Protein 6C95 (pdb70)

GO terms:
  GO:0005515 protein binding (F, IPI)
  GO:0031415 NatA complex (C, IDA)
  GO:0005829 cytosol (C, IDA)
  GO:0016604 nuclear body (C, IDA)
  GO:0005737 cytoplasm (C, IDA)
  GO:0005634 nucleus (C, IDA)
  GO:0016407 acetyltransferase activity (F, IDA)
  GO:0045893 positive regulation of DNA-templated transcription (P, IDA)
  GO:0043022 ribosome binding (F, IDA)
  GO:0005667 transcription regulator complex (C, IDA)
  GO:0051604 protein maturation (P, IDA)
  GO:0016020 membrane (C, HDA)
  GO:0003723 RNA binding (F, HDA)

Solvent-accessible surface area: 47371 Å² total; per-residue (Å²): 148,25,50,118,182,36,33,52,44,9,94,106,0,51,124,8,55,96,69,46,80,52,176,84,0,21,44,31,0,143,86,0,62,78,42,116,164,28,30,111,41,2,42,2,6,0,14,40,0,4,0,9,15,53,47,73,122,65,161,64,0,31,85,15,0,93,79,0,1,155,69,51,98,135,9,42,30,0,46,20,3,24,0,43,0,12,69,48,57,82,98,42,92,64,0,29,119,6,2,119,45,0,26,156,121,47,186,84,34,32,84,0,14,46,16,2,0,19,0,2,1,19,73,64,58,45,90,21,4,44,56,9,7,17,59,7,0,101,52,105,44,33,14,22,16,4,6,0,0,2,0,0,0,0,1,27,50,120,47,49,100,6,0,12,117,6,2,45,43,3,9,81,2,26,98,75,23,141,120,58,74,99,27,28,5,0,0,2,0,6,0,6,2,28,0,16,52,66,24,40,55,78,120,82,0,8,104,21,1,65,88,41,46,189,86,2,24,8,71,18,18,1,51,67,15,30,0,94,2,6,35,104,39,88,101,41,150,48,0,3,94,17,16,88,38,2,4,117,25,7,25,10,9,44,58,4,0,117,5,5,24,138,3,74,134,36,88,82,66,96,87,68,25,109,11,6,78,80,0,20,98,100,50,81,158,4,38,4,1,38,21,19,0,0,75,43,0,65,40,157,71,0,95,115,4,0,28,78,6,0,65,49,4,1,47,122,1,4,2,9,3,11,26,16,0,70,53,12,19,206,47,174,134,17,17,60,34,0,59,114,23,0,42,33,7,30,82,9,13,133,83,53,126,22,18,60,81,120,47,153,49,200,106,44,75,121,60,0,37,15,22,0,14,14,0,0,0,14,1,29,14,98,82,61,88,25,47,65,0,14,106,33,0,55,72,0,28,149,73,46,86,109,40,7,3,0,14,24,3,16,0,75,0,32,81,80,12,19,26,38,108,46,0,6,136,48,1,64,85,0,14,56,82,51,86,86,29,7,7,0,4,1,55,0,0,37,8,16,0,76,8,71,57,17,163,87,0,41,122,13,3,50,118,31,12,121,176,68,50,62,9,36,75,17,3,41,62,50,5,0,4,11,1,1,1,27,0,0,58,5,23,34,66,46,114,103,31,13,60,0,0,57,14,0,30,17,0,41,81,13,0,51,82,0,31,40,9,4,23,44,0,1,62,5,0,10,60,88,4,0,0,31,0,2,0,44,0,1,82,26,9,71,54,3,40,86,26,99,28,1,17,56,0,0,76,0,0,0,40,0,1,12,120,6,66,79,117,97,144,185,167,141,143,36,82,32,109,151,31,8,125,44,169,63,15,11,84,41,0,20,140,9,0,58,22,0,41,86,37,15,125,127,87,13,40,0,6,0,5,1,0,20,0,3,46,68,45,125,35,12,0,1,2,1,9,1,0,18,70,0,66,90,82,50,64,42,36,20,59,0,3,22,0,2,0,38,0,17,25,16,0,76,85,107,23,185,130,36,49,120,39,1,81,61,0,0,66,84,15,3,87,167,31,9,28,102,63,64,18,100,87,38,2,38,58,15,14,156,198,23,44,86,13,0,25,28,42,12,7,0,0,51,10,10,61,80,25,45,82,100,27,48,164,98,0,42,127,24,0,44,42,46,96,139,97,21,73,76,42,57,33,105,10,0,67,74,0,8,105,5,7,141,93,35,32,0,6,106,7,158,153,28,1,112,114,2,39,46,51,0,53,145,70,41,69,68,0,57,45,0,75,76,170,26,10,0,58,26,3,62,1,128,9,2,7,50,0,4,44,2,0,3,16,11,40,47,29,19,6,56,0,41,6,0,0,9,0,4,0,8,31,4,13,0,2,3,0,0,20,7,57,101,42,121,9,3,0,0,0,1,0,19,15,63,89,35,140,104,71,71,59,12,0,25,12,20,7,24,7,38,28,53,35,12,57,139,17,32,7,18,28,24,0,0,42,12,0,0,59,1,0,23,32,7,34,103,4,90,35,0,13,6,47,12,44,85,88,65,190,82,30,32,109,52,25,38,103,70,3,93,2,119,85,58,101,81,26,89,147,27,18,113,114,32,38,36,0,40,9,1,79,22,100,1,65,118,38,28,102,113,72,92,126,152,60,71,53,0,65,62,5,28,92,122,1,59,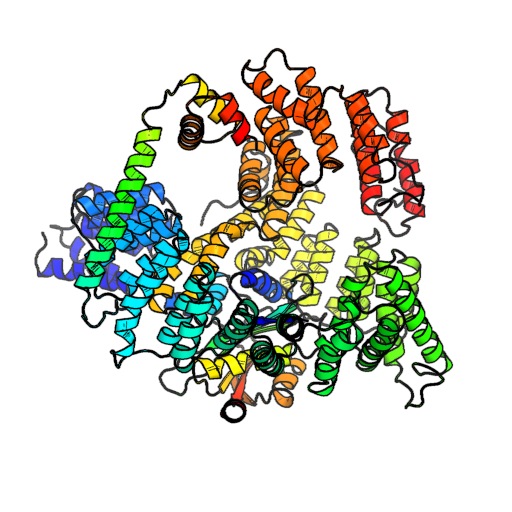62,117,45,127,76,100,121,24,85,97,33,122,13,131,99,14,38,72,77,11,24,94,92,65,53,59,31,83,50,46,33,51,112,143,108,134,94,66,70,129,23,109,70,148,130,133,20,8,87,36,0,48,70,27,8,59,54,68,129,68,34,0,51,144,6,3,39,102,42,132,26,67,23,34,97,0,0,32,40,43,0,94

Nearest PDB structures (foldseek):
  6c95-assembly1_D  TM=1.011E+00  e=2.500E-12  Homo sapiens
  6pw9-assembly1_D  TM=9.269E-01  e=8.749E-10  Homo sapiens
  6c95-assembly1_A  TM=1.001E+00  e=1.672E-87  Homo sapiens
  6c9m-assembly2_C  TM=9.887E-01  e=3.598E-79  Homo sapiens
  9f1d-assembly1_DB  TM=9.559E-01  e=7.691E-75  Homo sapiens

CATH classification: 3.40.630.30

B-factor: mean 95.16, std 24.07, range [44.17, 189.84]

Radius of gyration: 32.4 Å; Cα contacts (8 Å, |Δi|>4): 1427; chains: 3; bounding box: 75×75×84 Å

Sequence (1028 aa):
SLPPKENALFKRILRCYEHKQYRNGLKFCKQILSNPKFAEHGETLAMKGLTLNCLGKKEEAYELVRRGLRNDLKSHVCWHVYGLLQRSDKKYDEAIKCYRNALKWDKDNLQILRDLSLLQIQMRDLEGYRETRYQLLQLRPAQRASWIGYAIAYHLLEDYEMAAKILEEFRKTQQTSPDKVDYEYSELLLYQNQVLREAGLYREALEHLCTYEKQICDKLAVEETKGELLLQLCRLEDAADVYRGLQERNPENWAYYKGLEKALKPANMLERLKIYEEAWTKYPRGLVPRRLPLNFLSGEKFKECLDKFLRMNFSKGCPPVFNTLRSLYKDKEKVAIIEELVVGYETSLKSCRLFNPNDDGKEEPPTTLLWVQYYLAQHYDKIGQPSIALEYINTAIESTPTLIELFLVKAKIYKHAGNIKEAARWMDEAQALDTADRFINSKCAKYMLKANLIKEAEEMCSKFTREGTSAVENLNEMQCMWFQTECAQAYKAMNKFGEALKKCHEIERHFIEITDDQFDFHTYCMRKITLRSYVDLLKLEDVLRQHPFYFKAARIAIEIYLKLHDNPLPKEELIPEKLAKVETPLEEAIKFLTPLKNLVKNKIETHLFAFEIYFRKEKFLLMLQSVKRAFAIDSSHPWLHECMIRLFNTAVCESKDLSDTVRTVLKQEMNRLFGATNPKNFNETFLKRNSDSLPHRLSAAKMVYYLDPSSQKRAIELATTLDESLTNRNLQTCMEVLEALYDGSLGDCKEAAEIYRANCHKLFPYALAFMPPMNIRNARPEDLMNMQHCNLLCLPENYQMKYYFYHGLSWPQLSYIAEDENGKIVGYVLAKMEEDPDDVPHGHITSLAVKRSHRRLGLAQKLMDQASRAMIENFNAKYVSLHVRKSNRAALHLYSNTLNFQISEVEPKYYADGEDAYAMKRDLTQMADELRRKHDSGAADLERVTDYAEEKEIQSSNLETAMSVIGDRRSREQKAKQEREKELAKVTIKKEDLELIMTEMEISRAAAERSLREHMGNVVEALIALTN

Organism: Homo sapiens (NCBI:txid9606)

Structure (mmCIF, N/CA/C/O backbone):
data_6C95
#
_entry.id   6C95
#
_cell.length_a   182.320
_cell.length_b   182.320
_cell.length_c   86.070
_cell.angle_alpha   90.00
_cell.angle_beta   90.00
_cell.angle_gamma   120.00
#
_symmetry.space_group_name_H-M   'P 63'
#
loop_
_entity.id
_entity.type
_entity.pdbx_description
1 polymer 'N-alpha-acetyltransferase 15, NatA auxiliary subunit'
2 polymer 'N-alpha-acetyltransferase 10'
3 polymer 'Huntingtin-interacting protein K'
4 non-polymer 'INOSITOL HEXAKISPHOSPHATE'
5 water water
#
loop_
_atom_site.group_PDB
_atom_site.id
_atom_site.type_symbol
_atom_site.label_atom_id
_atom_site.label_alt_id
_atom_site.label_comp_id
_atom_site.label_asym_id
_atom_site.label_entity_id
_atom_site.label_seq_id
_atom_site.pdbx_PDB_ins_code
_atom_site.Cartn_x
_atom_site.Cartn_y
_atom_site.Cartn_z
_atom_site.occupancy
_atom_site.B_iso_or_equiv
_atom_site.auth_seq_id
_atom_site.auth_comp_id
_atom_site.auth_asym_id
_atom_site.auth_atom_id
_atom_site.pdbx_PDB_model_num
ATOM 1 N N . SER A 1 5 ? 92.058 116.288 47.418 1.00 142.90 5 SER A N 1
ATOM 2 C CA . SER A 1 5 ? 91.894 115.397 46.275 1.00 141.50 5 SER A CA 1
ATOM 3 C C . SER A 1 5 ? 90.519 115.578 45.629 1.00 141.91 5 SER A C 1
ATOM 4 O O . SER A 1 5 ? 90.199 116.653 45.120 1.00 142.26 5 SER A O 1
ATOM 7 N N . LEU A 1 6 ? 89.713 114.520 45.650 1.00 117.97 6 LEU A N 1
ATOM 8 C CA . LEU A 1 6 ? 88.392 114.511 45.037 1.00 118.39 6 LEU A CA 1
ATOM 9 C C . LEU A 1 6 ? 87.392 113.851 45.974 1.00 119.30 6 LEU A C 1
ATOM 10 O O . LEU A 1 6 ? 87.768 112.992 46.780 1.00 119.29 6 LEU A O 1
ATOM 15 N N . PRO A 1 7 ? 86.118 114.235 45.898 1.00 114.05 7 PRO A N 1
ATOM 16 C CA . PRO A 1 7 ? 85.098 113.625 46.762 1.00 115.05 7 PRO A CA 1
ATOM 17 C C . PRO A 1 7 ? 84.876 112.171 46.387 1.00 114.42 7 PRO A C 1
ATOM 18 O O . PRO A 1 7 ? 84.879 111.825 45.197 1.00 113.62 7 PRO A O 1
ATOM 22 N N . PRO A 1 8 ? 84.679 111.291 47.374 1.00 174.64 8 PRO A N 1
ATOM 23 C CA . PRO A 1 8 ? 84.547 109.854 47.072 1.00 174.12 8 PRO A CA 1
ATOM 24 C C . PRO A 1 8 ? 83.445 109.517 46.076 1.00 174.08 8 PRO A C 1
ATOM 25 O O . PRO A 1 8 ? 83.483 108.429 45.487 1.00 173.67 8 PRO A O 1
ATOM 29 N N . LYS A 1 9 ? 82.466 110.399 45.868 1.00 137.59 9 LYS A N 1
ATOM 30 C CA . LYS A 1 9 ? 81.465 110.184 44.830 1.00 137.59 9 LYS A CA 1
ATOM 31 C C . LYS A 1 9 ? 81.946 110.668 43.466 1.00 137.14 9 LYS A C 1
ATOM 32 O O . LYS A 1 9 ? 81.706 110.000 42.454 1.00 136.96 9 LYS A O 1
ATOM 38 N N . GLU A 1 10 ? 82.633 111.813 43.421 1.00 139.00 10 GLU A N 1
ATOM 39 C CA . GLU A 1 10 ? 83.195 112.320 42.174 1.00 138.44 10 GLU A CA 1
ATOM 40 C C . GLU A 1 10 ? 84.562 111.722 41.863 1.00 137.54 10 GLU A C 1
ATOM 41 O O . GLU A 1 10 ? 84.993 111.763 40.705 1.00 136.96 10 GLU A O 1
ATOM 47 N N . ASN A 1 11 ? 85.249 111.171 42.868 1.00 155.99 11 ASN A N 1
ATOM 48 C CA . ASN A 1 11 ? 86.553 110.561 42.636 1.00 155.15 11 ASN A CA 1
ATOM 49 C C . ASN A 1 11 ? 86.412 109.162 42.054 1.00 154.96 11 ASN A C 1
ATOM 50 O O . ASN A 1 11 ? 87.060 108.835 41.055 1.00 154.35 11 ASN A O 1
ATOM 55 N N . ALA A 1 12 ? 85.581 108.318 42.678 1.00 150.04 12 ALA A N 1
ATOM 56 C CA . ALA A 1 12 ? 85.375 106.954 42.201 1.00 149.91 12 ALA A CA 1
ATOM 57 C C . ALA A 1 12 ? 84.883 106.905 40.760 1.00 149.82 12 ALA A C 1
ATOM 58 O O . ALA A 1 12 ? 84.932 105.835 40.143 1.00 149.52 12 ALA A O 1
ATOM 60 N N . LEU A 1 13 ? 84.416 108.031 40.214 1.00 118.87 13 LEU A N 1
ATOM 61 C CA . LEU A 1 13 ? 84.143 108.116 38.785 1.00 118.60 13 LEU A CA 1
ATOM 62 C C . LEU A 1 13 ? 85.426 108.232 37.973 1.00 117.76 13 LEU A C 1
ATOM 63 O O . LEU A 1 13 ? 85.476 107.757 36.832 1.00 117.38 13 LEU A O 1
ATOM 68 N N . PHE A 1 14 ? 86.464 108.859 38.535 1.00 104.80 14 PHE A N 1
ATOM 69 C CA . PHE A 1 14 ? 87.757 108.896 37.859 1.00 103.96 14 PHE A CA 1
ATOM 70 C C . PHE A 1 14 ? 88.346 107.500 37.723 1.00 103.60 14 PHE A C 1
ATOM 71 O O . PHE A 1 14 ? 88.949 107.173 36.694 1.00 103.04 14 PHE A O 1
ATOM 79 N N . LYS A 1 15 ? 88.178 106.659 38.751 1.00 96.81 15 LYS A N 1
ATOM 80 C CA . LYS A 1 15 ? 88.579 105.259 38.650 1.00 96.52 15 LYS A CA 1
ATOM 81 C C . LYS A 1 15 ? 87.847 104.532 37.528 1.00 96.56 15 LYS A C 1
ATOM 82 O O . LYS A 1 15 ? 88.320 103.485 37.074 1.00 96.19 15 LYS A O 1
ATOM 88 N N . ARG A 1 16 ? 86.712 105.067 37.069 1.00 132.71 16 ARG A N 1
ATOM 89 C CA . ARG A 1 16 ? 85.992 104.478 35.947 1.00 132.64 16 ARG A CA 1
ATOM 90 C C . ARG A 1 16 ? 86.584 104.908 34.611 1.00 132.12 16 ARG A C 1
ATOM 91 O O . ARG A 1 16 ? 86.639 104.105 33.673 1.00 131.77 16 ARG A O 1
ATOM 99 N N . ILE A 1 17 ? 87.021 106.170 34.507 1.00 91.89 17 ILE A N 1
ATOM 100 C CA . ILE A 1 17 ? 87.656 106.661 33.281 1.00 91.33 17 ILE A CA 1
ATOM 101 C C . ILE A 1 17 ? 88.844 105.792 32.899 1.00 90.62 17 ILE A C 1
ATOM 102 O O . ILE A 1 17 ? 89.095 105.542 31.714 1.00 90.20 17 ILE A O 1
ATOM 107 N N . LEU A 1 18 ? 89.586 105.310 33.897 1.00 110.84 18 LEU A N 1
ATOM 108 C CA . LEU A 1 18 ? 90.786 104.527 33.627 1.00 110.16 18 LEU A CA 1
ATOM 109 C C . LEU A 1 18 ? 90.438 103.131 33.121 1.00 110.17 18 LEU A C 1
ATOM 110 O O . LEU A 1 18 ? 91.021 102.657 32.138 1.00 109.70 18 LEU A O 1
ATOM 115 N N . ARG A 1 19 ? 89.498 102.452 33.789 1.00 134.32 19 ARG A N 1
ATOM 116 C CA . ARG A 1 19 ? 89.055 101.141 33.320 1.00 134.20 19 ARG A CA 1
ATOM 117 C C . ARG A 1 19 ? 88.480 101.237 31.914 1.00 134.03 19 ARG A C 1
ATOM 118 O O . ARG A 1 19 ? 88.787 100.412 31.046 1.00 133.51 19 ARG A O 1
ATOM 126 N N . CYS A 1 20 ? 87.633 102.243 31.677 1.00 126.00 20 CYS A N 1
ATOM 127 C CA . CYS A 1 20 ? 87.117 102.478 30.334 1.00 125.74 20 CYS A CA 1
ATOM 128 C C . CYS A 1 20 ? 88.244 102.754 29.350 1.00 125.22 20 CYS A C 1
ATOM 129 O O . CYS A 1 20 ? 88.142 102.395 28.172 1.00 124.74 20 CYS A O 1
ATOM 132 N N . TYR A 1 21 ? 89.329 103.375 29.811 1.00 134.95 21 TYR A N 1
ATOM 133 C CA . TYR A 1 21 ? 90.491 103.553 28.950 1.00 134.34 21 TYR A CA 1
ATOM 134 C C . TYR A 1 21 ? 91.300 102.268 28.826 1.00 133.95 21 TYR A C 1
ATOM 135 O O . TYR A 1 21 ? 91.723 101.906 27.723 1.00 133.49 21 TYR A O 1
ATOM 144 N N . GLU A 1 22 ? 91.524 101.568 29.944 1.00 118.20 22 GLU A N 1
ATOM 145 C CA . GLU A 1 22 ? 92.279 100.319 29.904 1.00 117.77 22 GLU A CA 1
ATOM 146 C C . GLU A 1 22 ? 91.590 99.270 29.042 1.00 117.62 22 GLU A C 1
ATOM 147 O O . GLU A 1 22 ? 92.263 98.454 28.401 1.00 117.14 22 GLU A O 1
ATOM 153 N N . HIS A 1 23 ? 90.258 99.276 29.003 1.00 103.88 23 HIS A N 1
ATOM 154 C CA . HIS A 1 23 ? 89.494 98.329 28.203 1.00 103.55 23 HIS A CA 1
ATOM 155 C C . HIS A 1 23 ? 89.016 98.922 26.882 1.00 103.23 23 HIS A C 1
ATOM 156 O O . HIS A 1 23 ? 88.265 98.260 26.157 1.00 102.91 23 HIS A O 1
ATOM 163 N N . LYS A 1 24 ? 89.433 100.149 26.557 1.00 84.56 24 LYS A N 1
ATOM 164 C CA . LYS A 1 24 ? 89.048 100.835 25.319 1.00 84.26 24 LYS A CA 1
ATOM 165 C C . LYS A 1 24 ? 87.540 101.075 25.230 1.00 84.46 24 LYS A C 1
ATOM 166 O O . LYS A 1 24 ? 86.964 101.049 24.140 1.00 84.03 24 LYS A O 1
ATOM 172 N N . GLN A 1 25 ? 86.885 101.305 26.368 1.00 122.14 25 GLN A N 1
ATOM 173 C CA . GLN A 1 25 ? 85.498 101.773 26.384 1.00 122.41 25 GLN A CA 1
ATOM 174 C C . GLN A 1 25 ? 85.479 103.304 26.331 1.00 122.72 25 GLN A C 1
ATOM 175 O O . GLN A 1 25 ? 85.049 103.998 27.252 1.00 123.32 25 GLN A O 1
ATOM 181 N N . TYR A 1 26 ? 85.968 103.815 25.196 1.00 110.73 26 TYR A N 1
ATOM 182 C CA . TYR A 1 26 ? 86.313 105.229 25.070 1.00 110.92 26 TYR A CA 1
ATOM 183 C C . TYR A 1 26 ? 85.096 106.122 25.238 1.00 111.33 26 TYR A C 1
ATOM 184 O O . TYR A 1 26 ? 85.080 107.013 26.093 1.00 111.87 26 TYR A O 1
ATOM 193 N N . ARG A 1 27 ? 84.074 105.914 24.403 1.00 113.01 27 ARG A N 1
ATOM 194 C CA . ARG A 1 27 ? 82.868 106.729 24.493 1.00 113.39 27 ARG A CA 1
ATOM 195 C C . ARG A 1 27 ? 82.246 106.653 25.880 1.00 114.09 27 ARG A C 1
ATOM 196 O O . ARG A 1 27 ? 81.658 107.634 26.352 1.00 114.57 27 ARG A O 1
ATOM 204 N N . ASN A 1 28 ? 82.377 105.508 26.553 1.00 119.66 28 ASN A N 1
ATOM 205 C CA . ASN A 1 28 ? 82.016 105.433 27.963 1.00 120.30 28 ASN A CA 1
ATOM 206 C C . ASN A 1 28 ? 82.961 106.276 28.810 1.00 120.69 28 ASN A C 1
ATOM 207 O O . ASN A 1 28 ? 82.533 106.918 29.775 1.00 121.31 28 ASN A O 1
ATOM 212 N N . GLY A 1 29 ? 84.254 106.280 28.459 1.00 120.80 29 GLY A N 1
ATOM 213 C CA . GLY A 1 29 ? 85.224 107.075 29.194 1.00 120.93 29 GLY A CA 1
ATOM 214 C C . GLY A 1 29 ? 84.931 108.560 29.158 1.00 121.25 29 GLY A C 1
ATOM 215 O O . GLY A 1 29 ? 85.195 109.270 30.129 1.00 121.46 29 GLY A O 1
ATOM 216 N N . LEU A 1 30 ? 84.377 109.050 28.052 1.00 97.98 30 LEU A N 1
ATOM 217 C CA . LEU A 1 30 ? 83.934 110.436 28.009 1.00 98.18 30 LEU A CA 1
ATOM 218 C C . LEU A 1 30 ? 82.742 110.678 28.924 1.00 98.89 30 LEU A C 1
ATOM 219 O O . LEU A 1 30 ? 82.621 111.769 29.495 1.00 99.28 30 LEU A O 1
ATOM 224 N N . LYS A 1 31 ? 81.862 109.678 29.076 1.00 105.35 31 LYS A N 1
ATOM 225 C CA . LYS A 1 31 ? 80.657 109.846 29.885 1.00 105.98 31 LYS A CA 1
ATOM 226 C C . LYS A 1 31 ? 81.007 110.209 31.322 1.00 106.77 31 LYS A C 1
ATOM 227 O O . LYS A 1 31 ? 80.471 111.178 31.870 1.00 107.34 31 LYS A O 1
ATOM 229 N N . PHE A 1 32 ? 81.928 109.464 31.944 1.00 109.75 32 PHE A N 1
ATOM 230 C CA . PHE A 1 32 ? 82.323 109.806 33.306 1.00 110.28 32 PHE A CA 1
ATOM 231 C C . PHE A 1 32 ? 83.211 111.042 33.368 1.00 109.99 32 PHE A C 1
ATOM 232 O O . PHE A 1 32 ? 83.412 111.576 34.463 1.00 110.29 32 PHE A O 1
ATOM 240 N N . CYS A 1 33 ? 83.755 111.500 32.239 1.00 106.45 33 CYS A N 1
ATOM 241 C CA . CYS A 1 33 ? 84.434 112.791 32.227 1.00 106.15 33 CYS A CA 1
ATOM 242 C C . CYS A 1 33 ? 83.431 113.930 32.337 1.00 106.66 33 CYS A C 1
ATOM 243 O O . CYS A 1 33 ? 83.629 114.875 33.112 1.00 106.88 33 CYS A O 1
ATOM 246 N N . LYS A 1 34 ? 82.344 113.853 31.562 1.00 100.46 34 LYS A N 1
ATOM 247 C CA . LYS A 1 34 ? 81.291 114.861 31.638 1.00 100.93 34 LYS A CA 1
ATOM 248 C C . LYS A 1 34 ? 80.653 114.904 33.020 1.00 101.79 34 LYS A C 1
ATOM 249 O O . LYS A 1 34 ? 80.304 115.985 33.502 1.00 102.18 34 LYS A O 1
ATOM 255 N N . GLN A 1 35 ? 80.514 113.747 33.679 1.00 117.34 35 G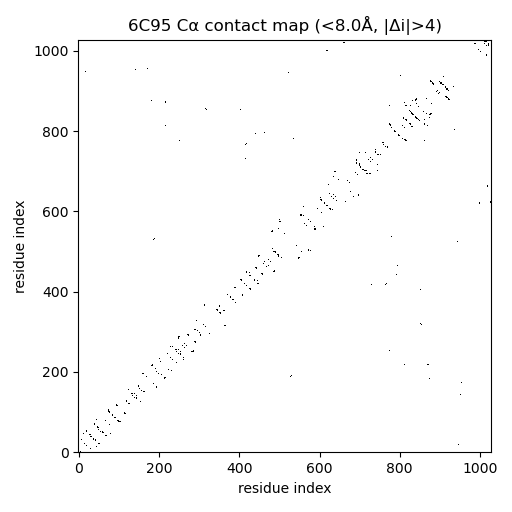LN A N 1
ATOM 256 C CA . GLN A 1 35 ? 79.939 113.697 35.021 1.00 118.15 35 GLN A CA 1
ATOM 257 C C . GLN A 1 35 ? 80.787 114.428 36.057 1.00 118.20 35 GLN A C 1
ATOM 258 O O . GLN A 1 35 ? 80.247 114.864 37.083 1.00 118.84 35 GLN A O 1
ATOM 264 N N . ILE A 1 36 ? 82.089 114.574 35.821 1.00 108.08 36 ILE A N 1
ATOM 265 C CA . ILE A 1 36 ? 82.973 115.262 36.753 1.00 107.97 36 ILE A CA 1
ATOM 266 C C . ILE A 1 36 ? 83.180 116.720 36.363 1.00 107.90 36 ILE A C 1
ATOM 267 O O . ILE A 1 36 ? 83.234 117.587 37.234 1.00 108.23 36 ILE A O 1
ATOM 272 N N . LEU A 1 37 ? 83.283 117.017 35.062 1.00 127.89 37 LEU A N 1
ATOM 273 C CA . LEU A 1 37 ? 83.496 118.403 34.647 1.00 127.89 37 LEU A CA 1
ATOM 274 C C . LEU A 1 37 ? 82.226 119.236 34.804 1.00 128.55 37 LEU A C 1
ATOM 275 O O . LEU A 1 37 ? 82.291 120.394 35.236 1.00 128.88 37 LEU A O 1
ATOM 280 N N . SER A 1 38 ? 81.061 118.667 34.473 1.00 126.54 38 SER A N 1
ATOM 281 C CA . SER A 1 38 ? 79.808 119.410 34.591 1.00 127.23 38 SER A CA 1
ATOM 282 C C . SER A 1 38 ? 79.529 119.864 36.017 1.00 128.63 38 SER A C 1
ATOM 283 O O . SER A 1 38 ? 78.643 120.701 36.221 1.00 129.98 38 SER A O 1
ATOM 286 N N . ASN A 1 39 ? 80.254 119.336 36.996 1.00 160.05 39 ASN A N 1
ATOM 287 C CA . ASN A 1 39 ? 80.296 119.936 38.324 1.00 161.29 39 ASN A CA 1
ATOM 288 C C . ASN A 1 39 ? 81.216 121.153 38.274 1.00 161.39 39 ASN A C 1
ATOM 289 O O . ASN A 1 39 ? 82.410 120.996 38.000 1.00 160.18 39 ASN A O 1
ATOM 294 N N . PRO A 1 40 ? 80.714 122.369 38.521 1.00 111.35 40 PRO A N 1
ATOM 295 C CA . PRO A 1 40 ? 81.567 123.558 38.337 1.00 111.50 40 PRO A CA 1
ATOM 296 C C . PRO A 1 40 ? 82.748 123.616 39.294 1.00 111.37 40 PRO A C 1
ATOM 297 O O . PRO A 1 40 ? 83.771 124.231 38.962 1.00 110.85 40 PRO A O 1
ATOM 301 N N . LYS A 1 41 ? 82.642 122.984 40.468 1.00 127.99 41 LYS A N 1
ATOM 302 C CA . LYS A 1 41 ? 83.745 122.994 41.425 1.00 127.92 41 LYS A CA 1
ATOM 303 C C . LYS A 1 41 ? 84.982 122.293 40.871 1.00 126.04 41 LYS A C 1
ATOM 304 O O . LYS A 1 41 ? 86.109 122.646 41.237 1.00 125.82 41 LYS A O 1
ATOM 310 N N . PHE A 1 42 ? 84.797 121.317 39.976 1.00 152.20 42 PHE A N 1
ATOM 311 C CA . PHE A 1 42 ? 85.904 120.585 39.367 1.00 150.50 42 PHE A CA 1
ATOM 312 C C . PHE A 1 42 ? 85.908 120.717 37.846 1.00 149.58 42 PHE A C 1
ATOM 313 O O . PHE A 1 42 ? 86.506 119.882 37.160 1.00 148.47 42 PHE A O 1
ATOM 321 N N . ALA A 1 43 ? 85.258 121.756 37.307 1.00 142.36 43 ALA A N 1
ATOM 322 C CA . ALA A 1 43 ? 85.115 121.905 35.861 1.00 141.64 43 ALA A CA 1
ATOM 323 C C . ALA A 1 43 ? 86.454 122.060 35.152 1.00 140.50 43 ALA A C 1
ATOM 324 O O . ALA A 1 43 ? 86.531 121.834 33.940 1.00 140.08 43 ALA A O 1
ATOM 326 N N . GLU A 1 44 ? 87.510 122.436 35.872 1.00 142.92 44 GLU A N 1
ATOM 327 C CA . GLU A 1 44 ? 88.866 122.464 35.324 1.00 141.84 44 GLU A CA 1
ATOM 328 C C . GLU A 1 44 ? 89.778 121.776 36.340 1.00 141.54 44 GLU A C 1
ATOM 329 O O . GLU A 1 44 ? 90.413 122.426 37.173 1.00 142.00 44 GLU A O 1
ATOM 335 N N . HIS A 1 45 ? 89.825 120.447 36.268 1.00 132.59 45 HIS A N 1
ATOM 336 C CA . HIS A 1 45 ? 90.676 119.622 37.115 1.00 132.32 45 HIS A CA 1
ATOM 337 C C . HIS A 1 45 ? 91.806 119.040 36.276 1.00 131.55 45 HIS A C 1
ATOM 338 O O . HIS A 1 45 ? 91.582 118.593 35.147 1.00 131.34 45 HIS A O 1
ATOM 345 N N . GLY A 1 46 ? 93.017 119.050 36.830 1.00 96.03 46 GLY A N 1
ATOM 346 C CA . GLY A 1 46 ? 94.190 118.560 36.132 1.00 95.32 46 GLY A CA 1
ATOM 347 C C . GLY A 1 46 ? 94.057 117.156 35.579 1.00 95.08 46 GLY A C 1
ATOM 348 O O . GLY A 1 46 ? 94.034 116.968 34.358 1.00 94.79 46 GLY A O 1
ATOM 349 N N . GLU A 1 47 ? 93.953 116.165 36.468 1.00 120.05 47 GLU A N 1
ATOM 350 C CA . GLU A 1 47 ? 93.924 114.773 36.027 1.00 119.79 47 GLU A CA 1
ATOM 351 C C . GLU A 1 47 ? 92.718 114.489 35.139 1.00 120.11 47 GLU A C 1
ATOM 352 O O . GLU A 1 47 ? 92.817 113.711 34.180 1.00 119.80 47 GLU A O 1
ATOM 358 N N . THR A 1 48 ? 91.572 115.112 35.436 1.00 104.50 48 THR A N 1
ATOM 359 C CA . THR A 1 48 ? 90.369 114.866 34.643 1.00 104.82 48 THR A CA 1
ATOM 360 C C . THR A 1 48 ? 90.494 115.480 33.251 1.00 104.48 48 THR A C 1
ATOM 361 O O . THR A 1 48 ? 90.167 114.833 32.248 1.00 104.32 48 THR A O 1
ATOM 365 N N . LEU A 1 49 ? 90.968 116.727 33.164 1.00 102.67 49 LEU A N 1
ATOM 366 C CA . LEU A 1 49 ? 91.256 117.307 31.856 1.00 102.29 49 LEU A CA 1
ATOM 367 C C . LEU A 1 49 ? 92.341 116.524 31.131 1.00 101.58 49 LEU A C 1
ATOM 368 O O . LEU A 1 49 ? 92.336 116.457 29.896 1.00 101.32 49 LEU A O 1
ATOM 373 N N . ALA A 1 50 ? 93.268 115.921 31.880 1.00 81.12 50 ALA A N 1
ATOM 374 C CA . ALA A 1 50 ? 94.351 115.155 31.273 1.00 79.15 50 ALA A CA 1
ATOM 375 C C . ALA A 1 50 ? 93.833 113.869 30.637 1.00 78.39 50 ALA A C 1
ATOM 376 O O . ALA A 1 50 ? 94.013 113.642 29.435 1.00 78.02 50 ALA A O 1
ATOM 378 N N . MET A 1 51 ? 93.180 113.016 31.433 1.00 131.05 51 MET A N 1
ATOM 379 C CA . MET A 1 51 ? 92.732 111.722 30.927 1.00 131.06 51 MET A CA 1
ATOM 380 C C . MET A 1 51 ? 91.631 111.865 29.881 1.00 131.30 51 MET A C 1
ATOM 381 O O . MET A 1 51 ? 91.519 111.017 28.990 1.00 131.08 51 MET A O 1
ATOM 386 N N . LYS A 1 52 ? 90.819 112.925 29.960 1.00 108.84 52 LYS A N 1
ATOM 387 C CA . LYS A 1 52 ? 89.827 113.167 28.915 1.00 109.00 52 LYS A CA 1
ATOM 388 C C . LYS A 1 52 ? 90.494 113.540 27.596 1.00 108.50 52 LYS A C 1
ATOM 389 O O . LYS A 1 52 ? 90.003 113.172 26.522 1.00 108.50 52 LYS A O 1
ATOM 395 N N . GLY A 1 53 ? 91.609 114.274 27.657 1.00 74.31 53 GLY A N 1
ATOM 396 C CA . GLY A 1 53 ? 92.384 114.528 26.451 1.00 73.07 53 GLY A CA 1
ATOM 397 C C . GLY A 1 53 ? 92.918 113.257 25.816 1.00 71.10 53 GLY A C 1
ATOM 398 O O . GLY A 1 53 ? 92.839 113.082 24.596 1.00 70.14 53 GLY A O 1
ATOM 399 N N . LEU A 1 54 ? 93.446 112.343 26.642 1.00 101.48 54 LEU A N 1
ATOM 400 C CA . LEU A 1 54 ? 93.967 111.072 26.146 1.00 101.07 54 LEU A CA 1
ATOM 401 C C . LEU A 1 54 ? 92.854 110.200 25.578 1.00 101.32 54 LEU A C 1
ATOM 402 O O . LEU A 1 54 ? 92.998 109.630 24.489 1.00 100.98 54 LEU A O 1
ATOM 407 N N . THR A 1 55 ? 91.733 110.084 26.304 1.00 94.11 55 THR A N 1
ATOM 408 C CA . THR A 1 55 ? 90.589 109.325 25.800 1.00 94.33 55 THR A CA 1
ATOM 409 C C . THR A 1 55 ? 90.113 109.867 24.459 1.00 94.14 55 THR A C 1
ATOM 410 O O . THR A 1 55 ? 89.550 109.119 23.651 1.00 94.03 55 THR A O 1
ATOM 414 N N . LEU A 1 56 ? 90.344 111.156 24.198 1.00 83.10 56 LEU A N 1
ATOM 415 C CA . LEU A 1 56 ? 90.052 111.731 22.892 1.00 82.86 56 LEU A CA 1
ATOM 416 C C . LEU A 1 56 ? 91.179 111.511 21.889 1.00 82.30 56 LEU A C 1
ATOM 417 O O . LEU A 1 56 ? 90.921 111.522 20.680 1.00 82.09 56 LEU A O 1
ATOM 422 N N . ASN A 1 57 ? 92.413 111.288 22.353 1.00 96.93 57 ASN A N 1
ATOM 423 C CA . ASN A 1 57 ? 93.492 110.967 21.424 1.00 96.39 57 ASN A CA 1
ATOM 424 C C . ASN A 1 57 ? 93.361 109.553 20.879 1.00 96.12 57 ASN A C 1
ATOM 425 O O . ASN A 1 57 ? 93.779 109.294 19.747 1.00 95.70 57 ASN A O 1
ATOM 430 N N . CYS A 1 58 ? 92.804 108.625 21.662 1.00 112.43 58 CYS A N 1
ATOM 431 C CA . CYS A 1 58 ? 92.475 107.311 21.122 1.00 112.24 58 CYS A CA 1
ATOM 432 C C . CYS A 1 58 ? 91.332 107.374 20.123 1.00 112.15 58 CYS A C 1
ATOM 433 O O . CYS A 1 58 ? 91.072 106.380 19.439 1.00 111.80 58 CYS A O 1
ATOM 436 N N . LEU A 1 59 ? 90.649 108.510 20.034 1.00 115.06 59 LEU A N 1
ATOM 437 C CA . LEU A 1 59 ? 89.775 108.842 18.923 1.00 114.84 59 LEU A CA 1
ATOM 438 C C . LEU A 1 59 ? 90.525 109.795 17.991 1.00 114.46 59 LEU A C 1
ATOM 439 O O . LEU A 1 59 ? 91.687 110.139 18.219 1.00 113.89 59 LEU A O 1
ATOM 444 N N . GLY A 1 60 ? 89.858 110.229 16.923 1.00 120.68 60 GLY A N 1
ATOM 445 C CA . GLY A 1 60 ? 90.523 111.085 15.953 1.00 120.45 60 GLY A CA 1
ATOM 446 C C . GLY A 1 60 ? 90.970 112.429 16.494 1.00 120.68 60 GLY A C 1
ATOM 447 O O . GLY A 1 60 ? 91.916 113.015 15.957 1.00 120.49 60 GLY A O 1
ATOM 448 N N . LYS A 1 61 ? 90.332 112.919 17.560 1.00 136.15 61 LYS A N 1
ATOM 449 C CA . LYS A 1 61 ? 90.507 114.294 18.035 1.00 136.44 61 LYS A CA 1
ATOM 450 C C . LYS A 1 61 ? 91.832 114.426 18.786 1.00 136.25 61 LYS A C 1
ATOM 451 O O . LYS A 1 61 ? 91.897 114.405 20.019 1.00 136.34 61 LYS A O 1
ATOM 457 N N . LYS A 1 62 ? 92.912 114.585 18.018 1.00 127.45 62 LYS A N 1
ATOM 458 C CA . LYS A 1 62 ? 94.238 114.801 18.589 1.00 127.24 62 LYS A CA 1
ATOM 459 C C . LYS A 1 62 ? 94.514 116.268 18.892 1.00 127.42 62 LYS A C 1
ATOM 460 O O . LYS A 1 62 ? 95.116 116.583 19.924 1.00 127.39 62 LYS A O 1
ATOM 466 N N . GLU A 1 63 ? 94.093 117.172 18.005 1.00 128.81 63 GLU A N 1
ATOM 467 C CA . GLU A 1 63 ? 94.354 118.591 18.216 1.00 128.97 63 GLU A CA 1
ATOM 468 C C . GLU A 1 63 ? 93.670 119.095 19.480 1.00 129.45 63 GLU A C 1
ATOM 469 O O . GLU A 1 63 ? 94.236 119.912 20.216 1.00 129.54 63 GLU A O 1
ATOM 475 N N . GLU A 1 64 ? 92.450 118.617 19.747 1.00 120.29 64 GLU A N 1
ATOM 476 C CA . GLU A 1 64 ? 91.799 118.912 21.019 1.00 120.72 64 GLU A CA 1
ATOM 477 C C . GLU A 1 64 ? 92.471 118.168 22.167 1.00 120.55 64 GLU A C 1
ATOM 478 O O . GLU A 1 64 ? 92.500 118.673 23.296 1.00 120.79 64 GLU A O 1
ATOM 484 N N . ALA A 1 65 ? 93.026 116.982 21.893 1.00 105.10 65 ALA A N 1
ATOM 485 C CA . ALA A 1 65 ? 93.665 116.189 22.940 1.00 104.93 65 ALA A CA 1
ATOM 486 C C . ALA A 1 65 ? 94.845 116.931 23.555 1.00 104.76 65 ALA A C 1
ATOM 487 O O . ALA A 1 65 ? 94.954 117.033 24.783 1.00 104.87 65 ALA A O 1
ATOM 489 N N . TYR A 1 66 ? 95.734 117.472 22.714 1.00 110.94 66 TYR A N 1
ATOM 490 C CA . TYR A 1 66 ? 96.881 118.219 23.226 1.00 110.78 66 TYR A CA 1
ATOM 491 C C . TYR A 1 66 ? 96.452 119.446 24.020 1.00 111.20 66 TYR A C 1
ATOM 492 O O . TYR A 1 66 ? 97.134 119.833 24.974 1.00 111.17 66 TYR A O 1
ATOM 501 N N . GLU A 1 67 ? 95.333 120.068 23.652 1.00 115.40 67 GLU A N 1
ATOM 502 C CA . GLU A 1 67 ? 94.850 121.212 24.413 1.00 115.87 67 GLU A CA 1
ATOM 503 C C . GLU A 1 67 ? 94.428 120.800 25.819 1.00 116.18 67 GLU A C 1
ATOM 504 O O . GLU A 1 67 ? 94.931 121.340 26.810 1.00 116.26 67 GLU A O 1
ATOM 510 N N . LEU A 1 68 ? 93.499 119.836 25.924 1.00 136.25 68 LEU A N 1
ATOM 511 C CA . LEU A 1 68 ? 92.939 119.473 27.227 1.00 136.65 68 LEU A CA 1
ATOM 512 C C . LEU A 1 68 ? 93.985 118.861 28.151 1.00 136.30 68 LEU A C 1
ATOM 513 O O . LEU A 1 68 ? 93.903 119.032 29.373 1.00 136.53 68 LEU A O 1
ATOM 518 N N . VAL A 1 69 ? 94.969 118.151 27.596 1.00 97.55 69 VAL A N 1
ATOM 519 C CA . VAL A 1 69 ? 96.033 117.589 28.425 1.00 97.21 69 VAL A CA 1
ATOM 520 C C . VAL A 1 69 ? 96.992 118.684 28.880 1.00 97.04 69 VAL A C 1
ATOM 521 O O . VAL A 1 69 ? 97.312 118.790 30.070 1.00 97.12 69 VAL A O 1
ATOM 525 N N . ARG A 1 70 ? 97.467 119.512 27.941 1.00 106.13 70 ARG A N 1
ATOM 526 C CA . ARG A 1 70 ? 98.348 120.621 28.303 1.00 105.99 70 ARG A CA 1
ATOM 527 C C . ARG A 1 70 ? 97.661 121.566 29.280 1.00 106.56 70 ARG A C 1
ATOM 528 O O . ARG A 1 70 ? 98.255 121.971 30.285 1.00 106.56 70 ARG A O 1
ATOM 536 N N . ARG A 1 71 ? 96.398 121.919 29.009 1.00 130.01 71 ARG A N 1
ATOM 537 C CA . ARG A 1 71 ? 95.617 122.668 29.990 1.00 130.63 71 ARG A CA 1
ATOM 538 C C . ARG A 1 71 ? 95.562 121.936 31.328 1.00 130.83 71 ARG A C 1
ATOM 539 O O . ARG A 1 71 ? 95.739 122.551 32.385 1.00 131.08 71 ARG A O 1
ATOM 547 N N . GLY A 1 72 ? 95.318 120.622 31.302 1.00 131.20 72 GLY A N 1
ATOM 548 C CA . GLY A 1 72 ? 95.294 119.855 32.540 1.00 131.41 72 GLY A CA 1
ATOM 549 C C . GLY A 1 72 ? 96.645 119.800 33.231 1.00 131.10 72 GLY A C 1
ATOM 550 O O . GLY A 1 72 ? 96.722 119.854 34.462 1.00 131.50 72 GLY A O 1
ATOM 551 N N . LEU A 1 73 ? 97.729 119.691 32.450 1.00 101.66 73 LEU A N 1
ATOM 552 C CA . LEU A 1 73 ? 99.073 119.738 33.023 1.00 101.34 73 LEU A CA 1
ATOM 553 C C . LEU A 1 73 ? 99.398 121.122 33.575 1.00 101.45 73 LEU A C 1
ATOM 554 O O . LEU A 1 73 ? 100.054 121.241 34.617 1.00 101.51 73 LEU A O 1
ATOM 559 N N . ARG A 1 74 ? 98.960 122.182 32.885 1.00 117.80 74 ARG A N 1
ATOM 560 C CA . ARG A 1 74 ? 99.126 123.529 33.423 1.00 118.06 74 ARG A CA 1
ATOM 561 C C . ARG A 1 74 ? 98.441 123.660 34.780 1.00 118.61 74 ARG A C 1
ATOM 562 O O . ARG A 1 74 ? 98.997 124.258 35.710 1.00 119.07 74 ARG A O 1
ATOM 570 N N . ASN A 1 75 ? 97.238 123.089 34.917 1.00 139.23 75 ASN A N 1
ATOM 571 C CA . ASN A 1 75 ? 96.505 123.171 36.179 1.00 139.90 75 ASN A CA 1
ATOM 572 C C . ASN A 1 75 ? 97.253 122.467 37.306 1.00 139.68 75 ASN A C 1
ATOM 573 O O . ASN A 1 75 ? 97.309 122.970 38.433 1.00 140.62 75 ASN A O 1
ATOM 578 N N . ASP A 1 76 ? 97.833 121.302 37.023 1.00 122.41 76 ASP A N 1
ATOM 579 C CA . ASP A 1 76 ? 98.561 120.530 38.031 1.00 122.09 76 ASP A CA 1
ATOM 580 C C . ASP A 1 76 ? 99.759 119.879 37.347 1.00 120.77 76 ASP A C 1
ATOM 581 O O . ASP A 1 76 ? 99.624 118.826 36.717 1.00 119.35 76 ASP A O 1
ATOM 586 N N . LEU A 1 77 ? 100.929 120.503 37.474 1.00 137.30 77 LEU A N 1
ATOM 587 C CA . LEU A 1 77 ? 102.144 119.980 36.868 1.00 136.19 77 LEU A CA 1
ATOM 588 C C . LEU A 1 77 ? 102.998 119.178 37.844 1.00 135.94 77 LEU A C 1
ATOM 589 O O . LEU A 1 77 ? 104.024 118.626 37.434 1.00 135.18 77 LEU A O 1
ATOM 594 N N . LYS A 1 78 ? 102.603 119.099 39.116 1.00 96.52 78 LYS A N 1
ATOM 595 C CA . LYS A 1 78 ? 103.243 118.218 40.085 1.00 96.43 78 LYS A CA 1
ATOM 596 C C . LYS A 1 78 ? 102.577 116.845 40.175 1.00 96.53 78 LYS A C 1
ATOM 597 O O . LYS A 1 78 ? 102.887 116.082 41.096 1.00 96.60 78 LYS A O 1
ATOM 603 N N . SER A 1 79 ? 101.676 116.513 39.254 1.00 110.14 79 SER A N 1
ATOM 604 C CA . SER A 1 79 ? 100.965 115.242 39.283 1.00 110.38 79 SER A CA 1
ATOM 605 C C . SER A 1 79 ? 101.650 114.253 38.354 1.00 109.78 79 SER A C 1
ATOM 606 O O . SER A 1 79 ? 101.969 114.590 37.209 1.00 109.50 79 SER A O 1
ATOM 609 N N . HIS A 1 80 ? 101.876 113.036 38.854 1.00 115.69 80 HIS A N 1
ATOM 610 C CA . HIS A 1 80 ? 102.489 112.005 38.025 1.00 115.20 80 HIS A CA 1
ATOM 611 C C . HIS A 1 80 ? 101.554 111.575 36.904 1.00 115.39 80 HIS A C 1
ATOM 612 O O . HIS A 1 80 ? 102.001 111.319 35.781 1.00 115.06 80 HIS A O 1
ATOM 619 N N . VAL A 1 81 ? 100.253 111.491 37.193 1.00 104.95 81 VAL A N 1
ATOM 620 C CA . VAL A 1 81 ? 99.279 111.113 36.173 1.00 105.17 81 VAL A CA 1
ATOM 621 C C . VAL A 1 81 ? 99.281 112.119 35.029 1.00 105.02 81 VAL A C 1
ATOM 622 O O . VAL A 1 81 ? 99.263 111.741 33.851 1.00 104.82 81 VAL A O 1
ATOM 626 N N . CYS A 1 82 ? 99.331 113.412 35.355 1.00 95.19 82 CYS A N 1
ATOM 627 C CA . CYS A 1 82 ? 99.261 114.438 34.321 1.00 95.14 82 CYS A CA 1
ATOM 628 C C . CYS A 1 82 ? 100.498 114.425 33.428 1.00 94.50 82 CYS A C 1
ATOM 629 O O . CYS A 1 82 ? 100.390 114.628 32.213 1.00 94.39 82 CYS A O 1
ATOM 632 N N . TRP A 1 83 ? 101.679 114.196 34.009 1.00 128.39 83 TRP A N 1
ATOM 633 C CA . TRP A 1 83 ? 102.882 114.026 33.196 1.00 127.79 83 TRP A CA 1
ATOM 634 C C . TRP A 1 83 ? 102.832 112.723 32.413 1.00 127.57 83 TRP A C 1
ATOM 635 O O . TRP A 1 83 ? 103.206 112.682 31.234 1.00 127.28 83 TRP A O 1
ATOM 646 N N . HIS A 1 84 ? 102.379 111.650 33.068 1.00 86.54 84 HIS A N 1
ATOM 647 C CA . HIS A 1 84 ? 102.281 110.333 32.447 1.00 86.42 84 HIS A CA 1
ATOM 648 C C . HIS A 1 84 ? 101.481 110.383 31.151 1.00 86.52 84 HIS A C 1
ATOM 649 O O . HIS A 1 84 ? 101.952 109.929 30.101 1.00 86.14 84 HIS A O 1
ATOM 656 N N . VAL A 1 85 ? 100.262 110.930 31.209 1.00 109.20 85 VAL A N 1
ATOM 657 C CA . VAL A 1 85 ? 99.401 110.974 30.033 1.00 109.36 85 VAL A CA 1
ATOM 658 C C . VAL A 1 85 ? 99.946 111.899 28.958 1.00 109.05 85 VAL A C 1
ATOM 659 O O . VAL A 1 85 ? 99.572 111.764 27.788 1.00 109.06 85 VAL A O 1
ATOM 663 N N . TYR A 1 86 ? 100.823 112.838 29.314 1.00 125.31 86 TYR A N 1
ATOM 664 C CA . TYR A 1 86 ? 101.451 113.667 28.293 1.00 124.99 86 TYR A CA 1
ATOM 665 C C . TYR A 1 86 ? 102.450 112.856 27.476 1.00 124.46 86 TYR A C 1
ATOM 666 O O . TYR A 1 86 ? 102.470 112.937 26.242 1.00 124.32 86 TYR A O 1
ATOM 675 N N . GLY A 1 87 ? 103.291 112.071 28.153 1.00 92.00 87 GLY A N 1
ATOM 676 C CA . GLY A 1 87 ? 104.193 111.180 27.441 1.00 91.52 87 GLY A CA 1
ATOM 677 C C . GLY A 1 87 ? 103.454 110.146 26.614 1.00 91.62 87 GLY A C 1
ATOM 678 O O . GLY A 1 87 ? 103.799 109.899 25.455 1.00 91.37 87 GLY A O 1
ATOM 679 N N . LEU A 1 88 ? 102.428 109.522 27.204 1.00 104.43 88 LEU A N 1
ATOM 680 C CA . LEU A 1 88 ? 101.589 108.584 26.461 1.00 104.58 88 LEU A CA 1
ATOM 681 C C . LEU A 1 88 ? 100.999 109.244 25.223 1.00 104.67 88 LEU A C 1
ATOM 682 O O . LEU A 1 88 ? 101.006 108.664 24.129 1.00 104.48 88 LEU A O 1
ATOM 687 N N . LEU A 1 89 ? 100.479 110.462 25.387 1.00 90.76 89 LEU A N 1
ATOM 688 C CA . LEU A 1 89 ? 99.943 111.215 24.259 1.00 90.86 89 LEU A CA 1
ATOM 689 C C . LEU A 1 89 ? 101.028 111.506 23.228 1.00 90.36 89 LEU A C 1
ATOM 690 O O . LEU A 1 89 ? 100.853 111.242 22.033 1.00 90.25 89 LEU A O 1
ATOM 695 N N . GLN A 1 90 ? 102.170 112.035 23.679 1.00 111.25 90 GLN A N 1
ATOM 696 C CA . GLN A 1 90 ? 103.259 112.354 22.760 1.00 110.83 90 GLN A CA 1
ATOM 697 C C . GLN A 1 90 ? 103.830 111.109 22.098 1.00 110.49 90 GLN A C 1
ATOM 698 O O . GLN A 1 90 ? 104.295 111.175 20.954 1.00 110.25 90 GLN A O 1
ATOM 704 N N . ARG A 1 91 ? 103.805 109.973 22.799 1.00 90.27 91 ARG A N 1
ATOM 705 C CA . ARG A 1 91 ? 104.302 108.728 22.225 1.00 89.98 91 ARG A CA 1
ATOM 706 C C . ARG A 1 91 ? 103.530 108.359 20.962 1.00 90.07 91 ARG A C 1
ATOM 707 O O . ARG A 1 91 ? 104.114 107.845 20.000 1.00 89.79 91 ARG A O 1
ATOM 715 N N . SER A 1 92 ? 102.217 108.632 20.938 1.00 85.74 92 SER A N 1
ATOM 716 C CA . SER A 1 92 ? 101.408 108.304 19.766 1.00 85.81 92 SER A CA 1
ATOM 717 C C . SER A 1 92 ? 101.831 109.102 18.537 1.00 85.69 92 SER A C 1
ATOM 718 O O . SER A 1 92 ? 101.626 108.648 17.405 1.00 85.58 92 SER A O 1
ATOM 721 N N . ASP A 1 93 ? 102.425 110.280 18.733 1.00 96.23 93 ASP A N 1
ATOM 722 C CA . ASP A 1 93 ? 102.999 111.057 17.641 1.00 96.14 93 ASP A CA 1
ATOM 723 C C . ASP A 1 93 ? 104.506 110.871 17.526 1.00 95.74 93 ASP A C 1
ATOM 724 O O . ASP A 1 93 ? 105.173 111.659 16.843 1.00 95.75 93 ASP A O 1
ATOM 729 N N . LYS A 1 94 ? 105.049 109.853 18.192 1.00 73.78 94 LYS A N 1
ATOM 730 C CA . LYS A 1 94 ? 106.435 109.420 18.030 1.00 73.38 94 LYS A CA 1
ATOM 731 C C . LYS A 1 94 ? 107.430 110.519 18.385 1.00 73.24 94 LYS A C 1
ATOM 732 O O . LYS A 1 94 ? 108.501 110.622 17.784 1.00 72.96 94 LYS A O 1
ATOM 738 N N . LYS A 1 95 ? 107.078 111.348 19.365 1.00 110.59 95 LYS A N 1
ATOM 739 C CA . LYS A 1 95 ? 108.043 112.234 20.004 1.00 110.39 95 LYS A CA 1
ATOM 740 C C . LYS A 1 95 ? 108.571 111.506 21.238 1.00 110.15 95 LYS A C 1
ATOM 741 O O . LYS A 1 95 ? 108.148 111.735 22.373 1.00 110.18 95 LYS A O 1
ATOM 747 N N . TYR A 1 96 ? 109.511 110.588 20.988 1.00 111.13 96 TYR A N 1
ATOM 748 C CA . TYR A 1 96 ? 110.027 109.738 22.059 1.00 110.94 96 TYR A CA 1
ATOM 749 C C . TYR A 1 96 ? 110.949 110.510 22.990 1.00 110.73 96 TYR A C 1
ATOM 750 O O . TYR A 1 96 ? 110.915 110.305 24.209 1.00 110.76 96 TYR A O 1
ATOM 759 N N . ASP A 1 97 ? 111.791 111.386 22.432 1.00 107.62 97 ASP A N 1
ATOM 760 C CA . ASP A 1 97 ? 112.682 112.196 23.256 1.00 107.43 97 ASP A CA 1
ATOM 761 C C . ASP A 1 97 ? 111.902 112.943 24.330 1.00 107.78 97 ASP A C 1
ATOM 762 O O . ASP A 1 97 ? 112.350 113.047 25.476 1.00 107.70 97 ASP A O 1
ATOM 767 N N . GLU A 1 98 ? 110.721 113.455 23.977 1.00 128.49 98 GLU A N 1
ATOM 768 C CA . GLU A 1 98 ? 109.925 114.245 24.910 1.00 128.87 98 GLU A CA 1
ATOM 769 C C . GLU A 1 98 ? 109.083 113.353 25.817 1.00 129.08 98 GLU A C 1
ATOM 770 O O . GLU A 1 98 ? 109.023 113.574 27.031 1.00 129.21 98 GLU A O 1
ATOM 776 N N . ALA A 1 99 ? 108.422 112.345 25.239 1.00 85.50 99 ALA A N 1
ATOM 777 C CA . ALA A 1 99 ? 107.611 111.427 26.034 1.00 85.74 99 ALA A CA 1
ATOM 778 C C . ALA A 1 99 ? 108.433 110.755 27.127 1.00 85.46 99 ALA A C 1
ATOM 779 O O . ALA A 1 99 ? 107.957 110.587 28.255 1.00 85.66 99 ALA A O 1
ATOM 781 N N . ILE A 1 100 ? 109.680 110.388 26.821 1.00 89.69 100 ILE A N 1
ATOM 782 C CA . ILE A 1 100 ? 110.523 109.757 27.828 1.00 89.45 100 ILE A CA 1
ATOM 783 C C . ILE A 1 100 ? 110.891 110.750 28.925 1.00 89.47 100 ILE A C 1
ATOM 784 O O . ILE A 1 100 ? 111.159 110.349 30.063 1.00 89.46 100 ILE A O 1
ATOM 789 N N . LYS A 1 101 ? 110.903 112.053 28.617 1.00 89.74 101 LYS A N 1
ATOM 790 C CA . LYS A 1 101 ? 111.125 113.059 29.656 1.00 89.83 101 LYS A CA 1
ATOM 791 C C . LYS A 1 101 ? 109.946 113.114 30.620 1.00 90.31 101 LYS A C 1
ATOM 792 O O . LYS A 1 101 ? 110.131 113.114 31.843 1.00 90.31 101 LYS A O 1
ATOM 798 N N . CYS A 1 102 ? 108.723 113.171 30.079 1.00 105.42 102 CYS A N 1
ATOM 799 C CA . CYS A 1 102 ? 107.526 113.190 30.916 1.00 105.95 102 CYS A CA 1
ATOM 800 C C . CYS A 1 102 ? 107.462 111.960 31.808 1.00 105.90 102 CYS A C 1
ATOM 801 O O . CYS A 1 102 ? 107.090 112.053 32.985 1.00 106.10 102 CYS A O 1
ATOM 804 N N . TYR A 1 103 ? 107.817 110.795 31.256 1.00 81.49 103 TYR A N 1
ATOM 805 C CA . TYR A 1 103 ? 107.829 109.566 32.039 1.00 81.45 103 TYR A CA 1
ATOM 806 C C . TYR A 1 103 ? 108.714 109.712 33.270 1.00 81.29 103 TYR A C 1
ATOM 807 O O . TYR A 1 103 ? 108.363 109.237 34.358 1.00 81.42 103 TYR A O 1
ATOM 816 N N . ARG A 1 104 ? 109.866 110.377 33.118 1.00 106.02 104 ARG A N 1
ATOM 817 C CA . ARG A 1 104 ? 110.763 110.602 34.248 1.00 106.00 104 ARG A CA 1
ATOM 818 C C . ARG A 1 104 ? 110.184 111.622 35.222 1.00 106.27 104 ARG A C 1
ATOM 819 O O . ARG A 1 104 ? 110.195 111.408 36.441 1.00 106.59 104 ARG A O 1
ATOM 827 N N . ASN A 1 105 ? 109.684 112.747 34.700 1.00 109.20 105 ASN A N 1
ATOM 828 C CA . ASN A 1 105 ? 109.001 113.719 35.548 1.00 109.46 105 ASN A CA 1
ATOM 829 C C . ASN A 1 105 ? 107.856 113.069 36.310 1.00 109.95 105 ASN A C 1
ATOM 830 O O . ASN A 1 105 ? 107.659 113.342 37.501 1.00 110.20 105 ASN A O 1
ATOM 835 N N . ALA A 1 106 ? 107.086 112.211 35.633 1.00 94.92 106 ALA A N 1
ATOM 836 C CA . ALA A 1 106 ? 106.009 111.493 36.300 1.00 95.38 106 ALA A CA 1
ATOM 837 C C . ALA A 1 106 ? 106.532 110.700 37.489 1.00 95.40 106 ALA A C 1
ATOM 838 O O . ALA A 1 106 ? 105.930 110.719 38.569 1.00 95.96 106 ALA A O 1
ATOM 840 N N . LEU A 1 107 ? 107.680 110.041 37.327 1.00 96.57 107 LEU A N 1
ATOM 841 C CA . LEU A 1 107 ? 108.213 109.174 38.371 1.00 96.49 107 LEU A CA 1
ATOM 842 C C . LEU A 1 107 ? 108.727 109.934 39.587 1.00 96.51 107 LEU A C 1
ATOM 843 O O . LEU A 1 107 ? 108.975 109.309 40.623 1.00 96.60 107 LEU A O 1
ATOM 848 N N . LYS A 1 108 ? 108.879 111.256 39.496 1.00 103.08 108 LYS A N 1
ATOM 849 C CA . LYS A 1 108 ? 109.370 112.012 40.642 1.00 103.12 108 LYS A CA 1
ATOM 850 C C . LYS A 1 108 ? 108.311 112.139 41.728 1.00 103.84 108 LYS A C 1
ATOM 851 O O . LYS A 1 108 ? 108.645 112.191 42.917 1.00 103.94 108 LYS A O 1
ATOM 857 N N . TRP A 1 109 ? 107.041 112.173 41.347 1.00 120.21 109 TRP A N 1
ATOM 858 C CA . TRP A 1 109 ? 105.957 112.338 42.302 1.00 120.92 109 TRP A CA 1
ATOM 859 C C . TRP A 1 109 ? 105.408 111.015 42.807 1.00 121.16 109 TRP A C 1
ATOM 860 O O . TRP A 1 109 ? 104.827 110.974 43.898 1.00 121.59 109 TRP A O 1
ATOM 871 N N . ASP A 1 110 ? 105.573 109.946 42.037 1.00 111.95 110 ASP A N 1
ATOM 872 C CA . ASP A 1 110 ? 105.226 108.591 42.450 1.00 112.07 110 ASP A CA 1
ATOM 873 C C . ASP A 1 110 ? 106.529 107.800 42.442 1.00 111.45 110 ASP A C 1
ATOM 874 O O . ASP A 1 110 ? 107.026 107.436 41.371 1.00 110.92 110 ASP A O 1
ATOM 879 N N . LYS A 1 111 ? 107.069 107.531 43.636 1.00 109.38 111 LYS A N 1
ATOM 880 C CA . LYS A 1 111 ? 108.434 107.021 43.762 1.00 108.84 111 LYS A CA 1
ATOM 881 C C . LYS A 1 111 ? 108.670 105.786 42.896 1.00 108.57 111 LYS A C 1
ATOM 882 O O . LYS A 1 111 ? 109.635 105.732 42.127 1.00 108.03 111 LYS A O 1
ATOM 888 N N . ASP A 1 112 ? 107.789 104.790 42.991 1.00 139.96 112 ASP A N 1
ATOM 889 C CA . ASP A 1 112 ? 108.005 103.497 42.346 1.00 139.81 112 ASP A CA 1
ATOM 890 C C . ASP A 1 112 ? 106.790 103.075 41.531 1.00 140.12 112 ASP A C 1
ATOM 891 O O . ASP A 1 112 ? 106.441 101.892 41.487 1.00 140.14 112 ASP A O 1
ATOM 896 N N . ASN A 1 113 ? 106.128 104.021 40.863 1.00 117.06 113 ASN A N 1
ATOM 897 C CA . ASN A 1 113 ? 104.910 103.692 40.125 1.00 117.45 113 ASN A CA 1
ATOM 898 C C . ASN A 1 113 ? 105.201 102.634 39.068 1.00 117.18 113 ASN A C 1
ATOM 899 O O . ASN A 1 113 ? 106.074 102.817 38.214 1.00 116.63 113 ASN A O 1
ATOM 904 N N . LEU A 1 114 ? 104.458 101.526 39.135 1.00 106.14 114 LEU A N 1
ATOM 905 C CA . LEU A 1 114 ? 104.716 100.383 38.264 1.00 106.01 114 LEU A CA 1
ATOM 906 C C . LEU A 1 114 ? 104.395 100.699 36.809 1.00 105.86 114 LEU A C 1
ATOM 907 O O . LEU A 1 114 ? 105.263 100.594 35.933 1.00 105.47 114 LEU A O 1
ATOM 912 N N . GLN A 1 115 ? 103.144 101.087 36.533 1.00 97.50 115 GLN A N 1
ATOM 913 C CA . GLN A 1 115 ? 102.702 101.257 35.152 1.00 97.43 115 GLN A CA 1
ATOM 914 C C . GLN A 1 115 ? 103.495 102.337 34.428 1.00 96.99 115 GLN A C 1
ATOM 915 O O . GLN A 1 115 ? 103.653 102.273 33.204 1.00 96.78 115 GLN A O 1
ATOM 921 N N . ILE A 1 116 ? 104.024 103.318 35.159 1.00 90.41 116 ILE A N 1
ATOM 922 C CA . ILE A 1 116 ? 104.863 104.324 34.518 1.00 89.99 116 ILE A CA 1
ATOM 923 C C . ILE A 1 116 ? 106.159 103.695 34.021 1.00 89.48 116 ILE A C 1
ATOM 924 O O . ILE A 1 116 ? 106.635 104.011 32.924 1.00 89.18 116 ILE A O 1
ATOM 929 N N . LEU A 1 117 ? 106.742 102.788 34.811 1.00 86.15 117 LEU A N 1
ATOM 930 C CA . LEU A 1 117 ? 107.956 102.097 34.384 1.00 85.67 117 LEU A CA 1
ATOM 931 C C . LEU A 1 117 ? 107.704 101.185 33.189 1.00 85.69 117 LEU A C 1
ATOM 932 O O . LEU A 1 117 ? 108.596 101.009 32.351 1.00 85.29 117 LEU A O 1
ATOM 937 N N . ARG A 1 118 ? 106.508 100.600 33.095 1.00 84.03 118 ARG A N 1
ATOM 938 C CA . ARG A 1 118 ? 106.197 99.744 31.955 1.00 84.07 118 ARG A CA 1
ATOM 939 C C . ARG A 1 118 ? 106.149 100.550 30.664 1.00 83.79 118 ARG A C 1
ATOM 940 O O . ARG A 1 118 ? 106.776 100.177 29.668 1.00 83.44 118 ARG A O 1
ATOM 948 N N . ASP A 1 119 ? 105.406 101.662 30.662 1.00 87.92 119 ASP A N 1
ATOM 949 C CA . ASP A 1 119 ? 105.386 102.528 29.487 1.00 87.67 119 ASP A CA 1
ATOM 950 C C . ASP A 1 119 ? 106.774 103.080 29.191 1.00 87.12 119 ASP A C 1
ATOM 951 O O . ASP A 1 119 ? 107.106 103.340 28.029 1.00 86.83 119 ASP A O 1
ATOM 956 N N . LEU A 1 120 ? 107.598 103.247 30.228 1.00 72.26 120 LEU A N 1
ATOM 957 C CA . LEU A 1 120 ? 108.987 103.652 30.036 1.00 71.74 120 LEU A CA 1
ATOM 958 C C . LEU A 1 120 ? 109.796 102.539 29.377 1.00 71.47 120 LEU A C 1
ATOM 959 O O . LEU A 1 120 ? 110.416 102.742 28.326 1.00 71.14 120 LEU A O 1
ATOM 964 N N . SER A 1 121 ? 109.796 101.346 29.986 1.00 106.75 121 SER A N 1
ATOM 965 C CA . SER A 1 121 ? 110.504 100.207 29.407 1.00 106.58 121 SER A CA 1
ATOM 966 C C . SER A 1 121 ? 110.030 99.922 27.988 1.00 106.62 121 SER A C 1
ATOM 967 O O . SER A 1 121 ? 110.850 99.676 27.095 1.00 106.28 121 SER A O 1
ATOM 970 N N . LEU A 1 122 ? 108.711 99.951 27.764 1.00 91.41 122 LEU A N 1
ATOM 971 C CA . LEU A 1 122 ? 108.169 99.738 26.424 1.00 91.41 122 LEU A CA 1
ATOM 972 C C . LEU A 1 122 ? 108.754 100.730 25.428 1.00 90.98 122 LEU A C 1
ATOM 973 O O . LEU A 1 122 ? 109.115 100.354 24.305 1.00 90.74 122 LEU A O 1
ATOM 978 N N . LEU A 1 123 ? 108.866 102.002 25.824 1.00 74.02 123 LEU A N 1
ATOM 979 C CA . LEU A 1 123 ? 109.494 102.987 24.953 1.00 73.64 123 LEU A CA 1
ATOM 980 C C . LEU A 1 123 ? 111.004 102.810 24.919 1.00 73.18 123 LEU A C 1
ATOM 981 O O . LEU A 1 123 ? 111.637 103.125 23.908 1.00 72.91 123 LEU A O 1
ATOM 986 N N . GLN A 1 124 ? 111.595 102.286 25.995 1.00 80.55 124 GLN A N 1
ATOM 987 C CA . GLN A 1 124 ? 113.045 102.128 26.027 1.00 80.08 124 GLN A CA 1
ATOM 988 C C . GLN A 1 124 ? 113.503 100.992 25.122 1.00 79.97 124 GLN A C 1
ATOM 989 O O . GLN A 1 124 ? 114.532 101.108 24.446 1.00 79.57 124 GLN A O 1
ATOM 995 N N . ILE A 1 125 ? 112.754 99.889 25.090 1.00 57.26 125 ILE A N 1
ATOM 996 C CA . ILE A 1 125 ? 113.112 98.791 24.197 1.00 57.23 125 ILE A CA 1
ATOM 997 C C . ILE A 1 125 ? 112.830 99.173 22.748 1.00 57.11 125 ILE A C 1
ATOM 998 O O . ILE A 1 125 ? 113.531 98.721 21.834 1.00 56.84 125 ILE A O 1
ATOM 1003 N N . GLN A 1 126 ? 111.814 100.011 22.513 1.00 66.11 126 GLN A N 1
ATOM 1004 C CA . GLN A 1 126 ? 111.549 100.506 21.166 1.00 65.99 126 GLN A CA 1
ATOM 1005 C C . GLN A 1 126 ? 112.691 101.386 20.669 1.00 65.57 126 GLN A C 1
ATOM 1006 O O . GLN A 1 126 ? 113.113 101.270 19.514 1.00 65.36 126 GLN A O 1
ATOM 1012 N N . MET A 1 127 ? 113.211 102.257 21.530 1.00 88.45 127 MET A N 1
ATOM 1013 C CA . MET A 1 127 ? 114.349 103.102 21.194 1.00 88.02 127 MET A CA 1
ATOM 1014 C C . MET A 1 127 ? 115.676 102.354 21.233 1.00 87.62 127 MET A C 1
ATOM 1015 O O . MET A 1 127 ? 116.710 102.950 20.914 1.00 87.23 127 MET A O 1
ATOM 1020 N N . ARG A 1 128 ? 115.668 101.077 21.615 1.00 75.16 128 ARG A N 1
ATOM 1021 C CA . ARG A 1 128 ? 116.881 100.265 21.698 1.00 74.84 128 ARG A CA 1
ATOM 1022 C C . ARG A 1 128 ? 117.895 100.893 22.655 1.00 74.39 128 ARG A C 1
ATOM 1023 O O . ARG A 1 128 ? 119.080 101.022 22.344 1.00 73.89 128 ARG A O 1
ATOM 1031 N N . ASP A 1 129 ? 117.410 101.305 23.828 1.00 92.03 129 ASP A N 1
ATOM 1032 C CA . ASP A 1 129 ? 118.271 101.765 24.919 1.00 91.68 129 ASP A CA 1
ATOM 1033 C C . ASP A 1 129 ? 118.425 100.593 25.884 1.00 91.82 129 ASP A C 1
ATOM 1034 O O . ASP A 1 129 ? 117.750 100.502 26.908 1.00 92.20 129 ASP A O 1
ATOM 1039 N N . LEU A 1 130 ? 119.357 99.695 25.551 1.00 69.19 130 LEU A N 1
ATOM 1040 C CA . LEU A 1 130 ? 119.347 98.359 26.143 1.00 69.37 130 LEU A CA 1
ATOM 1041 C C . LEU A 1 130 ? 119.831 98.349 27.585 1.00 69.20 130 LEU A C 1
ATOM 1042 O O . LEU A 1 130 ? 119.429 97.472 28.360 1.00 69.57 130 LEU A O 1
ATOM 1047 N N . GLU A 1 131 ? 120.682 99.298 27.969 1.00 105.22 131 GLU A N 1
ATOM 1048 C CA . GLU A 1 131 ? 121.155 99.345 29.345 1.00 105.09 131 GLU A CA 1
ATOM 1049 C C . GLU A 1 131 ? 120.200 100.097 30.260 1.00 105.59 131 GLU A C 1
ATOM 1050 O O . GLU A 1 131 ? 120.137 99.798 31.457 1.00 105.84 131 GLU A O 1
ATOM 1056 N N . GLY A 1 132 ? 119.453 101.057 29.725 1.00 82.01 132 GLY A N 1
ATOM 1057 C CA . GLY A 1 132 ? 118.422 101.737 30.483 1.00 82.49 132 GLY A CA 1
ATOM 1058 C C . GLY A 1 132 ? 117.189 100.874 30.615 1.00 83.15 132 GLY A C 1
ATOM 1059 O O . GLY A 1 132 ? 116.575 100.815 31.684 1.00 83.55 132 GLY A O 1
ATOM 1060 N N . TYR A 1 133 ? 116.827 100.197 29.521 1.00 80.15 133 TYR A N 1
ATOM 1061 C CA . TYR A 1 133 ? 115.771 99.196 29.576 1.00 80.75 133 TYR A CA 1
ATOM 1062 C C . TYR A 1 133 ? 116.125 98.085 30.551 1.00 80.87 133 TYR A C 1
ATOM 1063 O O . TYR A 1 133 ? 115.232 97.492 31.161 1.00 81.43 133 TYR A O 1
ATOM 1072 N N . ARG A 1 134 ? 117.419 97.818 30.742 1.00 110.00 134 ARG A N 1
ATOM 1073 C CA . ARG A 1 134 ? 117.850 96.857 31.753 1.00 110.07 134 ARG A CA 1
ATOM 1074 C C . ARG A 1 134 ? 117.432 97.306 33.152 1.00 110.29 134 ARG A C 1
ATOM 1075 O O . ARG A 1 134 ? 116.732 96.582 33.869 1.00 110.81 134 ARG A O 1
ATOM 1083 N N . GLU A 1 135 ? 117.848 98.514 33.549 1.00 98.46 135 GLU A N 1
ATOM 1084 C CA . GLU A 1 135 ? 117.523 99.015 34.882 1.00 98.69 135 GLU A CA 1
ATOM 1085 C C . GLU A 1 135 ? 116.020 99.206 35.052 1.00 99.33 135 GLU A C 1
ATOM 1086 O O . GLU A 1 135 ? 115.453 98.836 36.089 1.00 99.80 135 GLU A O 1
ATOM 1092 N N . THR A 1 136 ? 115.357 99.780 34.043 1.00 89.90 136 THR A N 1
ATOM 1093 C CA . THR A 1 136 ? 113.916 99.998 34.128 1.00 90.46 136 THR A CA 1
ATOM 1094 C C . THR A 1 136 ? 113.175 98.683 34.334 1.00 91.01 136 THR A C 1
ATOM 1095 O O . THR A 1 136 ? 112.193 98.626 35.085 1.00 91.51 136 THR A O 1
ATOM 1099 N N . ARG A 1 137 ? 113.639 97.608 33.689 1.00 85.38 137 ARG A N 1
ATOM 1100 C CA . ARG A 1 137 ? 113.063 96.294 33.953 1.00 85.92 137 ARG A CA 1
ATOM 1101 C C . ARG A 1 137 ? 113.492 95.762 35.315 1.00 85.98 137 ARG A C 1
ATOM 1102 O O . ARG A 1 137 ? 112.719 95.053 35.973 1.00 86.48 137 ARG A O 1
ATOM 1110 N N . TYR A 1 138 ? 114.710 96.095 35.751 1.00 106.72 138 TYR A N 1
ATOM 1111 C CA . TYR A 1 138 ? 115.202 95.602 37.033 1.00 106.71 138 TYR A CA 1
ATOM 1112 C C . TYR A 1 138 ? 114.362 96.125 38.186 1.00 107.13 138 TYR A C 1
ATOM 1113 O O . TYR A 1 138 ? 114.053 95.378 39.122 1.00 107.51 138 TYR A O 1
ATOM 1122 N N . GLN A 1 139 ? 114.011 97.413 38.150 1.00 93.22 139 GLN A N 1
ATOM 1123 C CA . GLN A 1 139 ? 113.107 97.972 39.149 1.00 93.61 139 GLN A CA 1
ATOM 1124 C C . GLN A 1 139 ? 111.812 97.170 39.224 1.00 94.26 139 GLN A C 1
ATOM 1125 O O . GLN A 1 139 ? 111.360 96.796 40.312 1.00 94.63 139 GLN A O 1
ATOM 1131 N N . LEU A 1 140 ? 111.215 96.877 38.065 1.00 82.64 140 LEU A N 1
ATOM 1132 C CA . LEU A 1 140 ? 110.024 96.037 38.024 1.00 83.24 140 LEU A CA 1
ATOM 1133 C C . LEU A 1 140 ? 110.273 94.666 38.641 1.00 83.48 140 LEU A C 1
ATOM 1134 O O . LEU A 1 140 ? 109.376 94.107 39.286 1.00 83.92 140 LEU A O 1
ATOM 1139 N N . LEU A 1 141 ? 111.478 94.116 38.471 1.00 98.71 141 LEU A N 1
ATOM 1140 C CA . LEU A 1 141 ? 111.815 92.862 39.135 1.00 99.00 141 LEU A CA 1
ATOM 1141 C C . LEU A 1 141 ? 111.995 93.063 40.637 1.00 99.05 141 LEU A C 1
ATOM 1142 O O . LEU A 1 141 ? 111.628 92.190 41.433 1.00 99.56 141 LEU A O 1
ATOM 1147 N N . GLN A 1 142 ? 112.555 94.207 41.045 1.00 130.39 142 GLN A N 1
ATOM 1148 C CA . GLN A 1 142 ? 112.675 94.507 42.470 1.00 130.48 142 GLN A CA 1
ATOM 1149 C C . GLN A 1 142 ? 111.311 94.762 43.100 1.00 131.03 142 GLN A C 1
ATOM 1150 O O . GLN A 1 142 ? 111.055 94.333 44.231 1.00 131.22 142 GLN A O 1
ATOM 1156 N N . LEU A 1 143 ? 110.421 95.448 42.380 1.00 109.28 143 LEU A N 1
ATOM 1157 C CA . LEU A 1 143 ? 109.138 95.844 42.953 1.00 109.83 143 LEU A CA 1
ATOM 1158 C C . LEU A 1 143 ? 108.176 94.665 43.034 1.00 110.43 143 LEU A C 1
ATOM 1159 O O . LEU A 1 143 ? 107.670 94.334 44.113 1.00 110.85 143 LEU A O 1
ATOM 1164 N N . ARG A 1 144 ? 107.911 94.013 41.901 1.00 111.64 144 ARG A N 1
ATOM 1165 C CA . ARG A 1 144 ? 107.018 92.856 41.850 1.00 112.22 144 ARG A CA 1
ATOM 1166 C C . ARG A 1 144 ? 107.788 91.640 41.349 1.00 112.08 144 ARG A C 1
ATOM 1167 O O . ARG A 1 144 ? 107.817 91.368 40.139 1.00 112.01 144 ARG A O 1
ATOM 1175 N N . PRO A 1 145 ? 108.426 90.878 42.242 1.00 102.86 145 PRO A N 1
ATOM 1176 C CA . PRO A 1 145 ? 109.093 89.638 41.829 1.00 102.77 145 PRO A CA 1
ATOM 1177 C C . PRO A 1 145 ? 108.144 88.469 41.624 1.00 103.42 145 PRO A C 1
ATOM 1178 O O . PRO A 1 145 ? 108.611 87.360 41.344 1.00 103.48 145 PRO A O 1
ATOM 1182 N N . ALA A 1 146 ? 106.834 88.681 41.767 1.00 111.74 146 ALA A N 1
ATOM 1183 C CA . ALA A 1 146 ? 105.841 87.642 41.525 1.00 112.32 146 ALA A CA 1
ATOM 1184 C C . ALA A 1 146 ? 105.196 87.735 40.150 1.00 112.42 146 ALA A C 1
ATOM 1185 O O . ALA A 1 146 ? 104.759 86.711 39.621 1.00 112.78 146 ALA A O 1
ATOM 1187 N N . GLN A 1 147 ? 105.135 88.922 39.550 1.00 104.13 147 GLN A N 1
ATOM 1188 C CA . GLN A 1 147 ? 104.587 89.046 38.205 1.00 104.13 147 GLN A CA 1
ATOM 1189 C C . GLN A 1 147 ? 105.468 88.311 37.200 1.00 103.99 147 GLN A C 1
ATOM 1190 O O . GLN A 1 147 ? 106.700 88.350 37.284 1.00 103.61 147 GLN A O 1
ATOM 1196 N N . ARG A 1 148 ? 104.821 87.632 36.248 1.00 125.07 148 ARG A N 1
ATOM 1197 C CA . ARG A 1 148 ? 105.547 86.791 35.302 1.00 125.07 148 ARG A CA 1
ATOM 1198 C C . ARG A 1 148 ? 106.470 87.618 34.417 1.00 124.46 148 ARG A C 1
ATOM 1199 O O . ARG A 1 148 ? 107.644 87.274 34.238 1.00 124.19 148 ARG A O 1
ATOM 1207 N N . ALA A 1 149 ? 105.956 88.720 33.860 1.00 110.91 149 ALA A N 1
ATOM 1208 C CA . ALA A 1 149 ? 106.737 89.506 32.908 1.00 110.32 149 ALA A CA 1
ATOM 1209 C C . ALA A 1 149 ? 107.965 90.133 33.554 1.00 109.79 149 ALA A C 1
ATOM 1210 O O . ALA A 1 149 ? 108.970 90.360 32.870 1.00 109.34 149 ALA A O 1
ATOM 1212 N N . SER A 1 150 ? 107.908 90.402 34.865 1.00 109.07 150 SER A N 1
ATOM 1213 C CA . SER A 1 150 ? 109.022 91.045 35.559 1.00 108.54 150 SER A CA 1
ATOM 1214 C C . SER A 1 150 ? 110.328 90.303 35.327 1.00 108.27 150 SER A C 1
ATOM 1215 O O . SER A 1 150 ? 111.385 90.926 35.161 1.00 107.62 150 SER A O 1
ATOM 1218 N N . TRP A 1 151 ? 110.270 88.971 35.298 1.00 87.91 151 TRP A N 1
ATOM 1219 C CA . TRP A 1 151 ? 111.449 88.164 35.017 1.00 87.65 151 TRP A CA 1
ATOM 1220 C C . TRP A 1 151 ? 111.756 88.096 33.531 1.00 87.52 151 TRP A C 1
ATOM 1221 O O . TRP A 1 151 ? 112.929 88.017 33.145 1.00 86.97 151 TRP A O 1
ATOM 1232 N N . ILE A 1 152 ? 110.724 88.131 32.691 1.00 77.47 152 ILE A N 1
ATOM 1233 C CA . ILE A 1 152 ? 110.932 87.963 31.258 1.00 77.45 152 ILE A CA 1
ATOM 1234 C C . ILE A 1 152 ? 111.628 89.184 30.671 1.00 76.80 152 ILE A C 1
ATOM 1235 O O . ILE A 1 152 ? 112.692 89.066 30.057 1.00 76.57 152 ILE A O 1
ATOM 1240 N N . GLY A 1 153 ? 111.050 90.375 30.870 1.00 94.01 153 GLY A N 1
ATOM 1241 C CA . GLY A 1 153 ? 111.679 91.595 30.377 1.00 93.34 153 GLY A CA 1
ATOM 1242 C C . GLY A 1 153 ? 113.101 91.799 30.866 1.00 92.77 153 GLY A C 1
ATOM 1243 O O . GLY A 1 153 ? 113.912 92.439 30.188 1.00 92.24 153 GLY A O 1
ATOM 1244 N N . TYR A 1 154 ? 113.428 91.254 32.039 1.00 99.23 154 TYR A N 1
ATOM 1245 C CA . TYR A 1 154 ? 114.804 91.285 32.516 1.00 98.58 154 TYR A CA 1
ATOM 1246 C C . TYR A 1 154 ? 115.677 90.297 31.749 1.00 98.37 154 TYR A C 1
ATOM 1247 O O . TYR A 1 154 ? 116.783 90.640 31.315 1.00 97.68 154 TYR A O 1
ATOM 1256 N N . ALA A 1 155 ? 115.200 89.059 31.581 1.00 66.21 155 ALA A N 1
ATOM 1257 C CA . ALA A 1 155 ? 115.953 88.067 30.818 1.00 65.97 155 ALA A CA 1
ATOM 1258 C C . ALA A 1 155 ? 116.094 88.480 29.358 1.00 65.72 155 ALA A C 1
ATOM 1259 O O . ALA A 1 155 ? 117.148 88.267 28.746 1.00 64.95 155 ALA A O 1
ATOM 1261 N N . ILE A 1 156 ? 115.048 89.087 28.787 1.00 74.86 156 ILE A N 1
ATOM 1262 C CA . ILE A 1 156 ? 115.150 89.645 27.440 1.00 74.66 156 ILE A CA 1
ATOM 1263 C C . ILE A 1 156 ? 116.234 90.715 27.390 1.00 73.70 156 ILE A C 1
ATOM 1264 O O . ILE A 1 156 ? 116.989 90.809 26.414 1.00 73.14 156 ILE A O 1
ATOM 1269 N N . ALA A 1 157 ? 116.330 91.536 28.442 1.00 84.61 157 ALA A N 1
ATOM 1270 C CA . ALA A 1 157 ? 117.280 92.645 28.449 1.00 83.75 157 ALA A CA 1
ATOM 1271 C C . ALA A 1 157 ? 118.715 92.149 28.314 1.00 82.95 157 ALA A C 1
ATOM 1272 O O . ALA A 1 157 ? 119.500 92.686 27.522 1.00 82.27 157 ALA A O 1
ATOM 1274 N N . TYR A 1 158 ? 119.075 91.109 29.073 1.00 102.09 158 TYR A N 1
ATOM 1275 C CA . TYR A 1 158 ? 120.420 90.552 28.973 1.00 101.17 158 TYR A CA 1
ATOM 1276 C C . TYR A 1 158 ? 120.662 89.876 27.629 1.00 100.84 158 TYR A C 1
ATOM 1277 O O . TYR A 1 158 ? 121.778 89.941 27.103 1.00 99.96 158 TYR A O 1
ATOM 1286 N N . HIS A 1 159 ? 119.636 89.236 27.056 1.00 72.77 159 HIS A N 1
ATOM 1287 C CA . HIS A 1 159 ? 119.819 88.543 25.784 1.00 72.42 159 HIS A CA 1
ATOM 1288 C C . HIS A 1 159 ? 120.046 89.530 24.641 1.00 71.95 159 HIS A C 1
ATOM 1289 O O . HIS A 1 159 ? 120.852 89.265 23.741 1.00 70.97 159 HIS A O 1
ATOM 1296 N N . LEU A 1 160 ? 119.346 90.668 24.655 1.00 75.88 160 LEU A N 1
ATOM 1297 C CA . LEU A 1 160 ? 119.599 91.701 23.655 1.00 75.46 160 LEU A CA 1
ATOM 1298 C C . LEU A 1 160 ? 120.993 92.296 23.806 1.00 74.30 160 LEU A C 1
ATOM 1299 O O . LEU A 1 160 ? 121.622 92.666 22.808 1.00 73.60 160 LEU A O 1
ATOM 1304 N N . LEU A 1 161 ? 121.485 92.390 25.040 1.00 76.59 161 LEU A N 1
ATOM 1305 C CA . LEU A 1 161 ? 122.805 92.931 25.337 1.00 75.65 161 LEU A CA 1
ATOM 1306 C C . LEU A 1 161 ? 123.930 91.934 25.084 1.00 74.79 161 LEU A C 1
ATOM 1307 O O . LEU A 1 161 ? 125.103 92.303 25.227 1.00 73.98 161 LEU A O 1
ATOM 1312 N N . GLU A 1 162 ? 123.593 90.692 24.728 1.00 83.93 162 GLU A N 1
ATOM 1313 C CA . GLU A 1 162 ? 124.497 89.574 24.469 1.00 83.14 162 GLU A CA 1
ATOM 1314 C C . GLU A 1 162 ? 125.171 89.026 25.721 1.00 82.99 162 GLU A C 1
ATOM 1315 O O . GLU A 1 162 ? 126.143 88.272 25.605 1.00 82.22 162 GLU A O 1
ATOM 1321 N N . ASP A 1 163 ? 124.691 89.373 26.914 1.00 98.61 163 ASP A N 1
ATOM 1322 C CA . ASP A 1 163 ? 125.046 88.630 28.125 1.00 98.64 163 ASP A CA 1
ATOM 1323 C C . ASP A 1 163 ? 124.204 87.355 28.140 1.00 99.11 163 ASP A C 1
ATOM 1324 O O . ASP A 1 163 ? 123.226 87.219 28.880 1.00 99.74 163 ASP A O 1
ATOM 1329 N N . TYR A 1 164 ? 124.607 86.394 27.302 1.00 76.10 164 TYR A N 1
ATOM 1330 C CA . TYR A 1 164 ? 123.802 85.189 27.122 1.00 76.58 164 TYR A CA 1
ATOM 1331 C C . TYR A 1 164 ? 123.826 84.311 28.364 1.00 76.99 164 TYR A C 1
ATOM 1332 O O . TYR A 1 164 ? 122.791 83.765 28.762 1.00 77.83 164 TYR A O 1
ATOM 1341 N N . GLU A 1 165 ? 124.995 84.162 28.990 1.00 126.64 165 GLU A N 1
ATOM 1342 C CA . GLU A 1 165 ? 125.114 83.235 30.111 1.00 126.95 165 GLU A CA 1
ATOM 1343 C C . GLU A 1 165 ? 124.271 83.682 31.298 1.00 127.79 165 GLU A C 1
ATOM 1344 O O . GLU A 1 165 ? 123.675 82.849 31.991 1.00 128.45 165 GLU A O 1
ATOM 1350 N N . MET A 1 166 ? 124.201 84.994 31.543 1.00 106.38 166 MET A N 1
ATOM 1351 C CA . MET A 1 166 ? 123.388 85.494 32.647 1.00 107.12 166 MET A CA 1
ATOM 1352 C C . MET A 1 166 ? 121.902 85.284 32.387 1.00 108.09 166 MET A C 1
ATOM 1353 O O . MET A 1 166 ? 121.172 84.837 33.278 1.00 108.85 166 MET A O 1
ATOM 1358 N N . ALA A 1 167 ? 121.438 85.601 31.171 1.00 88.37 167 ALA A N 1
ATOM 1359 C CA . ALA A 1 167 ? 120.023 85.460 30.839 1.00 89.36 167 ALA A CA 1
ATOM 1360 C C . ALA A 1 167 ? 119.536 84.027 31.006 1.00 89.86 167 ALA A C 1
ATOM 1361 O O . ALA A 1 167 ? 118.361 83.809 31.322 1.00 90.77 167 ALA A O 1
ATOM 1363 N N . ALA A 1 168 ? 120.420 83.042 30.812 1.00 99.00 168 ALA A N 1
ATOM 1364 C CA . ALA A 1 168 ? 120.043 81.646 31.014 1.00 99.42 168 ALA A CA 1
ATOM 1365 C C . ALA A 1 168 ? 119.681 81.378 32.470 1.00 100.04 168 ALA A C 1
ATOM 1366 O O . ALA A 1 168 ? 118.664 80.734 32.759 1.00 100.92 168 ALA A O 1
ATOM 1368 N N . LYS A 1 169 ? 120.512 81.863 33.402 1.00 94.60 169 LYS A N 1
ATOM 1369 C CA . LYS A 1 169 ? 120.191 81.770 34.825 1.00 95.09 169 LYS A CA 1
ATOM 1370 C C . LYS A 1 169 ? 118.848 82.416 35.130 1.00 95.90 169 LYS A C 1
ATOM 1371 O O . LYS A 1 169 ? 118.057 81.886 35.918 1.00 96.52 169 LYS A O 1
ATOM 1377 N N . ILE A 1 170 ? 118.574 83.561 34.503 1.00 105.77 170 ILE A N 1
ATOM 1378 C CA . ILE A 1 170 ? 117.344 84.297 34.784 1.00 106.51 170 ILE A CA 1
ATOM 1379 C C . ILE A 1 170 ? 116.124 83.483 34.366 1.00 107.38 170 ILE A C 1
ATOM 1380 O O . ILE A 1 170 ? 115.134 83.397 35.102 1.00 108.04 170 ILE A O 1
ATOM 1385 N N . LEU A 1 171 ? 116.174 82.876 33.179 1.00 93.52 171 LEU A N 1
ATOM 1386 C CA . LEU A 1 171 ? 115.075 82.023 32.741 1.00 94.35 171 LEU A CA 1
ATOM 1387 C C . LEU A 1 171 ? 114.908 80.799 33.632 1.00 94.67 171 LEU A C 1
ATOM 1388 O O . LEU A 1 171 ? 113.807 80.242 33.698 1.00 95.43 171 LEU A O 1
ATOM 1393 N N . GLU A 1 172 ? 115.968 80.388 34.334 1.00 80.03 172 GLU A N 1
ATOM 1394 C CA . GLU A 1 172 ? 115.914 79.167 35.129 1.00 80.27 172 GLU A CA 1
ATOM 1395 C C . GLU A 1 172 ? 115.086 79.359 36.392 1.00 80.97 172 GLU A C 1
ATOM 1396 O O . GLU A 1 172 ? 114.117 78.629 36.623 1.00 81.63 172 GLU A O 1
ATOM 1402 N N . GLU A 1 173 ? 115.458 80.332 37.232 1.00 129.87 173 GLU A N 1
ATOM 1403 C CA . GLU A 1 173 ? 114.711 80.556 38.468 1.00 130.42 173 GLU A CA 1
ATOM 1404 C C . GLU A 1 173 ? 113.268 80.972 38.200 1.00 131.18 173 GLU A C 1
ATOM 1405 O O . GLU A 1 173 ? 112.407 80.790 39.071 1.00 131.73 173 GLU A O 1
ATOM 1411 N N . PHE A 1 174 ? 112.985 81.518 37.016 1.00 102.52 174 PHE A N 1
ATOM 1412 C CA . PHE A 1 174 ? 111.601 81.704 36.600 1.00 103.23 174 PHE A CA 1
ATOM 1413 C C . PHE A 1 174 ? 110.968 80.373 36.207 1.00 103.74 174 PHE A C 1
ATOM 1414 O O . PHE A 1 174 ? 109.808 80.109 36.543 1.00 104.38 174 PHE A O 1
ATOM 1422 N N . ARG A 1 175 ? 111.721 79.518 35.503 1.00 109.64 175 ARG A N 1
ATOM 1423 C CA . ARG A 1 175 ? 111.194 78.221 35.088 1.00 110.05 175 ARG A CA 1
ATOM 1424 C C . ARG A 1 175 ? 110.907 77.316 36.281 1.00 110.38 175 ARG A C 1
ATOM 1425 O O . ARG A 1 175 ? 109.956 76.528 36.240 1.00 110.95 175 ARG A O 1
ATOM 1433 N N . LYS A 1 176 ? 111.708 77.420 37.350 1.00 101.70 176 LYS A N 1
ATOM 1434 C CA . LYS A 1 176 ? 111.470 76.619 38.548 1.00 102.01 176 LYS A CA 1
ATOM 1435 C C . LYS A 1 176 ? 110.055 76.800 39.084 1.00 102.78 176 LYS A C 1
ATOM 1436 O O . LYS A 1 176 ? 109.506 75.889 39.716 1.00 103.14 176 LYS A O 1
ATOM 1442 N N . THR A 1 177 ? 109.441 77.954 38.821 1.00 94.49 177 THR A N 1
ATOM 1443 C CA . THR A 1 177 ? 108.095 78.214 39.312 1.00 95.10 177 THR A CA 1
ATOM 1444 C C . THR A 1 177 ? 107.042 77.450 38.524 1.00 95.58 177 THR A C 1
ATOM 1445 O O . THR A 1 177 ? 105.982 77.127 39.070 1.00 96.02 177 THR A O 1
ATOM 1449 N N . GLN A 1 178 ? 107.319 77.139 37.258 1.00 119.74 178 GLN A N 1
ATOM 1450 C CA . GLN A 1 178 ? 106.276 76.656 36.361 1.00 120.18 178 GLN A CA 1
ATOM 1451 C C . GLN A 1 178 ? 105.970 75.176 36.560 1.00 120.53 178 GLN A C 1
ATOM 1452 O O . GLN A 1 178 ? 104.804 74.767 36.477 1.00 120.96 178 GLN A O 1
ATOM 1458 N N . GLN A 1 179 ? 106.992 74.356 36.816 1.00 119.64 179 GLN A N 1
ATOM 1459 C CA . GLN A 1 179 ? 106.754 72.929 37.014 1.00 119.90 179 GLN A CA 1
ATOM 1460 C C . GLN A 1 179 ? 105.919 72.666 38.263 1.00 120.34 179 GLN A C 1
ATOM 1461 O O . GLN A 1 179 ? 105.141 71.705 38.301 1.00 120.78 179 GLN A O 1
ATOM 1467 N N . THR A 1 180 ? 106.054 73.515 39.284 1.00 165.79 180 THR A N 1
ATOM 1468 C CA . THR A 1 180 ? 105.270 73.341 40.502 1.00 166.24 180 THR A CA 1
ATOM 1469 C C . THR A 1 180 ? 103.816 73.750 40.291 1.00 166.72 180 THR A C 1
ATOM 1470 O O . THR A 1 180 ? 102.904 73.120 40.840 1.00 167.22 180 THR A O 1
ATOM 1474 N N . SER A 1 181 ? 103.578 74.792 39.494 1.00 121.31 181 SER A N 1
ATOM 1475 C CA . SER A 1 181 ? 102.225 75.302 39.312 1.00 121.71 181 SER A CA 1
ATOM 1476 C C . SER A 1 181 ? 101.372 74.297 38.540 1.00 122.16 181 SER A C 1
ATOM 1477 O O . SER A 1 181 ? 101.828 73.734 37.541 1.00 121.79 181 SER A O 1
ATOM 1480 N N . PRO A 1 182 ? 100.143 74.031 38.994 1.00 173.63 182 PRO A N 1
ATOM 1481 C CA . PRO A 1 182 ? 99.234 73.166 38.232 1.00 173.90 182 PRO A CA 1
ATOM 1482 C C . PRO A 1 182 ? 98.414 73.883 37.169 1.00 174.07 182 PRO A C 1
ATOM 1483 O O . PRO A 1 182 ? 97.751 73.201 36.376 1.00 174.60 182 PRO A O 1
ATOM 1487 N N . ASP A 1 183 ? 98.424 75.215 37.127 1.00 155.85 183 ASP A N 1
ATOM 1488 C CA . ASP A 1 183 ? 97.732 75.968 36.088 1.00 155.81 183 ASP A CA 1
ATOM 1489 C C . ASP A 1 183 ? 98.598 76.202 34.854 1.00 155.40 183 ASP A C 1
ATOM 1490 O O . ASP A 1 183 ? 98.261 77.053 34.023 1.00 155.20 183 ASP A O 1
ATOM 1495 N N . LYS A 1 184 ? 99.700 75.465 34.725 1.00 128.78 184 LYS A N 1
ATOM 1496 C CA . LYS A 1 184 ? 100.656 75.685 33.648 1.00 128.34 184 LYS A CA 1
ATOM 1497 C C . LYS A 1 184 ? 100.018 75.428 32.287 1.00 128.37 184 LYS A C 1
ATOM 1498 O O . LYS A 1 184 ? 99.307 74.439 32.092 1.00 128.68 184 LYS A O 1
ATOM 1504 N N . VAL A 1 185 ? 100.266 76.339 31.348 1.00 80.04 185 VAL A N 1
ATOM 1505 C CA . VAL A 1 185 ? 99.779 76.223 29.976 1.00 79.96 185 VAL A CA 1
ATOM 1506 C C . VAL A 1 185 ? 100.885 75.594 29.141 1.00 79.76 185 VAL A C 1
ATOM 1507 O O . VAL A 1 185 ? 101.995 76.133 29.061 1.00 79.52 185 VAL A O 1
ATOM 1511 N N . ASP A 1 186 ? 100.578 74.456 28.512 1.00 96.63 186 ASP A N 1
ATOM 1512 C CA . ASP A 1 186 ? 101.624 73.600 27.959 1.00 96.37 186 ASP A CA 1
ATOM 1513 C C . ASP A 1 186 ? 102.356 74.264 26.801 1.00 95.98 186 ASP A C 1
ATOM 1514 O O . ASP A 1 186 ? 103.574 74.106 26.667 1.00 95.54 186 ASP A O 1
ATOM 1519 N N . TYR A 1 187 ? 101.641 75.014 25.957 1.00 83.14 187 TYR A N 1
ATOM 1520 C CA . TYR A 1 187 ? 102.315 75.702 24.859 1.00 82.77 187 TYR A CA 1
ATOM 1521 C C . TYR A 1 187 ? 103.246 76.792 25.375 1.00 82.56 187 TYR A C 1
ATOM 1522 O O . TYR A 1 187 ? 104.363 76.951 24.868 1.00 82.12 187 TYR A O 1
ATOM 1531 N N . GLU A 1 188 ? 102.805 77.554 26.381 1.00 104.94 188 GLU A N 1
ATOM 1532 C CA . GLU A 1 188 ? 103.655 78.600 26.941 1.00 104.56 188 GLU A CA 1
ATOM 1533 C C . GLU A 1 188 ? 104.906 78.013 27.585 1.00 104.36 188 GLU A C 1
ATOM 1534 O O . GLU A 1 188 ? 106.012 78.535 27.398 1.00 103.65 188 GLU A O 1
ATOM 1540 N N . TYR A 1 189 ? 104.753 76.919 28.335 1.00 94.35 189 TYR A N 1
ATOM 1541 C CA . TYR A 1 189 ? 105.904 76.274 28.958 1.00 94.00 189 TYR A CA 1
ATOM 1542 C C . TYR A 1 189 ? 106.855 75.709 27.912 1.00 93.38 189 TYR A C 1
ATOM 1543 O O . TYR A 1 189 ? 108.079 75.784 28.072 1.00 92.50 189 TYR A O 1
ATOM 1552 N N . SER A 1 190 ? 106.310 75.144 26.834 1.00 86.72 190 SER A N 1
ATOM 1553 C CA . SER A 1 190 ? 107.145 74.657 25.741 1.00 85.98 190 SER A CA 1
ATOM 1554 C C . SER A 1 190 ? 107.960 75.787 25.121 1.00 85.41 190 SER A C 1
ATOM 1555 O O . SER A 1 190 ? 109.164 75.636 24.877 1.00 84.43 190 SER A O 1
ATOM 1558 N N . GLU A 1 191 ? 107.313 76.931 24.858 1.00 82.77 191 GLU A N 1
ATOM 1559 C CA . GLU A 1 191 ? 108.015 78.077 24.283 1.00 82.28 191 GLU A CA 1
ATOM 1560 C C . GLU A 1 191 ? 109.099 78.595 25.214 1.00 81.92 191 GLU A C 1
ATOM 1561 O O . GLU A 1 191 ? 110.154 79.055 24.755 1.00 81.11 191 GLU A O 1
ATOM 1567 N N . LEU A 1 192 ? 108.854 78.524 26.526 1.00 69.94 192 LEU A N 1
ATOM 1568 C CA . LEU A 1 192 ? 109.824 79.006 27.501 1.00 69.48 192 LEU A CA 1
ATOM 1569 C C . LEU A 1 192 ? 111.123 78.217 27.421 1.00 68.47 192 LEU A C 1
ATOM 1570 O O . LEU A 1 192 ? 112.212 78.800 27.388 1.00 67.78 192 LEU A O 1
ATOM 1575 N N . LEU A 1 193 ? 111.026 76.885 27.374 1.00 74.30 193 LEU A N 1
ATOM 1576 C CA . LEU A 1 193 ? 112.228 76.055 27.372 1.00 73.33 193 LEU A CA 1
ATOM 1577 C C . LEU A 1 193 ? 113.016 76.212 26.078 1.00 72.37 193 LEU A C 1
ATOM 1578 O O . LEU A 1 193 ? 114.251 76.293 26.102 1.00 71.39 193 LEU A O 1
ATOM 1583 N N . LEU A 1 194 ? 112.317 76.255 24.940 1.00 67.08 194 LEU A N 1
ATOM 1584 C CA . LEU A 1 194 ? 112.989 76.424 23.658 1.00 66.05 194 LEU A CA 1
ATOM 1585 C C . LEU A 1 194 ? 113.720 77.762 23.573 1.00 65.36 194 LEU A C 1
ATOM 1586 O O . LEU A 1 194 ? 114.750 77.869 22.892 1.00 64.13 194 LEU A O 1
ATOM 1591 N N . TYR A 1 195 ? 113.213 78.786 24.260 1.00 64.39 195 TYR A N 1
ATOM 1592 C CA . TYR A 1 195 ? 113.957 80.034 24.362 1.00 63.81 195 TYR A CA 1
ATOM 1593 C C . TYR A 1 195 ? 115.129 79.894 25.321 1.00 63.12 195 TYR A C 1
ATOM 1594 O O . TYR A 1 195 ? 116.218 80.416 25.059 1.00 62.04 195 TYR A O 1
ATOM 1603 N N . GLN A 1 196 ? 114.921 79.191 26.438 1.00 74.67 196 GLN A N 1
ATOM 1604 C CA . GLN A 1 196 ? 116.016 78.910 27.359 1.00 74.03 196 GLN A CA 1
ATOM 1605 C C . GLN A 1 196 ? 117.117 78.108 26.678 1.00 72.92 196 GLN A C 1
ATOM 1606 O O . GLN A 1 196 ? 118.307 78.393 26.860 1.00 72.01 196 GLN A O 1
ATOM 1612 N N . ASN A 1 197 ? 116.738 77.106 25.879 1.00 87.81 197 ASN A N 1
ATOM 1613 C CA . ASN A 1 197 ? 117.736 76.356 25.125 1.00 86.84 197 ASN A CA 1
ATOM 1614 C C . ASN A 1 197 ? 118.426 77.250 24.101 1.00 85.84 197 ASN A C 1
ATOM 1615 O O . ASN A 1 197 ? 119.655 77.205 23.960 1.00 84.94 197 ASN A O 1
ATOM 1620 N N . GLN A 1 198 ? 11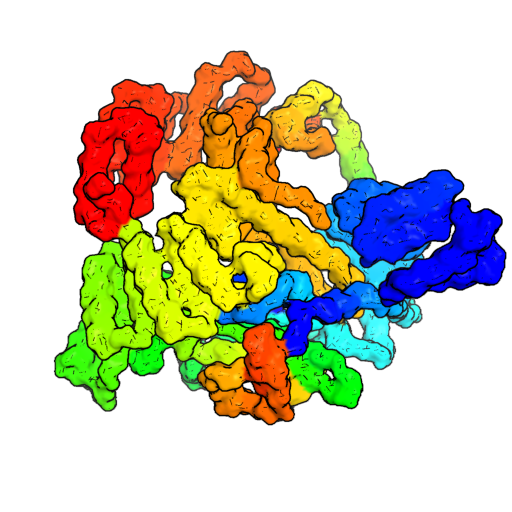7.653 78.081 23.390 1.00 79.94 198 GLN A N 1
ATOM 1621 C CA . GLN A 1 198 ? 118.240 78.977 22.401 1.00 78.98 198 GLN A CA 1
ATOM 1622 C C . GLN A 1 198 ? 119.242 79.923 23.038 1.00 78.38 198 GLN A C 1
ATOM 1623 O O . GLN A 1 198 ? 120.240 80.280 22.406 1.00 77.33 198 GLN A O 1
ATOM 1629 N N . VAL A 1 199 ? 119.009 80.325 24.288 1.00 69.95 199 VAL A N 1
ATOM 1630 C CA . VAL A 1 199 ? 119.973 81.175 24.983 1.00 69.44 199 VAL A CA 1
ATOM 1631 C C . VAL A 1 199 ? 121.298 80.444 25.162 1.00 68.61 199 VAL A C 1
ATOM 1632 O O . VAL A 1 199 ? 122.369 80.984 24.854 1.00 67.76 199 VAL A O 1
ATOM 1636 N N . LEU A 1 200 ? 121.241 79.195 25.647 1.00 62.51 200 LEU A N 1
ATOM 1637 C CA . LEU A 1 200 ? 122.456 78.424 25.904 1.00 61.92 200 LEU A CA 1
ATOM 1638 C C . LEU A 1 200 ? 123.284 78.247 24.636 1.00 61.03 200 LEU A C 1
ATOM 1639 O O . LEU A 1 200 ? 124.495 78.509 24.628 1.00 60.31 200 LEU A O 1
ATOM 1644 N N . ARG A 1 201 ? 122.643 77.805 23.552 1.00 73.37 201 ARG A N 1
ATOM 1645 C CA . ARG A 1 201 ? 123.364 77.576 22.306 1.00 72.64 201 ARG A CA 1
ATOM 1646 C C . ARG A 1 201 ? 123.985 78.858 21.765 1.00 71.87 201 ARG A C 1
ATOM 1647 O O . ARG A 1 201 ? 125.045 78.810 21.131 1.00 71.17 201 ARG A O 1
ATOM 1655 N N . GLU A 1 202 ? 123.359 80.011 22.016 1.00 80.00 202 GLU A N 1
ATOM 1656 C CA . GLU A 1 202 ? 123.969 81.279 21.630 1.00 79.36 202 GLU A CA 1
ATOM 1657 C C . GLU A 1 202 ? 125.161 81.633 22.509 1.00 78.98 202 GLU A C 1
ATOM 1658 O O . GLU A 1 202 ? 125.982 82.469 22.114 1.00 78.35 202 GLU A O 1
ATOM 1664 N N . ALA A 1 203 ? 125.285 81.002 23.676 1.00 83.05 203 ALA A N 1
ATOM 1665 C CA . ALA A 1 203 ? 126.420 81.190 24.568 1.00 82.73 203 ALA A CA 1
ATOM 1666 C C . ALA A 1 203 ? 127.478 80.105 24.421 1.00 82.41 203 ALA A C 1
ATOM 1667 O O . ALA A 1 203 ? 128.451 80.103 25.177 1.00 82.21 203 ALA A O 1
ATOM 1669 N N . GLY A 1 204 ? 127.316 79.190 23.469 1.00 72.37 204 GLY A N 1
ATOM 1670 C CA . GLY A 1 204 ? 128.294 78.151 23.237 1.00 72.23 204 GLY A CA 1
ATOM 1671 C C . GLY A 1 204 ? 128.258 76.991 24.204 1.00 72.87 204 GLY A C 1
ATOM 1672 O O . GLY A 1 204 ? 129.098 76.090 24.088 1.00 73.06 204 GLY A O 1
ATOM 1673 N N . LEU A 1 205 ? 127.329 76.988 25.161 1.00 73.79 205 LEU A N 1
ATOM 1674 C CA . LEU A 1 205 ? 127.150 75.860 26.075 1.00 74.41 205 LEU A CA 1
ATOM 1675 C C . LEU A 1 205 ? 126.354 74.780 25.350 1.00 74.81 205 LEU A C 1
ATOM 1676 O O . LEU A 1 205 ? 125.150 74.604 25.547 1.00 75.27 205 LEU A O 1
ATOM 1681 N N . TYR A 1 206 ? 127.051 74.038 24.493 1.00 89.71 206 TYR A N 1
ATOM 1682 C CA . TYR A 1 206 ? 126.380 73.038 23.673 1.00 90.16 206 TYR A CA 1
ATOM 1683 C C . TYR A 1 206 ? 126.063 71.782 24.474 1.00 90.91 206 TYR A C 1
ATOM 1684 O O . TYR A 1 206 ? 124.956 71.240 24.373 1.00 91.55 206 TYR A O 1
ATOM 1693 N N . ARG A 1 207 ? 127.025 71.303 25.268 1.00 69.35 207 ARG A N 1
ATOM 1694 C CA . ARG A 1 207 ? 126.778 70.139 26.113 1.00 70.06 207 ARG A CA 1
ATOM 1695 C C . ARG A 1 207 ? 125.623 70.403 27.073 1.00 70.51 207 ARG A C 1
ATOM 1696 O O . ARG A 1 207 ? 124.668 69.620 27.143 1.00 71.17 207 ARG A O 1
ATOM 1704 N N . GLU A 1 208 ? 125.685 71.526 27.802 1.00 111.22 208 GLU A N 1
ATOM 1705 C CA . GLU A 1 208 ? 124.629 71.878 28.750 1.00 111.79 208 GLU A CA 1
ATOM 1706 C C . GLU A 1 208 ? 123.272 71.964 28.065 1.00 112.27 208 GLU A C 1
ATOM 1707 O O . GLU A 1 208 ? 122.251 71.569 28.640 1.00 113.06 208 GLU A O 1
ATOM 1713 N N . ALA A 1 209 ? 123.245 72.462 26.827 1.00 69.18 209 ALA A N 1
ATOM 1714 C CA . ALA A 1 209 ? 121.985 72.595 26.106 1.00 69.61 209 ALA A CA 1
ATOM 1715 C C . ALA A 1 209 ? 121.373 71.235 25.803 1.00 70.29 209 ALA A C 1
ATOM 1716 O O . ALA A 1 209 ? 120.156 71.058 25.929 1.00 70.98 209 ALA A O 1
ATOM 1718 N N . LEU A 1 210 ? 122.201 70.256 25.422 1.00 79.73 210 LEU A N 1
ATOM 1719 C CA . LEU A 1 210 ? 121.669 68.938 25.092 1.00 80.40 210 LEU A CA 1
ATOM 1720 C C . LEU A 1 210 ? 121.067 68.263 26.320 1.00 81.15 210 LEU A C 1
ATOM 1721 O O . LEU A 1 210 ? 119.973 67.692 26.245 1.00 81.82 210 LEU A O 1
ATOM 1726 N N . GLU A 1 211 ? 121.755 68.330 27.462 1.00 105.01 211 GLU A N 1
ATOM 1727 C CA . GLU A 1 211 ? 121.184 67.785 28.690 1.00 105.71 211 GLU A CA 1
ATOM 1728 C C . GLU A 1 211 ? 119.908 68.524 29.074 1.00 106.22 211 GLU A C 1
ATOM 1729 O O . GLU A 1 211 ? 118.918 67.902 29.480 1.00 106.88 211 GLU A O 1
ATOM 1735 N N . HIS A 1 212 ? 119.917 69.856 28.955 1.00 87.31 212 HIS A N 1
ATOM 1736 C CA . HIS A 1 212 ? 118.693 70.627 29.138 1.00 87.90 212 HIS A CA 1
ATOM 1737 C C . HIS A 1 212 ? 117.617 70.188 28.157 1.00 88.26 212 HIS A C 1
ATOM 1738 O O . HIS A 1 212 ? 116.448 70.045 28.534 1.00 88.87 212 HIS A O 1
ATOM 1745 N N . LEU A 1 213 ? 117.995 69.961 26.893 1.00 69.99 213 LEU A N 1
ATOM 1746 C CA . LEU A 1 213 ? 117.006 69.647 25.866 1.00 70.24 213 LEU A CA 1
ATOM 1747 C C . LEU A 1 213 ? 116.283 68.342 26.178 1.00 70.85 213 LEU A C 1
ATOM 1748 O O . LEU A 1 213 ? 115.049 68.304 26.205 1.00 71.39 213 LEU A O 1
ATOM 1753 N N . CYS A 1 214 ? 117.036 67.269 26.446 1.00 98.02 214 CYS A N 1
ATOM 1754 C CA . CYS A 1 214 ? 116.423 65.955 26.654 1.00 98.55 214 CYS A CA 1
ATOM 1755 C C . CYS A 1 214 ? 115.411 65.972 27.790 1.00 99.01 214 CYS A C 1
ATOM 1756 O O . CYS A 1 214 ? 114.300 65.445 27.652 1.00 99.10 214 CYS A O 1
ATOM 1759 N N . THR A 1 215 ? 115.781 66.565 28.926 1.00 92.18 215 THR A N 1
ATOM 1760 C CA . THR A 1 215 ? 114.899 66.571 30.089 1.00 92.72 215 THR A CA 1
ATOM 1761 C C . THR A 1 215 ? 113.564 67.241 29.777 1.00 93.08 215 THR A C 1
ATOM 1762 O O . THR A 1 215 ? 112.493 66.678 30.037 1.00 93.45 215 THR A O 1
ATOM 1766 N N . TYR A 1 216 ? 113.608 68.443 29.210 1.00 98.11 216 TYR A N 1
ATOM 1767 C CA . TYR A 1 216 ? 112.405 69.208 28.922 1.00 98.50 216 TYR A CA 1
ATOM 1768 C C . TYR A 1 216 ? 111.817 68.909 27.547 1.00 98.62 216 TYR A C 1
ATOM 1769 O O . TYR A 1 216 ? 110.751 69.443 27.223 1.00 99.14 216 TYR A O 1
ATOM 1778 N N . GLU A 1 217 ? 112.464 68.051 26.747 1.00 90.69 217 GLU A N 1
ATOM 1779 C CA . GLU A 1 217 ? 111.919 67.710 25.434 1.00 90.87 217 GLU A CA 1
ATOM 1780 C C . GLU A 1 217 ? 110.576 67.012 25.554 1.00 92.03 217 GLU A C 1
ATOM 1781 O O . GLU A 1 217 ? 109.726 67.151 24.668 1.00 92.33 217 GLU A O 1
ATOM 1787 N N . LYS A 1 218 ? 110.363 66.262 26.637 1.00 102.95 218 LYS A N 1
ATOM 1788 C CA . LYS A 1 218 ? 109.053 65.669 26.872 1.00 104.05 218 LYS A CA 1
ATOM 1789 C C . LYS A 1 218 ? 107.998 66.744 27.091 1.00 104.52 218 LYS A C 1
ATOM 1790 O O . LYS A 1 218 ? 106.822 66.538 26.772 1.00 105.38 218 LYS A O 1
ATOM 1796 N N . GLN A 1 219 ? 108.408 67.900 27.606 1.00 108.77 219 GLN A N 1
ATOM 1797 C CA . GLN A 1 219 ? 107.518 69.005 27.925 1.00 109.26 219 GLN A CA 1
ATOM 1798 C C . GLN A 1 219 ? 107.363 69.999 26.782 1.00 109.06 219 GLN A C 1
ATOM 1799 O O . GLN A 1 219 ? 106.675 71.011 26.952 1.00 109.47 219 GLN A O 1
ATOM 1805 N N . ILE A 1 220 ? 107.982 69.747 25.634 1.00 66.86 220 ILE A N 1
ATOM 1806 C CA . ILE A 1 220 ? 108.001 70.694 24.525 1.00 66.53 220 ILE A CA 1
ATOM 1807 C C . ILE A 1 220 ? 107.047 70.175 23.458 1.00 66.82 220 ILE A C 1
ATOM 1808 O O . ILE A 1 220 ? 107.310 69.146 22.823 1.00 66.56 220 ILE A O 1
ATOM 1813 N N . CYS A 1 221 ? 105.933 70.882 23.256 1.00 94.77 221 CYS A N 1
ATOM 1814 C CA . CYS A 1 221 ? 104.957 70.453 22.259 1.00 94.99 221 CYS A CA 1
ATOM 1815 C C . CYS A 1 221 ? 105.549 70.489 20.854 1.00 94.31 221 CYS A C 1
ATOM 1816 O O . CYS A 1 221 ? 105.343 69.560 20.062 1.00 94.23 221 CYS A O 1
ATOM 1819 N N . ASP A 1 222 ? 106.302 71.542 20.536 1.00 91.05 222 ASP A N 1
ATOM 1820 C CA . ASP A 1 222 ? 106.960 71.654 19.238 1.00 90.22 222 ASP A CA 1
ATOM 1821 C C . ASP A 1 222 ? 108.018 70.567 19.094 1.00 89.56 222 ASP A C 1
ATOM 1822 O O . ASP A 1 222 ? 108.952 70.484 19.896 1.00 89.23 222 ASP A O 1
ATOM 1827 N N . LYS A 1 223 ? 107.865 69.723 18.075 1.00 77.84 223 LYS A N 1
ATOM 1828 C CA . LYS A 1 223 ? 108.818 68.658 17.811 1.00 77.38 223 LYS A CA 1
ATOM 1829 C C . LYS A 1 223 ? 109.740 68.945 16.638 1.00 76.48 223 LYS A C 1
ATOM 1830 O O . LYS A 1 223 ? 110.756 68.258 16.496 1.00 76.07 223 LYS A O 1
ATOM 1836 N N . LEU A 1 224 ? 109.420 69.934 15.799 1.00 79.45 224 LEU A N 1
ATOM 1837 C CA . LEU A 1 224 ? 110.382 70.370 14.796 1.00 78.43 224 LEU A CA 1
ATOM 1838 C C . LEU A 1 224 ? 111.553 71.081 15.455 1.00 77.68 224 LEU A C 1
ATOM 1839 O O . LEU A 1 224 ? 112.706 70.885 15.057 1.00 76.97 224 LEU A O 1
ATOM 1844 N N . ALA A 1 225 ? 111.276 71.886 16.486 1.00 62.30 225 ALA A N 1
ATOM 1845 C CA . ALA A 1 225 ? 112.343 72.566 17.213 1.00 61.65 225 ALA A CA 1
ATOM 1846 C C . ALA A 1 225 ? 113.203 71.570 17.978 1.00 61.68 225 ALA A C 1
ATOM 1847 O O . ALA A 1 225 ? 114.438 71.633 17.927 1.00 60.92 225 ALA A O 1
ATOM 1849 N N . VAL A 1 226 ? 112.562 70.623 18.668 1.00 73.87 226 VAL A N 1
ATOM 1850 C CA . VAL A 1 226 ? 113.295 69.652 19.476 1.00 73.94 226 VAL A CA 1
ATOM 1851 C C . VAL A 1 226 ? 114.264 68.850 18.616 1.00 73.46 226 VAL A C 1
ATOM 1852 O O . VAL A 1 226 ? 115.405 68.592 19.020 1.00 73.07 226 VAL A O 1
ATOM 1856 N N . GLU A 1 227 ? 113.841 68.468 17.409 1.00 72.40 227 GLU A N 1
ATOM 1857 C CA . GLU A 1 227 ? 114.654 67.588 16.579 1.00 72.21 227 GLU A CA 1
ATOM 1858 C C . GLU A 1 227 ? 115.688 68.352 15.764 1.00 71.29 227 GLU A C 1
ATOM 1859 O O . GLU A 1 227 ? 116.836 67.906 15.659 1.00 71.03 227 GLU A O 1
ATOM 1865 N N . GLU A 1 228 ? 115.300 69.497 15.190 1.00 72.39 228 GLU A N 1
ATOM 1866 C CA . GLU A 1 228 ? 116.258 70.328 14.465 1.00 71.47 228 GLU A CA 1
ATOM 1867 C C . GLU A 1 228 ? 117.394 70.787 15.370 1.00 70.96 228 GLU A C 1
ATOM 1868 O O . GLU A 1 228 ? 118.543 70.901 14.927 1.00 70.40 228 GLU A O 1
ATOM 1874 N N . THR A 1 229 ? 117.090 71.055 16.642 1.00 66.06 229 THR A N 1
ATOM 1875 C CA . THR A 1 229 ? 118.134 71.415 17.595 1.00 65.60 229 THR A CA 1
ATOM 1876 C C . THR A 1 229 ? 118.987 70.207 17.964 1.00 65.82 229 THR A C 1
ATOM 1877 O O . THR A 1 229 ? 120.222 70.303 18.005 1.00 65.28 229 THR A O 1
ATOM 1881 N N . LYS A 1 230 ? 118.345 69.064 18.232 1.00 68.45 230 LYS A N 1
ATOM 1882 C CA . LYS A 1 230 ? 119.087 67.859 18.590 1.00 68.73 230 LYS A CA 1
ATOM 1883 C C . LYS A 1 230 ? 120.106 67.505 17.514 1.00 68.44 230 LYS A C 1
ATOM 1884 O O . LYS A 1 230 ? 121.297 67.329 17.804 1.00 68.12 230 LYS A O 1
ATOM 1890 N N . GLY A 1 231 ? 119.658 67.421 16.258 1.00 72.06 231 GLY A N 1
ATOM 1891 C CA . GLY A 1 231 ? 120.562 67.150 15.156 1.00 71.90 231 GLY A CA 1
ATOM 1892 C C . GLY A 1 231 ? 121.677 68.158 15.019 1.00 71.03 231 GLY A C 1
ATOM 1893 O O . GLY A 1 231 ? 122.719 67.838 14.441 1.00 70.99 231 GLY A O 1
ATOM 1894 N N . GLU A 1 232 ? 121.489 69.364 15.554 1.00 99.08 232 GLU A N 1
ATOM 1895 C CA . GLU A 1 232 ? 122.530 70.380 15.524 1.00 98.18 232 GLU A CA 1
ATOM 1896 C C . GLU A 1 232 ? 123.510 70.208 16.673 1.00 97.91 232 GLU A C 1
ATOM 1897 O O . GLU A 1 232 ? 124.719 70.374 16.489 1.00 97.41 232 GLU A O 1
ATOM 1903 N N . LEU A 1 233 ? 123.007 69.889 17.865 1.00 69.25 233 LEU A N 1
ATOM 1904 C CA . LEU A 1 233 ? 123.890 69.676 19.005 1.00 69.08 233 LEU A CA 1
ATOM 1905 C C . LEU A 1 233 ? 124.682 68.385 18.856 1.00 69.48 233 LEU A C 1
ATOM 1906 O O . LEU A 1 233 ? 125.862 68.328 19.226 1.00 69.14 233 LEU A O 1
ATOM 1911 N N . LEU A 1 234 ? 124.056 67.344 18.300 1.00 74.43 234 LEU A N 1
ATOM 1912 C CA . LEU A 1 234 ? 124.733 66.059 18.161 1.00 74.97 234 LEU A CA 1
ATOM 1913 C C . LEU A 1 234 ? 125.877 66.123 17.158 1.00 74.69 234 LEU A C 1
ATOM 1914 O O . LEU A 1 234 ? 126.833 65.349 17.271 1.00 74.99 234 LEU A O 1
ATOM 1919 N N . LEU A 1 235 ? 125.811 67.037 16.185 1.00 77.80 235 LEU A N 1
ATOM 1920 C CA . LEU A 1 235 ? 126.957 67.240 15.305 1.00 77.48 235 LEU A CA 1
ATOM 1921 C C . LEU A 1 235 ? 128.089 67.968 16.015 1.00 76.72 235 LEU A C 1
ATOM 1922 O O . LEU A 1 235 ? 129.261 67.683 15.747 1.00 76.70 235 LEU A O 1
ATOM 1927 N N . GLN A 1 236 ? 127.763 68.896 16.918 1.00 109.99 236 GLN A N 1
ATOM 1928 C CA . GLN A 1 236 ? 128.798 69.665 17.598 1.00 109.26 236 GLN A CA 1
ATOM 1929 C C . GLN A 1 236 ? 129.616 68.792 18.535 1.00 109.52 236 GLN A C 1
ATOM 1930 O O . GLN A 1 236 ? 130.830 68.981 18.666 1.00 109.04 236 GLN A O 1
ATOM 1936 N N . LEU A 1 237 ? 128.971 67.839 19.196 1.00 71.30 237 LEU A N 1
ATOM 1937 C CA . LEU A 1 237 ? 129.633 66.955 20.141 1.00 71.61 237 LEU A CA 1
ATOM 1938 C C . LEU A 1 237 ? 130.114 65.657 19.501 1.00 72.21 237 LEU A C 1
ATOM 1939 O O . LEU A 1 237 ? 130.486 64.727 20.221 1.00 72.69 237 LEU A O 1
ATOM 1944 N N . CYS A 1 238 ? 130.124 65.585 18.171 1.00 116.37 238 CYS A N 1
ATOM 1945 C CA . CYS A 1 238 ? 130.645 64.440 17.420 1.00 117.04 238 CYS A CA 1
ATOM 1946 C C . CYS A 1 238 ? 129.764 63.195 17.306 1.00 117.84 238 CYS A C 1
ATOM 1947 O O . CYS A 1 238 ? 130.195 62.164 16.794 1.00 118.06 238 CYS A O 1
ATOM 1950 N N . ARG A 1 239 ? 128.522 63.292 17.766 1.00 79.16 239 ARG A N 1
ATOM 1951 C CA . ARG A 1 239 ? 127.625 62.144 17.850 1.00 79.96 239 ARG A CA 1
ATOM 1952 C C . ARG A 1 239 ? 127.003 62.043 16.460 1.00 80.42 239 ARG A C 1
ATOM 1953 O O . ARG A 1 239 ? 125.902 62.529 16.210 1.00 80.36 239 ARG A O 1
ATOM 1961 N N . LEU A 1 240 ? 127.733 61.400 15.549 1.00 83.82 240 LEU A N 1
ATOM 1962 C CA . LEU A 1 240 ? 127.262 61.247 14.177 1.00 84.35 240 LEU A CA 1
ATOM 1963 C C . LEU A 1 240 ? 126.253 60.117 14.029 1.00 85.27 240 LEU A C 1
ATOM 1964 O O . LEU A 1 240 ? 125.403 60.170 13.133 1.00 85.54 240 LEU A O 1
ATOM 1969 N N . GLU A 1 241 ? 126.334 59.091 14.878 1.00 102.17 241 GLU A N 1
ATOM 1970 C CA . GLU A 1 241 ? 125.348 58.019 14.826 1.00 102.98 241 GLU A CA 1
ATOM 1971 C C . GLU A 1 241 ? 123.972 58.534 15.216 1.00 102.72 241 GLU A C 1
ATOM 1972 O O . GLU A 1 241 ? 122.975 58.246 14.545 1.00 103.01 241 GLU A O 1
ATOM 1978 N N . ASP A 1 242 ? 123.901 59.314 16.294 1.00 99.30 242 ASP A N 1
ATOM 1979 C CA . ASP A 1 242 ? 122.615 59.829 16.747 1.00 99.17 242 ASP A CA 1
ATOM 1980 C C . ASP A 1 242 ? 122.123 60.959 15.852 1.00 98.71 242 ASP A C 1
ATOM 1981 O O . ASP A 1 242 ? 120.921 61.065 15.585 1.00 98.88 242 ASP A O 1
ATOM 1986 N N . ALA A 1 243 ? 123.038 61.809 15.372 1.00 87.74 243 ALA A N 1
ATOM 1987 C CA . ALA A 1 243 ? 122.649 62.885 14.465 1.00 87.28 243 ALA A CA 1
ATOM 1988 C C . ALA A 1 243 ? 122.085 62.332 13.162 1.00 87.84 243 ALA A C 1
ATOM 1989 O O . ALA A 1 243 ? 121.073 62.832 12.659 1.00 87.68 243 ALA A O 1
ATOM 1991 N N . ALA A 1 244 ? 122.717 61.291 12.607 1.00 79.92 244 ALA A N 1
ATOM 1992 C CA . ALA A 1 244 ? 122.192 60.667 11.396 1.00 80.48 244 ALA A CA 1
ATOM 1993 C C . ALA A 1 244 ? 120.811 60.075 11.639 1.00 80.90 244 ALA A C 1
ATOM 1994 O O . ALA A 1 244 ? 119.950 60.102 10.751 1.00 80.94 244 ALA A O 1
ATOM 1996 N N . ASP A 1 245 ? 120.578 59.547 12.843 1.00 73.78 245 ASP A N 1
ATOM 1997 C CA . ASP A 1 245 ? 119.256 59.032 13.175 1.00 74.23 245 ASP A CA 1
ATOM 1998 C C . ASP A 1 245 ? 118.226 60.151 13.207 1.00 73.77 245 ASP A C 1
ATOM 1999 O O . ASP A 1 245 ? 117.110 59.990 12.699 1.00 74.04 245 ASP A O 1
ATOM 2004 N N . VAL A 1 246 ? 118.593 61.299 13.784 1.00 86.78 246 VAL A N 1
ATOM 2005 C CA . VAL A 1 246 ? 117.665 62.422 13.902 1.00 86.36 246 VAL A CA 1
ATOM 2006 C C . VAL A 1 246 ? 117.285 62.956 12.531 1.00 86.08 246 VAL A C 1
ATOM 2007 O O . VAL A 1 246 ? 116.110 63.236 12.264 1.00 86.13 246 VAL A O 1
ATOM 2011 N N . TYR A 1 247 ? 118.265 63.091 11.636 1.00 72.34 247 TYR A N 1
ATOM 2012 C CA . TYR A 1 247 ? 117.999 63.709 10.343 1.00 71.94 247 TYR A CA 1
ATOM 2013 C C . TYR A 1 247 ? 117.214 62.786 9.425 1.00 72.54 247 TYR A C 1
ATOM 2014 O O . TYR A 1 247 ? 116.501 63.263 8.538 1.00 72.35 247 TYR A O 1
ATOM 2023 N N . ARG A 1 248 ? 117.339 61.470 9.606 1.00 91.61 248 ARG A N 1
ATOM 2024 C CA . ARG A 1 248 ? 116.465 60.557 8.880 1.00 92.21 248 ARG A CA 1
ATOM 2025 C C . ARG A 1 248 ? 115.012 60.780 9.273 1.00 92.30 248 ARG A C 1
ATOM 2026 O O . ARG A 1 248 ? 114.112 60.715 8.426 1.00 92.38 248 ARG A O 1
ATOM 2034 N N . GLY A 1 249 ? 114.768 61.063 10.557 1.00 79.82 249 GLY A N 1
ATOM 2035 C CA . GLY A 1 249 ? 113.421 61.367 11.005 1.00 79.99 249 GLY A CA 1
ATOM 2036 C C . GLY A 1 249 ? 112.977 62.771 10.655 1.00 79.39 249 GLY A C 1
ATOM 2037 O O . GLY A 1 249 ? 111.777 63.039 10.555 1.00 79.60 249 GLY A O 1
ATOM 2038 N N . LEU A 1 250 ? 113.928 63.683 10.471 1.00 55.45 250 LEU A N 1
ATOM 2039 C CA . LEU A 1 250 ? 113.589 64.991 9.930 1.00 54.73 250 LEU A CA 1
ATOM 2040 C C . LEU A 1 250 ? 113.283 64.912 8.441 1.00 54.74 250 LEU A C 1
ATOM 2041 O O . LEU A 1 250 ? 112.351 65.568 7.965 1.00 54.70 250 LEU A O 1
ATOM 2046 N N . GLN A 1 251 ? 114.044 64.108 7.694 1.00 78.95 251 GLN A N 1
ATOM 2047 C CA . GLN A 1 251 ? 113.732 63.912 6.284 1.00 79.07 251 GLN A CA 1
ATOM 2048 C C . GLN A 1 251 ? 112.374 63.252 6.119 1.00 79.71 251 GLN A C 1
ATOM 2049 O O . GLN A 1 251 ? 111.633 63.567 5.184 1.00 79.72 251 GLN A O 1
ATOM 2055 N N . GLU A 1 252 ? 112.027 62.337 7.025 1.00 92.73 252 GLU A N 1
ATOM 2056 C CA . GLU A 1 252 ? 110.712 61.710 6.965 1.00 93.31 252 GLU A CA 1
ATOM 2057 C C . GLU A 1 252 ? 109.605 62.738 7.149 1.00 93.18 252 GLU A C 1
ATOM 2058 O O . GLU A 1 252 ? 108.584 62.695 6.450 1.00 93.36 252 GLU A O 1
ATOM 2064 N N . ARG A 1 253 ? 109.805 63.686 8.069 1.00 60.96 253 ARG A N 1
ATOM 2065 C CA . ARG A 1 253 ? 108.807 64.718 8.332 1.00 60.93 253 ARG A CA 1
ATOM 2066 C C . ARG A 1 253 ? 108.646 65.644 7.138 1.00 60.48 253 ARG A C 1
ATOM 2067 O O . ARG A 1 253 ? 107.543 65.820 6.611 1.00 60.69 253 ARG A O 1
ATOM 2075 N N . ASN A 1 254 ? 109.740 66.254 6.708 1.00 61.37 254 ASN A N 1
ATOM 2076 C CA . ASN A 1 254 ? 109.758 67.137 5.549 1.00 60.93 254 ASN A CA 1
ATOM 2077 C C . ASN A 1 254 ? 110.934 66.746 4.672 1.00 60.63 254 ASN A C 1
ATOM 2078 O O . ASN A 1 254 ? 112.053 67.243 4.866 1.00 60.04 254 ASN A O 1
ATOM 2083 N N . PRO A 1 255 ? 110.727 65.849 3.703 1.00 81.44 255 PRO A N 1
ATOM 2084 C CA . PRO A 1 255 ? 111.817 65.550 2.765 1.00 81.20 255 PRO A CA 1
ATOM 2085 C C . PRO A 1 255 ? 112.291 66.783 2.026 1.00 80.55 255 PRO A C 1
ATOM 2086 O O . PRO A 1 255 ? 113.498 66.974 1.889 1.00 80.01 255 PRO A O 1
ATOM 2090 N N . GLU A 1 256 ? 111.378 67.664 1.608 1.00 83.13 256 GLU A N 1
ATOM 2091 C CA . GLU A 1 256 ? 111.730 68.768 0.719 1.00 82.65 256 GLU A CA 1
ATOM 2092 C C . GLU A 1 256 ? 112.739 69.745 1.317 1.00 81.87 256 GLU A C 1
ATOM 2093 O O . GLU A 1 256 ? 113.439 70.423 0.560 1.00 81.29 256 GLU A O 1
ATOM 2099 N N . ASN A 1 257 ? 112.845 69.833 2.641 1.00 62.04 257 ASN A N 1
ATOM 2100 C CA . ASN A 1 257 ? 113.787 70.766 3.248 1.00 60.90 257 ASN A CA 1
ATOM 2101 C C . ASN A 1 257 ? 115.226 70.345 2.969 1.00 60.74 257 ASN A C 1
ATOM 2102 O O . ASN A 1 257 ? 115.585 69.169 3.087 1.00 61.45 257 ASN A O 1
ATOM 2107 N N . TRP A 1 258 ? 116.062 71.331 2.629 1.00 86.57 258 TRP A N 1
ATOM 2108 C CA . TRP A 1 258 ? 117.428 71.051 2.199 1.00 86.53 258 TRP A CA 1
ATOM 2109 C C . TRP A 1 258 ? 118.355 70.755 3.367 1.00 86.39 258 TRP A C 1
ATOM 2110 O O . TRP A 1 258 ? 119.227 69.887 3.256 1.00 86.87 258 TRP A O 1
ATOM 2121 N N . ALA A 1 259 ? 118.187 71.473 4.483 1.00 82.07 259 ALA A N 1
ATOM 2122 C CA . ALA A 1 259 ? 119.093 71.331 5.617 1.00 82.00 259 ALA A CA 1
ATOM 2123 C C . ALA A 1 259 ? 119.173 69.893 6.106 1.00 82.98 259 ALA A C 1
ATOM 2124 O O . ALA A 1 259 ? 120.235 69.455 6.561 1.00 83.14 259 ALA A O 1
ATOM 2126 N N . TYR A 1 260 ? 118.077 69.139 5.996 1.00 73.01 260 TYR A N 1
ATOM 2127 C CA . TYR A 1 260 ? 118.076 67.764 6.480 1.00 73.90 260 TYR A CA 1
ATOM 2128 C C . TYR A 1 260 ? 118.961 66.869 5.627 1.00 74.33 260 TYR A C 1
ATOM 2129 O O . TYR A 1 260 ? 119.528 65.900 6.141 1.00 74.85 260 TYR A O 1
ATOM 2138 N N . TYR A 1 261 ? 119.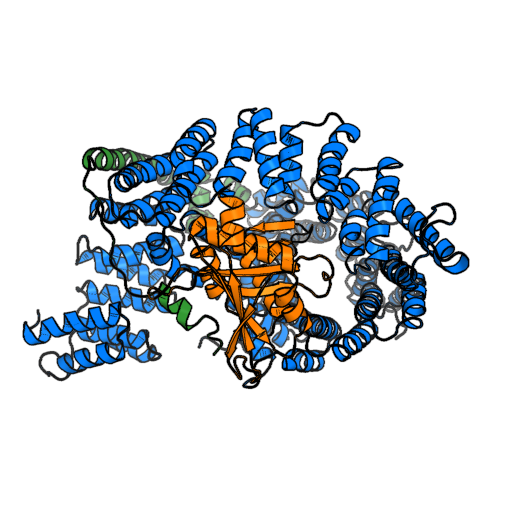092 67.171 4.331 1.00 70.17 261 TYR A N 1
ATOM 2139 C CA . TYR A 1 261 ? 120.055 66.450 3.503 1.00 70.58 261 TYR A CA 1
ATOM 2140 C C . TYR A 1 261 ? 121.479 66.874 3.822 1.00 70.14 261 TYR A C 1
ATOM 2141 O O . TYR A 1 261 ? 122.386 66.037 3.841 1.00 70.74 261 TYR A O 1
ATOM 2150 N N . LYS A 1 262 ? 121.696 68.170 4.063 1.00 84.89 262 LYS A N 1
ATOM 2151 C CA . LYS A 1 262 ? 123.022 68.634 4.455 1.00 84.43 262 LYS A CA 1
ATOM 2152 C C . LYS A 1 262 ? 123.400 68.114 5.835 1.00 84.66 262 LYS A C 1
ATOM 2153 O O . LYS A 1 262 ? 124.548 67.708 6.060 1.00 84.81 262 LYS A O 1
ATOM 2159 N N . GLY A 1 263 ? 122.447 68.112 6.767 1.00 64.58 263 GLY A N 1
ATOM 2160 C CA . GLY A 1 263 ? 122.713 67.549 8.080 1.00 65.00 263 GLY A CA 1
ATOM 2161 C C . GLY A 1 263 ? 123.071 66.076 8.023 1.00 65.90 263 GLY A C 1
ATOM 2162 O O . GLY A 1 263 ? 123.944 65.613 8.762 1.00 66.07 263 GLY A O 1
ATOM 2163 N N . LEU A 1 264 ? 122.406 65.324 7.139 1.00 67.39 264 LEU A N 1
ATOM 2164 C CA . LEU A 1 264 ? 122.741 63.915 6.955 1.00 68.26 264 LEU A CA 1
ATOM 2165 C C . LEU A 1 264 ? 124.156 63.751 6.415 1.00 68.25 264 LEU A C 1
ATOM 2166 O O . LEU A 1 264 ? 124.899 62.869 6.864 1.00 68.75 264 LEU A O 1
ATOM 2171 N N . GLU A 1 265 ? 124.546 64.595 5.455 1.00 75.66 265 GLU A N 1
ATOM 2172 C CA . GLU A 1 265 ? 125.915 64.574 4.949 1.00 75.65 265 GLU A CA 1
ATOM 2173 C C . GLU A 1 265 ? 126.923 64.823 6.065 1.00 75.34 265 GLU A C 1
ATOM 2174 O O . GLU A 1 265 ? 127.940 64.125 6.166 1.00 75.71 265 GLU A O 1
ATOM 2180 N N . LYS A 1 266 ? 126.663 65.827 6.907 1.00 78.87 266 LYS A N 1
ATOM 2181 C CA . LYS A 1 266 ? 127.585 66.130 7.995 1.00 78.48 266 LYS A CA 1
ATOM 2182 C C . LYS A 1 266 ? 127.679 64.978 8.986 1.00 79.15 266 LYS A C 1
ATOM 2183 O O . LYS A 1 266 ? 128.755 64.715 9.537 1.00 79.11 266 LYS A O 1
ATOM 2189 N N . ALA A 1 267 ? 126.563 64.279 9.224 1.00 75.48 267 ALA A N 1
ATOM 2190 C CA . ALA A 1 267 ? 126.559 63.155 10.156 1.00 76.20 267 ALA A CA 1
ATOM 2191 C C . ALA A 1 267 ? 127.202 61.915 9.543 1.00 76.99 267 ALA A C 1
ATOM 2192 O O . ALA A 1 267 ? 128.077 61.295 10.156 1.00 77.26 267 ALA A O 1
ATOM 2194 N N . LEU A 1 268 ? 126.792 61.549 8.326 1.00 92.89 268 LEU A N 1
ATOM 2195 C CA . LEU A 1 268 ? 127.337 60.351 7.694 1.00 93.65 268 LEU A CA 1
ATOM 2196 C C . LEU A 1 268 ? 128.778 60.545 7.239 1.00 93.42 268 LEU A C 1
ATOM 2197 O O . LEU A 1 268 ? 129.542 59.575 7.203 1.00 94.07 268 LEU A O 1
ATOM 2202 N N . LYS A 1 269 ? 129.166 61.778 6.901 1.00 96.25 269 LYS A N 1
ATOM 2203 C CA . LYS A 1 269 ? 130.495 62.104 6.393 1.00 96.00 269 LYS A CA 1
ATOM 2204 C C . LYS A 1 269 ? 130.841 61.215 5.204 1.00 96.69 269 LYS A C 1
ATOM 2205 O O . LYS A 1 269 ? 131.730 60.362 5.316 1.00 97.16 269 LYS A O 1
ATOM 2211 N N . PRO A 1 270 ? 130.165 61.369 4.063 1.00 95.02 270 PRO A N 1
ATOM 2212 C CA . PRO A 1 270 ? 130.456 60.505 2.914 1.00 95.67 270 PRO A CA 1
ATOM 2213 C C . PRO A 1 270 ? 131.894 60.665 2.450 1.00 95.66 270 PRO A C 1
ATOM 2214 O O . PRO A 1 270 ? 132.483 61.743 2.554 1.00 95.02 270 PRO A O 1
ATOM 2218 N N . ALA A 1 271 ? 132.457 59.568 1.933 1.00 98.34 271 ALA A N 1
ATOM 2219 C CA . ALA A 1 271 ? 133.839 59.584 1.462 1.00 98.45 271 ALA A CA 1
ATOM 2220 C C . ALA A 1 271 ? 133.966 60.337 0.141 1.00 98.24 271 ALA A C 1
ATOM 2221 O O . ALA A 1 271 ? 134.861 61.176 -0.022 1.00 97.88 271 ALA A O 1
ATOM 2223 N N . ASN A 1 272 ? 133.074 60.063 -0.808 1.00 99.24 272 ASN A N 1
ATOM 2224 C CA . ASN A 1 272 ? 133.080 60.745 -2.098 1.00 99.03 272 ASN A CA 1
ATOM 2225 C C . ASN A 1 272 ? 131.679 60.685 -2.692 1.00 99.08 272 ASN A C 1
ATOM 2226 O O . ASN A 1 272 ? 130.749 60.142 -2.088 1.00 99.16 272 ASN A O 1
ATOM 2231 N N . MET A 1 273 ? 131.546 61.241 -3.903 1.00 121.96 273 MET A N 1
ATOM 2232 C CA . MET A 1 273 ? 130.237 61.416 -4.527 1.00 121.89 273 MET A CA 1
ATOM 2233 C C . MET A 1 273 ? 129.436 60.122 -4.556 1.00 122.42 273 MET A C 1
ATOM 2234 O O . MET A 1 273 ? 128.218 60.135 -4.348 1.00 122.35 273 MET A O 1
ATOM 2239 N N . LEU A 1 274 ? 130.101 58.998 -4.825 1.00 97.62 274 LEU A N 1
ATOM 2240 C CA . LEU A 1 274 ? 129.422 57.708 -4.803 1.00 98.19 274 LEU A CA 1
ATOM 2241 C C . LEU A 1 274 ? 128.706 57.492 -3.477 1.00 98.19 274 LEU A C 1
ATOM 2242 O O . LEU A 1 274 ? 127.484 57.303 -3.439 1.00 98.23 274 LEU A O 1
ATOM 2247 N N . GLU A 1 275 ? 129.456 57.533 -2.373 1.00 100.80 275 GLU A N 1
ATOM 2248 C CA . GLU A 1 275 ? 128.845 57.367 -1.061 1.00 100.79 275 GLU A CA 1
ATOM 2249 C C . GLU A 1 275 ? 127.978 58.558 -0.675 1.00 100.11 275 GLU A C 1
ATOM 2250 O O . GLU A 1 275 ? 127.155 58.436 0.238 1.00 100.10 275 GLU A O 1
ATOM 2256 N N . ARG A 1 276 ? 128.132 59.695 -1.354 1.00 88.44 276 ARG A N 1
ATOM 2257 C CA . ARG A 1 276 ? 127.330 60.880 -1.074 1.00 87.78 276 ARG A CA 1
ATOM 2258 C C . ARG A 1 276 ? 126.026 60.904 -1.865 1.00 87.79 276 ARG A C 1
ATOM 2259 O O . ARG A 1 276 ? 125.002 61.368 -1.352 1.00 87.43 276 ARG A O 1
ATOM 2267 N N . LEU A 1 277 ? 126.048 60.415 -3.109 1.00 71.17 277 LEU A N 1
ATOM 2268 C CA . LEU A 1 277 ? 124.825 60.251 -3.882 1.00 71.23 277 LEU A CA 1
ATOM 2269 C C . LEU A 1 277 ? 123.900 59.206 -3.265 1.00 71.68 277 LEU A C 1
ATOM 2270 O O . LEU A 1 277 ? 122.686 59.280 -3.469 1.00 71.64 277 LEU A O 1
ATOM 2275 N N . LYS A 1 278 ? 124.443 58.251 -2.495 1.00 108.36 278 LYS A N 1
ATOM 2276 C CA . LYS A 1 278 ? 123.605 57.249 -1.838 1.00 108.83 278 LYS A CA 1
ATOM 2277 C C . LYS A 1 278 ? 122.670 57.872 -0.809 1.00 108.48 278 LYS A C 1
ATOM 2278 O O . LYS A 1 278 ? 121.598 57.320 -0.539 1.00 108.77 278 LYS A O 1
ATOM 2284 N N . ILE A 1 279 ? 123.057 59.009 -0.223 1.00 74.95 279 ILE A N 1
ATOM 2285 C CA . ILE A 1 279 ? 122.189 59.691 0.735 1.00 74.55 279 ILE A CA 1
ATOM 2286 C C . ILE A 1 279 ? 120.919 60.165 0.049 1.00 74.35 279 ILE A C 1
ATOM 2287 O O . ILE A 1 279 ? 119.814 60.004 0.579 1.00 74.47 279 ILE A O 1
ATOM 2292 N N . TYR A 1 280 ? 121.057 60.754 -1.142 1.00 88.26 280 TYR A N 1
ATOM 2293 C CA . TYR A 1 280 ? 119.897 61.219 -1.894 1.00 88.08 280 TYR A CA 1
ATOM 2294 C C . TYR A 1 280 ? 119.198 60.078 -2.620 1.00 88.61 280 TYR A C 1
ATOM 2295 O O . TYR A 1 280 ? 117.966 60.047 -2.686 1.00 88.59 280 TYR A O 1
ATOM 2304 N N . GLU A 1 281 ? 119.966 59.134 -3.166 1.00 86.82 281 GLU A N 1
ATOM 2305 C CA . GLU A 1 281 ? 119.373 57.990 -3.851 1.00 87.32 281 GLU A CA 1
ATOM 2306 C C . GLU A 1 281 ? 118.465 57.193 -2.920 1.00 87.75 281 GLU A C 1
ATOM 2307 O O . GLU A 1 281 ? 117.411 56.702 -3.341 1.00 87.96 281 GLU A O 1
ATOM 2313 N N . GLU A 1 282 ? 118.858 57.048 -1.651 1.00 80.43 282 GLU A N 1
ATOM 2314 C CA . GLU A 1 282 ? 117.960 56.445 -0.673 1.00 80.76 282 GLU A CA 1
ATOM 2315 C C . GLU A 1 282 ? 116.702 57.284 -0.494 1.00 80.36 282 GLU A C 1
ATOM 2316 O O . GLU A 1 282 ? 115.615 56.735 -0.297 1.00 80.68 282 GLU A O 1
ATOM 2322 N N . ALA A 1 283 ? 116.825 58.612 -0.582 1.00 72.06 283 ALA A N 1
ATOM 2323 C CA . ALA A 1 283 ? 115.652 59.473 -0.494 1.00 71.73 283 ALA A CA 1
ATOM 2324 C C . ALA A 1 283 ? 114.809 59.420 -1.767 1.00 71.77 283 ALA A C 1
ATOM 2325 O O . ALA A 1 283 ? 113.587 59.586 -1.690 1.00 71.69 283 ALA A O 1
ATOM 2327 N N . TRP A 1 284 ? 115.426 59.195 -2.939 1.00 106.39 284 TRP A N 1
ATOM 2328 C CA . TRP A 1 284 ? 114.645 58.888 -4.140 1.00 106.61 284 TRP A CA 1
ATOM 2329 C C . TRP A 1 284 ? 113.680 57.749 -3.871 1.00 106.97 284 TRP A C 1
ATOM 2330 O O . TRP A 1 284 ? 112.498 57.814 -4.216 1.00 106.66 284 TRP A O 1
ATOM 2341 N N . THR A 1 285 ? 114.186 56.679 -3.269 1.00 84.13 285 THR A N 1
ATOM 2342 C CA . THR A 1 285 ? 113.447 55.430 -3.217 1.00 84.75 285 THR A CA 1
ATOM 2343 C C . THR A 1 285 ? 112.435 55.413 -2.080 1.00 84.72 285 THR A C 1
ATOM 2344 O O . THR A 1 285 ? 111.337 54.871 -2.238 1.00 84.91 285 THR A O 1
ATOM 2348 N N . LYS A 1 286 ? 112.782 56.000 -0.931 1.00 87.57 286 LYS A N 1
ATOM 2349 C CA . LYS A 1 286 ? 111.852 56.020 0.194 1.00 87.65 286 LYS A CA 1
ATOM 2350 C C . LYS A 1 286 ? 110.664 56.936 -0.082 1.00 87.37 286 LYS A C 1
ATOM 2351 O O . LYS A 1 286 ? 109.526 56.602 0.266 1.00 87.92 286 LYS A O 1
ATOM 2357 N N . TYR A 1 287 ? 110.899 58.085 -0.716 1.00 93.14 287 TYR A N 1
ATOM 2358 C CA . TYR A 1 287 ? 109.847 59.051 -1.037 1.00 92.83 287 TYR A CA 1
ATOM 2359 C C . TYR A 1 287 ? 110.001 59.469 -2.494 1.00 92.33 287 TYR A C 1
ATOM 2360 O O . TYR A 1 287 ? 110.555 60.536 -2.789 1.00 91.72 287 TYR A O 1
ATOM 2369 N N . PRO A 1 288 ? 109.506 58.656 -3.435 1.00 93.51 288 PRO A N 1
ATOM 2370 C CA . PRO A 1 288 ? 109.788 58.927 -4.856 1.00 93.07 288 PRO A CA 1
ATOM 2371 C C . PRO A 1 288 ? 109.118 60.178 -5.391 1.00 92.27 288 PRO A C 1
ATOM 2372 O O . PRO A 1 288 ? 109.684 60.829 -6.277 1.00 91.50 288 PRO A O 1
ATOM 2376 N N . ARG A 1 289 ? 107.938 60.538 -4.879 1.00 166.44 289 ARG A N 1
ATOM 2377 C CA . ARG A 1 289 ? 107.250 61.728 -5.367 1.00 165.75 289 ARG A CA 1
ATOM 2378 C C . ARG A 1 289 ? 108.068 62.990 -5.128 1.00 165.22 289 ARG A C 1
ATOM 2379 O O . ARG A 1 289 ? 107.958 63.955 -5.895 1.00 164.58 289 ARG A O 1
ATOM 2387 N N . GLY A 1 290 ? 108.903 62.995 -4.092 1.00 109.85 290 GLY A N 1
ATOM 2388 C CA . GLY A 1 290 ? 109.693 64.179 -3.798 1.00 109.41 290 GLY A CA 1
ATOM 2389 C C . GLY A 1 290 ? 110.667 64.493 -4.921 1.00 109.06 290 GLY A C 1
ATOM 2390 O O . GLY A 1 290 ? 111.236 63.596 -5.548 1.00 109.36 290 GLY A O 1
ATOM 2391 N N . LEU A 1 291 ? 110.847 65.788 -5.185 1.00 112.11 291 LEU A N 1
ATOM 2392 C CA . LEU A 1 291 ? 111.743 66.241 -6.240 1.00 111.67 291 LEU A CA 1
ATOM 2393 C C . LEU A 1 291 ? 113.096 66.694 -5.724 1.00 111.74 291 LEU A C 1
ATOM 2394 O O . LEU A 1 291 ? 114.061 66.709 -6.498 1.00 111.60 291 LEU A O 1
ATOM 2399 N N . VAL A 1 292 ? 113.187 67.059 -4.444 1.00 61.40 292 VAL A N 1
ATOM 2400 C CA . VAL A 1 292 ? 114.447 67.586 -3.912 1.00 61.41 292 VAL A CA 1
ATOM 2401 C C . VAL A 1 292 ? 115.610 66.613 -4.074 1.00 61.77 292 VAL A C 1
ATOM 2402 O O . VAL A 1 292 ? 116.668 67.033 -4.577 1.00 61.56 292 VAL A O 1
ATOM 2406 N N . PRO A 1 293 ? 115.501 65.330 -3.698 1.00 71.87 293 PRO A N 1
ATOM 2407 C CA . PRO A 1 293 ? 116.647 64.431 -3.885 1.00 72.19 293 PRO A CA 1
ATOM 2408 C C . PRO A 1 293 ? 116.969 64.177 -5.342 1.00 72.13 293 PRO A C 1
ATOM 2409 O O . PRO A 1 293 ? 118.094 63.769 -5.650 1.00 72.29 293 PRO A O 1
ATOM 2413 N N . ARG A 1 294 ? 116.020 64.401 -6.249 1.00 92.42 294 ARG A N 1
ATOM 2414 C CA . ARG A 1 294 ? 116.305 64.259 -7.666 1.00 92.22 294 ARG A CA 1
ATOM 2415 C C . ARG A 1 294 ? 117.082 65.446 -8.222 1.00 91.64 294 ARG A C 1
ATOM 2416 O O . ARG A 1 294 ? 117.756 65.302 -9.247 1.00 91.52 294 ARG A O 1
ATOM 2424 N N . ARG A 1 295 ? 117.020 66.600 -7.559 1.00 89.15 295 ARG A N 1
ATOM 2425 C CA . ARG A 1 295 ? 117.629 67.830 -8.048 1.00 88.52 295 ARG A CA 1
ATOM 2426 C C . ARG A 1 295 ? 118.943 68.165 -7.350 1.00 88.78 295 ARG A C 1
ATOM 2427 O O . ARG A 1 295 ? 119.927 68.492 -8.022 1.00 88.57 295 ARG A O 1
ATOM 2435 N N . LEU A 1 296 ? 118.981 68.082 -6.021 1.00 57.54 296 LEU A N 1
ATOM 2436 C CA . LEU A 1 296 ? 120.170 68.491 -5.274 1.00 57.66 296 LEU A CA 1
ATOM 2437 C C . LEU A 1 296 ? 121.482 67.872 -5.757 1.00 57.90 296 LEU A C 1
ATOM 2438 O O . LEU A 1 296 ? 122.481 68.608 -5.826 1.00 57.76 296 LEU A O 1
ATOM 2443 N N . PRO A 1 297 ? 121.567 66.581 -6.099 1.00 79.24 297 PRO A N 1
ATOM 2444 C CA . PRO A 1 297 ? 122.851 66.037 -6.572 1.00 79.50 297 PRO A CA 1
ATOM 2445 C C . PRO A 1 297 ? 123.358 66.658 -7.863 1.00 79.15 297 PRO A C 1
ATOM 2446 O O . PRO A 1 297 ? 124.571 66.623 -8.108 1.00 79.26 297 PRO A O 1
ATOM 2450 N N . LEU A 1 298 ? 122.487 67.232 -8.694 1.00 67.83 298 LEU A N 1
ATOM 2451 C CA . LEU A 1 298 ? 122.960 67.897 -9.905 1.00 67.26 298 LEU A CA 1
ATOM 2452 C C . LEU A 1 298 ? 123.850 69.102 -9.619 1.00 66.92 298 LEU A C 1
ATOM 2453 O O . LEU A 1 298 ? 124.447 69.637 -10.560 1.00 66.48 298 LEU A O 1
ATOM 2458 N N . ASN A 1 299 ? 123.959 69.535 -8.358 1.00 88.82 299 ASN A N 1
ATOM 2459 C CA . ASN A 1 299 ? 124.859 70.629 -8.004 1.00 88.62 299 ASN A CA 1
ATOM 2460 C C . ASN A 1 299 ? 126.316 70.176 -7.963 1.00 89.19 299 ASN A C 1
ATOM 2461 O O . ASN A 1 299 ? 127.213 70.935 -8.347 1.00 89.18 299 ASN A O 1
ATOM 2466 N N . PHE A 1 300 ? 126.579 68.951 -7.501 1.00 83.19 300 PHE A N 1
ATOM 2467 C CA . PHE A 1 300 ? 127.950 68.478 -7.375 1.00 83.55 300 PHE A CA 1
ATOM 2468 C C . PHE A 1 300 ? 128.311 67.341 -8.320 1.00 83.85 300 PHE A C 1
ATOM 2469 O O . PHE A 1 300 ? 129.503 67.069 -8.498 1.00 84.11 300 PHE A O 1
ATOM 2477 N N . LEU A 1 301 ? 127.332 66.670 -8.917 1.00 92.03 301 LEU A N 1
ATOM 2478 C CA . LEU A 1 301 ? 127.645 65.618 -9.873 1.00 92.37 301 LEU A CA 1
ATOM 2479 C C . LEU A 1 301 ? 128.245 66.219 -11.136 1.00 91.93 301 LEU A C 1
ATOM 2480 O O . LEU A 1 301 ? 127.856 67.305 -11.573 1.00 90.79 301 LEU A O 1
ATOM 2485 N N . SER A 1 302 ? 129.215 65.512 -11.711 1.00 117.64 302 SER A N 1
ATOM 2486 C CA . SER A 1 302 ? 129.909 65.974 -12.903 1.00 117.38 302 SER A CA 1
ATOM 2487 C C . SER A 1 302 ? 130.101 64.806 -13.855 1.00 117.86 302 SER A C 1
ATOM 2488 O O . SER A 1 302 ? 130.195 63.653 -13.430 1.00 118.47 302 SER A O 1
ATOM 2491 N N . GLY A 1 303 ? 130.146 65.116 -15.148 1.00 98.44 303 GLY A N 1
ATOM 2492 C CA . GLY A 1 303 ? 130.448 64.094 -16.138 1.00 98.89 303 GLY A CA 1
ATOM 2493 C C . GLY A 1 303 ? 129.376 63.024 -16.217 1.00 99.01 303 GLY A C 1
ATOM 2494 O O . GLY A 1 303 ? 128.178 63.317 -16.305 1.00 98.28 303 GLY A O 1
ATOM 2495 N N . GLU A 1 304 ? 129.814 61.759 -16.174 1.00 120.71 304 GLU A N 1
ATOM 2496 C CA . GLU A 1 304 ? 128.900 60.636 -16.368 1.00 120.92 304 GLU A CA 1
ATOM 2497 C C . GLU A 1 304 ? 127.875 60.541 -15.243 1.00 120.54 304 GLU A C 1
ATOM 2498 O O . GLU A 1 304 ? 126.691 60.288 -15.493 1.00 120.30 304 GLU A O 1
ATOM 2504 N N . LYS A 1 305 ? 128.314 60.724 -13.995 1.00 121.56 305 LYS A N 1
ATOM 2505 C CA . LYS A 1 305 ? 127.380 60.689 -12.873 1.00 121.22 305 LYS A CA 1
ATOM 2506 C C . LYS A 1 305 ? 126.314 61.771 -13.011 1.00 120.62 305 LYS A C 1
ATOM 2507 O O . LYS A 1 305 ? 125.133 61.528 -12.733 1.00 120.56 305 LYS A O 1
ATOM 2513 N N . PHE A 1 306 ? 126.712 62.970 -13.451 1.00 90.14 306 PHE A N 1
ATOM 2514 C CA . PHE A 1 306 ? 125.761 64.065 -13.630 1.00 89.50 306 PHE A CA 1
ATOM 2515 C C . PHE A 1 306 ? 124.811 63.791 -14.786 1.00 89.35 306 PHE A C 1
ATOM 2516 O O . PHE A 1 306 ? 123.599 63.999 -14.667 1.00 89.08 306 PHE A O 1
ATOM 2524 N N . LYS A 1 307 ? 125.349 63.328 -15.918 1.00 91.44 307 LYS A N 1
ATOM 2525 C CA . LYS A 1 307 ? 124.522 63.125 -17.104 1.00 91.28 307 LYS A CA 1
ATOM 2526 C C . LYS A 1 307 ? 123.473 62.039 -16.876 1.00 91.72 307 LYS A C 1
ATOM 2527 O O . LYS A 1 307 ? 122.325 62.175 -17.316 1.00 91.34 307 LYS A O 1
ATOM 2533 N N . GLU A 1 308 ? 123.844 60.960 -16.179 1.00 136.81 308 GLU A N 1
ATOM 2534 C CA . GLU A 1 308 ? 122.876 59.908 -15.887 1.00 137.39 308 GLU A CA 1
ATOM 2535 C C . GLU A 1 308 ? 121.763 60.427 -14.987 1.00 137.11 308 GLU A C 1
ATOM 2536 O O . GLU A 1 308 ? 120.578 60.192 -15.248 1.00 137.16 308 GLU A O 1
ATOM 2542 N N . CYS A 1 309 ? 122.128 61.156 -13.927 1.00 106.64 309 CYS A N 1
ATOM 2543 C CA . CYS A 1 309 ? 121.125 61.663 -12.997 1.00 106.42 309 CYS A CA 1
ATOM 2544 C C . CYS A 1 309 ? 120.262 62.747 -13.628 1.00 105.76 309 CYS A C 1
ATOM 2545 O O . CYS A 1 309 ? 119.071 62.848 -13.312 1.00 105.81 309 CYS A O 1
ATOM 2548 N N . LEU A 1 310 ? 120.838 63.560 -14.517 1.00 65.88 310 LEU A N 1
ATOM 2549 C CA . LEU A 1 310 ? 120.062 64.600 -15.185 1.00 65.07 310 LEU A CA 1
ATOM 2550 C C . LEU A 1 310 ? 119.016 63.997 -16.113 1.00 65.16 310 LEU A C 1
ATOM 2551 O O . LEU A 1 310 ? 117.896 64.512 -16.210 1.00 64.75 310 LEU A O 1
ATOM 2556 N N . ASP A 1 311 ? 119.358 62.897 -16.790 1.00 111.14 311 ASP A N 1
ATOM 2557 C CA . ASP A 1 311 ? 118.415 62.273 -17.712 1.00 111.31 311 ASP A CA 1
ATOM 2558 C C . ASP A 1 311 ? 117.150 61.826 -16.992 1.00 111.51 311 ASP A C 1
ATOM 2559 O O . ASP A 1 311 ? 116.044 61.955 -17.530 1.00 111.34 311 ASP A O 1
ATOM 2564 N N . LYS A 1 312 ? 117.290 61.304 -15.770 1.00 100.76 312 LYS A N 1
ATOM 2565 C CA . LYS A 1 312 ? 116.112 60.935 -14.994 1.00 100.97 312 LYS A CA 1
ATOM 2566 C C . LYS A 1 312 ? 115.259 62.156 -14.678 1.00 100.30 312 LYS A C 1
ATOM 2567 O O . LYS A 1 312 ? 114.028 62.102 -14.774 1.00 100.47 312 LYS A O 1
ATOM 2573 N N . PHE A 1 313 ? 115.899 63.277 -14.335 1.00 107.46 313 PHE A N 1
ATOM 2574 C CA . PHE A 1 313 ? 115.162 64.450 -13.873 1.00 106.84 313 PHE A CA 1
ATOM 2575 C C . PHE A 1 313 ? 114.314 65.057 -14.983 1.00 106.30 313 PHE A C 1
ATOM 2576 O O . PHE A 1 313 ? 113.141 65.385 -14.771 1.00 106.07 313 PHE A O 1
ATOM 2584 N N . LEU A 1 314 ? 114.894 65.229 -16.172 1.00 91.67 314 LEU A N 1
ATOM 2585 C CA . LEU A 1 314 ? 114.158 65.851 -17.269 1.00 91.15 314 LEU A CA 1
ATOM 2586 C C . LEU A 1 314 ? 113.031 64.953 -17.760 1.00 91.60 314 LEU A C 1
ATOM 2587 O O . LEU A 1 314 ? 111.901 65.414 -17.965 1.00 91.32 314 LEU A O 1
ATOM 2592 N N . ARG A 1 315 ? 113.323 63.663 -17.950 1.00 95.68 315 ARG A N 1
ATOM 2593 C CA . ARG A 1 315 ? 112.309 62.731 -18.434 1.00 96.21 315 ARG A CA 1
ATOM 2594 C C . ARG A 1 315 ? 111.104 62.684 -17.503 1.00 96.28 315 ARG A C 1
ATOM 2595 O O . ARG A 1 315 ? 109.961 62.580 -17.964 1.00 96.34 315 ARG A O 1
ATOM 2603 N N . MET A 1 316 ? 111.336 62.776 -16.189 1.00 121.32 316 MET A N 1
ATOM 2604 C CA . MET A 1 316 ? 110.227 62.810 -15.241 1.00 121.40 316 MET A CA 1
ATOM 2605 C C . MET A 1 316 ? 109.408 64.086 -15.359 1.00 120.59 316 MET A C 1
ATOM 2606 O O . MET A 1 316 ? 108.226 64.089 -15.006 1.00 120.65 316 MET A O 1
ATOM 2611 N N . ASN A 1 317 ? 110.008 65.174 -15.838 1.00 128.63 317 ASN A N 1
ATOM 2612 C CA . ASN A 1 317 ? 109.316 66.454 -15.912 1.00 127.88 317 ASN A CA 1
ATOM 2613 C C . ASN A 1 317 ? 108.907 66.850 -17.322 1.00 127.57 317 ASN A C 1
ATOM 2614 O O . ASN A 1 317 ? 107.957 67.616 -17.479 1.00 127.11 317 ASN A O 1
ATOM 2619 N N . PHE A 1 318 ? 109.600 66.360 -18.350 1.00 100.78 318 PHE A N 1
ATOM 2620 C CA . PHE A 1 318 ? 109.116 66.566 -19.710 1.00 100.72 318 PHE A CA 1
ATOM 2621 C C . PHE A 1 318 ? 107.874 65.730 -19.986 1.00 101.27 318 PHE A C 1
ATOM 2622 O O . PHE A 1 318 ? 107.042 66.118 -20.813 1.00 101.21 318 PHE A O 1
ATOM 2630 N N . SER A 1 319 ? 107.736 64.586 -19.313 1.00 94.40 319 SER A N 1
ATOM 2631 C CA . SER A 1 319 ? 106.505 63.807 -19.392 1.00 94.92 319 SER A CA 1
ATOM 2632 C C . SER A 1 319 ? 105.417 64.432 -18.528 1.00 94.55 319 SER A C 1
ATOM 2633 O O . SER A 1 319 ? 104.335 64.769 -19.021 1.00 94.43 319 SER A O 1
ATOM 2636 N N . LYS A 1 320 ? 105.699 64.609 -17.231 1.00 112.08 320 LYS A N 1
ATOM 2637 C CA . LYS A 1 320 ? 104.772 65.273 -16.318 1.00 111.69 320 LYS A CA 1
ATOM 2638 C C . LYS A 1 320 ? 104.508 66.722 -16.700 1.00 110.80 320 LYS A C 1
ATOM 2639 O O . LYS A 1 320 ? 103.582 67.332 -16.150 1.00 110.37 320 LYS A O 1
ATOM 2645 N N . GLY A 1 321 ? 105.297 67.284 -17.610 1.00 112.87 321 GLY A N 1
ATOM 2646 C CA . GLY A 1 321 ? 105.040 68.610 -18.134 1.00 112.17 321 GLY A CA 1
ATOM 2647 C C . GLY A 1 321 ? 105.260 69.741 -17.157 1.00 111.49 321 GLY A C 1
ATOM 2648 O O . GLY A 1 321 ? 104.468 70.689 -17.133 1.00 111.02 321 GLY A O 1
ATOM 2649 N N . CYS A 1 322 ? 106.314 69.672 -16.360 1.00 109.54 322 CYS A N 1
ATOM 2650 C CA . CYS A 1 322 ? 106.541 70.674 -15.327 1.00 108.96 322 CYS A CA 1
ATOM 2651 C C . CYS A 1 322 ? 106.998 71.985 -15.950 1.00 108.17 322 CYS A C 1
ATOM 2652 O O . CYS A 1 322 ? 108.028 72.007 -16.632 1.00 107.98 322 CYS A O 1
ATOM 2655 N N . PRO A 1 323 ? 106.273 73.082 -15.759 1.00 114.24 323 PRO A N 1
ATOM 2656 C CA . PRO A 1 323 ? 106.740 74.387 -16.247 1.00 113.61 323 PRO A CA 1
ATOM 2657 C C . PRO A 1 323 ? 108.031 74.847 -15.581 1.00 113.27 323 PRO A C 1
ATOM 2658 O O . PRO A 1 323 ? 108.891 75.426 -16.259 1.00 113.03 323 PRO A O 1
ATOM 2662 N N . PRO A 1 324 ? 108.232 74.644 -14.251 1.00 81.44 324 PRO A N 1
ATOM 2663 C CA . PRO A 1 324 ? 109.384 75.302 -13.614 1.00 81.05 324 PRO A CA 1
ATOM 2664 C C . PRO A 1 324 ? 110.694 74.530 -13.692 1.00 81.46 324 PRO A C 1
ATOM 2665 O O . PRO A 1 324 ? 111.544 74.693 -12.810 1.00 81.45 324 PRO A O 1
ATOM 2669 N N . VAL A 1 325 ? 110.891 73.701 -14.718 1.00 90.62 325 VAL A N 1
ATOM 2670 C CA . VAL A 1 325 ? 112.098 72.880 -14.761 1.00 91.04 325 VAL A CA 1
ATOM 2671 C C . VAL A 1 325 ? 113.331 73.744 -14.993 1.00 90.67 325 VAL A C 1
ATOM 2672 O O . VAL A 1 325 ? 114.330 73.618 -14.277 1.00 90.76 325 VAL A O 1
ATOM 2676 N N . PHE A 1 326 ? 113.273 74.653 -15.971 1.00 100.80 326 PHE A N 1
ATOM 2677 C CA . PHE A 1 326 ? 114.414 75.522 -16.240 1.00 100.53 326 PHE A CA 1
ATOM 2678 C C . PHE A 1 326 ? 114.777 76.393 -15.042 1.00 100.09 326 PHE A C 1
ATOM 2679 O O . PHE A 1 326 ? 115.909 76.880 -14.970 1.00 100.16 326 PHE A O 1
ATOM 2687 N N . ASN A 1 327 ? 113.858 76.580 -14.094 1.00 140.14 327 ASN A N 1
ATOM 2688 C CA . ASN A 1 327 ? 114.164 77.379 -12.913 1.00 139.71 327 ASN A CA 1
ATOM 2689 C C . ASN A 1 327 ? 115.221 76.709 -12.044 1.00 140.09 327 ASN A C 1
ATOM 2690 O O . ASN A 1 327 ? 116.163 77.363 -11.585 1.00 139.97 327 ASN A O 1
ATOM 2695 N N . THR A 1 328 ? 115.080 75.403 -11.797 1.00 96.77 328 THR A N 1
ATOM 2696 C CA . THR A 1 328 ? 116.103 74.692 -11.035 1.00 97.43 328 THR A CA 1
ATOM 2697 C C . THR A 1 328 ? 117.420 74.650 -11.800 1.00 97.90 328 THR A C 1
ATOM 2698 O O . THR A 1 328 ? 118.491 74.868 -11.221 1.00 98.20 328 THR A O 1
ATOM 2702 N N . LEU A 1 329 ? 117.353 74.380 -13.108 1.00 100.72 329 LEU A N 1
ATOM 2703 C CA . LEU A 1 329 ? 118.546 74.393 -13.948 1.00 101.13 329 LEU A CA 1
ATOM 2704 C C . LEU A 1 329 ? 119.178 75.780 -13.992 1.00 100.42 329 LEU A C 1
ATOM 2705 O O . LEU A 1 329 ? 120.407 75.904 -14.027 1.00 100.18 329 LEU A O 1
ATOM 2710 N N . ARG A 1 330 ? 118.346 76.830 -13.989 1.00 155.38 330 ARG A N 1
ATOM 2711 C CA . ARG A 1 330 ? 118.806 78.219 -14.017 1.00 154.81 330 ARG A CA 1
ATOM 2712 C C . ARG A 1 330 ? 120.024 78.456 -13.132 1.00 154.81 330 ARG A C 1
ATOM 2713 O O . ARG A 1 330 ? 120.997 79.091 -13.552 1.00 154.70 330 ARG A O 1
ATOM 2721 N N . SER A 1 331 ? 119.996 77.926 -11.906 1.00 107.66 331 SER A N 1
ATOM 2722 C CA . SER A 1 331 ? 121.121 78.074 -10.989 1.00 107.82 331 SER A CA 1
ATOM 2723 C C . SER A 1 331 ? 122.312 77.199 -11.362 1.00 108.39 331 SER A C 1
ATOM 2724 O O . SER A 1 331 ? 123.433 77.484 -10.932 1.00 108.58 331 SER A O 1
ATOM 2727 N N . LEU A 1 332 ? 122.100 76.145 -12.144 1.00 86.42 332 LEU A N 1
ATOM 2728 C CA . LEU A 1 332 ? 123.188 75.249 -12.517 1.00 86.96 332 LEU A CA 1
ATOM 2729 C C . LEU A 1 332 ? 124.012 75.766 -13.687 1.00 86.76 332 LEU A C 1
ATOM 2730 O O . LEU A 1 332 ? 125.103 75.243 -13.932 1.00 87.14 332 LEU A O 1
ATOM 2735 N N . TYR A 1 333 ? 123.519 76.770 -14.416 1.00 100.16 333 TYR A N 1
ATOM 2736 C CA . TYR A 1 333 ? 124.148 77.175 -15.669 1.00 100.27 333 TYR A CA 1
ATOM 2737 C C . TYR A 1 333 ? 125.457 77.923 -15.479 1.00 100.45 333 TYR A C 1
ATOM 2738 O O . TYR A 1 333 ? 126.130 78.197 -16.478 1.00 100.78 333 TYR A O 1
ATOM 2747 N N . LYS A 1 334 ? 125.835 78.252 -14.240 1.00 106.74 334 LYS A N 1
ATOM 2748 C CA . LYS A 1 334 ? 127.132 78.874 -14.002 1.00 107.01 334 LYS A CA 1
ATOM 2749 C C . LYS A 1 334 ? 128.272 78.009 -14.524 1.00 107.75 334 LYS A C 1
ATOM 2750 O O . LYS A 1 334 ? 129.320 78.535 -14.914 1.00 108.21 334 LYS A O 1
ATOM 2756 N N . ASP A 1 335 ? 128.079 76.690 -14.566 1.00 106.34 335 ASP A N 1
ATOM 2757 C CA . ASP A 1 335 ? 129.091 75.760 -15.058 1.00 107.09 335 ASP A CA 1
ATOM 2758 C C . ASP A 1 335 ? 128.852 75.517 -16.545 1.00 107.11 335 ASP A C 1
ATOM 2759 O O . ASP A 1 335 ? 127.863 74.882 -16.926 1.00 107.02 335 ASP A O 1
ATOM 2764 N N . LYS A 1 336 ? 129.768 76.010 -17.386 1.00 122.13 336 LYS A N 1
ATOM 2765 C CA . LYS A 1 336 ? 129.656 75.785 -18.824 1.00 122.32 336 LYS A CA 1
ATOM 2766 C C . LYS A 1 336 ? 129.914 74.330 -19.195 1.00 122.80 336 LYS A C 1
ATOM 2767 O O . LYS A 1 336 ? 129.404 73.859 -20.219 1.00 122.87 336 LYS A O 1
ATOM 2773 N N . GLU A 1 337 ? 130.699 73.607 -18.389 1.00 143.12 337 GLU A N 1
ATOM 2774 C CA . GLU A 1 337 ? 130.877 72.177 -18.626 1.00 143.67 337 GLU A CA 1
ATOM 2775 C C . GLU A 1 337 ? 129.540 71.452 -18.600 1.00 143.56 337 GLU A C 1
ATOM 2776 O O . GLU A 1 337 ? 129.268 70.600 -19.455 1.00 143.82 337 GLU A O 1
ATOM 2782 N N . LYS A 1 338 ? 128.687 71.784 -17.627 1.00 92.49 338 LYS A N 1
ATOM 2783 C CA . LYS A 1 338 ? 127.386 71.139 -17.515 1.00 92.43 338 LYS A CA 1
ATOM 2784 C C . LYS A 1 338 ? 126.398 71.638 -18.556 1.00 91.94 338 LYS A C 1
ATOM 2785 O O . LYS A 1 338 ? 125.443 70.922 -18.864 1.00 92.03 338 LYS A O 1
ATOM 2791 N N . VAL A 1 339 ? 126.605 72.836 -19.109 1.00 79.42 339 VAL A N 1
ATOM 2792 C CA . VAL A 1 339 ? 125.669 73.371 -20.097 1.00 79.08 339 VAL A CA 1
ATOM 2793 C C . VAL A 1 339 ? 125.641 72.498 -21.346 1.00 79.52 339 VAL A C 1
ATOM 2794 O O . VAL A 1 339 ? 124.570 72.091 -21.808 1.00 79.52 339 VAL A O 1
ATOM 2798 N N . ALA A 1 340 ? 126.818 72.210 -21.917 1.00 106.70 340 ALA A N 1
ATOM 2799 C CA . ALA A 1 340 ? 126.878 71.393 -23.128 1.00 107.16 340 ALA A CA 1
ATOM 2800 C C . ALA A 1 340 ? 126.237 70.026 -22.914 1.00 107.48 340 ALA A C 1
ATOM 2801 O O . ALA A 1 340 ? 125.615 69.475 -23.830 1.00 107.70 340 ALA A O 1
ATOM 2803 N N . ILE A 1 341 ? 126.376 69.467 -21.708 1.00 96.37 341 ILE A N 1
ATOM 2804 C CA . ILE A 1 341 ? 125.682 68.225 -21.376 1.00 96.76 341 ILE A CA 1
ATOM 2805 C C . ILE A 1 341 ? 124.175 68.409 -21.512 1.00 96.39 341 ILE A C 1
ATOM 2806 O O . ILE A 1 341 ? 123.477 67.548 -22.061 1.00 96.70 341 ILE A O 1
ATOM 2811 N N . ILE A 1 342 ? 123.654 69.538 -21.028 1.00 78.24 342 ILE A N 1
ATOM 2812 C CA . ILE A 1 342 ? 122.222 69.809 -21.126 1.00 77.84 342 ILE A CA 1
ATOM 2813 C C . ILE A 1 342 ? 121.829 70.085 -22.571 1.00 77.80 342 ILE A C 1
ATOM 2814 O O . ILE A 1 342 ? 120.870 69.503 -23.092 1.00 77.97 342 ILE A O 1
ATOM 2819 N N . GLU A 1 343 ? 122.562 70.984 -23.237 1.00 109.87 343 GLU A N 1
ATOM 2820 C CA . GLU A 1 343 ? 122.226 71.349 -24.610 1.00 109.93 343 GLU A CA 1
ATOM 2821 C C . GLU A 1 343 ? 122.216 70.127 -25.520 1.00 110.57 343 GLU A C 1
ATOM 2822 O O . GLU A 1 343 ? 121.306 69.965 -26.340 1.00 110.69 343 GLU A O 1
ATOM 2828 N N . GLU A 1 344 ? 123.202 69.238 -25.370 1.00 130.77 344 GLU A N 1
ATOM 2829 C CA . GLU A 1 344 ? 123.254 68.057 -26.224 1.00 131.44 344 GLU A CA 1
ATOM 2830 C C . GLU A 1 344 ? 122.176 67.047 -25.849 1.00 131.63 344 GLU A C 1
ATOM 2831 O O . GLU A 1 344 ? 121.570 66.425 -26.731 1.00 132.01 344 GLU A O 1
ATOM 2837 N N . LEU A 1 345 ? 121.924 66.870 -24.549 1.00 87.27 345 LEU A N 1
ATOM 2838 C CA . LEU A 1 345 ? 120.932 65.894 -24.111 1.00 87.55 345 LEU A CA 1
ATOM 2839 C C . LEU A 1 345 ? 119.553 66.230 -24.664 1.00 87.32 345 LEU A C 1
ATOM 2840 O O . LEU A 1 345 ? 118.859 65.359 -25.205 1.00 87.76 345 LEU A O 1
ATOM 2845 N N . VAL A 1 346 ? 119.154 67.502 -24.567 1.00 77.97 346 VAL A N 1
ATOM 2846 C CA . VAL A 1 346 ? 117.786 67.879 -24.911 1.00 77.72 346 VAL A CA 1
ATOM 2847 C C . VAL A 1 346 ? 117.599 67.949 -26.422 1.00 77.99 346 VAL A C 1
ATOM 2848 O O . VAL A 1 346 ? 116.559 67.531 -26.942 1.00 78.23 346 VAL A O 1
ATOM 2852 N N . VAL A 1 347 ? 118.589 68.461 -27.159 1.00 107.83 347 VAL A N 1
ATOM 2853 C CA . VAL A 1 347 ? 118.493 68.375 -28.614 1.00 108.26 347 VAL A CA 1
ATOM 2854 C C . VAL A 1 347 ? 118.486 66.918 -29.046 1.00 108.98 347 VAL A C 1
ATOM 2855 O O . VAL A 1 347 ? 117.939 66.577 -30.103 1.00 109.42 347 VAL A O 1
ATOM 2859 N N . GLY A 1 348 ? 119.082 66.038 -28.238 1.00 113.66 348 GLY A N 1
ATOM 2860 C CA . GLY A 1 348 ? 118.874 64.614 -28.436 1.00 114.35 348 GLY A CA 1
ATOM 2861 C C . GLY A 1 348 ? 117.425 64.225 -28.228 1.00 114.40 348 GLY A C 1
ATOM 2862 O O . GLY A 1 348 ? 116.839 63.505 -29.040 1.00 114.94 348 GLY A O 1
ATOM 2863 N N . TYR A 1 349 ? 116.822 64.710 -27.139 1.00 101.42 349 TYR A N 1
ATOM 2864 C CA . TYR A 1 349 ? 115.389 64.525 -26.937 1.00 101.41 349 TYR A CA 1
ATOM 2865 C C . TYR A 1 349 ? 114.598 65.061 -28.124 1.00 101.42 349 TYR A C 1
ATOM 2866 O O . TYR A 1 349 ? 113.676 64.401 -28.614 1.00 101.89 349 TYR A O 1
ATOM 2875 N N . GLU A 1 350 ? 114.947 66.262 -28.596 1.00 129.66 350 GLU A N 1
ATOM 2876 C CA . GLU A 1 350 ? 114.195 66.914 -29.666 1.00 129.66 350 GLU A CA 1
ATOM 2877 C C . GLU A 1 350 ? 114.065 66.018 -30.892 1.00 130.48 350 GLU A C 1
ATOM 2878 O O . GLU A 1 350 ? 112.955 65.730 -31.352 1.00 130.77 350 GLU A O 1
ATOM 2884 N N . THR A 1 351 ? 115.201 65.574 -31.435 1.00 124.92 351 THR A N 1
ATOM 2885 C CA . THR A 1 351 ? 115.196 64.760 -32.647 1.00 125.72 351 THR A CA 1
ATOM 2886 C C . THR A 1 351 ? 114.389 63.482 -32.451 1.00 126.24 351 THR A C 1
ATOM 2887 O O . THR A 1 351 ? 113.433 63.212 -33.189 1.00 126.62 351 THR A O 1
ATOM 2891 N N . SER A 1 352 ? 114.764 62.687 -31.446 1.00 101.74 352 SER A N 1
ATOM 2892 C CA . SER A 1 352 ? 114.144 61.387 -31.214 1.00 102.34 352 SER A CA 1
ATOM 2893 C C . SER A 1 352 ? 112.643 61.486 -30.962 1.00 102.23 352 SER A C 1
ATOM 2894 O O . SER A 1 352 ? 111.924 60.505 -31.187 1.00 102.92 352 SER A O 1
ATOM 2897 N N . LEU A 1 353 ? 112.156 62.643 -30.503 1.00 87.58 353 LEU A N 1
ATOM 2898 C CA . LEU A 1 353 ? 110.721 62.845 -30.330 1.00 87.50 353 LEU A CA 1
ATOM 2899 C C . LEU A 1 353 ? 110.032 63.278 -31.620 1.00 87.77 353 LEU A C 1
ATOM 2900 O O . LEU A 1 353 ? 108.840 62.999 -31.799 1.00 88.21 353 LEU A O 1
ATOM 2905 N N . LYS A 1 354 ? 110.751 63.951 -32.524 1.00 100.25 354 LYS A N 1
ATOM 2906 C CA . LYS A 1 354 ? 110.127 64.426 -33.757 1.00 100.53 354 LYS A CA 1
ATOM 2907 C C . LYS A 1 354 ? 110.002 63.316 -34.794 1.00 101.53 354 LYS A C 1
ATOM 2908 O O . LYS A 1 354 ? 108.963 63.192 -35.450 1.00 101.92 354 LYS A O 1
ATOM 2914 N N . SER A 1 355 ? 111.041 62.500 -34.956 1.00 128.76 355 SER A N 1
ATOM 2915 C CA . SER A 1 355 ? 111.013 61.454 -35.968 1.00 129.77 355 SER A CA 1
ATOM 2916 C C . SER A 1 355 ? 110.521 60.124 -35.407 1.00 130.34 355 SER A C 1
ATOM 2917 O O . SER A 1 355 ? 109.677 59.464 -36.021 1.00 131.26 355 SER A O 1
ATOM 2920 N N . CYS A 1 356 ? 111.025 59.724 -34.239 1.00 124.74 356 CYS A N 1
ATOM 2921 C CA . CYS A 1 356 ? 110.703 58.424 -33.669 1.00 125.40 356 CYS A CA 1
ATOM 2922 C C . CYS A 1 356 ? 109.709 58.496 -32.517 1.00 125.02 356 CYS A C 1
ATOM 2923 O O . CYS A 1 356 ? 109.271 57.445 -32.042 1.00 125.77 356 CYS A O 1
ATOM 2926 N N . ARG A 1 357 ? 109.363 59.704 -32.060 1.00 131.74 357 ARG A N 1
ATOM 2927 C CA . ARG A 1 357 ? 108.322 59.967 -31.051 1.00 131.33 357 ARG A CA 1
ATOM 2928 C C . ARG A 1 357 ? 108.580 59.232 -29.728 1.00 131.39 357 ARG A C 1
ATOM 2929 O O . ARG A 1 357 ? 107.686 58.622 -29.140 1.00 131.73 357 ARG A O 1
ATOM 2937 N N . LEU A 1 358 ? 109.817 59.332 -29.238 1.00 123.39 358 LEU A N 1
ATOM 2938 C CA . LEU A 1 358 ? 110.155 58.882 -27.892 1.00 123.21 358 LEU A CA 1
ATOM 2939 C C . LEU A 1 358 ? 111.491 59.496 -27.495 1.00 122.78 358 LEU A C 1
ATOM 2940 O O . LEU A 1 358 ? 112.219 60.029 -28.335 1.00 122.84 358 LEU A O 1
ATOM 2945 N N . PHE A 1 359 ? 111.794 59.429 -26.192 1.00 123.41 359 PHE A N 1
ATOM 2946 C CA . PHE A 1 359 ? 112.983 60.093 -25.654 1.00 122.98 359 PHE A CA 1
ATOM 2947 C C . PHE A 1 359 ? 114.259 59.624 -26.346 1.00 123.51 359 PHE A C 1
ATOM 2948 O O . PHE A 1 359 ? 115.113 60.437 -26.718 1.00 122.81 359 PHE A O 1
ATOM 2956 N N . ASN A 1 360 ? 114.414 58.311 -26.507 1.00 125.76 360 ASN A N 1
ATOM 2957 C CA . ASN A 1 360 ? 115.599 57.713 -27.091 1.00 126.24 360 ASN A CA 1
ATOM 2958 C C . ASN A 1 360 ? 115.078 56.540 -27.914 1.00 127.11 360 ASN A C 1
ATOM 2959 O O . ASN A 1 360 ? 114.255 55.758 -27.406 1.00 127.45 360 ASN A O 1
ATOM 2964 N N . PRO A 1 361 ? 115.507 56.388 -29.171 1.00 103.82 361 PRO A N 1
ATOM 2965 C CA . PRO A 1 361 ? 115.032 55.239 -29.965 1.00 104.71 361 PRO A CA 1
ATOM 2966 C C . PRO A 1 361 ? 115.391 53.904 -29.341 1.00 105.23 361 PRO A C 1
ATOM 2967 O O . PRO A 1 361 ? 114.705 52.903 -29.593 1.00 105.89 361 PRO A O 1
ATOM 2971 N N . ASN A 1 362 ? 116.434 53.870 -28.510 1.00 130.06 362 ASN A N 1
ATOM 2972 C CA . ASN A 1 362 ? 116.894 52.630 -27.909 1.00 130.65 362 ASN A CA 1
ATOM 2973 C C . ASN A 1 362 ? 116.069 52.243 -26.689 1.00 130.64 362 ASN A C 1
ATOM 2974 O O . ASN A 1 362 ? 115.856 51.048 -26.458 1.00 131.37 362 ASN A O 1
ATOM 2979 N N . ASP A 1 363 ? 115.588 53.215 -25.910 1.00 130.94 363 ASP A N 1
ATOM 2980 C CA . ASP A 1 363 ? 114.842 52.883 -24.702 1.00 130.96 363 ASP A CA 1
ATOM 2981 C C . ASP A 1 363 ? 113.511 52.232 -25.067 1.00 131.50 363 ASP A C 1
ATOM 2982 O O . ASP A 1 363 ? 112.831 52.649 -26.009 1.00 131.29 363 ASP A O 1
ATOM 2987 N N . ASP A 1 364 ? 113.162 51.176 -24.333 1.00 136.51 364 ASP A N 1
ATOM 2988 C CA . ASP A 1 364 ? 112.004 50.338 -24.646 1.00 137.26 364 ASP A CA 1
ATOM 2989 C C . ASP A 1 364 ? 110.882 50.688 -23.676 1.00 136.93 364 ASP A C 1
ATOM 2990 O O . ASP A 1 364 ? 110.735 50.084 -22.612 1.00 137.36 364 ASP A O 1
ATOM 2995 N N . GLY A 1 365 ? 110.084 51.682 -24.055 1.00 121.95 365 GLY A N 1
ATOM 2996 C CA . GLY A 1 365 ? 108.912 52.061 -23.294 1.00 121.67 365 GLY A CA 1
ATOM 2997 C C . GLY A 1 365 ? 107.872 52.606 -24.245 1.00 121.52 365 GLY A C 1
ATOM 2998 O O . GLY A 1 365 ? 108.139 52.824 -25.429 1.00 121.30 365 GLY A O 1
ATOM 2999 N N . LYS A 1 366 ? 106.672 52.821 -23.713 1.00 140.20 366 LYS A N 1
ATOM 3000 C CA . LYS A 1 366 ? 105.587 53.349 -24.529 1.00 140.12 366 LYS A CA 1
ATOM 3001 C C . LYS A 1 366 ? 105.957 54.720 -25.081 1.00 139.09 366 LYS A C 1
ATOM 3002 O O . LYS A 1 366 ? 106.614 55.522 -24.411 1.00 138.33 366 LYS A O 1
ATOM 3008 N N . GLU A 1 367 ? 105.548 54.973 -26.323 1.00 141.60 367 GLU A N 1
ATOM 3009 C CA . GLU A 1 367 ? 105.865 56.232 -26.983 1.00 140.75 367 GLU A CA 1
ATOM 3010 C C . GLU A 1 367 ? 105.310 57.410 -26.192 1.00 139.83 367 GLU A C 1
ATOM 3011 O O . GLU A 1 367 ? 104.311 57.294 -25.477 1.00 139.77 367 GLU A O 1
ATOM 3017 N N . GLU A 1 368 ? 105.979 58.565 -26.327 1.00 100.27 368 GLU A N 1
ATOM 3018 C CA . GLU A 1 368 ? 105.528 59.667 -25.491 1.00 99.46 368 GLU A CA 1
ATOM 3019 C C . GLU A 1 368 ? 104.479 60.512 -26.212 1.00 99.20 368 GLU A C 1
ATOM 3020 O O . GLU A 1 368 ? 104.491 60.616 -27.444 1.00 99.41 368 GLU A O 1
ATOM 3026 N N . PRO A 1 369 ? 103.554 61.104 -25.460 1.00 131.64 369 PRO A N 1
ATOM 3027 C CA . PRO A 1 369 ? 102.537 61.979 -26.062 1.00 131.38 369 PRO A CA 1
ATOM 3028 C C . PRO A 1 369 ? 103.176 63.182 -26.733 1.00 130.73 369 PRO A C 1
ATOM 3029 O O . PRO A 1 369 ? 104.360 63.471 -26.505 1.00 130.30 369 PRO A O 1
ATOM 3033 N N . PRO A 1 370 ? 102.427 63.919 -27.563 1.00 117.64 370 PRO A N 1
ATOM 3034 C CA . PRO A 1 370 ? 102.995 65.123 -28.195 1.00 117.07 370 PRO A CA 1
ATOM 3035 C C . PRO A 1 370 ? 103.307 66.249 -27.216 1.00 116.16 370 PRO A C 1
ATOM 3036 O O . PRO A 1 370 ? 103.969 67.218 -27.610 1.00 115.70 370 PRO A O 1
ATOM 3040 N N . THR A 1 371 ? 102.851 66.154 -25.964 1.00 110.77 371 THR A N 1
ATOM 3041 C CA . THR A 1 371 ? 103.173 67.178 -24.976 1.00 109.92 371 THR A CA 1
ATOM 3042 C C . THR A 1 371 ? 104.663 67.201 -24.672 1.00 109.68 371 THR A C 1
ATOM 3043 O O . THR A 1 371 ? 105.253 68.278 -24.521 1.00 109.04 371 THR A O 1
ATOM 3047 N N . THR A 1 372 ? 105.286 66.022 -24.584 1.00 105.44 372 THR A N 1
ATOM 3048 C CA . THR A 1 372 ? 106.677 65.945 -24.149 1.00 105.28 372 THR A CA 1
ATOM 3049 C C . THR A 1 372 ? 107.592 66.746 -25.067 1.00 104.99 372 THR A C 1
ATOM 3050 O O . THR A 1 372 ? 108.485 67.458 -24.590 1.00 104.47 372 THR A O 1
ATOM 3054 N N . LEU A 1 373 ? 107.367 66.669 -26.383 1.00 112.78 373 LEU A N 1
ATOM 3055 C CA . LEU A 1 373 ? 108.176 67.458 -27.308 1.00 112.62 373 LEU A CA 1
ATOM 3056 C C . LEU A 1 373 ? 107.966 68.952 -27.088 1.00 111.84 373 LEU A C 1
ATOM 3057 O O . LEU A 1 373 ? 108.923 69.734 -27.142 1.00 111.45 373 LEU A O 1
ATOM 3062 N N . LEU A 1 374 ? 106.720 69.367 -26.835 1.00 98.60 374 LEU A N 1
ATOM 3063 C CA . LEU A 1 374 ? 106.458 70.757 -26.467 1.00 97.91 374 LEU A CA 1
ATOM 3064 C C . LEU A 1 374 ? 107.126 71.110 -25.143 1.00 97.32 374 LEU A C 1
ATOM 3065 O O . LEU A 1 374 ? 107.845 72.112 -25.044 1.00 96.83 374 LEU A O 1
ATOM 3070 N N . TRP A 1 375 ? 106.905 70.286 -24.112 1.00 116.63 375 TRP A N 1
ATOM 3071 C CA . TRP A 1 375 ? 107.554 70.492 -22.823 1.00 116.20 375 TRP A CA 1
ATOM 3072 C C . TRP A 1 375 ? 109.068 70.491 -22.945 1.00 116.15 375 TRP A C 1
ATOM 3073 O O . TRP A 1 375 ? 109.749 71.034 -22.071 1.00 115.71 375 TRP A O 1
ATOM 3084 N N . VAL A 1 376 ? 109.607 69.888 -24.005 1.00 116.02 376 VAL A N 1
ATOM 3085 C CA . VAL A 1 376 ? 111.015 70.078 -24.335 1.00 115.96 376 VAL A CA 1
ATOM 3086 C C . VAL A 1 376 ? 111.238 71.468 -24.910 1.00 115.53 376 VAL A C 1
ATOM 3087 O O . VAL A 1 376 ? 112.048 72.248 -24.397 1.00 115.09 376 VAL A O 1
ATOM 3091 N N . GLN A 1 377 ? 110.516 71.797 -25.986 1.00 93.67 377 GLN A N 1
ATOM 3092 C CA . GLN A 1 377 ? 110.709 73.080 -26.656 1.00 93.44 377 GLN A CA 1
ATOM 3093 C C . GLN A 1 377 ? 110.482 74.249 -25.708 1.00 92.76 377 GLN A C 1
ATOM 3094 O O . GLN A 1 377 ? 111.045 75.330 -25.908 1.00 92.54 377 GLN A O 1
ATOM 3100 N N . TYR A 1 378 ? 109.668 74.046 -24.671 1.00 86.13 378 TYR A N 1
ATOM 3101 C CA . TYR A 1 378 ? 109.592 75.010 -23.581 1.00 85.48 378 TYR A CA 1
ATOM 3102 C C . TYR A 1 378 ? 110.966 75.235 -22.961 1.00 85.23 378 TYR A C 1
ATOM 3103 O O . TYR A 1 378 ? 111.376 76.377 -22.721 1.00 84.83 378 TYR A O 1
ATOM 3112 N N . TYR A 1 379 ? 111.699 74.149 -22.708 1.00 87.92 379 TYR A N 1
ATOM 3113 C CA . TYR A 1 379 ? 113.028 74.270 -22.120 1.00 87.76 379 TYR A CA 1
ATOM 3114 C C . TYR A 1 379 ? 114.013 74.899 -23.102 1.00 87.86 379 TYR A C 1
ATOM 3115 O O . TYR A 1 379 ? 114.753 75.825 -22.748 1.00 87.50 379 TYR A O 1
ATOM 3124 N N . LEU A 1 380 ? 114.047 74.402 -24.340 1.00 98.10 380 LEU A N 1
ATOM 3125 C CA . LEU A 1 380 ? 115.043 74.869 -25.297 1.00 98.35 380 LEU A CA 1
ATOM 3126 C C . LEU A 1 380 ? 114.849 76.324 -25.700 1.00 98.13 380 LEU A C 1
ATOM 3127 O O . LEU A 1 380 ? 115.767 76.909 -26.281 1.00 98.37 380 LEU A O 1
ATOM 3132 N N . ALA A 1 381 ? 113.696 76.922 -25.406 1.00 94.79 381 ALA A N 1
ATOM 3133 C CA . ALA A 1 381 ? 113.550 78.360 -25.584 1.00 94.64 381 ALA A CA 1
ATOM 3134 C C . ALA A 1 381 ? 114.108 79.127 -24.396 1.00 94.15 381 ALA A C 1
ATOM 3135 O O . ALA A 1 381 ? 114.644 80.226 -24.570 1.00 94.23 381 ALA A O 1
ATOM 3137 N N . GLN A 1 382 ? 114.002 78.560 -23.193 1.00 85.82 382 GLN A N 1
ATOM 3138 C CA . GLN A 1 382 ? 114.613 79.166 -22.016 1.00 85.40 382 GLN A CA 1
ATOM 3139 C C . GLN A 1 382 ? 116.113 78.908 -21.964 1.00 85.60 382 GLN A C 1
ATOM 3140 O O . GLN A 1 382 ? 116.855 79.728 -21.412 1.00 85.45 382 GLN A O 1
ATOM 3146 N N . HIS A 1 383 ? 116.572 77.790 -22.534 1.00 78.94 383 HIS A N 1
ATOM 3147 C CA . HIS A 1 383 ? 117.994 77.487 -22.639 1.00 79.22 383 HIS A CA 1
ATOM 3148 C C . HIS A 1 383 ? 118.692 78.521 -23.509 1.00 79.50 383 HIS A C 1
ATOM 3149 O O . HIS A 1 383 ? 119.475 79.331 -23.005 1.00 79.43 383 HIS A O 1
ATOM 3156 N N . TYR A 1 384 ? 118.402 78.512 -24.814 1.00 105.61 384 TYR A N 1
ATOM 3157 C CA . TYR A 1 384 ? 119.061 79.420 -25.748 1.00 106.05 384 TYR A CA 1
ATOM 3158 C C . TYR A 1 384 ? 118.822 80.888 -25.422 1.00 105.93 384 TYR A C 1
ATOM 3159 O O . TYR A 1 384 ? 119.506 81.747 -25.991 1.00 106.39 384 TYR A O 1
ATOM 3168 N N . ASP A 1 385 ? 117.883 81.197 -24.525 1.00 87.78 385 ASP A N 1
ATOM 3169 C CA . ASP A 1 385 ? 117.724 82.562 -24.045 1.00 87.69 385 ASP A CA 1
ATOM 3170 C C . ASP A 1 385 ? 118.775 82.914 -23.002 1.00 87.56 385 ASP A C 1
ATOM 3171 O O . ASP A 1 385 ? 119.211 84.067 -22.939 1.00 87.90 385 ASP A O 1
ATOM 3176 N N . LYS A 1 386 ? 119.202 81.942 -22.194 1.00 82.05 386 LYS A N 1
ATOM 3177 C CA . LYS A 1 386 ? 120.244 82.175 -21.202 1.00 81.96 386 LYS A CA 1
ATOM 3178 C C . LYS A 1 386 ? 121.639 82.231 -21.811 1.00 82.55 386 LYS A C 1
ATOM 3179 O O . LYS A 1 386 ? 122.532 82.856 -21.226 1.00 82.71 386 LYS A O 1
ATOM 3185 N N . ILE A 1 387 ? 121.850 81.606 -22.968 1.00 98.78 387 ILE A N 1
ATOM 3186 C CA . ILE A 1 387 ? 123.165 81.599 -23.600 1.00 99.34 387 ILE A CA 1
ATOM 3187 C C . ILE A 1 387 ? 123.241 82.770 -24.574 1.00 100.00 387 ILE A C 1
ATOM 3188 O O . ILE A 1 387 ? 124.044 82.767 -25.513 1.00 100.60 387 ILE A O 1
ATOM 3193 N N . GLY A 1 388 ? 122.408 83.785 -24.350 1.00 93.95 388 GLY A N 1
ATOM 3194 C CA . GLY A 1 388 ? 122.466 84.992 -25.150 1.00 94.70 388 GLY A CA 1
ATOM 3195 C C . GLY A 1 388 ? 122.216 84.799 -26.625 1.00 95.17 388 GLY A C 1
ATOM 3196 O O . GLY A 1 388 ? 122.692 85.603 -27.432 1.00 95.96 388 GLY A O 1
ATOM 3197 N N . GLN A 1 389 ? 121.492 83.747 -27.009 1.00 108.17 389 GLN A N 1
ATOM 3198 C CA . GLN A 1 389 ? 121.056 83.538 -28.387 1.00 108.60 389 GLN A CA 1
ATOM 3199 C C . GLN A 1 389 ? 119.533 83.575 -28.447 1.00 108.22 389 GLN A C 1
ATOM 3200 O O . GLN A 1 389 ? 118.889 82.544 -28.677 1.00 107.97 389 GLN A O 1
ATOM 3206 N N . PRO A 1 390 ? 118.923 84.752 -28.267 1.00 92.72 390 PRO A N 1
ATOM 3207 C CA . PRO A 1 390 ? 117.464 84.837 -28.410 1.00 92.48 390 PRO A CA 1
ATOM 3208 C C . PRO A 1 390 ? 117.008 84.609 -29.834 1.00 92.98 390 PRO A C 1
ATOM 3209 O O . PRO A 1 390 ? 115.826 84.310 -30.054 1.00 92.82 390 PRO A O 1
ATOM 3213 N N . SER A 1 391 ? 117.921 84.744 -30.801 1.00 99.57 391 SER A N 1
ATOM 3214 C CA . SER A 1 391 ? 117.602 84.492 -32.202 1.00 100.12 391 SER A CA 1
ATOM 3215 C C . SER A 1 391 ? 117.080 83.076 -32.402 1.00 99.85 391 SER A C 1
ATOM 3216 O O . SER A 1 391 ? 115.998 82.874 -32.968 1.00 99.93 391 SER A O 1
ATOM 3219 N N . ILE A 1 392 ? 117.835 82.080 -31.932 1.00 107.84 392 ILE A N 1
ATOM 3220 C CA . ILE A 1 392 ? 117.379 80.697 -32.015 1.00 107.69 392 ILE A CA 1
ATOM 3221 C C . ILE A 1 392 ? 116.308 80.418 -30.964 1.00 106.98 392 ILE A C 1
ATOM 3222 O O . ILE A 1 392 ? 115.378 79.641 -31.216 1.00 106.97 392 ILE A O 1
ATOM 3227 N N . ALA A 1 393 ? 116.401 81.061 -29.793 1.00 84.98 393 ALA A N 1
ATOM 3228 C CA . ALA A 1 393 ? 115.420 80.845 -28.732 1.00 84.32 393 ALA A CA 1
ATOM 3229 C C . ALA A 1 393 ? 114.012 81.215 -29.179 1.00 84.36 393 ALA A C 1
ATOM 3230 O O . ALA A 1 393 ? 113.042 80.583 -28.746 1.00 84.01 393 ALA A O 1
ATOM 3232 N N . LEU A 1 394 ? 113.883 82.218 -30.052 1.00 81.41 394 LEU A N 1
ATOM 3233 C CA . LEU A 1 394 ? 112.567 82.605 -30.553 1.00 81.56 394 LEU A CA 1
ATOM 3234 C C . LEU A 1 394 ? 112.008 81.566 -31.512 1.00 81.93 394 LEU A C 1
ATOM 3235 O O . LEU A 1 394 ? 110.817 81.240 -31.452 1.00 81.81 394 LEU A O 1
ATOM 3240 N N . GLU A 1 395 ? 112.854 81.022 -32.389 1.00 139.66 395 GLU A N 1
ATOM 3241 C CA . GLU A 1 395 ? 112.412 80.028 -33.357 1.00 140.11 395 GLU A CA 1
ATOM 3242 C C . GLU A 1 395 ? 111.959 78.732 -32.705 1.00 139.74 395 GLU A C 1
ATOM 3243 O O . GLU A 1 395 ? 111.345 77.902 -33.383 1.00 140.13 395 GLU A O 1
ATOM 3249 N N . TYR A 1 396 ? 112.244 78.537 -31.419 1.00 111.41 396 TYR A N 1
ATOM 3250 C CA . TYR A 1 396 ? 111.745 77.380 -30.686 1.00 111.13 396 TYR A CA 1
ATOM 3251 C C . TYR A 1 396 ? 110.387 77.667 -30.053 1.00 110.77 396 TYR A C 1
ATOM 3252 O O . TYR A 1 396 ? 109.417 76.945 -30.304 1.00 110.99 396 TYR A O 1
ATOM 3261 N N . ILE A 1 397 ? 110.307 78.723 -29.236 1.00 103.26 397 ILE A N 1
ATOM 3262 C CA . ILE A 1 397 ? 109.056 79.056 -28.563 1.00 102.91 397 ILE A CA 1
ATOM 3263 C C . ILE A 1 397 ? 107.973 79.409 -29.578 1.00 103.40 397 ILE A C 1
ATOM 3264 O O . ILE A 1 397 ? 106.784 79.165 -29.338 1.00 103.36 397 ILE A O 1
ATOM 3269 N N . ASN A 1 398 ? 108.360 79.959 -30.733 1.00 93.87 398 ASN A N 1
ATOM 3270 C CA . ASN A 1 398 ? 107.389 80.219 -31.793 1.00 94.43 398 ASN A CA 1
ATOM 3271 C C . ASN A 1 398 ? 106.889 78.916 -32.405 1.00 94.86 398 ASN A C 1
ATOM 3272 O O . ASN A 1 398 ? 105.682 78.655 -32.440 1.00 94.97 398 ASN A O 1
ATOM 3277 N N . THR A 1 399 ? 107.813 78.087 -32.903 1.00 129.91 399 THR A N 1
ATOM 3278 C CA . THR A 1 399 ? 107.446 76.767 -33.408 1.00 130.34 399 THR A CA 1
ATOM 3279 C C . THR A 1 399 ? 106.688 75.961 -32.356 1.00 129.97 399 THR A C 1
ATOM 3280 O O . THR A 1 399 ? 105.877 75.094 -32.700 1.00 130.38 399 THR A O 1
ATOM 3284 N N . ALA A 1 400 ? 106.921 76.251 -31.073 1.00 83.33 400 ALA A N 1
ATOM 3285 C CA . ALA A 1 400 ? 106.150 75.663 -29.987 1.00 82.97 400 ALA A CA 1
ATOM 3286 C C . ALA A 1 400 ? 104.765 76.280 -29.837 1.00 82.90 400 ALA A C 1
ATOM 3287 O O . ALA A 1 400 ? 103.879 75.644 -29.261 1.00 82.84 400 ALA A O 1
ATOM 3289 N N . ILE A 1 401 ? 104.554 77.494 -30.345 1.00 90.31 401 ILE A N 1
ATOM 3290 C CA . ILE A 1 401 ? 103.257 78.151 -30.201 1.00 90.28 401 ILE A CA 1
ATOM 3291 C C . ILE A 1 401 ? 102.275 77.675 -31.270 1.00 91.03 401 ILE A C 1
ATOM 3292 O O . ILE A 1 401 ? 101.081 77.510 -30.999 1.00 91.11 401 ILE A O 1
ATOM 3297 N N . GLU A 1 402 ? 102.752 77.436 -32.496 1.00 144.46 402 GLU A N 1
ATOM 3298 C CA . GLU A 1 402 ? 101.864 76.924 -33.536 1.00 145.24 402 GLU A CA 1
ATOM 3299 C C . GLU A 1 402 ? 101.238 75.593 -33.136 1.00 145.45 402 GLU A C 1
ATOM 3300 O O . GLU A 1 402 ? 100.097 75.304 -33.518 1.00 145.89 402 GLU A O 1
ATOM 3306 N N . SER A 1 403 ? 101.961 74.776 -32.364 1.00 127.70 403 SER A N 1
ATOM 3307 C CA . SER A 1 403 ? 101.399 73.520 -31.877 1.00 127.98 403 SER A CA 1
ATOM 3308 C C . SER A 1 403 ? 100.272 73.768 -30.880 1.00 127.51 403 SER A C 1
ATOM 3309 O O . SER A 1 403 ? 99.222 73.117 -30.948 1.00 128.00 403 SER A O 1
ATOM 3312 N N . THR A 1 404 ? 100.472 74.703 -29.946 1.00 107.83 404 THR A N 1
ATOM 3313 C CA . THR A 1 404 ? 99.479 75.052 -28.935 1.00 107.41 404 THR A CA 1
ATOM 3314 C C . THR A 1 404 ? 99.466 76.562 -28.716 1.00 106.97 404 THR A C 1
ATOM 3315 O O . THR A 1 404 ? 100.422 77.111 -28.159 1.00 106.43 404 THR A O 1
ATOM 3319 N N . PRO A 1 405 ? 98.417 77.267 -29.139 1.00 107.77 405 PRO A N 1
ATOM 3320 C CA . PRO A 1 405 ? 98.371 78.726 -28.978 1.00 107.49 405 PRO A CA 1
ATOM 3321 C C . PRO A 1 405 ? 97.663 79.214 -27.723 1.00 106.80 405 PRO A C 1
ATOM 3322 O O . PRO A 1 405 ? 97.516 80.430 -27.561 1.00 106.33 405 PRO A O 1
ATOM 3326 N N . THR A 1 406 ? 97.228 78.320 -26.835 1.00 117.56 406 THR A N 1
ATOM 3327 C CA . THR A 1 406 ? 96.477 78.699 -25.644 1.00 117.05 406 THR A CA 1
ATOM 3328 C C . THR A 1 406 ? 97.263 78.478 -24.358 1.00 116.46 406 THR A C 1
ATOM 3329 O O . THR A 1 406 ? 96.686 78.569 -23.268 1.00 116.13 406 THR A O 1
ATOM 3333 N N . LEU A 1 407 ? 98.562 78.199 -24.456 1.00 95.24 407 LEU A N 1
ATOM 3334 C CA . LEU A 1 407 ? 99.392 77.906 -23.291 1.00 94.73 407 LEU A CA 1
ATOM 3335 C C . LEU A 1 407 ? 100.021 79.203 -22.793 1.00 94.14 407 LEU A C 1
ATOM 3336 O O . LEU A 1 407 ? 100.901 79.769 -23.452 1.00 94.13 407 LEU A O 1
ATOM 3341 N N . ILE A 1 408 ? 99.570 79.667 -21.624 1.00 88.34 408 ILE A N 1
ATOM 3342 C CA . ILE A 1 408 ? 100.059 80.929 -21.068 1.00 87.84 408 ILE A CA 1
ATOM 3343 C C . ILE A 1 408 ? 101.563 80.868 -20.832 1.00 87.52 408 ILE A C 1
ATOM 3344 O O . ILE A 1 408 ? 102.304 81.784 -21.211 1.00 87.38 408 ILE A O 1
ATOM 3349 N N . GLU A 1 409 ? 102.036 79.790 -20.198 1.00 83.90 409 GLU A N 1
ATOM 3350 C CA . GLU A 1 409 ? 103.455 79.663 -19.879 1.00 83.64 409 GLU A CA 1
ATOM 3351 C C . GLU A 1 409 ? 104.339 79.761 -21.117 1.00 83.88 409 GLU A C 1
ATOM 3352 O O . GLU A 1 409 ? 105.531 80.066 -20.988 1.00 83.68 409 GLU A O 1
ATOM 3358 N N . LEU A 1 410 ? 103.787 79.517 -22.310 1.00 83.98 410 LEU A N 1
ATOM 3359 C CA . LEU A 1 410 ? 104.545 79.759 -23.533 1.00 84.30 410 LEU A CA 1
ATOM 3360 C C . LEU A 1 410 ? 104.740 81.248 -23.790 1.00 84.21 410 LEU A C 1
ATOM 3361 O O . LEU A 1 410 ? 105.782 81.652 -24.317 1.00 84.32 410 LEU A O 1
ATOM 3366 N N . PHE A 1 411 ? 103.762 82.077 -23.419 1.00 106.78 411 PHE A N 1
ATOM 3367 C CA . PHE A 1 411 ? 103.865 83.508 -23.677 1.00 106.80 411 PHE A CA 1
ATOM 3368 C C . PHE A 1 411 ? 104.791 84.194 -22.683 1.00 106.36 411 PHE A C 1
ATOM 3369 O O . PHE A 1 411 ? 105.540 85.102 -23.060 1.00 106.52 411 PHE A O 1
ATOM 3377 N N . LEU A 1 412 ? 104.742 83.781 -21.412 1.00 78.03 412 LEU A N 1
ATOM 3378 C CA . LEU A 1 412 ? 105.661 84.320 -20.415 1.00 77.62 412 LEU A CA 1
ATOM 3379 C C . LEU A 1 412 ? 107.103 84.196 -20.883 1.00 77.76 412 LEU A C 1
ATOM 3380 O O . LEU A 1 412 ? 107.920 85.095 -20.654 1.00 77.74 412 LEU A O 1
ATOM 3385 N N . VAL A 1 413 ? 107.428 83.088 -21.551 1.00 71.43 413 VAL A N 1
ATOM 3386 C CA . VAL A 1 413 ? 108.769 82.914 -22.093 1.00 71.64 413 VAL A CA 1
ATOM 3387 C C . VAL A 1 413 ? 108.965 83.736 -23.358 1.00 72.18 413 VAL A C 1
ATOM 3388 O O . VAL A 1 413 ? 110.082 84.179 -23.640 1.00 72.41 413 VAL A O 1
ATOM 3392 N N . LYS A 1 414 ? 107.898 83.958 -24.132 1.00 91.23 414 LYS A N 1
ATOM 3393 C CA . LYS A 1 414 ? 107.991 84.839 -25.293 1.00 91.82 414 LYS A CA 1
ATOM 3394 C C . LYS A 1 414 ? 108.318 86.266 -24.870 1.00 91.83 414 LYS A C 1
ATOM 3395 O O . LYS A 1 414 ? 109.053 86.976 -25.566 1.00 92.33 414 LYS A O 1
ATOM 3401 N N . ALA A 1 415 ? 107.782 86.703 -23.729 1.00 86.95 415 ALA A N 1
ATOM 3402 C CA . ALA A 1 415 ? 108.109 88.027 -23.215 1.00 87.02 415 ALA A CA 1
ATOM 3403 C C . ALA A 1 415 ? 109.492 88.051 -22.576 1.00 86.91 415 ALA A C 1
ATOM 3404 O O . ALA A 1 415 ? 110.246 89.011 -22.765 1.00 87.35 415 ALA A O 1
ATOM 3406 N N . LYS A 1 416 ? 109.840 87.001 -21.829 1.00 88.81 416 LYS A N 1
ATOM 3407 C CA . LYS A 1 416 ? 111.152 86.933 -21.194 1.00 88.71 416 LYS A CA 1
ATOM 3408 C C . LYS A 1 416 ? 112.273 87.057 -22.217 1.00 89.36 416 LYS A C 1
ATOM 3409 O O . LYS A 1 416 ? 113.306 87.677 -21.939 1.00 89.64 416 LYS A O 1
ATOM 3415 N N . ILE A 1 417 ? 112.085 86.477 -23.407 1.00 84.63 417 ILE A N 1
ATOM 3416 C CA . ILE A 1 417 ? 113.125 86.520 -24.435 1.00 85.30 417 ILE A CA 1
ATOM 3417 C C . ILE A 1 417 ? 113.393 87.958 -24.862 1.00 86.01 417 ILE A C 1
ATOM 3418 O O . ILE A 1 417 ? 114.543 88.415 -24.878 1.00 86.48 417 ILE A O 1
ATOM 3423 N N . TYR A 1 418 ? 112.333 88.692 -25.217 1.00 79.32 418 TYR A N 1
ATOM 3424 C CA . TYR A 1 418 ? 112.501 90.094 -25.578 1.00 80.05 418 TYR A CA 1
ATOM 3425 C C . TYR A 1 418 ? 113.031 90.913 -24.410 1.00 80.03 418 TYR A C 1
ATOM 3426 O O . TYR A 1 418 ? 113.788 91.865 -24.620 1.00 80.82 418 TYR A O 1
ATOM 3435 N N . LYS A 1 419 ? 112.660 90.559 -23.177 1.00 85.18 419 LYS A N 1
ATOM 3436 C CA . LYS A 1 419 ? 113.159 91.306 -22.026 1.00 85.20 419 LYS A CA 1
ATOM 3437 C C . LYS A 1 419 ? 114.670 91.208 -21.919 1.00 85.56 419 LYS A C 1
ATOM 3438 O O . LYS A 1 419 ? 115.348 92.212 -21.676 1.00 86.23 419 LYS A O 1
ATOM 3444 N N . HIS A 1 420 ? 115.216 90.001 -22.084 1.00 83.41 420 HIS A N 1
ATOM 3445 C CA . HIS A 1 420 ? 116.663 89.833 -22.028 1.00 83.73 420 HIS A CA 1
ATOM 3446 C C . HIS A 1 420 ? 117.337 90.403 -23.267 1.00 84.74 420 HIS A C 1
ATOM 3447 O O . HIS A 1 420 ? 118.443 90.946 -23.169 1.00 85.35 420 HIS A O 1
ATOM 3454 N N . ALA A 1 421 ? 116.692 90.305 -24.429 1.00 84.31 421 ALA A N 1
ATOM 3455 C CA . ALA A 1 421 ? 117.053 91.154 -25.554 1.00 85.13 421 ALA A CA 1
ATOM 3456 C C . ALA A 1 421 ? 116.722 92.607 -25.211 1.00 85.55 421 ALA A C 1
ATOM 3457 O O . ALA A 1 421 ? 116.209 92.920 -24.134 1.00 84.80 421 ALA A O 1
ATOM 3459 N N . GLY A 1 422 ? 117.028 93.526 -26.123 1.00 72.08 422 GLY A N 1
ATOM 3460 C CA . GLY A 1 422 ? 116.862 94.928 -25.777 1.00 72.64 422 GLY A CA 1
ATOM 3461 C C . GLY A 1 422 ? 115.437 95.442 -25.816 1.00 72.39 422 GLY A C 1
ATOM 3462 O O . GLY A 1 422 ? 115.138 96.445 -25.155 1.00 72.58 422 GLY A O 1
ATOM 3463 N N . ASN A 1 423 ? 114.549 94.772 -26.554 1.00 89.13 423 ASN A N 1
ATOM 3464 C CA . ASN A 1 423 ? 113.197 95.276 -26.773 1.00 89.05 423 ASN A CA 1
ATOM 3465 C C . ASN A 1 423 ? 112.327 94.940 -25.568 1.00 87.91 423 ASN A C 1
ATOM 3466 O O . ASN A 1 423 ? 112.012 93.772 -25.325 1.00 86.77 423 ASN A O 1
ATOM 3471 N N . ILE A 1 424 ? 111.918 95.971 -24.832 1.00 68.04 424 ILE A N 1
ATOM 3472 C CA . ILE A 1 424 ? 110.939 95.830 -23.758 1.00 67.17 424 ILE A CA 1
ATOM 3473 C C . ILE A 1 424 ? 109.516 96.006 -24.275 1.00 67.08 424 ILE A C 1
ATOM 3474 O O . ILE A 1 424 ? 108.601 95.313 -23.823 1.00 66.28 424 ILE A O 1
ATOM 3479 N N . LYS A 1 425 ? 109.312 96.918 -25.233 1.00 94.30 425 LYS A N 1
ATOM 3480 C CA . LYS A 1 425 ? 107.965 97.208 -25.721 1.00 94.29 425 LYS A CA 1
ATOM 3481 C C . LYS A 1 425 ? 107.310 95.969 -26.319 1.00 93.85 425 LYS A C 1
ATOM 3482 O O . LYS A 1 425 ? 106.157 95.655 -26.002 1.00 93.40 425 LYS A O 1
ATOM 3488 N N . GLU A 1 426 ? 108.037 95.239 -27.171 1.00 107.98 426 GLU A N 1
ATOM 3489 C CA . GLU A 1 426 ? 107.480 94.025 -27.760 1.00 107.65 426 GLU A CA 1
ATOM 3490 C C . GLU A 1 426 ? 107.162 92.976 -26.704 1.00 106.73 426 GLU A C 1
ATOM 3491 O O . GLU A 1 426 ? 106.168 92.256 -26.837 1.00 106.43 426 GLU A O 1
ATOM 3497 N N . ALA A 1 427 ? 107.974 92.882 -25.647 1.00 86.26 427 ALA A N 1
ATOM 3498 C CA . ALA A 1 427 ? 107.725 91.884 -24.609 1.00 85.43 427 ALA A CA 1
ATOM 3499 C C . ALA A 1 427 ? 106.475 92.209 -23.802 1.00 84.95 427 ALA A C 1
ATOM 3500 O O . ALA A 1 427 ? 105.675 91.312 -23.510 1.00 84.42 427 ALA A O 1
ATOM 3502 N N . ALA A 1 428 ? 106.292 93.481 -23.428 1.00 83.99 428 ALA A N 1
ATOM 3503 C CA . ALA A 1 428 ? 105.090 93.878 -22.701 1.00 83.68 428 ALA A CA 1
ATOM 3504 C C . ALA A 1 428 ? 103.828 93.596 -23.505 1.00 83.80 428 ALA A C 1
ATOM 3505 O O . ALA A 1 428 ? 102.775 93.311 -22.923 1.00 83.41 428 ALA A O 1
ATOM 3507 N N . ARG A 1 429 ? 103.916 93.651 -24.837 1.00 106.18 429 ARG A N 1
ATOM 3508 C CA . ARG A 1 429 ? 102.772 93.321 -25.678 1.00 106.39 429 ARG A CA 1
ATOM 3509 C C . ARG A 1 429 ? 102.422 91.841 -25.615 1.00 105.90 429 ARG A C 1
ATOM 3510 O O . ARG A 1 429 ? 101.298 91.470 -25.964 1.00 105.99 429 ARG A O 1
ATOM 3518 N N . TRP A 1 430 ? 103.350 90.993 -25.167 1.00 88.86 430 TRP A N 1
ATOM 3519 C CA . TRP A 1 430 ? 103.093 89.565 -25.016 1.00 88.43 430 TRP A CA 1
ATOM 3520 C C . TRP A 1 430 ? 102.523 89.218 -23.648 1.00 87.75 430 TRP A C 1
ATOM 3521 O O . TRP A 1 430 ? 101.687 88.316 -23.541 1.00 87.58 430 TRP A O 1
ATOM 3532 N N . MET A 1 431 ? 102.971 89.906 -22.595 1.00 76.21 431 MET A N 1
ATOM 3533 C CA . MET A 1 431 ? 102.345 89.737 -21.290 1.00 75.65 431 MET A CA 1
ATOM 3534 C C . MET A 1 431 ? 100.886 90.165 -21.319 1.00 75.84 431 MET A C 1
ATOM 3535 O O . MET A 1 431 ? 100.077 89.658 -20.533 1.00 75.52 431 MET A O 1
ATOM 3540 N N . ASP A 1 432 ? 100.531 91.093 -22.215 1.00 91.97 432 ASP A N 1
ATOM 3541 C CA . ASP A 1 432 ? 99.138 91.502 -22.350 1.00 92.23 432 ASP A CA 1
ATOM 3542 C C . ASP A 1 432 ? 98.266 90.337 -22.802 1.00 92.25 432 ASP A C 1
ATOM 3543 O O . ASP A 1 432 ? 97.139 90.171 -22.321 1.00 92.19 432 ASP A O 1
ATOM 3548 N N . GLU A 1 433 ? 98.774 89.512 -23.721 1.00 87.78 433 GLU A N 1
ATOM 3549 C CA . GLU A 1 433 ? 98.007 88.358 -24.176 1.00 87.92 433 GLU A CA 1
ATOM 3550 C C . GLU A 1 433 ? 97.941 87.269 -23.114 1.00 87.39 433 GLU A C 1
ATOM 3551 O O . GLU A 1 433 ? 96.920 86.580 -23.004 1.00 87.49 433 GLU A O 1
ATOM 3557 N N . ALA A 1 434 ? 99.010 87.103 -22.330 1.00 94.77 434 ALA A N 1
ATOM 3558 C CA . ALA A 1 434 ? 99.053 86.045 -21.325 1.00 94.33 434 ALA A CA 1
ATOM 3559 C C . ALA A 1 434 ? 97.960 86.229 -20.278 1.00 94.16 434 ALA A C 1
ATOM 3560 O O . ALA A 1 434 ? 97.240 85.279 -19.948 1.00 94.19 434 ALA A O 1
ATOM 3562 N N . GLN A 1 435 ? 97.813 87.449 -19.748 1.00 82.33 435 GLN A N 1
ATOM 3563 C CA . GLN A 1 435 ? 96.759 87.704 -18.772 1.00 82.25 435 GLN A CA 1
ATOM 3564 C C . GLN A 1 435 ? 95.369 87.676 -19.403 1.00 82.73 435 GLN A C 1
ATOM 3565 O O . GLN A 1 435 ? 94.384 87.438 -18.694 1.00 82.74 435 GLN A O 1
ATOM 3571 N N . ALA A 1 436 ? 95.266 87.904 -20.715 1.00 119.29 436 ALA A N 1
ATOM 3572 C CA . ALA A 1 436 ? 93.971 87.851 -21.382 1.00 119.80 436 ALA A CA 1
ATOM 3573 C C . ALA A 1 436 ? 93.382 86.448 -21.396 1.00 119.93 436 ALA A C 1
ATOM 3574 O O . ALA A 1 436 ? 92.157 86.303 -21.477 1.00 120.32 436 ALA A O 1
ATOM 3576 N N . LEU A 1 437 ? 94.219 85.416 -21.307 1.00 91.01 437 LEU A N 1
ATOM 3577 C CA . LEU A 1 437 ? 93.736 84.043 -21.312 1.00 91.21 437 LEU A CA 1
ATOM 3578 C C . LEU A 1 437 ? 93.094 83.720 -19.969 1.00 91.00 437 LEU A C 1
ATOM 3579 O O . LEU A 1 437 ? 91.883 83.477 -19.907 1.00 91.37 437 LEU A O 1
ATOM 3584 N N . ASP A 1 438 ? 93.880 83.741 -18.889 1.00 90.45 438 ASP A N 1
ATOM 3585 C CA . ASP A 1 438 ? 93.343 83.632 -17.535 1.00 90.27 438 ASP A CA 1
ATOM 3586 C C . ASP A 1 438 ? 93.304 85.040 -16.949 1.00 90.02 438 ASP A C 1
ATOM 3587 O O . ASP A 1 438 ? 94.347 85.622 -16.629 1.00 89.65 438 ASP A O 1
ATOM 3592 N N . THR A 1 439 ? 92.099 85.581 -16.811 1.00 98.64 439 THR A N 1
ATOM 3593 C CA . THR A 1 439 ? 91.900 86.923 -16.294 1.00 98.57 439 THR A CA 1
ATOM 3594 C C . THR A 1 439 ? 91.652 86.951 -14.792 1.00 98.36 439 THR A C 1
ATOM 3595 O O . THR A 1 439 ? 91.496 88.038 -14.230 1.00 98.34 439 THR A O 1
ATOM 3599 N N . ALA A 1 440 ? 91.617 85.795 -14.132 1.00 82.25 440 ALA A N 1
ATOM 3600 C CA . ALA A 1 440 ? 91.428 85.727 -12.691 1.00 82.13 440 ALA A CA 1
ATOM 3601 C C . ALA A 1 440 ? 92.719 85.434 -11.939 1.00 81.67 440 ALA A C 1
ATOM 3602 O O . ALA A 1 440 ? 92.690 85.317 -10.710 1.00 81.58 440 ALA A O 1
ATOM 3604 N N . ASP A 1 441 ? 93.847 85.325 -12.640 1.00 89.14 441 ASP A N 1
ATOM 3605 C CA . ASP A 1 441 ? 95.140 85.027 -12.024 1.00 88.73 441 ASP A CA 1
ATOM 3606 C C . ASP A 1 441 ? 95.901 86.337 -11.887 1.00 88.47 441 ASP A C 1
ATOM 3607 O O . ASP A 1 441 ? 96.445 86.854 -12.866 1.00 88.45 441 ASP A O 1
ATOM 3612 N N . ARG A 1 442 ? 95.947 86.870 -10.662 1.00 76.33 442 ARG A N 1
ATOM 3613 C CA . ARG A 1 442 ? 96.613 88.147 -10.444 1.00 76.21 442 ARG A CA 1
ATOM 3614 C C . ARG A 1 442 ? 98.107 88.060 -10.702 1.00 75.88 442 ARG A C 1
ATOM 3615 O O . ARG A 1 442 ? 98.736 89.085 -10.979 1.00 75.88 442 ARG A O 1
ATOM 3623 N N . PHE A 1 443 ? 98.683 86.859 -10.640 1.00 83.70 443 PHE A N 1
ATOM 3624 C CA . PHE A 1 443 ? 100.103 86.697 -10.920 1.00 83.44 443 PHE A CA 1
ATOM 3625 C C . PHE A 1 443 ? 100.462 87.238 -12.296 1.00 83.55 443 PHE A C 1
ATOM 3626 O O . PHE A 1 443 ? 101.292 88.146 -12.423 1.00 83.54 443 PHE A O 1
ATOM 3634 N N . ILE A 1 444 ? 99.843 86.688 -13.345 1.00 88.19 444 ILE A N 1
ATOM 3635 C CA . ILE A 1 444 ? 100.116 87.155 -14.704 1.00 88.41 444 ILE A CA 1
ATOM 3636 C C . ILE A 1 444 ? 99.743 88.625 -14.850 1.00 88.65 444 ILE A C 1
ATOM 3637 O O . ILE A 1 444 ? 100.401 89.379 -15.579 1.00 88.85 444 ILE A O 1
ATOM 3642 N N . ASN A 1 445 ? 98.676 89.049 -14.169 1.00 74.93 445 ASN A N 1
ATOM 3643 C CA . ASN A 1 445 ? 98.305 90.459 -14.141 1.00 75.23 445 ASN A CA 1
ATOM 3644 C C . ASN A 1 445 ? 99.459 91.316 -13.642 1.00 75.17 445 ASN A C 1
ATOM 3645 O O . ASN A 1 445 ? 99.894 92.251 -14.324 1.00 75.52 445 ASN A O 1
ATOM 3650 N N . SER A 1 446 ? 99.961 91.009 -12.442 1.00 64.86 446 SER A N 1
ATOM 3651 C CA . SER A 1 446 ? 101.021 91.811 -11.841 1.00 64.89 446 SER A CA 1
ATOM 3652 C C . SER A 1 446 ? 102.267 91.849 -12.718 1.00 64.93 446 SER A C 1
ATOM 3653 O O . SER A 1 446 ? 102.887 92.909 -12.883 1.00 65.33 446 SER A O 1
ATOM 3656 N N . LYS A 1 447 ? 102.635 90.713 -13.310 1.00 84.09 447 LYS A N 1
ATOM 3657 C CA . LYS A 1 447 ? 103.834 90.684 -14.139 1.00 84.16 447 LYS A CA 1
ATOM 3658 C C . LYS A 1 447 ? 103.633 91.454 -15.437 1.00 84.73 447 LYS A C 1
ATOM 3659 O O . LYS A 1 447 ? 104.560 92.121 -15.915 1.00 85.08 447 LYS A O 1
ATOM 3665 N N . CYS A 1 448 ? 102.436 91.369 -16.027 1.00 83.34 448 CYS A N 1
ATOM 3666 C CA . CYS A 1 448 ? 102.124 92.218 -17.173 1.00 83.94 448 CYS A CA 1
ATOM 3667 C C . CYS A 1 448 ? 102.275 93.687 -16.806 1.00 84.36 448 CYS A C 1
ATOM 3668 O O . CYS A 1 448 ? 103.010 94.428 -17.467 1.00 84.88 448 CYS A O 1
ATOM 3671 N N . ALA A 1 449 ? 101.606 94.114 -15.731 1.00 75.87 449 ALA A N 1
ATOM 3672 C CA . ALA A 1 449 ? 101.713 95.494 -15.270 1.00 76.32 449 ALA A CA 1
ATOM 3673 C C . ALA A 1 449 ? 103.166 95.888 -15.044 1.00 76.51 449 ALA A C 1
ATOM 3674 O O . ALA A 1 449 ? 103.604 96.964 -15.470 1.00 77.13 449 ALA A O 1
ATOM 3676 N N . LYS A 1 450 ? 103.937 95.010 -14.394 1.00 80.43 450 LYS A N 1
ATOM 3677 C CA . LYS A 1 450 ? 105.360 95.270 -14.202 1.00 80.64 450 LYS A CA 1
ATOM 3678 C C . LYS A 1 450 ? 106.070 95.440 -15.539 1.00 81.11 450 LYS A C 1
ATOM 3679 O O . LYS A 1 450 ? 106.793 96.420 -15.746 1.00 81.77 450 LYS A O 1
ATOM 3685 N N . TYR A 1 451 ? 105.866 94.498 -16.465 1.00 78.17 451 TYR A N 1
ATOM 3686 C CA . TYR A 1 451 ? 106.436 94.639 -17.802 1.00 78.69 451 TYR A CA 1
ATOM 3687 C C . TYR A 1 451 ? 105.957 95.912 -18.489 1.00 79.42 451 TYR A C 1
ATOM 3688 O O . TYR A 1 451 ? 106.690 96.493 -19.300 1.00 80.05 451 TYR A O 1
ATOM 3697 N N . MET A 1 452 ? 104.738 96.362 -18.179 1.00 71.23 452 MET A N 1
ATOM 3698 C CA . MET A 1 452 ? 104.232 97.598 -18.763 1.00 71.91 452 MET A CA 1
ATOM 3699 C C . MET A 1 452 ? 104.844 98.819 -18.092 1.00 72.41 452 MET A C 1
ATOM 3700 O O . MET A 1 452 ? 105.181 99.795 -18.771 1.00 73.11 452 MET A O 1
ATOM 3705 N N . LEU A 1 453 ? 104.998 98.776 -16.763 1.00 62.30 453 LEU A N 1
ATOM 3706 C CA . LEU A 1 453 ? 105.722 99.829 -16.057 1.00 62.83 453 LEU A CA 1
ATOM 3707 C C . LEU A 1 453 ? 107.106 100.052 -16.649 1.00 63.43 453 LEU A C 1
ATOM 3708 O O . LEU A 1 453 ? 107.518 101.196 -16.861 1.00 64.27 453 LEU A O 1
ATOM 3713 N N . LYS A 1 454 ? 107.828 98.966 -16.938 1.00 66.97 454 LYS A N 1
ATOM 3714 C CA . LYS A 1 454 ? 109.179 99.069 -17.472 1.00 67.59 454 LYS A CA 1
ATOM 3715 C C . LYS A 1 454 ? 109.211 99.684 -18.867 1.00 68.32 454 LYS A C 1
ATOM 3716 O O . LYS A 1 454 ? 110.259 100.186 -19.288 1.00 69.11 454 LYS A O 1
ATOM 3722 N N . ALA A 1 455 ? 108.095 99.668 -19.588 1.00 78.56 455 ALA A N 1
ATOM 3723 C CA . ALA A 1 455 ? 108.024 100.273 -20.907 1.00 79.27 455 ALA A CA 1
ATOM 3724 C C . ALA A 1 455 ? 107.556 101.720 -20.858 1.00 79.82 455 ALA A C 1
ATOM 3725 O O . ALA A 1 455 ? 107.119 102.249 -21.887 1.00 80.28 455 ALA A O 1
ATOM 3727 N N . ASN A 1 456 ? 107.647 102.366 -19.691 1.00 87.38 456 ASN A N 1
ATOM 3728 C CA . ASN A 1 456 ? 107.160 103.735 -19.486 1.00 87.82 456 ASN A CA 1
ATOM 3729 C C . ASN A 1 456 ? 105.657 103.840 -19.756 1.00 87.51 456 ASN A C 1
ATOM 3730 O O . ASN A 1 456 ? 105.185 104.789 -20.387 1.00 87.98 456 ASN A O 1
ATOM 3735 N N . LEU A 1 457 ? 104.900 102.857 -19.277 1.00 71.07 457 LEU A N 1
ATOM 3736 C CA . LEU A 1 457 ? 103.455 102.778 -19.478 1.00 70.77 457 LEU A CA 1
ATOM 3737 C C . LEU A 1 457 ? 102.780 102.779 -18.110 1.00 70.30 457 LEU A C 1
ATOM 3738 O O . LEU A 1 457 ? 102.262 101.754 -17.667 1.00 69.56 457 LEU A O 1
ATOM 3743 N N . ILE A 1 458 ? 102.780 103.933 -17.443 1.00 82.09 458 ILE A N 1
ATOM 3744 C CA . ILE A 1 458 ? 102.227 104.003 -16.092 1.00 81.76 458 ILE A CA 1
ATOM 3745 C C . ILE A 1 458 ? 100.709 103.889 -16.130 1.00 81.52 458 ILE A C 1
ATOM 3746 O O . ILE A 1 458 ? 100.120 103.070 -15.415 1.00 80.95 458 ILE A O 1
ATOM 3751 N N . LYS A 1 459 ? 100.052 104.692 -16.973 1.00 99.86 459 LYS A N 1
ATOM 3752 C CA . LYS A 1 459 ? 98.596 104.625 -17.060 1.00 99.75 459 LYS A CA 1
ATOM 3753 C C . LYS A 1 459 ? 98.136 103.249 -17.529 1.00 99.20 459 LYS A C 1
ATOM 3754 O O . LYS A 1 459 ? 97.150 102.708 -17.013 1.00 98.90 459 LYS A O 1
ATOM 3760 N N . GLU A 1 460 ? 98.846 102.664 -18.500 1.00 83.93 460 GLU A N 1
ATOM 3761 C CA . GLU A 1 460 ? 98.500 101.329 -18.978 1.00 83.46 460 GLU A CA 1
ATOM 3762 C C . GLU A 1 460 ? 98.533 100.311 -17.845 1.00 82.78 460 GLU A C 1
ATOM 3763 O O . GLU A 1 460 ? 97.622 99.484 -17.720 1.00 82.42 460 GLU A O 1
ATOM 3769 N N . ALA A 1 461 ? 99.570 100.367 -17.002 1.00 89.94 461 ALA A N 1
ATOM 3770 C CA . ALA A 1 461 ? 99.754 99.372 -15.951 1.00 89.30 461 ALA A CA 1
ATOM 3771 C C . ALA A 1 461 ? 98.800 99.589 -14.784 1.00 89.19 461 ALA A C 1
ATOM 3772 O O . ALA A 1 461 ? 98.342 98.616 -14.172 1.00 88.66 461 ALA A O 1
ATOM 3774 N N . GLU A 1 462 ? 98.491 100.849 -14.458 1.00 90.11 462 GLU A N 1
ATOM 3775 C CA . GLU A 1 462 ? 97.519 101.117 -13.402 1.00 90.12 462 GLU A CA 1
ATOM 3776 C C . GLU A 1 462 ? 96.169 100.502 -13.733 1.00 89.93 462 GLU A C 1
ATOM 3777 O O . GLU A 1 462 ? 95.527 99.899 -12.865 1.00 89.62 462 GLU A O 1
ATOM 3783 N N . GLU A 1 463 ? 95.729 100.635 -14.987 1.00 120.47 463 GLU A N 1
ATOM 3784 C CA . GLU A 1 463 ? 94.483 100.005 -15.410 1.00 120.39 463 GLU A CA 1
ATOM 3785 C C . GLU A 1 463 ? 94.563 98.490 -15.280 1.00 119.81 463 GLU A C 1
ATOM 3786 O O . GLU A 1 463 ? 93.571 97.834 -14.939 1.00 119.66 463 GLU A O 1
ATOM 3792 N N . MET A 1 464 ? 95.740 97.920 -15.536 1.00 80.78 464 MET A N 1
ATOM 3793 C CA . MET A 1 464 ? 95.917 96.484 -15.371 1.00 80.21 464 MET A CA 1
ATOM 3794 C C . MET A 1 464 ? 95.786 96.086 -13.904 1.00 79.83 464 MET A C 1
ATOM 3795 O O . MET A 1 464 ? 95.019 95.177 -13.566 1.00 79.60 464 MET A O 1
ATOM 3800 N N . CYS A 1 465 ? 96.523 96.761 -13.014 1.00 70.45 465 CYS A N 1
ATOM 3801 C CA . CYS A 1 465 ? 96.402 96.479 -11.585 1.00 70.22 465 CYS A CA 1
ATOM 3802 C C . CYS A 1 465 ? 95.015 96.814 -11.055 1.00 70.47 465 CYS A C 1
ATOM 3803 O O . CYS A 1 465 ? 94.589 96.242 -10.044 1.00 70.28 465 CYS A O 1
ATOM 3806 N N . SER A 1 466 ? 94.307 97.737 -11.719 1.00 76.88 466 SER A N 1
ATOM 3807 C CA . SER A 1 466 ? 93.005 98.204 -11.248 1.00 77.22 466 SER A CA 1
ATOM 3808 C C . SER A 1 466 ? 91.973 97.093 -11.177 1.00 77.04 466 SER A C 1
ATOM 3809 O O . SER A 1 466 ? 90.944 97.260 -10.513 1.00 77.30 466 SER A O 1
ATOM 3812 N N . LYS A 1 467 ? 92.226 95.965 -11.842 1.00 90.56 467 LYS A N 1
ATOM 3813 C CA . LYS A 1 467 ? 91.274 94.863 -11.836 1.00 90.45 467 LYS A CA 1
ATOM 3814 C C . LYS A 1 467 ? 91.196 94.199 -10.466 1.00 90.21 467 LYS A C 1
ATOM 3815 O O . LYS A 1 467 ? 90.107 93.820 -10.017 1.00 90.38 467 LYS A O 1
ATOM 3821 N N . PHE A 1 468 ? 92.332 94.065 -9.780 1.00 72.46 468 PHE A N 1
ATOM 3822 C CA . PHE A 1 468 ? 92.408 93.330 -8.524 1.00 72.25 468 PHE A CA 1
ATOM 3823 C C . PHE A 1 468 ? 92.483 94.227 -7.301 1.00 72.46 468 PHE A C 1
ATOM 3824 O O . PHE A 1 468 ? 92.648 93.715 -6.186 1.00 72.32 468 PHE A O 1
ATOM 3832 N N . THR A 1 469 ? 92.356 95.538 -7.478 1.00 76.54 469 THR A N 1
ATOM 3833 C CA . THR A 1 469 ? 92.326 96.459 -6.356 1.00 76.92 469 THR A CA 1
ATOM 3834 C C . THR A 1 469 ? 90.883 96.735 -5.935 1.00 77.35 469 THR A C 1
ATOM 3835 O O . THR A 1 469 ? 89.924 96.403 -6.636 1.00 77.42 469 THR A O 1
ATOM 3839 N N . ARG A 1 470 ? 90.744 97.339 -4.758 1.00 101.13 470 ARG A N 1
ATOM 3840 C CA . ARG A 1 470 ? 89.436 97.752 -4.275 1.00 101.63 470 ARG A CA 1
ATOM 3841 C C . ARG A 1 470 ? 88.770 98.683 -5.282 1.00 101.93 470 ARG A C 1
ATOM 3842 O O . ARG A 1 470 ? 89.430 99.511 -5.916 1.00 101.94 470 ARG A O 1
ATOM 3850 N N . GLU A 1 471 ? 87.457 98.524 -5.450 1.00 125.20 471 GLU A N 1
ATOM 3851 C CA . GLU A 1 471 ? 86.697 99.311 -6.412 1.00 125.52 471 GLU A CA 1
ATOM 3852 C C . GLU A 1 471 ? 86.186 100.627 -5.839 1.00 126.18 471 GLU A C 1
ATOM 3853 O O . GLU A 1 471 ? 85.390 101.304 -6.497 1.00 126.65 471 GLU A O 1
ATOM 3859 N N . GLY A 1 472 ? 86.626 101.008 -4.643 1.00 92.88 472 GLY A N 1
ATOM 3860 C CA . GLY A 1 472 ? 86.250 102.265 -4.033 1.00 93.45 472 GLY A CA 1
ATOM 3861 C C . GLY A 1 472 ? 87.268 103.379 -4.144 1.00 93.68 472 GLY A C 1
ATOM 3862 O O . GLY A 1 472 ? 87.026 104.472 -3.619 1.00 94.22 472 GLY A O 1
ATOM 3863 N N . THR A 1 473 ? 88.396 103.144 -4.810 1.00 92.88 473 THR A N 1
ATOM 3864 C CA . THR A 1 473 ? 89.455 104.140 -4.916 1.00 93.14 473 THR A CA 1
ATOM 3865 C C . THR A 1 473 ? 90.323 103.802 -6.122 1.00 92.74 473 THR A C 1
ATOM 3866 O O . THR A 1 473 ? 90.134 102.776 -6.782 1.00 92.27 473 THR A O 1
ATOM 3870 N N . SER A 1 474 ? 91.283 104.680 -6.404 1.00 95.40 474 SER A N 1
ATOM 3871 C CA . SER A 1 474 ? 92.246 104.422 -7.462 1.00 95.11 474 SER A CA 1
ATOM 3872 C C . SER A 1 474 ? 93.142 103.249 -7.088 1.00 94.54 474 SER A C 1
ATOM 3873 O O . SER A 1 474 ? 93.457 103.027 -5.916 1.00 94.54 474 SER A O 1
ATOM 3876 N N . ALA A 1 475 ? 93.545 102.486 -8.107 1.00 63.96 475 ALA A N 1
ATOM 3877 C CA . ALA A 1 475 ? 94.410 101.333 -7.879 1.00 63.40 475 ALA A CA 1
ATOM 3878 C C . ALA A 1 475 ? 95.712 101.746 -7.205 1.00 63.53 475 ALA A C 1
ATOM 3879 O O . ALA A 1 475 ? 96.148 101.114 -6.236 1.00 63.30 475 ALA A O 1
ATOM 3881 N N . VAL A 1 476 ? 96.339 102.816 -7.702 1.00 84.34 476 VAL A N 1
ATOM 3882 C CA . VAL A 1 476 ? 97.593 103.302 -7.126 1.00 84.61 476 VAL A CA 1
ATOM 3883 C C . VAL A 1 476 ? 97.442 103.562 -5.634 1.00 84.91 476 VAL A C 1
ATOM 3884 O O . VAL A 1 476 ? 98.313 103.196 -4.833 1.00 84.85 476 VAL A O 1
ATOM 3888 N N . GLU A 1 477 ? 96.330 104.181 -5.235 1.00 111.04 477 GLU A N 1
ATOM 3889 C CA . GLU A 1 477 ? 96.106 104.445 -3.821 1.00 111.43 477 GLU A CA 1
ATOM 3890 C C . GLU A 1 477 ? 95.947 103.147 -3.041 1.00 110.91 477 GLU A C 1
ATOM 3891 O O . GLU A 1 477 ? 96.486 103.013 -1.937 1.00 111.01 477 GLU A O 1
ATOM 3897 N N . ASN A 1 478 ? 95.231 102.170 -3.613 1.00 88.09 478 ASN A N 1
ATOM 3898 C CA . ASN A 1 478 ? 95.054 100.886 -2.942 1.00 87.61 478 ASN A CA 1
ATOM 3899 C C . ASN A 1 478 ? 96.380 100.159 -2.760 1.00 87.19 478 ASN A C 1
ATOM 3900 O O . ASN A 1 478 ? 96.563 99.441 -1.771 1.00 87.05 478 ASN A O 1
ATOM 3905 N N . LEU A 1 479 ? 97.313 100.332 -3.697 1.00 68.36 479 LEU A N 1
ATOM 3906 C CA . LEU A 1 479 ? 98.624 99.706 -3.565 1.00 68.05 479 LEU A CA 1
ATOM 3907 C C . LEU A 1 479 ? 99.449 100.346 -2.455 1.00 68.59 479 LEU A C 1
ATOM 3908 O O . LEU A 1 479 ? 100.240 99.657 -1.801 1.00 68.39 479 LEU A O 1
ATOM 3913 N N . ASN A 1 480 ? 99.277 101.650 -2.225 1.00 60.36 480 ASN A N 1
ATOM 3914 C CA . ASN A 1 480 ? 99.910 102.290 -1.076 1.00 60.95 480 ASN A CA 1
ATOM 3915 C C . ASN A 1 480 ? 99.286 101.808 0.232 1.00 60.95 480 ASN A C 1
ATOM 3916 O O . ASN A 1 480 ? 99.994 101.623 1.231 1.00 61.11 480 ASN A O 1
ATOM 3921 N N . GLU A 1 481 ? 97.963 101.587 0.241 1.00 92.09 481 GLU A N 1
ATOM 3922 C CA . GLU A 1 481 ? 97.285 101.122 1.452 1.00 92.13 481 GLU A CA 1
ATOM 3923 C C . GLU A 1 481 ? 97.750 99.729 1.849 1.00 91.57 481 GLU A C 1
ATOM 3924 O O . GLU A 1 481 ? 97.904 99.433 3.041 1.00 91.65 481 GLU A O 1
ATOM 3930 N N . MET A 1 482 ? 97.978 98.864 0.863 1.00 77.82 482 MET A N 1
ATOM 3931 C CA . MET A 1 482 ? 98.322 97.472 1.106 1.00 77.22 482 MET A CA 1
ATOM 3932 C C . MET A 1 482 ? 99.821 97.201 0.991 1.00 76.97 482 MET A C 1
ATOM 3933 O O . MET A 1 482 ? 100.217 96.034 0.909 1.00 76.33 482 MET A O 1
ATOM 3938 N N . GLN A 1 483 ? 100.654 98.255 0.969 1.00 46.14 483 GLN A N 1
ATOM 3939 C CA . GLN A 1 483 ? 102.122 98.147 1.013 1.00 45.29 483 GLN A CA 1
ATOM 3940 C C . GLN A 1 483 ? 102.680 97.363 -0.171 1.00 44.87 483 GLN A C 1
ATOM 3941 O O . GLN A 1 483 ? 103.637 96.596 -0.032 1.00 44.17 483 GLN A O 1
ATOM 3947 N N . CYS A 1 484 ? 102.083 97.572 -1.350 1.00 71.75 484 CYS A N 1
ATOM 3948 C CA . CYS A 1 484 ? 102.474 96.867 -2.569 1.00 71.15 484 CYS A CA 1
ATOM 3949 C C . CYS A 1 484 ? 103.779 97.469 -3.079 1.00 71.51 484 CYS A C 1
ATOM 3950 O O . CYS A 1 484 ? 103.813 98.316 -3.974 1.00 71.91 484 CYS A O 1
ATOM 3953 N N . MET A 1 485 ? 104.883 96.993 -2.508 1.00 67.24 485 MET A N 1
ATOM 3954 C CA . MET A 1 485 ? 106.169 97.636 -2.739 1.00 67.78 485 MET A CA 1
ATOM 3955 C C . MET A 1 485 ? 106.783 97.279 -4.084 1.00 67.44 485 MET A C 1
ATOM 3956 O O . MET A 1 485 ? 107.578 98.059 -4.610 1.00 68.10 485 MET A O 1
ATOM 3961 N N . TRP A 1 486 ? 106.457 96.120 -4.653 1.00 65.99 486 TRP A N 1
ATOM 3962 C CA . TRP A 1 486 ? 106.955 95.825 -5.992 1.00 65.77 486 TRP A CA 1
ATOM 3963 C C . TRP A 1 486 ? 106.409 96.814 -7.008 1.00 66.28 486 TRP A C 1
ATOM 3964 O O . TRP A 1 486 ? 107.076 97.110 -8.006 1.00 66.57 486 TRP A O 1
ATOM 3975 N N . PHE A 1 487 ? 105.201 97.297 -6.734 1.00 74.03 487 PHE A N 1
ATOM 3976 C CA . PHE A 1 487 ? 104.585 98.367 -7.504 1.00 74.52 487 PHE A CA 1
ATOM 3977 C C . PHE A 1 487 ? 105.219 99.753 -7.286 1.00 75.40 487 PHE A C 1
ATOM 3978 O O . PHE A 1 487 ? 105.399 100.498 -8.246 1.00 75.98 487 PHE A O 1
ATOM 3986 N N . GLN A 1 488 ? 105.560 100.110 -6.041 1.00 74.54 488 GLN A N 1
ATOM 3987 C CA . GLN A 1 488 ? 106.116 101.440 -5.814 1.00 75.73 488 GLN A CA 1
ATOM 3988 C C . GLN A 1 488 ? 107.503 101.568 -6.415 1.00 76.12 488 GLN A C 1
ATOM 3989 O O . GLN A 1 488 ? 107.887 102.601 -6.932 1.00 76.87 488 GLN A O 1
ATOM 3995 N N . THR A 1 489 ? 108.233 100.479 -6.329 1.00 64.41 489 THR A N 1
ATOM 3996 C CA . THR A 1 489 ? 109.638 100.338 -6.729 1.00 64.77 489 THR A CA 1
ATOM 3997 C C . THR A 1 489 ? 109.828 100.274 -8.250 1.00 64.74 489 THR A C 1
ATOM 3998 O O . THR A 1 489 ? 110.712 100.944 -8.825 1.00 65.48 489 THR A O 1
ATOM 4002 N N . GLU A 1 490 ? 108.968 99.530 -8.930 1.00 84.78 490 GLU A N 1
ATOM 4003 C CA . GLU A 1 490 ? 109.079 99.434 -10.376 1.00 84.80 490 GLU A CA 1
ATOM 4004 C C . GLU A 1 490 ? 108.453 100.626 -11.073 1.00 85.31 490 GLU A C 1
ATOM 4005 O O . GLU A 1 490 ? 108.885 100.983 -12.174 1.00 85.67 490 GLU A O 1
ATOM 4011 N N . CYS A 1 491 ? 107.455 101.254 -10.451 1.00 84.14 491 CYS A N 1
ATOM 4012 C CA . CYS A 1 491 ? 106.852 102.454 -11.011 1.00 84.67 491 CYS A CA 1
ATOM 4013 C C . CYS A 1 491 ? 107.638 103.712 -10.654 1.00 85.57 491 CYS A C 1
ATOM 4014 O O . CYS A 1 491 ? 107.571 104.696 -11.397 1.00 86.12 491 CYS A O 1
ATOM 4017 N N . ALA A 1 492 ? 108.395 103.694 -9.548 1.00 68.31 492 ALA A N 1
ATOM 4018 C CA . ALA A 1 492 ? 109.304 104.798 -9.247 1.00 69.11 492 ALA A CA 1
ATOM 4019 C C . ALA A 1 492 ? 110.495 104.788 -10.194 1.00 69.48 492 ALA A C 1
ATOM 4020 O O . ALA A 1 492 ? 110.885 105.834 -10.726 1.00 70.03 492 ALA A O 1
ATOM 4022 N N . GLN A 1 493 ? 111.073 103.607 -10.434 1.00 100.33 493 GLN A N 1
ATOM 4023 C CA . GLN A 1 493 ? 112.095 103.476 -11.465 1.00 100.77 493 GLN A CA 1
ATOM 4024 C C . GLN A 1 493 ? 111.544 103.836 -12.835 1.00 100.83 493 GLN A C 1
ATOM 4025 O O . GLN A 1 493 ? 112.272 104.377 -13.674 1.00 101.50 493 GLN A O 1
ATOM 4031 N N . ALA A 1 494 ? 110.259 103.556 -13.073 1.00 74.79 494 ALA A N 1
ATOM 4032 C CA . ALA A 1 494 ? 109.635 103.896 -14.348 1.00 74.86 494 ALA A CA 1
ATOM 4033 C C . ALA A 1 494 ? 109.505 105.403 -14.509 1.00 75.56 494 ALA A C 1
ATOM 4034 O O . ALA A 1 494 ? 109.838 105.955 -15.565 1.00 76.11 494 ALA A O 1
ATOM 4036 N N . TYR A 1 495 ? 109.023 106.084 -13.464 1.00 70.44 495 TYR A N 1
ATOM 4037 C CA . TYR A 1 495 ? 108.926 107.542 -13.487 1.00 70.98 495 TYR A CA 1
ATOM 4038 C C . TYR A 1 495 ? 110.288 108.177 -13.717 1.00 71.67 495 TYR A C 1
ATOM 4039 O O . TYR A 1 495 ? 110.448 109.030 -14.599 1.00 72.13 495 TYR A O 1
ATOM 4048 N N . LYS A 1 496 ? 111.284 107.768 -12.923 1.00 85.80 496 LYS A N 1
ATOM 4049 C CA . LYS A 1 496 ? 112.612 108.367 -13.002 1.00 86.46 496 LYS A CA 1
ATOM 4050 C C . LYS A 1 496 ? 113.175 108.304 -14.415 1.00 86.94 496 LYS A C 1
ATOM 4051 O O . LYS A 1 496 ? 113.750 109.282 -14.903 1.00 87.54 496 LYS A O 1
ATOM 4057 N N . ALA A 1 497 ? 113.010 107.167 -15.097 1.00 92.29 497 ALA A N 1
ATOM 4058 C CA . ALA A 1 497 ? 113.515 107.047 -16.460 1.00 92.78 497 ALA A CA 1
ATOM 4059 C C . ALA A 1 497 ? 112.797 107.978 -17.431 1.00 92.96 497 ALA A C 1
ATOM 4060 O O . ALA A 1 497 ? 113.331 108.259 -18.509 1.00 93.53 497 ALA A O 1
ATOM 4062 N N . MET A 1 498 ? 111.612 108.474 -17.071 1.00 92.81 498 MET A N 1
ATOM 4063 C CA . MET A 1 498 ? 110.870 109.414 -17.900 1.00 93.00 498 MET A CA 1
ATOM 4064 C C . MET A 1 498 ? 111.104 110.862 -17.490 1.00 93.42 498 MET A C 1
ATOM 4065 O O . MET A 1 498 ? 110.314 111.736 -17.857 1.00 93.47 498 MET A O 1
ATOM 4070 N N . ASN A 1 499 ? 112.167 111.128 -16.733 1.00 106.30 499 ASN A N 1
ATOM 4071 C CA . ASN A 1 499 ? 112.526 112.468 -16.265 1.00 106.62 499 ASN A CA 1
ATOM 4072 C C . ASN A 1 499 ? 111.440 113.098 -15.398 1.00 106.25 499 ASN A C 1
ATOM 4073 O O . ASN A 1 499 ? 111.378 114.324 -15.269 1.00 106.52 499 ASN A O 1
ATOM 4078 N N . LYS A 1 500 ? 110.577 112.281 -14.800 1.00 87.01 500 LYS A N 1
ATOM 4079 C CA . LYS A 1 500 ? 109.572 112.770 -13.860 1.00 86.68 500 LYS A CA 1
ATOM 4080 C C . LYS A 1 500 ? 110.061 112.512 -12.436 1.00 86.51 500 LYS A C 1
ATOM 4081 O O . LYS A 1 500 ? 109.557 111.665 -11.703 1.00 86.08 500 LYS A O 1
ATOM 4087 N N . PHE A 1 501 ? 111.089 113.272 -12.061 1.00 85.43 501 PHE A N 1
ATOM 4088 C CA . PHE A 1 501 ? 111.687 113.110 -10.742 1.00 85.35 501 PHE A CA 1
ATOM 4089 C C . PHE A 1 501 ? 110.697 113.430 -9.635 1.00 85.08 501 PHE A C 1
ATOM 4090 O O . PHE A 1 501 ? 110.825 112.908 -8.523 1.00 84.88 501 PHE A O 1
ATOM 4098 N N . GLY A 1 502 ? 109.713 114.287 -9.913 1.00 82.22 502 GLY A N 1
ATOM 4099 C CA . GLY A 1 502 ? 108.729 114.615 -8.894 1.00 82.08 502 GLY A CA 1
ATOM 4100 C C . GLY A 1 502 ? 107.903 113.412 -8.484 1.00 81.72 502 GLY A C 1
ATOM 4101 O O . GLY A 1 502 ? 107.808 113.080 -7.299 1.00 81.64 502 GLY A O 1
ATOM 4102 N N . GLU A 1 503 ? 107.304 112.734 -9.469 1.00 98.36 503 GLU A N 1
ATOM 4103 C CA . GLU A 1 503 ? 106.510 111.544 -9.183 1.00 97.91 503 GLU A CA 1
ATOM 4104 C C . GLU A 1 503 ? 107.377 110.399 -8.672 1.00 97.71 503 GLU A C 1
ATOM 4105 O O . GLU A 1 503 ? 106.943 109.627 -7.809 1.00 97.42 503 GLU A O 1
ATOM 4111 N N . ALA A 1 504 ? 108.599 110.272 -9.195 1.00 78.33 504 ALA A N 1
ATOM 4112 C CA . ALA A 1 504 ? 109.488 109.202 -8.758 1.00 78.21 504 ALA A CA 1
ATOM 4113 C C . ALA A 1 504 ? 109.941 109.410 -7.320 1.00 78.31 504 ALA A C 1
ATOM 4114 O O . ALA A 1 504 ? 110.049 108.445 -6.557 1.00 78.10 504 ALA A O 1
ATOM 4116 N N . LEU A 1 505 ? 110.202 110.659 -6.925 1.00 76.81 505 LEU A N 1
ATOM 4117 C CA . LEU A 1 505 ? 110.548 110.939 -5.535 1.00 76.90 505 LEU A CA 1
ATOM 4118 C C . LEU A 1 505 ? 109.376 110.682 -4.599 1.00 76.73 505 LEU A C 1
ATOM 4119 O O . LEU A 1 505 ? 109.583 110.256 -3.457 1.00 76.68 505 LEU A O 1
ATOM 4124 N N . LYS A 1 506 ? 108.153 110.954 -5.059 1.00 91.02 506 LYS A N 1
ATOM 4125 C CA . LYS A 1 506 ? 106.958 110.600 -4.302 1.00 90.88 506 LYS A CA 1
ATOM 4126 C C . LYS A 1 506 ? 107.021 109.156 -3.820 1.00 90.52 506 LYS A C 1
ATOM 4127 O O . LYS A 1 506 ? 106.897 108.880 -2.622 1.00 90.62 506 LYS A O 1
ATOM 4133 N N . LYS A 1 507 ? 107.253 108.223 -4.747 1.00 74.40 507 LYS A N 1
ATOM 4134 C CA . LYS A 1 507 ? 107.145 106.806 -4.421 1.00 73.96 507 LYS A CA 1
ATOM 4135 C C . LYS A 1 507 ? 108.268 106.346 -3.502 1.00 74.11 507 LYS A C 1
ATOM 4136 O O . LYS A 1 507 ? 108.021 105.582 -2.562 1.00 73.90 507 LYS A O 1
ATOM 4142 N N . CYS A 1 508 ? 109.499 106.800 -3.755 1.00 58.48 508 CYS A N 1
ATOM 4143 C CA . CYS A 1 508 ? 110.613 106.488 -2.865 1.00 58.66 508 CYS A CA 1
ATOM 4144 C C . CYS A 1 508 ? 110.286 106.861 -1.427 1.00 58.78 508 CYS A C 1
ATOM 4145 O O . CYS A 1 508 ? 110.628 106.130 -0.489 1.00 58.67 508 CYS A O 1
ATOM 4148 N N . HIS A 1 509 ? 109.602 107.990 -1.237 1.00 64.91 509 HIS A N 1
ATOM 4149 C CA . HIS A 1 509 ? 109.224 108.409 0.103 1.00 65.04 509 HIS A CA 1
ATOM 4150 C C . HIS A 1 509 ? 108.053 107.602 0.637 1.00 64.81 509 HIS A C 1
ATOM 4151 O O . HIS A 1 509 ? 107.977 107.353 1.844 1.00 64.85 509 HIS A O 1
ATOM 4158 N N . GLU A 1 510 ? 107.141 107.182 -0.237 1.00 65.36 510 GLU A N 1
ATOM 4159 C CA . GLU A 1 510 ? 106.056 106.314 0.202 1.00 65.02 510 GLU A CA 1
ATOM 4160 C C . GLU A 1 510 ? 106.583 104.976 0.696 1.00 64.68 510 GLU A C 1
ATOM 4161 O O . GLU A 1 510 ? 106.035 104.413 1.650 1.00 64.53 510 GLU A O 1
ATOM 4167 N N . ILE A 1 511 ? 107.662 104.475 0.090 1.00 65.57 511 ILE A N 1
ATOM 4168 C CA . ILE A 1 511 ? 108.267 103.224 0.540 1.00 65.21 511 ILE A CA 1
ATOM 4169 C C . ILE A 1 511 ? 108.849 103.379 1.938 1.00 65.53 511 ILE A C 1
ATOM 4170 O O . ILE A 1 511 ? 108.633 102.530 2.809 1.00 65.23 511 ILE A O 1
ATOM 4175 N N . GLU A 1 512 ? 109.607 104.458 2.171 1.00 68.45 512 GLU A N 1
ATOM 4176 C CA . GLU A 1 512 ? 110.172 104.679 3.498 1.00 68.59 512 GLU A CA 1
ATOM 4177 C C . GLU A 1 512 ? 109.078 104.785 4.553 1.00 68.60 512 GLU A C 1
ATOM 4178 O O . GLU A 1 512 ? 109.268 104.340 5.691 1.00 68.47 512 GLU A O 1
ATOM 4184 N N . ARG A 1 513 ? 107.922 105.344 4.187 1.00 84.48 513 ARG A N 1
ATOM 4185 C CA . ARG A 1 513 ? 106.800 105.396 5.117 1.00 84.49 513 ARG A CA 1
ATOM 4186 C C . ARG A 1 513 ? 106.350 103.997 5.508 1.00 84.04 513 ARG A C 1
ATOM 4187 O O . ARG A 1 513 ? 106.001 103.751 6.670 1.00 84.04 513 ARG A O 1
ATOM 4195 N N . HIS A 1 514 ? 106.364 103.063 4.550 1.00 52.45 514 HIS A N 1
ATOM 4196 C CA . HIS A 1 514 ? 106.038 101.672 4.856 1.00 51.85 514 HIS A CA 1
ATOM 4197 C C . HIS A 1 514 ? 107.009 101.099 5.873 1.00 51.79 514 HIS A C 1
ATOM 4198 O O . HIS A 1 514 ? 106.598 100.455 6.844 1.00 51.63 514 HIS A O 1
ATOM 4205 N N . PHE A 1 515 ? 108.311 101.331 5.666 1.00 56.99 515 PHE A N 1
ATOM 4206 C CA . PHE A 1 515 ? 109.309 100.847 6.612 1.00 56.85 515 PHE A CA 1
ATOM 4207 C C . PHE A 1 515 ? 109.160 101.511 7.970 1.00 57.20 515 PHE A C 1
ATOM 4208 O O . PHE A 1 515 ? 109.458 100.892 8.996 1.00 57.00 515 PHE A O 1
ATOM 4216 N N . ILE A 1 516 ? 108.703 102.762 7.997 1.00 69.70 516 ILE A N 1
ATOM 4217 C CA . ILE A 1 516 ? 108.388 103.402 9.269 1.00 69.94 516 ILE A CA 1
ATOM 4218 C C . ILE A 1 516 ? 107.245 102.672 9.962 1.00 69.85 516 ILE A C 1
ATOM 4219 O O . ILE A 1 516 ? 107.298 102.422 11.173 1.00 69.86 516 ILE A O 1
ATOM 4224 N N . GLU A 1 517 ? 106.204 102.306 9.205 1.00 81.07 517 GLU A N 1
ATOM 4225 C CA . GLU A 1 517 ? 105.089 101.547 9.764 1.00 80.97 517 GLU A CA 1
ATOM 4226 C C . GLU A 1 517 ? 105.564 100.215 10.335 1.00 80.62 517 GLU A C 1
ATOM 4227 O O . GLU A 1 517 ? 105.381 99.937 11.524 1.00 80.80 517 GLU A O 1
ATOM 4233 N N . ILE A 1 518 ? 106.209 99.389 9.504 1.00 54.75 518 ILE A N 1
ATOM 4234 C CA . ILE A 1 518 ? 106.688 98.081 9.958 1.00 54.34 518 ILE A CA 1
ATOM 4235 C C . ILE A 1 518 ? 107.656 98.217 11.127 1.00 54.56 518 ILE A C 1
ATOM 4236 O O . ILE A 1 518 ? 107.758 97.312 11.965 1.00 54.50 518 ILE A O 1
ATOM 4241 N N . THR A 1 519 ? 108.369 99.342 11.218 1.00 64.84 519 THR A N 1
ATOM 4242 C CA . THR A 1 519 ? 109.229 99.568 12.375 1.00 64.98 519 THR A CA 1
ATOM 4243 C C . THR A 1 519 ? 108.421 99.982 13.600 1.00 65.41 519 THR A C 1
ATOM 4244 O O . THR A 1 519 ? 108.777 99.617 14.726 1.00 65.48 519 THR A O 1
ATOM 4248 N N . ASP A 1 520 ? 107.325 100.711 13.405 1.00 94.19 520 ASP A N 1
ATOM 4249 C CA . ASP A 1 520 ? 106.474 101.078 14.528 1.00 94.59 520 ASP A CA 1
ATOM 4250 C C . ASP A 1 520 ? 105.579 99.931 14.969 1.00 94.66 520 ASP A C 1
ATOM 4251 O O . ASP A 1 520 ? 105.132 99.923 16.122 1.00 94.99 520 ASP A O 1
ATOM 4256 N N . ASP A 1 521 ? 105.324 98.958 14.085 1.00 83.93 521 ASP A N 1
ATOM 4257 C CA . ASP A 1 521 ? 104.323 97.929 14.362 1.00 84.03 521 ASP A CA 1
ATOM 4258 C C . ASP A 1 521 ? 104.715 97.055 15.540 1.00 84.21 521 ASP A C 1
ATOM 4259 O O . ASP A 1 521 ? 103.840 96.499 16.213 1.00 84.59 521 ASP A O 1
ATOM 4264 N N . GLN A 1 522 ? 106.014 96.949 15.825 1.00 78.72 522 GLN A N 1
ATOM 4265 C CA . GLN A 1 522 ? 106.484 96.063 16.880 1.00 78.88 522 GLN A CA 1
ATOM 4266 C C . GLN A 1 522 ? 106.013 96.483 18.263 1.00 79.42 522 GLN A C 1
ATOM 4267 O O . GLN A 1 522 ? 106.035 95.659 19.179 1.00 79.70 522 GLN A O 1
ATOM 4273 N N . PHE A 1 523 ? 105.575 97.732 18.431 1.00 66.67 523 PHE A N 1
ATOM 4274 C CA . PHE A 1 523 ? 105.363 98.278 19.770 1.00 67.05 523 PHE A CA 1
ATOM 4275 C C . PHE A 1 523 ? 104.290 97.511 20.541 1.00 67.52 523 PHE A C 1
ATOM 4276 O O . PHE A 1 523 ? 104.464 97.202 21.726 1.00 67.80 523 PHE A O 1
ATOM 4284 N N . ASP A 1 524 ? 103.165 97.203 19.896 1.00 94.37 524 ASP A N 1
ATOM 4285 C CA . ASP A 1 524 ? 102.095 96.518 20.614 1.00 94.88 524 ASP A CA 1
ATOM 4286 C C . ASP A 1 524 ? 102.466 95.093 21.009 1.00 94.92 524 ASP A C 1
ATOM 4287 O O . ASP A 1 524 ? 101.769 94.499 21.839 1.00 95.33 524 ASP A O 1
ATOM 4292 N N . PHE A 1 525 ? 103.544 94.541 20.456 1.00 71.60 525 PHE A N 1
ATOM 4293 C CA . PHE A 1 525 ? 103.946 93.169 20.724 1.00 71.68 525 PHE A CA 1
ATOM 4294 C C . PHE A 1 525 ? 104.944 93.051 21.867 1.00 71.92 525 PHE A C 1
ATOM 4295 O O . PHE A 1 525 ? 105.400 91.940 22.150 1.00 72.15 525 PHE A O 1
ATOM 4303 N N . HIS A 1 526 ? 105.303 94.158 22.522 1.00 68.20 526 HIS A N 1
ATOM 4304 C CA . HIS A 1 526 ? 106.203 94.062 23.665 1.00 68.37 526 HIS A CA 1
ATOM 4305 C C . HIS A 1 526 ? 105.479 93.496 24.878 1.00 68.99 526 HIS A C 1
ATOM 4306 O O . HIS A 1 526 ? 106.016 92.632 25.580 1.00 69.33 526 HIS A O 1
ATOM 4313 N N . THR A 1 527 ? 104.256 93.958 25.136 1.00 81.72 527 THR A N 1
ATOM 4314 C CA . THR A 1 527 ? 103.450 93.349 26.187 1.00 82.29 527 THR A CA 1
ATOM 4315 C C . THR A 1 527 ? 102.738 92.097 25.698 1.00 82.55 527 THR A C 1
ATOM 4316 O O . THR A 1 527 ? 102.476 91.186 26.491 1.00 83.07 527 THR A O 1
ATOM 4320 N N . TYR A 1 528 ? 102.428 92.038 24.403 1.00 76.62 528 TYR A N 1
ATOM 4321 C CA . TYR A 1 528 ? 101.741 90.884 23.837 1.00 76.75 528 TYR A CA 1
ATOM 4322 C C . TYR A 1 528 ? 102.580 89.622 23.974 1.00 77.03 528 TYR A C 1
ATOM 4323 O O . TYR A 1 528 ? 102.132 88.623 24.545 1.00 77.61 528 TYR A O 1
ATOM 4332 N N . CYS A 1 529 ? 103.812 89.657 23.457 1.00 85.13 529 CYS A N 1
ATOM 4333 C CA . CYS A 1 529 ? 104.646 88.459 23.435 1.00 85.47 529 CYS A CA 1
ATOM 4334 C C . CYS A 1 529 ? 105.079 88.047 24.836 1.00 86.18 529 CYS A C 1
ATOM 4335 O O . CYS A 1 529 ? 105.171 86.849 25.132 1.00 86.84 529 CYS A O 1
ATOM 4338 N N . MET A 1 530 ? 105.339 89.015 25.716 1.00 103.34 530 MET A N 1
ATOM 4339 C CA . MET A 1 530 ? 105.624 88.672 27.103 1.00 103.84 530 MET A CA 1
ATOM 4340 C C . MET A 1 530 ? 104.419 88.039 27.788 1.00 104.40 530 MET A C 1
ATOM 4341 O O . MET A 1 530 ? 104.577 87.394 28.831 1.00 104.85 530 MET A O 1
ATOM 4346 N N . ARG A 1 531 ? 103.224 88.207 27.222 1.00 96.77 531 ARG A N 1
ATOM 4347 C CA . ARG A 1 531 ? 102.017 87.572 27.732 1.00 97.24 531 ARG A CA 1
ATOM 4348 C C . ARG A 1 531 ? 101.782 86.201 27.115 1.00 97.63 531 ARG A C 1
ATOM 4349 O O . ARG A 1 531 ? 101.262 85.306 27.791 1.00 98.23 531 ARG A O 1
ATOM 4357 N N . LYS A 1 532 ? 102.172 86.012 25.853 1.00 68.36 532 LYS A N 1
ATOM 4358 C CA . LYS A 1 532 ? 101.945 84.767 25.133 1.00 68.70 532 LYS A CA 1
ATOM 4359 C C . LYS A 1 532 ? 103.147 83.829 25.175 1.00 69.23 532 LYS A C 1
ATOM 4360 O O . LYS A 1 532 ? 103.000 82.651 24.831 1.00 69.76 532 LYS A O 1
ATOM 4366 N N . ILE A 1 533 ? 104.321 84.332 25.583 1.00 66.77 533 ILE A N 1
ATOM 4367 C CA . ILE A 1 533 ? 105.548 83.571 25.844 1.00 67.27 533 ILE A CA 1
ATOM 4368 C C . ILE A 1 533 ? 106.196 83.128 24.532 1.00 67.18 533 ILE A C 1
ATOM 4369 O O . ILE A 1 533 ? 107.184 82.385 24.529 1.00 67.42 533 ILE A O 1
ATOM 4374 N N . THR A 1 534 ? 105.676 83.600 23.403 1.00 69.68 534 THR A N 1
ATOM 4375 C CA . THR A 1 534 ? 106.340 83.334 22.133 1.00 69.11 534 THR A CA 1
ATOM 4376 C C . THR A 1 534 ? 107.687 84.046 22.079 1.00 68.48 534 THR A C 1
ATOM 4377 O O . THR A 1 534 ? 107.928 84.866 21.192 1.00 67.27 534 THR A O 1
ATOM 4381 N N . LEU A 1 535 ? 108.582 83.711 23.009 1.00 71.08 535 LEU A N 1
ATOM 4382 C CA . LEU A 1 535 ? 109.749 84.547 23.266 1.00 70.50 535 LEU A CA 1
ATOM 4383 C C . LEU A 1 535 ? 110.811 84.403 22.187 1.00 69.09 535 LEU A C 1
ATOM 4384 O O . LEU A 1 535 ? 111.456 85.393 21.822 1.00 68.27 535 LEU A O 1
ATOM 4389 N N . ARG A 1 536 ? 111.003 83.184 21.675 1.00 75.02 536 ARG A N 1
ATOM 4390 C CA . ARG A 1 536 ? 111.954 82.969 20.594 1.00 73.39 536 ARG A CA 1
ATOM 4391 C C . ARG A 1 536 ? 111.650 83.871 19.408 1.00 72.43 536 ARG A C 1
ATOM 4392 O O . ARG A 1 536 ? 112.522 84.606 18.931 1.00 71.34 536 ARG A O 1
ATOM 4400 N N . SER A 1 537 ? 110.404 83.839 18.928 1.00 87.85 537 SER A N 1
ATOM 4401 C CA . SER A 1 537 ? 110.044 84.606 17.741 1.00 86.84 537 SER A CA 1
ATOM 4402 C C . SER A 1 537 ? 110.012 86.102 18.016 1.00 86.86 537 SER A C 1
ATOM 4403 O O . SER A 1 537 ? 110.308 86.899 17.120 1.00 85.94 537 SER A O 1
ATOM 4406 N N . TYR A 1 538 ? 109.665 86.494 19.243 1.00 70.72 538 TYR A N 1
ATOM 4407 C CA . TYR A 1 538 ? 109.653 87.905 19.611 1.00 70.74 538 TYR A CA 1
ATOM 4408 C C . TYR A 1 538 ? 111.033 88.526 19.439 1.00 70.12 538 TYR A C 1
ATOM 4409 O O . TYR A 1 538 ? 111.170 89.609 18.855 1.00 69.52 538 TYR A O 1
ATOM 4418 N N . VAL A 1 539 ? 112.073 87.846 19.936 1.00 71.98 539 VAL A N 1
ATOM 4419 C CA . VAL A 1 539 ? 113.442 88.316 19.729 1.00 71.19 539 VAL A CA 1
ATOM 4420 C C . VAL A 1 539 ? 113.764 88.378 18.244 1.00 69.76 539 VAL A C 1
ATOM 4421 O O . VAL A 1 539 ? 114.252 89.395 17.738 1.00 69.19 539 VAL A O 1
ATOM 4425 N N . ASP A 1 540 ? 113.483 87.291 17.523 1.00 78.78 540 ASP A N 1
ATOM 4426 C CA . ASP A 1 540 ? 113.828 87.228 16.110 1.00 77.57 540 ASP A CA 1
ATOM 4427 C C . ASP A 1 540 ? 113.178 88.362 15.328 1.00 77.43 540 ASP A C 1
ATOM 4428 O O . ASP A 1 540 ? 113.722 88.801 14.308 1.00 76.58 540 ASP A O 1
ATOM 4433 N N . LEU A 1 541 ? 112.029 88.860 15.800 1.00 72.73 541 LEU A N 1
ATOM 4434 C CA . LEU A 1 541 ? 111.444 90.062 15.211 1.00 72.66 541 LEU A CA 1
ATOM 4435 C C . LEU A 1 541 ? 112.228 91.302 15.613 1.00 72.75 541 LEU A C 1
ATOM 4436 O O . LEU A 1 541 ? 112.533 92.153 14.769 1.00 72.29 541 LEU A O 1
ATOM 4441 N N . LEU A 1 542 ? 112.543 91.428 16.907 1.00 52.13 542 LEU A N 1
ATOM 4442 C CA . LEU A 1 542 ? 113.361 92.540 17.382 1.00 52.33 542 LEU A CA 1
ATOM 4443 C C . LEU A 1 542 ? 114.673 92.632 16.616 1.00 51.47 542 LEU A C 1
ATOM 4444 O O . LEU A 1 542 ? 115.075 93.715 16.177 1.00 51.35 542 LEU A O 1
ATOM 4449 N N . LYS A 1 543 ? 115.348 91.497 16.434 1.00 70.81 543 LYS A N 1
ATOM 4450 C CA . LYS A 1 543 ? 116.570 91.492 15.646 1.00 69.70 543 LYS A CA 1
ATOM 4451 C C . LYS A 1 543 ? 116.300 91.762 14.170 1.00 69.06 543 LYS A C 1
ATOM 4452 O O . LYS A 1 543 ? 117.196 92.249 13.472 1.00 68.45 543 LYS A O 1
ATOM 4458 N N . LEU A 1 544 ? 115.087 91.479 13.684 1.00 70.02 544 LEU A N 1
ATOM 4459 C CA . LEU A 1 544 ? 114.733 91.850 12.316 1.00 69.56 544 LEU A CA 1
ATOM 4460 C C . LEU A 1 544 ? 114.442 93.341 12.204 1.00 70.13 544 LEU A C 1
ATOM 4461 O O . LEU A 1 544 ? 114.833 93.973 11.218 1.00 69.84 544 LEU A O 1
ATOM 4466 N N . GLU A 1 545 ? 113.761 93.915 13.204 1.00 65.20 545 GLU A N 1
ATOM 4467 C CA . GLU A 1 545 ? 113.464 95.347 13.186 1.00 65.77 545 GLU A CA 1
ATOM 4468 C C . GLU A 1 545 ? 114.730 96.188 13.140 1.00 65.79 545 GLU A C 1
ATOM 4469 O O . GLU A 1 545 ? 114.719 97.295 12.584 1.00 66.08 545 GLU A O 1
ATOM 4475 N N . ASP A 1 546 ? 115.827 95.671 13.706 1.00 63.20 546 ASP A N 1
ATOM 4476 C CA . ASP A 1 546 ? 117.073 96.424 13.789 1.00 63.14 546 ASP A CA 1
ATOM 4477 C C . ASP A 1 546 ? 117.734 96.555 12.423 1.00 62.38 546 ASP A C 1
ATOM 4478 O O . ASP A 1 546 ? 118.248 97.624 12.075 1.00 62.57 546 ASP A O 1
ATOM 4483 N N . VAL A 1 547 ? 117.726 95.484 11.636 1.00 57.15 547 VAL A N 1
ATOM 4484 C CA . VAL A 1 547 ? 118.268 95.520 10.285 1.00 56.51 547 VAL A CA 1
ATOM 4485 C C . VAL A 1 547 ? 117.131 95.410 9.279 1.00 56.68 547 VAL A C 1
ATOM 4486 O O . VAL A 1 547 ? 117.306 94.835 8.200 1.00 56.06 547 VAL A O 1
ATOM 4490 N N . LEU A 1 548 ? 115.963 95.964 9.627 1.00 56.74 548 LEU A N 1
ATOM 4491 C CA . LEU A 1 548 ? 114.799 95.874 8.749 1.00 56.84 548 LEU A CA 1
ATOM 4492 C C . LEU A 1 548 ? 115.076 96.508 7.397 1.00 56.94 548 LEU A C 1
ATOM 4493 O O . LEU A 1 548 ? 114.690 95.971 6.353 1.00 56.52 548 LEU A O 1
ATOM 4498 N N . ARG A 1 549 ? 115.763 97.635 7.398 1.00 72.55 549 ARG A N 1
ATOM 4499 C CA . ARG A 1 549 ? 115.904 98.486 6.232 1.00 73.03 549 ARG A CA 1
ATOM 4500 C C . ARG A 1 549 ? 116.950 97.974 5.239 1.00 72.30 549 ARG A C 1
ATOM 4501 O O . ARG A 1 549 ? 117.221 98.650 4.243 1.00 72.73 549 ARG A O 1
ATOM 4509 N N . GLN A 1 550 ? 117.527 96.795 5.470 1.00 66.73 550 GLN A N 1
ATOM 4510 C CA . GLN A 1 550 ? 118.439 96.194 4.508 1.00 66.08 550 GLN A CA 1
ATOM 4511 C C . GLN A 1 550 ? 117.721 95.327 3.488 1.00 65.78 550 GLN A C 1
ATOM 4512 O O . GLN A 1 550 ? 118.367 94.845 2.553 1.00 65.39 550 GLN A O 1
ATOM 4518 N N . HIS A 1 551 ? 116.415 95.125 3.655 1.00 73.48 551 HIS A N 1
ATOM 4519 C CA . HIS A 1 551 ? 115.605 94.402 2.685 1.00 73.14 551 HIS A CA 1
ATOM 4520 C C . HIS A 1 551 ? 115.787 95.008 1.292 1.00 73.72 551 HIS A C 1
ATOM 4521 O O . HIS A 1 551 ? 115.943 96.229 1.167 1.00 74.78 551 HIS A O 1
ATOM 4528 N N . PRO A 1 552 ? 115.784 94.197 0.228 1.00 58.11 552 PRO A N 1
ATOM 4529 C CA . PRO A 1 552 ? 116.096 94.731 -1.109 1.00 58.79 552 PRO A CA 1
ATOM 4530 C C . PRO A 1 552 ? 115.146 95.805 -1.602 1.00 59.77 552 PRO A C 1
ATOM 4531 O O . PRO A 1 552 ? 115.498 96.525 -2.548 1.00 60.62 552 PRO A O 1
ATOM 4535 N N . PHE A 1 553 ? 113.968 95.951 -0.992 1.00 73.43 553 PHE A N 1
ATOM 4536 C CA . PHE A 1 553 ? 113.026 96.969 -1.445 1.00 74.19 553 PHE A CA 1
ATOM 4537 C C . PHE A 1 553 ? 113.535 98.368 -1.146 1.00 75.53 553 PHE A C 1
ATOM 4538 O O . PHE A 1 553 ? 113.503 99.245 -2.016 1.00 76.16 553 PHE A O 1
ATOM 4546 N N . TYR A 1 554 ? 114.022 98.593 0.075 1.00 59.96 554 TYR A N 1
ATOM 4547 C CA . TYR A 1 554 ? 114.510 99.918 0.434 1.00 60.74 554 TYR A CA 1
ATOM 4548 C C . TYR A 1 554 ? 115.736 100.308 -0.381 1.00 61.00 554 TYR A C 1
ATOM 4549 O O . TYR A 1 554 ? 115.900 101.480 -0.743 1.00 61.68 554 TYR A O 1
ATOM 4558 N N . PHE A 1 555 ? 116.620 99.351 -0.673 1.00 75.66 555 PHE A N 1
ATOM 4559 C CA . PHE A 1 555 ? 117.766 99.693 -1.506 1.00 76.04 555 PHE A CA 1
ATOM 4560 C C . PHE A 1 555 ? 117.320 100.106 -2.901 1.00 76.91 555 PHE A C 1
ATOM 4561 O O . PHE A 1 555 ? 117.907 101.011 -3.505 1.00 77.77 555 PHE A O 1
ATOM 4569 N N . LYS A 1 556 ? 116.270 99.470 -3.425 1.00 70.35 556 LYS A N 1
ATOM 4570 C CA . LYS A 1 556 ? 115.775 99.883 -4.730 1.00 70.73 556 LYS A CA 1
ATOM 4571 C C . LYS A 1 556 ? 115.144 101.268 -4.673 1.00 71.22 556 LYS A C 1
ATOM 4572 O O . LYS A 1 556 ? 115.160 101.992 -5.674 1.00 71.58 556 LYS A O 1
ATOM 4578 N N . ALA A 1 557 ? 114.611 101.661 -3.513 1.00 66.31 557 ALA A N 1
ATOM 4579 C CA . ALA A 1 557 ? 114.051 102.999 -3.345 1.00 66.65 557 ALA A CA 1
ATOM 4580 C C . ALA A 1 557 ? 115.149 104.040 -3.170 1.00 67.17 557 ALA A C 1
ATOM 4581 O O . ALA A 1 557 ? 115.203 105.025 -3.916 1.00 67.43 557 ALA A O 1
ATOM 4583 N N . ALA A 1 558 ? 116.045 103.822 -2.193 1.00 64.38 558 ALA A N 1
ATOM 4584 C CA . ALA A 1 558 ? 117.108 104.782 -1.900 1.00 64.45 558 ALA A CA 1
ATOM 4585 C C . ALA A 1 558 ? 118.031 104.973 -3.095 1.00 64.71 558 ALA A C 1
ATOM 4586 O O . ALA A 1 558 ? 118.480 106.092 -3.364 1.00 64.89 558 ALA A O 1
ATOM 4588 N N . ARG A 1 559 ? 118.307 103.895 -3.833 1.00 97.95 559 ARG A N 1
ATOM 4589 C CA . ARG A 1 559 ? 119.060 104.012 -5.075 1.00 98.43 559 ARG A CA 1
ATOM 4590 C C . ARG A 1 559 ? 118.447 105.066 -5.981 1.00 98.80 559 ARG A C 1
ATOM 4591 O O . ARG A 1 559 ? 119.110 106.032 -6.367 1.00 99.13 559 ARG A O 1
ATOM 4599 N N . ILE A 1 560 ? 117.165 104.899 -6.312 1.00 73.80 560 ILE A N 1
ATOM 4600 C CA . ILE A 1 560 ? 116.477 105.850 -7.183 1.00 73.95 560 ILE A CA 1
ATOM 4601 C C . ILE A 1 560 ? 116.500 107.246 -6.575 1.00 74.00 560 ILE A C 1
ATOM 4602 O O . ILE A 1 560 ? 116.815 108.231 -7.253 1.00 74.31 560 ILE A O 1
ATOM 4607 N N . ALA A 1 561 ? 116.168 107.350 -5.285 1.00 50.92 561 ALA A N 1
ATOM 4608 C CA . ALA A 1 561 ? 116.101 108.654 -4.634 1.00 50.92 561 ALA A CA 1
ATOM 4609 C C . ALA A 1 561 ? 117.462 109.342 -4.630 1.00 51.08 561 ALA A C 1
ATOM 4610 O O . ALA A 1 561 ? 117.591 110.484 -5.088 1.00 51.33 561 ALA A O 1
ATOM 4612 N N . ILE A 1 562 ? 118.498 108.658 -4.134 1.00 55.84 562 ILE A N 1
ATOM 4613 C CA . ILE A 1 562 ? 119.833 109.255 -4.119 1.00 55.91 562 ILE A CA 1
ATOM 4614 C C . ILE A 1 562 ? 120.280 109.599 -5.534 1.00 56.51 562 ILE A C 1
ATOM 4615 O O . ILE A 1 562 ? 120.796 110.694 -5.787 1.00 56.86 562 ILE A O 1
ATOM 4620 N N . GLU A 1 563 ? 120.074 108.683 -6.482 1.00 73.68 563 GLU A N 1
ATOM 4621 C CA . GLU A 1 563 ? 120.389 108.989 -7.874 1.00 74.31 563 GLU A CA 1
ATOM 4622 C C . GLU A 1 563 ? 119.642 110.230 -8.350 1.00 74.37 563 GLU A C 1
ATOM 4623 O O . GLU A 1 563 ? 120.227 111.108 -8.999 1.00 74.77 563 GLU A O 1
ATOM 4629 N N . ILE A 1 564 ? 118.352 110.330 -8.020 1.00 80.07 564 ILE A N 1
ATOM 4630 C CA . ILE A 1 564 ? 117.555 111.476 -8.447 1.00 80.11 564 ILE A CA 1
ATOM 4631 C C . ILE A 1 564 ? 118.013 112.739 -7.733 1.00 80.12 564 ILE A C 1
ATOM 4632 O O . ILE A 1 564 ? 118.204 113.789 -8.358 1.00 80.43 564 ILE A O 1
ATOM 4637 N N . TYR A 1 565 ? 118.208 112.650 -6.414 1.00 90.65 565 TYR A N 1
ATOM 4638 C CA . TYR A 1 565 ? 118.611 113.815 -5.632 1.00 90.59 565 TYR A CA 1
ATOM 4639 C C . TYR A 1 565 ? 119.940 114.386 -6.114 1.00 90.88 565 TYR A C 1
ATOM 4640 O O . TYR A 1 565 ? 120.102 115.609 -6.198 1.00 91.04 565 TYR A O 1
ATOM 4649 N N . LEU A 1 566 ? 120.904 113.517 -6.433 1.00 70.59 566 LEU A N 1
ATOM 4650 C CA . LEU A 1 566 ? 122.150 113.985 -7.034 1.00 70.94 566 LEU A CA 1
ATOM 4651 C C . LEU A 1 566 ? 121.893 114.666 -8.372 1.00 71.47 566 LEU A C 1
ATOM 4652 O O . LEU A 1 566 ? 122.456 115.730 -8.651 1.00 71.67 566 LEU A O 1
ATOM 4657 N N . LYS A 1 567 ? 121.032 114.073 -9.206 1.00 76.59 567 LYS A N 1
ATOM 4658 C CA . LYS A 1 567 ? 120.762 114.651 -10.517 1.00 77.08 567 LYS A CA 1
ATOM 4659 C C . LYS A 1 567 ? 120.105 116.018 -10.401 1.00 76.99 567 LYS A C 1
ATOM 4660 O O . LYS A 1 567 ? 120.243 116.852 -11.305 1.00 77.42 567 LYS A O 1
ATOM 4666 N N . LEU A 1 568 ? 119.392 116.269 -9.303 1.00 74.07 568 LEU A N 1
ATOM 4667 C CA . LEU A 1 568 ? 118.780 117.577 -9.103 1.00 74.03 568 LEU A CA 1
ATOM 4668 C C . LEU A 1 568 ? 119.774 118.575 -8.534 1.00 74.05 568 LEU A C 1
ATOM 4669 O O . LEU A 1 568 ? 119.792 119.737 -8.950 1.00 74.30 568 LEU A O 1
ATOM 4674 N N . HIS A 1 569 ? 120.603 118.136 -7.586 1.00 76.32 569 HIS A N 1
ATOM 4675 C CA . HIS A 1 569 ? 121.613 119.013 -7.008 1.00 76.30 569 HIS A CA 1
ATOM 4676 C C . HIS A 1 569 ? 122.544 119.562 -8.083 1.00 76.83 569 HIS A C 1
ATOM 4677 O O . HIS A 1 569 ? 122.821 120.769 -8.114 1.00 76.99 569 HIS A O 1
ATOM 4684 N N . ASP A 1 570 ? 123.013 118.695 -8.987 1.00 67.66 570 ASP A N 1
ATOM 4685 C CA . ASP A 1 570 ? 123.880 119.124 -10.082 1.00 68.31 570 ASP A CA 1
ATOM 4686 C C . ASP A 1 570 ? 123.186 120.152 -10.967 1.00 68.62 570 ASP A C 1
ATOM 4687 O O . ASP A 1 570 ? 123.634 121.296 -11.083 1.00 68.81 570 ASP A O 1
ATOM 4692 N N . ASN A 1 571 ? 122.081 119.757 -11.602 1.00 112.23 571 ASN A N 1
ATOM 4693 C CA . ASN A 1 571 ? 121.349 120.603 -12.541 1.00 112.51 571 ASN A CA 1
ATOM 4694 C C . ASN A 1 571 ? 119.945 120.837 -11.988 1.00 112.15 571 ASN A C 1
ATOM 4695 O O . ASN A 1 571 ? 118.994 120.143 -12.375 1.00 112.19 571 ASN A O 1
ATOM 4700 N N . PRO A 1 572 ? 119.775 121.807 -11.088 1.00 103.17 572 PRO A N 1
ATOM 4701 C CA . PRO A 1 572 ? 118.452 122.032 -10.495 1.00 102.90 572 PRO A CA 1
ATOM 4702 C C . PRO A 1 572 ? 117.492 122.645 -11.497 1.00 103.38 572 PRO A C 1
ATOM 4703 O O . PRO A 1 572 ? 117.894 123.333 -12.437 1.00 104.77 572 PRO A O 1
ATOM 4707 N N . LEU A 1 573 ? 116.207 122.385 -11.279 1.00 104.09 573 LEU A N 1
ATOM 4708 C CA . LEU A 1 573 ? 115.155 122.900 -12.150 1.00 104.51 573 LEU A CA 1
ATOM 4709 C C . LEU A 1 573 ? 115.081 124.428 -12.102 1.00 104.72 573 LEU A C 1
ATOM 4710 O O . LEU A 1 573 ? 114.359 125.007 -11.293 1.00 104.62 573 LEU A O 1
ATOM 4715 N N . PRO A 1 638 ? 96.690 111.801 9.628 1.00 151.68 638 PRO A N 1
ATOM 4716 C CA . PRO A 1 638 ? 97.041 112.117 8.239 1.00 151.81 638 PRO A CA 1
ATOM 4717 C C . PRO A 1 638 ? 98.265 113.026 8.143 1.00 151.96 638 PRO A C 1
ATOM 4718 O O . PRO A 1 638 ? 98.134 114.251 8.161 1.00 152.31 638 PRO A O 1
ATOM 4722 N N . LYS A 1 639 ? 99.446 112.419 8.035 1.00 140.17 639 LYS A N 1
ATOM 4723 C CA . LYS A 1 639 ? 100.688 113.174 7.951 1.00 140.24 639 LYS A CA 1
ATOM 4724 C C . LYS A 1 639 ? 100.747 113.948 6.633 1.00 140.29 639 LYS A C 1
ATOM 4725 O O . LYS A 1 639 ? 99.840 113.883 5.797 1.00 140.23 639 LYS A O 1
ATOM 4731 N N . GLU A 1 640 ? 101.834 114.698 6.461 1.00 137.06 640 GLU A N 1
ATOM 4732 C CA . GLU A 1 640 ? 102.043 115.512 5.269 1.00 137.08 640 GLU A CA 1
ATOM 4733 C C . GLU A 1 640 ? 101.827 114.700 4.003 1.00 136.79 640 GLU A C 1
ATOM 4734 O O . GLU A 1 640 ? 102.515 113.704 3.768 1.00 136.53 640 GLU A O 1
ATOM 4740 N N . GLU A 1 641 ? 100.856 115.114 3.193 1.00 128.08 641 GLU A N 1
ATOM 4741 C CA . GLU A 1 641 ? 100.753 114.571 1.848 1.00 127.79 641 GLU A CA 1
ATOM 4742 C C . GLU A 1 641 ? 102.013 114.935 1.071 1.00 127.86 641 GLU A C 1
ATOM 4743 O O . GLU A 1 641 ? 102.473 116.079 1.112 1.00 128.13 641 GLU A O 1
ATOM 4749 N N . LEU A 1 642 ? 102.615 113.942 0.425 1.00 78.62 642 LEU A N 1
ATOM 4750 C CA . LEU A 1 642 ? 103.847 114.150 -0.327 1.00 78.62 642 LEU A CA 1
ATOM 4751 C C . LEU A 1 642 ? 103.471 114.658 -1.712 1.00 78.54 642 LEU A C 1
ATOM 4752 O O . LEU A 1 642 ? 102.870 113.930 -2.508 1.00 78.15 642 LEU A O 1
ATOM 4757 N N . ILE A 1 643 ? 103.809 115.909 -1.987 1.00 73.97 643 ILE A N 1
ATOM 4758 C CA . ILE A 1 643 ? 103.469 116.564 -3.247 1.00 74.01 643 ILE A CA 1
ATOM 4759 C C . ILE A 1 643 ? 104.683 116.467 -4.165 1.00 73.94 643 ILE A C 1
ATOM 4760 O O . ILE A 1 643 ? 105.771 116.918 -3.776 1.00 74.04 643 ILE A O 1
ATOM 4765 N N . PRO A 1 644 ? 104.550 115.887 -5.373 1.00 83.83 644 PRO A N 1
ATOM 4766 C CA . PRO A 1 644 ? 105.711 115.678 -6.255 1.00 83.82 644 PRO A CA 1
ATOM 4767 C C . PRO A 1 644 ? 106.540 116.928 -6.535 1.00 84.16 644 PRO A C 1
ATOM 4768 O O . PRO A 1 644 ? 107.731 116.969 -6.209 1.00 84.20 644 PRO A O 1
ATOM 4772 N N . GLU A 1 645 ? 105.919 117.944 -7.145 1.00 125.39 645 GLU A N 1
ATOM 4773 C CA . GLU A 1 645 ? 106.651 119.146 -7.535 1.00 125.73 645 GLU A CA 1
ATOM 4774 C C . GLU A 1 645 ? 107.358 119.783 -6.347 1.00 125.73 645 GLU A C 1
ATOM 4775 O O . GLU A 1 645 ? 108.460 120.324 -6.492 1.00 125.72 645 GLU A O 1
ATOM 4781 N N . LYS A 1 646 ? 106.740 119.727 -5.164 1.00 81.04 646 LYS A N 1
ATOM 4782 C CA . LYS A 1 646 ? 107.384 120.261 -3.968 1.00 81.09 646 LYS A CA 1
ATOM 4783 C C . LYS A 1 646 ? 108.634 119.468 -3.604 1.00 80.91 646 LYS A C 1
ATOM 4784 O O . LYS A 1 646 ? 109.645 120.051 -3.192 1.00 80.98 646 LYS A O 1
ATOM 4790 N N . LEU A 1 647 ? 108.584 118.139 -3.760 1.00 69.13 647 LEU A N 1
ATOM 4791 C CA . LEU A 1 647 ? 109.719 117.287 -3.408 1.00 68.95 647 LEU A CA 1
ATOM 4792 C C . LEU A 1 647 ? 110.925 117.537 -4.308 1.00 69.07 647 LEU A C 1
ATOM 4793 O O . LEU A 1 647 ? 112.065 117.568 -3.826 1.00 69.04 647 LEU A O 1
ATOM 4798 N N . ALA A 1 648 ? 110.699 117.700 -5.615 1.00 81.56 648 ALA A N 1
ATOM 4799 C CA . ALA A 1 648 ? 111.810 117.907 -6.539 1.00 81.72 648 ALA A CA 1
ATOM 4800 C C . ALA A 1 648 ? 112.508 119.242 -6.293 1.00 81.86 648 ALA A C 1
ATOM 4801 O O . ALA A 1 648 ? 113.742 119.301 -6.254 1.00 81.80 648 ALA A O 1
ATOM 4803 N N . LYS A 1 649 ? 111.742 120.321 -6.104 1.00 92.16 649 LYS A N 1
ATOM 4804 C CA . LYS A 1 649 ? 112.295 121.660 -5.936 1.00 92.33 649 LYS A CA 1
ATOM 4805 C C . LYS A 1 649 ? 112.853 121.902 -4.538 1.00 92.22 649 LYS A C 1
ATOM 4806 O O . LYS A 1 649 ? 112.949 123.062 -4.122 1.00 92.38 649 LYS A O 1
ATOM 4812 N N . VAL A 1 650 ? 113.231 120.843 -3.816 1.00 71.09 650 VAL A N 1
ATOM 4813 C CA . VAL A 1 650 ? 113.742 120.990 -2.458 1.00 70.97 650 VAL A CA 1
ATOM 4814 C C . VAL A 1 650 ? 115.018 121.821 -2.456 1.00 71.11 650 VAL A C 1
ATOM 4815 O O . VAL A 1 650 ? 115.845 121.730 -3.372 1.00 71.16 650 VAL A O 1
ATOM 4819 N N . GLU A 1 651 ? 115.171 122.658 -1.423 1.00 117.32 651 GLU A N 1
ATOM 4820 C CA . GLU A 1 651 ? 116.374 123.474 -1.303 1.00 117.39 651 GLU A CA 1
ATOM 4821 C C . GLU A 1 651 ? 117.614 122.612 -1.111 1.00 117.02 651 GLU A C 1
ATOM 4822 O O . GLU A 1 651 ? 118.673 122.904 -1.678 1.00 117.06 651 GLU A O 1
ATOM 4828 N N . THR A 1 652 ? 117.503 121.543 -0.318 1.00 90.65 652 THR A N 1
ATOM 4829 C CA . THR A 1 652 ? 118.645 120.742 0.122 1.00 90.29 652 THR A CA 1
ATOM 4830 C C . THR A 1 652 ? 118.508 119.314 -0.395 1.00 90.18 652 THR A C 1
ATOM 4831 O O . THR A 1 652 ? 118.086 118.417 0.349 1.00 89.90 652 THR A O 1
ATOM 4835 N N . PRO A 1 653 ? 118.865 119.057 -1.661 1.00 76.06 653 PRO A N 1
ATOM 4836 C CA . PRO A 1 653 ? 118.751 117.693 -2.191 1.00 76.01 653 PRO A CA 1
ATOM 4837 C C . PRO A 1 653 ? 119.748 116.741 -1.551 1.00 75.69 653 PRO A C 1
ATOM 4838 O O . PRO A 1 653 ? 119.373 115.650 -1.109 1.00 75.45 653 PRO A O 1
ATOM 4842 N N . LEU A 1 654 ? 121.021 117.144 -1.506 1.00 73.17 654 LEU A N 1
ATOM 4843 C CA . LEU A 1 654 ? 122.050 116.280 -0.937 1.00 72.83 654 LEU A CA 1
ATOM 4844 C C . LEU A 1 654 ? 121.731 115.906 0.500 1.00 72.34 654 LEU A C 1
ATOM 4845 O O . LEU A 1 654 ? 121.907 114.748 0.898 1.00 71.99 654 LEU A O 1
ATOM 4850 N N . GLU A 1 655 ? 121.251 116.869 1.290 1.00 106.35 655 GLU A N 1
ATOM 4851 C CA . GLU A 1 655 ? 120.919 116.592 2.681 1.00 105.99 655 GLU A CA 1
ATOM 4852 C C . GLU A 1 655 ? 119.717 115.668 2.812 1.00 105.98 655 GLU A C 1
ATOM 4853 O O . GLU A 1 655 ? 119.567 115.012 3.849 1.00 105.70 655 GLU A O 1
ATOM 4859 N N . GLU A 1 656 ? 118.864 115.602 1.787 1.00 81.33 656 GLU A N 1
ATOM 4860 C CA . GLU A 1 656 ? 117.774 114.635 1.779 1.00 81.38 656 GLU A CA 1
ATOM 4861 C C . GLU A 1 656 ? 118.241 113.275 1.273 1.00 81.23 656 GLU A C 1
ATOM 4862 O O . GLU A 1 656 ? 117.771 112.241 1.759 1.00 81.08 656 GLU A O 1
ATOM 4868 N N . ALA A 1 657 ? 119.157 113.262 0.297 1.00 62.74 657 ALA A N 1
ATOM 4869 C CA . ALA A 1 657 ? 119.741 112.011 -0.177 1.00 62.62 657 ALA A CA 1
ATOM 4870 C C . ALA A 1 657 ? 120.486 111.283 0.933 1.00 62.10 657 ALA A C 1
ATOM 4871 O O . ALA A 1 657 ? 120.518 110.047 0.948 1.00 61.91 657 ALA A O 1
ATOM 4873 N N . ILE A 1 658 ? 121.072 112.024 1.876 1.00 66.53 658 ILE A N 1
ATOM 4874 C CA . ILE A 1 658 ? 121.761 111.396 2.996 1.00 65.95 658 ILE A CA 1
ATOM 4875 C C . ILE A 1 658 ? 120.774 110.651 3.886 1.00 65.81 658 ILE A C 1
ATOM 4876 O O . ILE A 1 658 ? 121.083 109.570 4.408 1.00 65.40 658 ILE A O 1
ATOM 4881 N N . LYS A 1 659 ? 119.572 111.213 4.071 1.00 68.89 659 LYS A N 1
ATOM 4882 C CA . LYS A 1 659 ? 118.539 110.541 4.856 1.00 68.88 659 LYS A CA 1
ATOM 4883 C C . LYS A 1 659 ? 118.265 109.140 4.324 1.00 68.89 659 LYS A C 1
ATOM 4884 O O . LYS A 1 659 ? 118.011 108.208 5.096 1.00 68.67 659 LYS A O 1
ATOM 4890 N N . PHE A 1 660 ? 118.319 108.976 3.003 1.00 71.85 660 PHE A N 1
ATOM 4891 C CA . PHE A 1 660 ? 118.223 107.652 2.412 1.00 71.86 660 PHE A CA 1
ATOM 4892 C C . PHE A 1 660 ? 119.509 106.859 2.580 1.00 71.35 660 PHE A C 1
ATOM 4893 O O . PHE A 1 660 ? 119.461 105.631 2.699 1.00 71.15 660 PHE A O 1
ATOM 4901 N N . LEU A 1 661 ? 120.656 107.536 2.607 1.00 57.24 661 LEU A N 1
ATOM 4902 C CA . LEU A 1 661 ? 121.931 106.831 2.605 1.00 56.70 661 LEU A CA 1
ATOM 4903 C C . LEU A 1 661 ? 122.288 106.280 3.977 1.00 56.05 661 LEU A C 1
ATOM 4904 O O . LEU A 1 661 ? 122.865 105.190 4.071 1.00 55.55 661 LEU A O 1
ATOM 4909 N N . THR A 1 662 ? 121.963 107.011 5.041 1.00 65.98 662 THR A N 1
ATOM 4910 C CA . THR A 1 662 ? 122.345 106.583 6.385 1.00 65.41 662 THR A CA 1
ATOM 4911 C C . THR A 1 662 ? 121.881 105.171 6.738 1.00 65.19 662 THR A C 1
ATOM 4912 O O . THR A 1 662 ? 122.686 104.422 7.318 1.00 64.50 662 THR A O 1
ATOM 4916 N N . PRO A 1 663 ? 120.647 104.736 6.432 1.00 62.13 663 PRO A N 1
ATOM 4917 C CA . PRO A 1 663 ? 120.317 103.320 6.672 1.00 61.89 663 PRO A CA 1
ATOM 4918 C C . PRO A 1 663 ? 121.161 102.367 5.846 1.00 61.12 663 PRO A C 1
ATOM 4919 O O . PRO A 1 663 ? 121.526 101.291 6.336 1.00 60.36 663 PRO A O 1
ATOM 4923 N N . LEU A 1 664 ? 121.488 102.737 4.605 1.00 64.63 664 LEU A N 1
ATOM 4924 C CA . LEU A 1 664 ? 122.386 101.914 3.802 1.00 64.10 664 LEU A CA 1
ATOM 4925 C C . LEU A 1 664 ? 123.748 101.766 4.467 1.00 63.30 664 LEU A C 1
ATOM 4926 O O . LEU A 1 664 ? 124.337 100.679 4.455 1.00 62.61 664 LEU A O 1
ATOM 4931 N N . LYS A 1 665 ? 124.256 102.844 5.066 1.00 66.05 665 LYS A N 1
ATOM 4932 C CA . LYS A 1 665 ? 125.578 102.799 5.675 1.00 65.39 665 LYS A CA 1
ATOM 4933 C C . LYS A 1 665 ? 125.604 101.923 6.919 1.00 64.70 665 LYS A C 1
ATOM 4934 O O . LYS A 1 665 ? 126.614 101.262 7.186 1.00 64.03 665 LYS A O 1
ATOM 4940 N N . ASN A 1 666 ? 124.515 101.893 7.685 1.00 71.20 666 ASN A N 1
ATOM 4941 C CA . ASN A 1 666 ? 124.495 101.153 8.939 1.00 70.74 666 ASN A CA 1
ATOM 4942 C C . ASN A 1 666 ? 124.042 99.713 8.781 1.00 70.35 666 ASN A C 1
ATOM 4943 O O . ASN A 1 666 ? 124.411 98.876 9.610 1.00 69.78 666 ASN A O 1
ATOM 4948 N N . LEU A 1 667 ? 123.262 99.404 7.743 1.00 64.86 667 LEU A N 1
ATOM 4949 C CA . LEU A 1 667 ? 122.607 98.110 7.628 1.00 64.52 667 LEU A CA 1
ATOM 4950 C C . LEU A 1 667 ? 123.006 97.292 6.412 1.00 64.08 667 LEU A C 1
ATOM 4951 O O . LEU A 1 667 ? 122.863 96.067 6.455 1.00 63.49 667 LEU A O 1
ATOM 4956 N N . VAL A 1 668 ? 123.493 97.912 5.342 1.00 66.31 668 VAL A N 1
ATOM 4957 C CA . VAL A 1 668 ? 124.010 97.156 4.208 1.00 66.12 668 VAL A CA 1
ATOM 4958 C C . VAL A 1 668 ? 125.382 97.703 3.828 1.00 66.18 668 VAL A C 1
ATOM 4959 O O . VAL A 1 668 ? 125.515 98.507 2.900 1.00 66.89 668 VAL A O 1
ATOM 4963 N N . LYS A 1 669 ? 126.412 97.288 4.573 1.00 77.00 669 LYS A N 1
ATOM 4964 C CA . LYS A 1 669 ? 127.779 97.711 4.301 1.00 77.05 669 LYS A CA 1
ATOM 4965 C C . LYS A 1 669 ? 128.517 96.760 3.372 1.00 77.05 669 LYS A C 1
ATOM 4966 O O . LYS A 1 669 ? 129.548 97.139 2.809 1.00 77.49 669 LYS A O 1
ATOM 4972 N N . ASN A 1 670 ? 128.008 95.543 3.200 1.00 81.98 670 ASN A N 1
ATOM 4973 C CA . ASN A 1 670 ? 128.608 94.535 2.343 1.00 81.99 670 ASN A CA 1
ATOM 4974 C C . ASN A 1 670 ? 128.337 94.765 0.864 1.00 82.87 670 ASN A C 1
ATOM 4975 O O . ASN A 1 670 ? 128.877 94.023 0.037 1.00 83.12 670 ASN A O 1
ATOM 4980 N N . LYS A 1 671 ? 127.513 95.751 0.513 1.00 72.39 671 LYS A N 1
ATOM 4981 C CA . LYS A 1 671 ? 127.188 96.057 -0.876 1.00 73.41 671 LYS A CA 1
ATOM 4982 C C . LYS A 1 671 ? 127.926 97.332 -1.272 1.00 74.41 671 LYS A C 1
ATOM 4983 O O . LYS A 1 671 ? 127.738 98.382 -0.649 1.00 74.45 671 LYS A O 1
ATOM 4989 N N . ILE A 1 672 ? 128.768 97.235 -2.304 1.00 61.87 672 ILE A N 1
ATOM 4990 C CA . ILE A 1 672 ? 129.685 98.324 -2.617 1.00 62.74 672 ILE A CA 1
ATOM 4991 C C . ILE A 1 672 ? 128.943 99.555 -3.120 1.00 63.61 672 ILE A C 1
ATOM 4992 O O . ILE A 1 672 ? 129.423 100.680 -2.945 1.00 63.88 672 ILE A O 1
ATOM 4997 N N . GLU A 1 673 ? 127.771 99.380 -3.742 1.00 69.71 673 GLU A N 1
ATOM 4998 C CA . GLU A 1 673 ? 127.018 100.526 -4.246 1.00 70.64 673 GLU A CA 1
ATOM 4999 C C . GLU A 1 673 ? 126.628 101.490 -3.134 1.00 70.00 673 GLU A C 1
ATOM 5000 O O . GLU A 1 673 ? 126.400 102.674 -3.410 1.00 70.63 673 GLU A O 1
ATOM 5006 N N . THR A 1 674 ? 126.560 101.010 -1.889 1.00 53.91 674 THR A N 1
ATOM 5007 C CA . THR A 1 674 ? 126.307 101.883 -0.746 1.00 53.42 674 THR A CA 1
ATOM 5008 C C . THR A 1 674 ? 127.360 102.987 -0.661 1.00 53.67 674 THR A C 1
ATOM 5009 O O . THR A 1 674 ? 127.038 104.179 -0.736 1.00 54.11 674 THR A O 1
ATOM 5013 N N . HIS A 1 675 ? 128.635 102.597 -0.528 1.00 66.79 675 HIS A N 1
ATOM 5014 C CA . HIS A 1 675 ? 129.708 103.567 -0.330 1.00 66.95 675 HIS A CA 1
ATOM 5015 C C . HIS A 1 675 ? 129.919 104.431 -1.564 1.00 68.11 675 HIS A C 1
ATOM 5016 O O . HIS A 1 675 ? 130.194 105.632 -1.451 1.00 68.38 675 HIS A O 1
ATOM 5023 N N . LEU A 1 676 ? 129.801 103.837 -2.751 1.00 60.27 676 LEU A N 1
ATOM 5024 C CA . LEU A 1 676 ? 129.959 104.608 -3.976 1.00 61.48 676 LEU A CA 1
ATOM 5025 C C . LEU A 1 676 ? 128.882 105.675 -4.113 1.00 61.75 676 LEU A C 1
ATOM 5026 O O . LEU A 1 676 ? 129.117 106.712 -4.744 1.00 62.38 676 LEU A O 1
ATOM 5031 N N . PHE A 1 677 ? 127.704 105.450 -3.524 1.00 67.45 677 PHE A N 1
ATOM 5032 C CA . PHE A 1 677 ? 126.721 106.522 -3.432 1.00 67.61 677 PHE A CA 1
ATOM 5033 C C . PHE A 1 677 ? 127.123 107.547 -2.383 1.00 67.09 677 PHE A C 1
ATOM 5034 O O . PHE A 1 677 ? 126.951 108.753 -2.595 1.00 67.46 677 PHE A O 1
ATOM 5042 N N . ALA A 1 678 ? 127.655 107.087 -1.245 1.00 63.84 678 ALA A N 1
ATOM 5043 C CA . ALA A 1 678 ? 128.146 108.011 -0.230 1.00 63.43 678 ALA A CA 1
ATOM 5044 C C . ALA A 1 678 ? 129.211 108.937 -0.802 1.00 63.95 678 ALA A C 1
ATOM 5045 O O . ALA A 1 678 ? 129.251 110.125 -0.461 1.00 64.01 678 ALA A O 1
ATOM 5047 N N . PHE A 1 679 ? 130.065 108.424 -1.696 1.00 68.00 679 PHE A N 1
ATOM 5048 C CA . PHE A 1 679 ? 131.042 109.281 -2.362 1.00 68.62 679 PHE A CA 1
ATOM 5049 C C . PHE A 1 679 ? 130.355 110.368 -3.176 1.00 69.36 679 PHE A C 1
ATOM 5050 O O . PHE A 1 679 ? 130.518 111.562 -2.902 1.00 69.41 679 PHE A O 1
ATOM 5058 N N . GLU A 1 680 ? 129.582 109.964 -4.191 1.00 75.03 680 GLU A N 1
ATOM 5059 C CA . GLU A 1 680 ? 128.926 110.922 -5.076 1.00 75.71 680 GLU A CA 1
ATOM 5060 C C . GLU A 1 680 ? 128.189 112.007 -4.302 1.00 75.29 680 GLU A C 1
ATOM 5061 O O . GLU A 1 680 ? 128.081 113.142 -4.778 1.00 75.69 680 GLU A O 1
ATOM 5067 N N . ILE A 1 681 ? 127.692 111.686 -3.109 1.00 71.84 681 ILE A N 1
ATOM 5068 C CA . ILE A 1 681 ? 127.109 112.692 -2.228 1.00 71.51 681 ILE A CA 1
ATOM 5069 C C . ILE A 1 681 ? 128.232 113.539 -1.647 1.00 71.33 681 ILE A C 1
ATOM 5070 O O . ILE A 1 681 ? 128.356 114.725 -1.969 1.00 71.71 681 ILE A O 1
ATOM 5075 N N . TYR A 1 682 ? 129.068 112.928 -0.803 1.00 68.04 682 TYR A N 1
ATOM 5076 C CA . TYR A 1 682 ? 130.070 113.679 -0.055 1.00 67.82 682 TYR A CA 1
ATOM 5077 C C . TYR A 1 682 ? 131.123 114.314 -0.954 1.00 68.43 682 TYR A C 1
ATOM 5078 O O . TYR A 1 682 ? 131.819 115.237 -0.517 1.00 68.39 682 TYR A O 1
ATOM 5087 N N . PHE A 1 683 ? 131.255 113.848 -2.197 1.00 68.23 683 PHE A N 1
ATOM 5088 C CA . PHE A 1 683 ? 132.112 114.538 -3.153 1.00 68.94 683 PHE A CA 1
ATOM 5089 C C . PHE A 1 683 ? 131.585 115.939 -3.437 1.00 69.27 683 PHE A C 1
ATOM 5090 O O . PHE A 1 683 ? 132.333 116.922 -3.372 1.00 69.42 683 PHE A O 1
ATOM 5098 N N . ARG A 1 684 ? 130.287 116.053 -3.735 1.00 71.88 684 ARG A N 1
ATOM 5099 C CA . ARG A 1 684 ? 129.673 117.348 -4.008 1.00 72.18 684 ARG A CA 1
ATOM 5100 C C . ARG A 1 684 ? 129.591 118.244 -2.779 1.00 71.70 684 ARG A C 1
ATOM 5101 O O . ARG A 1 684 ? 129.284 119.433 -2.923 1.00 71.95 684 ARG A O 1
ATOM 5109 N N . LYS A 1 685 ? 129.860 117.713 -1.588 1.00 75.47 685 LYS A N 1
ATOM 5110 C CA . LYS A 1 685 ? 129.874 118.496 -0.363 1.00 75.07 685 LYS A CA 1
ATOM 5111 C C . LYS A 1 685 ? 131.282 118.871 0.086 1.00 74.99 685 LYS A C 1
ATOM 5112 O O . LYS A 1 685 ? 131.430 119.605 1.070 1.00 74.76 685 LYS A O 1
ATOM 5118 N N . GLU A 1 686 ? 132.313 118.380 -0.606 1.00 86.47 686 GLU A N 1
ATOM 5119 C CA . GLU A 1 686 ? 133.718 118.666 -0.316 1.00 86.47 686 GLU A CA 1
ATOM 5120 C C . GLU A 1 686 ? 134.134 118.226 1.086 1.00 85.75 686 GLU A C 1
ATOM 5121 O O . GLU A 1 686 ? 135.136 118.711 1.619 1.00 85.65 686 GLU A O 1
ATOM 5127 N N . LYS A 1 687 ? 133.382 117.314 1.700 1.00 85.39 687 LYS A N 1
ATOM 5128 C CA . LYS A 1 687 ? 133.782 116.688 2.960 1.00 84.68 687 LYS A CA 1
ATOM 5129 C C . LYS A 1 687 ? 134.809 115.621 2.611 1.00 84.60 687 LYS A C 1
ATOM 5130 O O . LYS A 1 687 ? 134.478 114.465 2.349 1.00 84.40 687 LYS A O 1
ATOM 5136 N N . PHE A 1 688 ? 136.079 116.024 2.595 1.00 90.76 688 PHE A N 1
ATOM 5137 C CA . PHE A 1 688 ? 137.120 115.166 2.039 1.00 90.89 688 PHE A CA 1
ATOM 5138 C C . PHE A 1 688 ? 137.320 113.905 2.868 1.00 90.15 688 PHE A C 1
ATOM 5139 O O . PHE A 1 688 ? 137.496 112.816 2.310 1.00 90.16 688 PHE A O 1
ATOM 5147 N N . LEU A 1 689 ? 137.299 114.026 4.195 1.00 90.56 689 LEU A N 1
ATOM 5148 C CA . LEU A 1 689 ? 137.474 112.852 5.036 1.00 89.83 689 LEU A CA 1
ATOM 5149 C C . LEU A 1 689 ? 136.314 111.874 4.935 1.00 89.54 689 LEU A C 1
ATOM 5150 O O . LEU A 1 689 ? 136.455 110.737 5.392 1.00 89.04 689 LEU A O 1
ATOM 5155 N N . LEU A 1 690 ? 135.186 112.278 4.350 1.00 69.89 690 LEU A N 1
ATOM 5156 C CA . LEU A 1 690 ? 134.099 111.350 4.063 1.00 69.74 690 LEU A CA 1
ATOM 5157 C C . LEU A 1 690 ? 134.249 110.691 2.699 1.00 70.23 690 LEU A C 1
ATOM 5158 O O . LEU A 1 690 ? 133.904 109.515 2.548 1.00 69.95 690 LEU A O 1
ATOM 5163 N N . MET A 1 691 ? 134.751 111.423 1.701 1.00 79.81 691 MET A N 1
ATOM 5164 C CA . MET A 1 691 ? 135.158 110.781 0.455 1.00 80.38 691 MET A CA 1
ATOM 5165 C C . MET A 1 691 ? 136.193 109.698 0.729 1.00 80.03 691 MET A C 1
ATOM 5166 O O . MET A 1 691 ? 136.083 108.572 0.229 1.00 80.08 691 MET A O 1
ATOM 5171 N N . LEU A 1 692 ? 137.217 110.033 1.520 1.00 83.22 692 LEU A N 1
ATOM 5172 C CA . LEU A 1 692 ? 138.187 109.031 1.944 1.00 82.81 692 LEU A CA 1
ATOM 5173 C C . LEU A 1 692 ? 137.501 107.881 2.663 1.00 82.03 692 LEU A C 1
ATOM 5174 O O . LEU A 1 692 ? 137.712 106.712 2.323 1.00 82.00 692 LEU A O 1
ATOM 5179 N N . GLN A 1 693 ? 136.643 108.199 3.636 1.00 80.75 693 GLN A N 1
ATOM 5180 C CA . GLN A 1 693 ? 135.997 107.168 4.442 1.00 80.03 693 GLN A CA 1
ATOM 5181 C C . GLN A 1 693 ? 135.286 106.132 3.581 1.00 80.16 693 GLN A C 1
ATOM 5182 O O . GLN A 1 693 ? 135.399 104.927 3.826 1.00 79.75 693 GLN A O 1
ATOM 5188 N N . SER A 1 694 ? 134.551 106.579 2.561 1.00 73.34 694 SER A N 1
ATOM 5189 C CA . SER A 1 694 ? 133.733 105.633 1.810 1.00 73.54 694 SER A CA 1
ATOM 5190 C C . SER A 1 694 ? 134.553 104.894 0.756 1.00 73.98 694 SER A C 1
ATOM 5191 O O . SER A 1 694 ? 134.357 103.687 0.555 1.00 73.60 694 SER A O 1
ATOM 5194 N N . VAL A 1 695 ? 135.478 105.594 0.085 1.00 58.22 695 VAL A N 1
ATOM 5195 C CA . VAL A 1 695 ? 136.386 104.924 -0.847 1.00 58.84 695 VAL A CA 1
ATOM 5196 C C . VAL A 1 695 ? 137.125 103.794 -0.147 1.00 58.08 695 VAL A C 1
ATOM 5197 O O . VAL A 1 695 ? 137.273 102.695 -0.698 1.00 58.21 695 VAL A O 1
ATOM 5201 N N . LYS A 1 696 ? 137.573 104.041 1.091 1.00 73.85 696 LYS A N 1
ATOM 5202 C CA . LYS A 1 696 ? 138.209 103.002 1.897 1.00 73.09 696 LYS A CA 1
ATOM 5203 C C . LYS A 1 696 ? 137.312 101.779 2.037 1.00 72.54 696 LYS A C 1
ATOM 5204 O O . LYS A 1 696 ? 137.769 100.639 1.878 1.00 72.37 696 LYS A O 1
ATOM 5210 N N . ARG A 1 697 ? 136.026 101.998 2.329 1.00 73.46 697 ARG A N 1
ATOM 5211 C CA . ARG A 1 697 ? 135.118 100.879 2.555 1.00 72.84 697 ARG A CA 1
ATOM 5212 C C . ARG A 1 697 ? 134.803 100.150 1.256 1.00 73.47 697 ARG A C 1
ATOM 5213 O O . ARG A 1 697 ? 134.732 98.916 1.236 1.00 73.10 697 ARG A O 1
ATOM 5221 N N . ALA A 1 698 ? 134.619 100.895 0.161 1.00 70.57 698 ALA A N 1
ATOM 5222 C CA . ALA A 1 698 ? 134.448 100.262 -1.141 1.00 71.39 698 ALA A CA 1
ATOM 5223 C C . ALA A 1 698 ? 135.720 99.556 -1.581 1.00 71.76 698 ALA A C 1
ATOM 5224 O O . ALA A 1 698 ? 135.652 98.506 -2.226 1.00 71.93 698 ALA A O 1
ATOM 5226 N N . PHE A 1 699 ? 136.881 100.105 -1.225 1.00 75.53 699 PHE A N 1
ATOM 5227 C CA . PHE A 1 699 ? 138.149 99.467 -1.561 1.00 75.86 699 PHE A CA 1
ATOM 5228 C C . PHE A 1 699 ? 138.293 98.116 -0.870 1.00 74.98 699 PHE A C 1
ATOM 5229 O O . PHE A 1 699 ? 138.865 97.178 -1.439 1.00 75.34 699 PHE A O 1
ATOM 5237 N N . ALA A 1 700 ? 137.765 97.993 0.351 1.00 65.88 700 ALA A N 1
ATOM 5238 C CA . ALA A 1 700 ? 137.883 96.754 1.110 1.00 65.07 700 ALA A CA 1
ATOM 5239 C C . ALA A 1 700 ? 137.029 95.630 0.537 1.00 65.01 700 ALA A C 1
ATOM 5240 O O . ALA A 1 700 ? 137.251 94.465 0.883 1.00 64.52 700 ALA A O 1
ATOM 5242 N N . ILE A 1 701 ? 136.076 95.947 -0.333 1.00 65.69 701 ILE A N 1
ATOM 5243 C CA . ILE A 1 701 ? 135.215 94.949 -0.957 1.00 65.67 701 ILE A CA 1
ATOM 5244 C C . ILE A 1 701 ? 135.726 94.569 -2.339 1.00 66.68 701 ILE A C 1
ATOM 5245 O O . ILE A 1 701 ? 135.890 93.388 -2.647 1.00 66.59 701 ILE A O 1
ATOM 5250 N N . ASP A 1 702 ? 135.988 95.568 -3.180 1.00 87.66 702 ASP 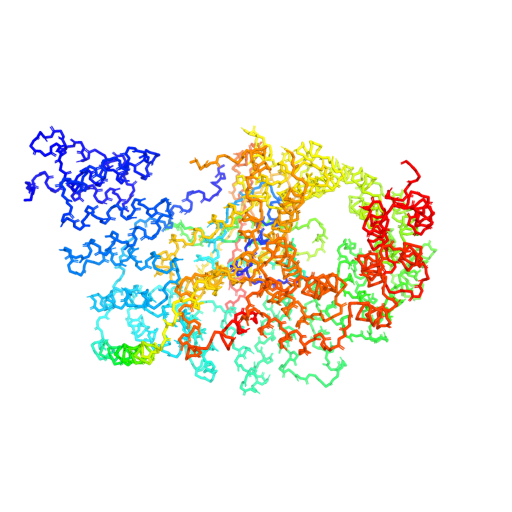A N 1
ATOM 5251 C CA . ASP A 1 702 ? 136.543 95.367 -4.516 1.00 88.63 702 ASP A CA 1
ATOM 5252 C C . ASP A 1 702 ? 137.498 96.522 -4.777 1.00 89.62 702 ASP A C 1
ATOM 5253 O O . ASP A 1 702 ? 137.059 97.663 -4.945 1.00 90.44 702 ASP A O 1
ATOM 5258 N N . SER A 1 703 ? 138.798 96.242 -4.789 1.00 93.80 703 SER A N 1
ATOM 5259 C CA . SER A 1 703 ? 139.759 97.296 -5.074 1.00 94.51 703 SER A CA 1
ATOM 5260 C C . SER A 1 703 ? 139.803 97.670 -6.550 1.00 95.63 703 SER A C 1
ATOM 5261 O O . SER A 1 703 ? 140.370 98.713 -6.887 1.00 96.33 703 SER A O 1
ATOM 5264 N N . SER A 1 704 ? 139.202 96.865 -7.427 1.00 71.69 704 SER A N 1
ATOM 5265 C CA . SER A 1 704 ? 139.260 97.075 -8.868 1.00 72.69 704 SER A CA 1
ATOM 5266 C C . SER A 1 704 ? 137.914 97.465 -9.460 1.00 73.31 704 SER A C 1
ATOM 5267 O O . SER A 1 704 ? 137.766 97.452 -10.685 1.00 74.09 704 SER A O 1
ATOM 5270 N N . HIS A 1 705 ? 136.934 97.803 -8.628 1.00 73.30 705 HIS A N 1
ATOM 5271 C CA . HIS A 1 705 ? 135.611 98.144 -9.130 1.00 73.87 705 HIS A CA 1
ATOM 5272 C C . HIS A 1 705 ? 135.707 99.335 -10.080 1.00 75.46 705 HIS A C 1
ATOM 5273 O O . HIS A 1 705 ? 136.398 100.315 -9.765 1.00 75.78 705 HIS A O 1
ATOM 5280 N N . PRO A 1 706 ? 135.054 99.287 -11.248 1.00 61.31 706 PRO A N 1
ATOM 5281 C CA . PRO A 1 706 ? 135.155 100.421 -12.184 1.00 62.83 706 PRO A CA 1
ATOM 5282 C C . PRO A 1 706 ? 134.554 101.698 -11.630 1.00 63.22 706 PRO A C 1
ATOM 5283 O O . PRO A 1 706 ? 135.153 102.772 -11.770 1.00 63.41 706 PRO A O 1
ATOM 5287 N N . TRP A 1 707 ? 133.387 101.606 -10.989 1.00 73.31 707 TRP A N 1
ATOM 5288 C CA . TRP A 1 707 ? 132.790 102.779 -10.366 1.00 72.81 707 TRP A CA 1
ATOM 5289 C C . TRP A 1 707 ? 133.641 103.284 -9.208 1.00 71.78 707 TRP A C 1
ATOM 5290 O O . TRP A 1 707 ? 133.819 104.499 -9.055 1.00 71.68 707 TRP A O 1
ATOM 5301 N N . LEU A 1 708 ? 134.186 102.373 -8.391 1.00 50.00 708 LEU A N 1
ATOM 5302 C CA . LEU A 1 708 ? 135.098 102.804 -7.336 1.00 49.08 708 LEU A CA 1
ATOM 5303 C C . LEU A 1 708 ? 136.292 103.541 -7.915 1.00 49.76 708 LEU A C 1
ATOM 5304 O O . LEU A 1 708 ? 136.710 104.565 -7.371 1.00 49.38 708 LEU A O 1
ATOM 5309 N N . HIS A 1 709 ? 136.836 103.054 -9.035 1.00 63.23 709 HIS A N 1
ATOM 5310 C CA . HIS A 1 709 ? 137.994 103.711 -9.629 1.00 63.65 709 HIS A CA 1
ATOM 5311 C C . HIS A 1 709 ? 137.665 105.131 -10.086 1.00 64.08 709 HIS A C 1
ATOM 5312 O O . HIS A 1 709 ? 138.465 106.053 -9.885 1.00 63.88 709 HIS A O 1
ATOM 5319 N N . GLU A 1 710 ? 136.494 105.332 -10.695 1.00 77.13 710 GLU A N 1
ATOM 5320 C CA . GLU A 1 710 ? 136.084 106.690 -11.045 1.00 77.36 710 GLU A CA 1
ATOM 5321 C C . GLU A 1 710 ? 136.054 107.590 -9.813 1.00 76.39 710 GLU A C 1
ATOM 5322 O O . GLU A 1 710 ? 136.436 108.764 -9.881 1.00 76.41 710 GLU A O 1
ATOM 5328 N N . CYS A 1 711 ? 135.607 107.053 -8.675 1.00 87.20 711 CYS A N 1
ATOM 5329 C CA . CYS A 1 711 ? 135.592 107.834 -7.443 1.00 86.21 711 CYS A CA 1
ATOM 5330 C C . CYS A 1 711 ? 137.006 108.128 -6.962 1.00 85.94 711 CYS A C 1
ATOM 5331 O O . CYS A 1 711 ? 137.295 109.245 -6.516 1.00 85.69 711 CYS A O 1
ATOM 5334 N N . MET A 1 712 ? 137.901 107.139 -7.049 1.00 100.46 712 MET A N 1
ATOM 5335 C CA . MET A 1 712 ? 139.262 107.309 -6.547 1.00 100.13 712 MET A CA 1
ATOM 5336 C C . MET A 1 712 ? 140.038 108.343 -7.350 1.00 100.82 712 MET A C 1
ATOM 5337 O O . MET A 1 712 ? 140.826 109.109 -6.781 1.00 100.52 712 MET A O 1
ATOM 5342 N N . ILE A 1 713 ? 139.830 108.382 -8.668 1.00 74.29 713 ILE A N 1
ATOM 5343 C CA . ILE A 1 713 ? 140.504 109.377 -9.499 1.00 74.93 713 ILE A CA 1
ATOM 5344 C C . ILE A 1 713 ? 140.139 110.782 -9.041 1.00 74.67 713 ILE A C 1
ATOM 5345 O O . ILE A 1 713 ? 141.016 111.608 -8.765 1.00 74.58 713 ILE A O 1
ATOM 5350 N N . ARG A 1 714 ? 138.838 111.066 -8.934 1.00 85.91 714 ARG A N 1
ATOM 5351 C CA . ARG A 1 714 ? 138.399 112.397 -8.524 1.00 85.66 714 ARG A CA 1
ATOM 5352 C C . ARG A 1 714 ? 138.832 112.718 -7.097 1.00 84.75 714 ARG A C 1
ATOM 5353 O O . ARG A 1 714 ? 139.173 113.867 -6.793 1.00 84.69 714 ARG A O 1
ATOM 5361 N N . LEU A 1 715 ? 138.838 111.719 -6.210 1.00 75.47 715 LEU A N 1
ATOM 5362 C CA . LEU A 1 715 ? 139.362 111.942 -4.865 1.00 74.61 715 LEU A CA 1
ATOM 5363 C C . LEU A 1 715 ? 140.843 112.293 -4.901 1.00 74.80 715 LEU A C 1
ATOM 5364 O O . LEU A 1 715 ? 141.293 113.199 -4.191 1.00 74.54 715 LEU A O 1
ATOM 5369 N N . PHE A 1 716 ? 141.619 111.586 -5.723 1.00 121.96 716 PHE A N 1
ATOM 5370 C CA . PHE A 1 716 ? 143.048 111.860 -5.805 1.00 122.13 716 PHE A CA 1
ATOM 5371 C C . PHE A 1 716 ? 143.309 113.177 -6.522 1.00 122.86 716 PHE A C 1
ATOM 5372 O O . PHE A 1 716 ? 144.157 113.965 -6.092 1.00 122.81 716 PHE A O 1
ATOM 5380 N N . ASN A 1 717 ? 142.569 113.444 -7.601 1.00 85.98 717 ASN A N 1
ATOM 5381 C CA . ASN A 1 717 ? 142.822 114.636 -8.403 1.00 86.67 717 ASN A CA 1
ATOM 5382 C C . ASN A 1 717 ? 142.408 115.905 -7.672 1.00 86.31 717 ASN A C 1
ATOM 5383 O O . ASN A 1 717 ? 143.136 116.902 -7.701 1.00 86.51 717 ASN A O 1
ATOM 5388 N N . THR A 1 718 ? 141.240 115.898 -7.021 1.00 82.26 718 THR A N 1
ATOM 5389 C CA . THR A 1 718 ? 140.781 117.111 -6.349 1.00 81.98 718 THR A CA 1
ATOM 5390 C C . THR A 1 718 ? 141.651 117.451 -5.148 1.00 81.53 718 THR A C 1
ATOM 5391 O O . THR A 1 718 ? 141.813 118.631 -4.826 1.00 81.60 718 THR A O 1
ATOM 5395 N N . ALA A 1 719 ? 142.211 116.441 -4.476 1.00 105.46 719 ALA A N 1
ATOM 5396 C CA . ALA A 1 719 ? 143.126 116.709 -3.373 1.00 105.09 719 ALA A CA 1
ATOM 5397 C C . ALA A 1 719 ? 144.345 117.488 -3.850 1.00 105.65 719 ALA A C 1
ATOM 5398 O O . ALA A 1 719 ? 144.678 118.535 -3.288 1.00 105.78 719 ALA A O 1
ATOM 5400 N N . VAL A 1 720 ? 144.999 117.017 -4.915 1.00 109.62 720 VAL A N 1
ATOM 5401 C CA . VAL A 1 720 ? 146.218 117.672 -5.383 1.00 110.09 720 VAL A CA 1
ATOM 5402 C C . VAL A 1 720 ? 145.903 119.024 -6.022 1.00 110.69 720 VAL A C 1
ATOM 5403 O O . VAL A 1 720 ? 146.664 119.989 -5.866 1.00 110.93 720 VAL A O 1
ATOM 5407 N N . CYS A 1 721 ? 144.770 119.131 -6.720 1.00 122.08 721 CYS A N 1
ATOM 5408 C CA . CYS A 1 721 ? 144.419 120.358 -7.424 1.00 122.62 721 CYS A CA 1
ATOM 5409 C C . CYS A 1 721 ? 143.786 121.406 -6.518 1.00 122.22 721 CYS A C 1
ATOM 5410 O O . CYS A 1 721 ? 143.520 122.519 -6.986 1.00 122.57 721 CYS A O 1
ATOM 5413 N N . GLU A 1 722 ? 143.551 121.085 -5.234 1.00 116.94 722 GLU A N 1
ATOM 5414 C CA . GLU A 1 722 ? 142.893 122.015 -4.320 1.00 116.61 722 GLU A CA 1
ATOM 5415 C C . GLU A 1 722 ? 143.340 121.813 -2.871 1.00 115.93 722 GLU A C 1
ATOM 5416 O O . GLU A 1 722 ? 142.553 122.043 -1.946 1.00 115.50 722 GLU A O 1
ATOM 5422 N N . SER A 1 723 ? 144.594 121.404 -2.651 1.00 129.07 723 SER A N 1
ATOM 5423 C CA . SER A 1 723 ? 145.039 121.052 -1.307 1.00 128.41 723 SER A CA 1
ATOM 5424 C C . SER A 1 723 ? 145.423 122.252 -0.458 1.00 128.31 723 SER A C 1
ATOM 5425 O O . SER A 1 723 ? 145.505 122.113 0.767 1.00 127.68 723 SER A O 1
ATOM 5428 N N . LYS A 1 724 ? 145.665 123.418 -1.061 1.00 125.44 724 LYS A N 1
ATOM 5429 C CA . LYS A 1 724 ? 146.267 124.506 -0.295 1.00 125.49 724 LYS A CA 1
ATOM 5430 C C . LYS A 1 724 ? 145.296 125.054 0.746 1.00 125.13 724 LYS A C 1
ATOM 5431 O O . LYS A 1 724 ? 145.705 125.385 1.865 1.00 124.70 724 LYS A O 1
ATOM 5437 N N . ASP A 1 725 ? 144.012 125.132 0.413 1.00 134.02 725 ASP A N 1
ATOM 5438 C CA . ASP A 1 725 ? 143.002 125.656 1.335 1.00 133.73 725 ASP A CA 1
ATOM 5439 C C . ASP A 1 725 ? 142.290 124.534 2.080 1.00 132.79 725 ASP A C 1
ATOM 5440 O O . ASP A 1 725 ? 141.065 124.515 2.189 1.00 132.48 725 ASP A O 1
ATOM 5445 N N . LEU A 1 726 ? 143.059 123.583 2.601 1.00 115.12 726 LEU A N 1
ATOM 5446 C CA . LEU A 1 726 ? 142.541 122.498 3.420 1.00 114.37 726 LEU A CA 1
ATOM 5447 C C . LEU A 1 726 ? 143.153 122.565 4.812 1.00 113.90 726 LEU A C 1
ATOM 5448 O O . LEU A 1 726 ? 144.283 123.032 4.987 1.00 114.10 726 LEU A O 1
ATOM 5453 N N . SER A 1 727 ? 142.388 122.106 5.803 1.00 88.77 727 SER A N 1
ATOM 5454 C CA . SER A 1 727 ? 142.866 122.111 7.177 1.00 88.38 727 SER A CA 1
ATOM 5455 C C . SER A 1 727 ? 144.160 121.319 7.278 1.00 88.08 727 SER A C 1
ATOM 5456 O O . SER A 1 727 ? 144.311 120.269 6.648 1.00 87.88 727 SER A O 1
ATOM 5459 N N . ASP A 1 728 ? 145.102 121.837 8.070 1.00 133.48 728 ASP A N 1
ATOM 5460 C CA . ASP A 1 728 ? 146.360 121.135 8.289 1.00 133.27 728 ASP A CA 1
ATOM 5461 C C . ASP A 1 728 ? 146.156 119.803 9.000 1.00 132.62 728 ASP A C 1
ATOM 5462 O O . ASP A 1 728 ? 147.118 119.043 9.151 1.00 132.55 728 ASP A O 1
ATOM 5467 N N . THR A 1 729 ? 144.928 119.507 9.430 1.00 89.84 729 THR A N 1
ATOM 5468 C CA . THR A 1 729 ? 144.557 118.223 10.008 1.00 89.20 729 THR A CA 1
ATOM 5469 C C . THR A 1 729 ? 143.956 117.268 8.983 1.00 89.14 729 THR A C 1
ATOM 5470 O O . THR A 1 729 ? 144.173 116.055 9.087 1.00 88.74 729 THR A O 1
ATOM 5474 N N . VAL A 1 730 ? 143.218 117.784 7.992 1.00 91.14 730 VAL A N 1
ATOM 5475 C CA . VAL A 1 730 ? 142.744 116.938 6.894 1.00 91.25 730 VAL A CA 1
ATOM 5476 C C . VAL A 1 730 ? 143.926 116.340 6.145 1.00 91.58 730 VAL A C 1
ATOM 5477 O O . VAL A 1 730 ? 144.086 115.116 6.090 1.00 91.32 730 VAL A O 1
ATOM 5481 N N . ARG A 1 731 ? 144.776 117.206 5.572 1.00 116.32 731 ARG A N 1
ATOM 5482 C CA . ARG A 1 731 ? 145.919 116.754 4.780 1.00 116.75 731 ARG A CA 1
ATOM 5483 C C . ARG A 1 731 ? 146.696 115.665 5.499 1.00 116.29 731 ARG A C 1
ATOM 5484 O O . ARG A 1 731 ? 147.066 114.651 4.896 1.00 116.38 731 ARG A O 1
ATOM 5492 N N . THR A 1 732 ? 146.941 115.857 6.795 1.00 83.56 732 THR A N 1
ATOM 5493 C CA . THR A 1 732 ? 147.552 114.811 7.603 1.00 83.04 732 THR A CA 1
ATOM 5494 C C . THR A 1 732 ? 146.793 113.499 7.461 1.00 82.54 732 THR A C 1
ATOM 5495 O O . THR A 1 732 ? 147.341 112.501 6.981 1.00 82.55 732 THR A O 1
ATOM 5499 N N . VAL A 1 733 ? 145.516 113.493 7.864 1.00 79.54 733 VAL A N 1
ATOM 5500 C CA . VAL A 1 733 ? 144.679 112.302 7.720 1.00 79.09 733 VAL A CA 1
ATOM 5501 C C . VAL A 1 733 ? 144.464 111.958 6.252 1.00 79.60 733 VAL A C 1
ATOM 5502 O O . VAL A 1 733 ? 144.383 110.776 5.890 1.00 79.39 733 VAL A O 1
ATOM 5506 N N . LEU A 1 734 ? 144.395 112.972 5.382 1.00 111.74 734 LEU A N 1
ATOM 5507 C CA . LEU A 1 734 ? 144.069 112.729 3.981 1.00 112.32 734 LEU A CA 1
ATOM 5508 C C . LEU A 1 734 ? 145.214 112.068 3.227 1.00 112.65 734 LEU A C 1
ATOM 5509 O O . LEU A 1 734 ? 144.962 111.304 2.294 1.00 112.83 734 LEU A O 1
ATOM 5514 N N . LYS A 1 735 ? 146.465 112.332 3.606 1.00 113.20 735 LYS A N 1
ATOM 5515 C CA . LYS A 1 735 ? 147.595 111.878 2.802 1.00 113.66 735 LYS A CA 1
ATOM 5516 C C . LYS A 1 735 ? 148.200 110.567 3.285 1.00 113.11 735 LYS A C 1
ATOM 5517 O O . LYS A 1 735 ? 148.569 109.731 2.458 1.00 113.35 735 LYS A O 1
ATOM 5523 N N . GLN A 1 736 ? 148.324 110.358 4.598 1.00 107.49 736 GLN A N 1
ATOM 5524 C CA . GLN A 1 736 ? 148.912 109.108 5.073 1.00 106.90 736 GLN A CA 1
ATOM 5525 C C . GLN A 1 736 ? 148.001 107.923 4.785 1.00 106.55 736 GLN A C 1
ATOM 5526 O O . GLN A 1 736 ? 148.472 106.870 4.337 1.00 106.40 736 GLN A O 1
ATOM 5532 N N . GLU A 1 737 ? 146.694 108.076 5.028 1.00 121.68 737 GLU A N 1
ATOM 5533 C CA . GLU A 1 737 ? 145.740 107.029 4.668 1.00 121.40 737 GLU A CA 1
ATOM 5534 C C . GLU A 1 737 ? 145.657 106.853 3.158 1.00 122.17 737 GLU A C 1
ATOM 5535 O O . GLU A 1 737 ? 145.517 105.726 2.664 1.00 122.16 737 GLU A O 1
ATOM 5541 N N . MET A 1 738 ? 145.748 107.954 2.411 1.00 94.72 738 MET A N 1
ATOM 5542 C CA . MET A 1 738 ? 145.743 107.866 0.958 1.00 95.60 738 MET A CA 1
ATOM 5543 C C . MET A 1 738 ? 146.987 107.146 0.453 1.00 95.94 738 MET A C 1
ATOM 5544 O O . MET A 1 738 ? 146.890 106.245 -0.383 1.00 96.25 738 MET A O 1
ATOM 5549 N N . ASN A 1 739 ? 148.164 107.507 0.971 1.00 112.20 739 ASN A N 1
ATOM 5550 C CA . ASN A 1 739 ? 149.398 106.856 0.535 1.00 112.58 739 ASN A CA 1
ATOM 5551 C C . ASN A 1 739 ? 149.398 105.363 0.836 1.00 112.02 739 ASN A C 1
ATOM 5552 O O . ASN A 1 739 ? 150.015 104.584 0.099 1.00 112.33 739 ASN A O 1
ATOM 5557 N N . ARG A 1 740 ? 148.724 104.947 1.913 1.00 115.88 740 ARG A N 1
ATOM 5558 C CA . ARG A 1 740 ? 148.677 103.528 2.250 1.00 115.45 740 ARG A CA 1
ATOM 5559 C C . ARG A 1 740 ? 147.971 102.728 1.160 1.00 115.81 740 ARG A C 1
ATOM 5560 O O . ARG A 1 740 ? 148.391 101.614 0.828 1.00 115.93 740 ARG A O 1
ATOM 5568 N N . LEU A 1 741 ? 146.910 103.286 0.577 1.00 108.47 741 LEU A N 1
ATOM 5569 C CA . LEU A 1 741 ? 146.159 102.613 -0.476 1.00 108.92 741 LEU A CA 1
ATOM 5570 C C . LEU A 1 741 ? 146.454 103.155 -1.872 1.00 109.92 741 LEU A C 1
ATOM 5571 O O . LEU A 1 741 ? 146.580 102.370 -2.815 1.00 110.32 741 LEU A O 1
ATOM 5576 N N . PHE A 1 742 ? 146.580 104.475 -2.034 1.00 149.59 742 PHE A N 1
ATOM 5577 C CA . PHE A 1 742 ? 146.892 105.036 -3.347 1.00 150.50 742 PHE A CA 1
ATOM 5578 C C . PHE A 1 742 ? 148.352 104.825 -3.721 1.00 150.71 742 PHE A C 1
ATOM 5579 O O . PHE A 1 742 ? 148.672 104.671 -4.905 1.00 151.33 742 PHE A O 1
ATOM 5587 N N . GLY A 1 743 ? 149.243 104.806 -2.736 1.00 119.73 743 GLY A N 1
ATOM 5588 C CA . GLY A 1 743 ? 150.654 104.887 -3.024 1.00 120.07 743 GLY A CA 1
ATOM 5589 C C . GLY A 1 743 ? 151.010 106.287 -3.495 1.00 120.51 743 GLY A C 1
ATOM 5590 O O . GLY A 1 743 ? 150.209 107.220 -3.450 1.00 120.26 743 GLY A O 1
ATOM 5591 N N . ALA A 1 744 ? 152.248 106.422 -3.954 1.00 134.94 744 ALA A N 1
ATOM 5592 C CA . ALA A 1 744 ? 152.741 107.679 -4.509 1.00 135.38 744 ALA A CA 1
ATOM 5593 C C . ALA A 1 744 ? 152.654 107.584 -6.029 1.00 135.88 744 ALA A C 1
ATOM 5594 O O . ALA A 1 744 ? 153.555 107.058 -6.687 1.00 135.84 744 ALA A O 1
ATOM 5596 N N . THR A 1 745 ? 151.549 108.083 -6.580 1.00 132.29 745 THR A N 1
ATOM 5597 C CA . THR A 1 745 ? 151.372 108.155 -8.024 1.00 132.88 745 THR A CA 1
ATOM 5598 C C . THR A 1 745 ? 150.836 109.532 -8.396 1.00 134.05 745 THR A C 1
ATOM 5599 O O . THR A 1 745 ? 150.784 110.433 -7.555 1.00 134.83 745 THR A O 1
ATOM 5603 N N . ASN A 1 746 ? 150.469 109.709 -9.654 1.00 120.04 746 ASN A N 1
ATOM 5604 C CA . ASN A 1 746 ? 149.716 110.870 -10.102 1.00 120.82 746 ASN A CA 1
ATOM 5605 C C . ASN A 1 746 ? 148.418 110.317 -10.685 1.00 121.04 746 ASN A C 1
ATOM 5606 O O . ASN A 1 746 ? 148.321 109.098 -10.868 1.00 120.81 746 ASN A O 1
ATOM 5611 N N . PRO A 1 747 ? 147.395 111.130 -10.968 1.00 105.22 747 PRO A N 1
ATOM 5612 C CA . PRO A 1 747 ? 146.123 110.532 -11.400 1.00 105.38 747 PRO A CA 1
ATOM 5613 C C . PRO A 1 747 ? 146.223 109.805 -12.727 1.00 106.00 747 PRO A C 1
ATOM 5614 O O . PRO A 1 747 ? 145.537 108.793 -12.921 1.00 105.78 747 PRO A O 1
ATOM 5618 N N . LYS A 1 748 ? 147.083 110.270 -13.635 1.00 89.68 748 LYS A N 1
ATOM 5619 C CA . LYS A 1 748 ? 147.135 109.679 -14.966 1.00 90.34 748 LYS A CA 1
ATOM 5620 C C . LYS A 1 748 ? 147.779 108.298 -14.941 1.00 89.98 748 LYS A C 1
ATOM 5621 O O . LYS A 1 748 ? 147.273 107.368 -15.577 1.00 90.12 748 LYS A O 1
ATOM 5627 N N . ASN A 1 749 ? 148.876 108.127 -14.197 1.00 106.00 749 ASN A N 1
ATOM 5628 C CA . ASN A 1 749 ? 149.475 106.797 -14.113 1.00 105.60 749 ASN A CA 1
ATOM 5629 C C . ASN A 1 749 ? 148.583 105.837 -13.343 1.00 104.98 749 ASN A C 1
ATOM 5630 O O . ASN A 1 749 ? 148.389 104.694 -13.769 1.00 104.97 749 ASN A O 1
ATOM 5635 N N . PHE A 1 750 ? 148.026 106.279 -12.214 1.00 80.35 750 PHE A N 1
ATOM 5636 C CA . PHE A 1 750 ? 147.109 105.420 -11.471 1.00 79.73 750 PHE A CA 1
ATOM 5637 C C . PHE A 1 750 ? 145.887 105.041 -12.294 1.00 80.21 750 PHE A C 1
ATOM 5638 O O . PHE A 1 750 ? 145.270 104.004 -12.027 1.00 79.83 750 PHE A O 1
ATOM 5646 N N . ASN A 1 751 ? 145.525 105.855 -13.286 1.00 64.41 751 ASN A N 1
ATOM 5647 C CA . ASN A 1 751 ? 144.480 105.465 -14.223 1.00 65.02 751 ASN A CA 1
ATOM 5648 C C . ASN A 1 751 ? 145.025 104.519 -15.285 1.00 65.47 751 ASN A C 1
ATOM 5649 O O . ASN A 1 751 ? 144.406 103.490 -15.582 1.00 65.48 751 ASN A O 1
ATOM 5654 N N . GLU A 1 752 ? 146.189 104.848 -15.857 1.00 88.88 752 GLU A N 1
ATOM 5655 C CA . GLU A 1 752 ? 146.818 103.954 -16.825 1.00 89.27 752 GLU A CA 1
ATOM 5656 C C . GLU A 1 752 ? 147.097 102.591 -16.209 1.00 88.44 752 GLU A C 1
ATOM 5657 O O . GLU A 1 752 ? 146.858 101.555 -16.843 1.00 88.42 752 GLU A O 1
ATOM 5663 N N . THR A 1 753 ? 147.590 102.575 -14.966 1.00 72.11 753 THR A N 1
ATOM 5664 C CA . THR A 1 753 ? 147.803 101.315 -14.260 1.00 71.31 753 THR A CA 1
ATOM 5665 C C . THR A 1 753 ? 146.504 100.534 -14.130 1.00 71.03 753 THR A C 1
ATOM 5666 O O . THR A 1 753 ? 146.489 99.310 -14.305 1.00 70.71 753 THR A O 1
ATOM 5670 N N . PHE A 1 754 ? 145.401 101.228 -13.841 1.00 69.62 754 PHE A N 1
ATOM 5671 C CA . PHE A 1 754 ? 144.108 100.561 -13.718 1.00 69.43 754 PHE A CA 1
ATOM 5672 C C . PHE A 1 754 ? 143.659 99.963 -15.043 1.00 70.01 754 PHE A C 1
ATOM 5673 O O . PHE A 1 754 ? 143.071 98.874 -15.071 1.00 69.62 754 PHE A O 1
ATOM 5681 N N . LEU A 1 755 ? 143.920 100.665 -16.152 1.00 71.63 755 LEU A N 1
ATOM 5682 C CA . LEU A 1 755 ? 143.575 100.132 -17.467 1.00 72.16 755 LEU A CA 1
ATOM 5683 C C . LEU A 1 755 ? 144.417 98.905 -17.806 1.00 71.71 755 LEU A C 1
ATOM 5684 O O . LEU A 1 755 ? 143.899 97.925 -18.355 1.00 71.54 755 LEU A O 1
ATOM 5689 N N . LYS A 1 756 ? 145.712 98.927 -17.470 1.00 75.87 756 LYS A N 1
ATOM 5690 C CA . LYS A 1 756 ? 146.567 97.778 -17.756 1.00 75.46 756 LYS A CA 1
ATOM 5691 C C . LYS A 1 756 ? 146.168 96.560 -16.926 1.00 74.38 756 LYS A C 1
ATOM 5692 O O . LYS A 1 756 ? 146.231 95.427 -17.416 1.00 73.90 756 LYS A O 1
ATOM 5698 N N . ARG A 1 757 ? 145.748 96.771 -15.673 1.00 77.95 757 ARG A N 1
ATOM 5699 C CA . ARG A 1 757 ? 145.325 95.653 -14.831 1.00 76.90 757 ARG A CA 1
ATOM 5700 C C . ARG A 1 757 ? 144.020 95.037 -15.316 1.00 76.88 757 ARG A C 1
ATOM 5701 O O . ARG A 1 757 ? 143.796 93.841 -15.117 1.00 76.20 757 ARG A O 1
ATOM 5709 N N . ASN A 1 758 ? 143.149 95.829 -15.946 1.00 68.82 758 ASN A N 1
ATOM 5710 C CA . ASN A 1 758 ? 141.767 95.430 -16.193 1.00 68.77 758 ASN A CA 1
ATOM 5711 C C . ASN A 1 758 ? 141.376 95.561 -17.660 1.00 69.74 758 ASN A C 1
ATOM 5712 O O . ASN A 1 758 ? 140.189 95.689 -17.972 1.00 70.12 758 ASN A O 1
ATOM 5717 N N . SER A 1 759 ? 142.350 95.494 -18.569 1.00 70.65 759 SER A N 1
ATOM 5718 C CA . SER A 1 759 ? 142.112 95.825 -19.970 1.00 71.60 759 SER A CA 1
ATOM 5719 C C . SER A 1 759 ? 141.144 94.884 -20.675 1.00 71.40 759 SER A C 1
ATOM 5720 O O . SER A 1 759 ? 140.657 95.231 -21.752 1.00 72.14 759 SER A O 1
ATOM 5723 N N . ASP A 1 760 ? 140.858 93.711 -20.117 1.00 73.30 760 ASP A N 1
ATOM 5724 C CA . ASP A 1 760 ? 139.989 92.746 -20.780 1.00 72.80 760 ASP A CA 1
ATOM 5725 C C . ASP A 1 760 ? 138.526 92.848 -20.350 1.00 72.52 760 ASP A C 1
ATOM 5726 O O . ASP A 1 760 ? 137.700 92.075 -20.851 1.00 71.92 760 ASP A O 1
ATOM 5731 N N . SER A 1 761 ? 138.185 93.767 -19.440 1.00 68.55 761 SER A N 1
ATOM 5732 C CA . SER A 1 761 ? 136.820 93.937 -18.943 1.00 68.36 761 SER A CA 1
ATOM 5733 C C . SER A 1 761 ? 136.279 95.280 -19.416 1.00 69.59 761 SER A C 1
ATOM 5734 O O . SER A 1 761 ? 136.806 96.336 -19.037 1.00 70.25 761 SER A O 1
ATOM 5737 N N . LEU A 1 762 ? 135.228 95.231 -20.242 1.00 67.76 762 LEU A N 1
ATOM 5738 C CA . LEU A 1 762 ? 134.666 96.458 -20.804 1.00 68.79 762 LEU A CA 1
ATOM 5739 C C . LEU A 1 762 ? 134.164 97.441 -19.751 1.00 69.29 762 LEU A C 1
ATOM 5740 O O . LEU A 1 762 ? 134.434 98.645 -19.907 1.00 70.20 762 LEU A O 1
ATOM 5745 N N . PRO A 1 763 ? 133.443 97.034 -18.694 1.00 67.17 763 PRO A N 1
ATOM 5746 C CA . PRO A 1 763 ? 133.092 97.998 -17.638 1.00 67.71 763 PRO A CA 1
ATOM 5747 C C . PRO A 1 763 ? 134.289 98.741 -17.085 1.00 67.98 763 PRO A C 1
ATOM 5748 O O . PRO A 1 763 ? 134.174 99.922 -16.726 1.00 68.63 763 PRO A O 1
ATOM 5752 N N . HIS A 1 764 ? 135.446 98.081 -17.018 1.00 64.37 764 HIS A N 1
ATOM 5753 C CA . HIS A 1 764 ? 136.657 98.732 -16.539 1.00 64.39 764 HIS A CA 1
ATOM 5754 C C . HIS A 1 764 ? 137.281 99.620 -17.604 1.00 65.34 764 HIS A C 1
ATOM 5755 O O . HIS A 1 764 ? 137.886 100.645 -17.273 1.00 65.58 764 HIS A O 1
ATOM 5762 N N . ARG A 1 765 ? 137.137 99.261 -18.880 1.00 76.38 765 ARG A N 1
ATOM 5763 C CA . ARG A 1 765 ? 137.621 100.144 -19.934 1.00 77.23 765 ARG A CA 1
ATOM 5764 C C . ARG A 1 765 ? 136.823 101.440 -19.982 1.00 77.87 765 ARG A C 1
ATOM 5765 O O . ARG A 1 765 ? 137.399 102.532 -20.073 1.00 78.25 765 ARG A O 1
ATOM 5773 N N . LEU A 1 766 ? 135.494 101.335 -19.915 1.00 71.28 766 LEU A N 1
ATOM 5774 C CA . LEU A 1 766 ? 134.666 102.531 -19.958 1.00 71.64 766 LEU A CA 1
ATOM 5775 C C . LEU A 1 766 ? 134.946 103.434 -18.766 1.00 71.49 766 LEU A C 1
ATOM 5776 O O . LEU A 1 766 ? 134.930 104.662 -18.898 1.00 71.64 766 LEU A O 1
ATOM 5781 N N . SER A 1 767 ? 135.229 102.851 -17.600 1.00 83.28 767 SER A N 1
ATOM 5782 C CA . SER A 1 767 ? 135.525 103.662 -16.427 1.00 82.86 767 SER A CA 1
ATOM 5783 C C . SER A 1 767 ? 136.927 104.253 -16.452 1.00 82.75 767 SER A C 1
ATOM 5784 O O . SER A 1 767 ? 137.218 105.139 -15.647 1.00 82.32 767 SER A O 1
ATOM 5787 N N . ALA A 1 768 ? 137.796 103.796 -17.348 1.00 90.99 768 ALA A N 1
ATOM 5788 C CA . ALA A 1 768 ? 139.077 104.455 -17.556 1.00 91.02 768 ALA A CA 1
ATOM 5789 C C . ALA A 1 768 ? 138.980 105.495 -18.665 1.00 91.75 768 ALA A C 1
ATOM 5790 O O . ALA A 1 768 ? 139.465 106.619 -18.507 1.00 91.75 768 ALA A O 1
ATOM 5792 N N . ALA A 1 769 ? 138.333 105.140 -19.780 1.00 89.13 769 ALA A N 1
ATOM 5793 C CA . ALA A 1 769 ? 138.093 106.093 -20.857 1.00 89.69 769 ALA A CA 1
ATOM 5794 C C . ALA A 1 769 ? 137.250 107.274 -20.401 1.00 89.55 769 ALA A C 1
ATOM 5795 O O . ALA A 1 769 ? 137.295 108.334 -21.034 1.00 89.85 769 ALA A O 1
ATOM 5797 N N . LYS A 1 770 ? 136.486 107.119 -19.317 1.00 85.58 770 LYS A N 1
ATOM 5798 C CA . LYS A 1 770 ? 135.824 108.270 -18.720 1.00 85.24 770 LYS A CA 1
ATOM 5799 C C . LYS A 1 770 ? 136.810 109.136 -17.948 1.00 84.88 770 LYS A C 1
ATOM 5800 O O . LYS A 1 770 ? 136.632 110.358 -17.875 1.00 84.76 770 LYS A O 1
ATOM 5806 N N . MET A 1 771 ? 137.859 108.530 -17.387 1.00 76.73 771 MET A N 1
ATOM 5807 C CA . MET A 1 771 ? 138.799 109.261 -16.549 1.00 76.27 771 MET A CA 1
ATOM 5808 C C . MET A 1 771 ? 139.979 109.838 -17.318 1.00 76.70 771 MET A C 1
ATOM 5809 O O . MET A 1 771 ? 140.609 110.781 -16.827 1.00 76.44 771 MET A O 1
ATOM 5814 N N . VAL A 1 772 ? 140.309 109.297 -18.495 1.00 95.75 772 VAL A N 1
ATOM 5815 C CA . VAL A 1 772 ? 141.315 109.953 -19.325 1.00 96.21 772 VAL A CA 1
ATOM 5816 C C . VAL A 1 772 ? 140.779 111.273 -19.852 1.00 96.49 772 VAL A C 1
ATOM 5817 O O . VAL A 1 772 ? 141.550 112.203 -20.114 1.00 96.67 772 VAL A O 1
ATOM 5821 N N . TYR A 1 773 ? 139.457 111.387 -19.992 1.00 95.00 773 TYR A N 1
ATOM 5822 C CA . TYR A 1 773 ? 138.848 112.651 -20.374 1.00 95.11 773 TYR A CA 1
ATOM 5823 C C . TYR A 1 773 ? 138.669 113.570 -19.171 1.00 94.45 773 TYR A C 1
ATOM 5824 O O . TYR A 1 773 ? 138.796 114.792 -19.308 1.00 94.49 773 TYR A O 1
ATOM 5833 N N . TYR A 1 774 ? 138.388 113.010 -17.989 1.00 89.97 774 TYR A N 1
ATOM 5834 C CA . TYR A 1 774 ? 138.304 113.836 -16.791 1.00 89.26 774 TYR A CA 1
ATOM 5835 C C . TYR A 1 774 ? 139.659 114.427 -16.422 1.00 89.21 774 TYR A C 1
ATOM 5836 O O . TYR A 1 774 ? 139.718 115.517 -15.845 1.00 88.86 774 TYR A O 1
ATOM 5845 N N . LEU A 1 775 ? 140.753 113.737 -16.753 1.00 81.22 775 LEU A N 1
ATOM 5846 C CA . LEU A 1 775 ? 142.089 114.225 -16.434 1.00 81.19 775 LEU A CA 1
ATOM 5847 C C . LEU A 1 775 ? 142.705 115.027 -17.568 1.00 82.01 775 LEU A C 1
ATOM 5848 O O . LEU A 1 775 ? 143.312 116.075 -17.321 1.00 82.14 775 LEU A O 1
ATOM 5853 N N . ASP A 1 776 ? 142.552 114.567 -18.805 1.00 100.01 776 ASP A N 1
ATOM 5854 C CA . ASP A 1 776 ? 143.132 115.221 -19.977 1.00 100.76 776 ASP A CA 1
ATOM 5855 C C . ASP A 1 776 ? 142.061 115.297 -21.058 1.00 101.18 776 ASP A C 1
ATOM 5856 O O . ASP A 1 776 ? 141.988 114.429 -21.938 1.00 101.62 776 ASP A O 1
ATOM 5861 N N . PRO A 1 777 ? 141.212 116.329 -21.025 1.00 89.02 777 PRO A N 1
ATOM 5862 C CA . PRO A 1 777 ? 140.117 116.422 -22.007 1.00 89.37 777 PRO A CA 1
ATOM 5863 C C . PRO A 1 777 ? 140.575 116.432 -23.462 1.00 90.17 777 PRO A C 1
ATOM 5864 O O . PRO A 1 777 ? 139.735 116.247 -24.352 1.00 90.47 777 PRO A O 1
ATOM 5868 N N . SER A 1 778 ? 141.864 116.637 -23.733 1.00 96.97 778 SER A N 1
ATOM 5869 C CA . SER A 1 778 ? 142.368 116.615 -25.100 1.00 97.71 778 SER A CA 1
ATOM 5870 C C . SER A 1 778 ? 142.509 115.207 -25.662 1.00 97.95 778 SER A C 1
ATOM 5871 O O . SER A 1 778 ? 142.833 115.067 -26.846 1.00 98.52 778 SER A O 1
ATOM 5874 N N . SER A 1 779 ? 142.284 114.170 -24.852 1.00 102.13 779 SER A N 1
ATOM 5875 C CA . SER A 1 779 ? 142.406 112.782 -25.282 1.00 102.26 779 SER A CA 1
ATOM 5876 C C . SER A 1 779 ? 141.059 112.173 -25.652 1.00 102.20 779 SER A C 1
ATOM 5877 O O . SER A 1 779 ? 140.848 110.972 -25.454 1.00 101.98 779 SER A O 1
ATOM 5880 N N . GLN A 1 780 ? 140.142 112.984 -26.182 1.00 118.88 780 GLN A N 1
ATOM 5881 C CA . GLN A 1 780 ? 138.808 112.490 -26.511 1.00 118.74 780 GLN A CA 1
ATOM 5882 C C . GLN A 1 780 ? 138.870 111.346 -27.516 1.00 119.04 780 GLN A C 1
ATOM 5883 O O . GLN A 1 780 ? 138.085 110.394 -27.431 1.00 118.83 780 GLN A O 1
ATOM 5889 N N . LYS A 1 781 ? 139.815 111.406 -28.459 1.00 94.63 781 LYS A N 1
ATOM 5890 C CA . LYS A 1 781 ? 139.919 110.352 -29.465 1.00 94.82 781 LYS A CA 1
ATOM 5891 C C . LYS A 1 781 ? 140.461 109.060 -28.863 1.00 94.58 781 LYS A C 1
ATOM 5892 O O . LYS A 1 781 ? 140.032 107.965 -29.247 1.00 94.47 781 LYS A O 1
ATOM 5898 N N . ARG A 1 782 ? 141.398 109.161 -27.915 1.00 90.25 782 ARG A N 1
ATOM 5899 C CA . ARG A 1 782 ? 141.823 107.972 -27.182 1.00 89.87 782 ARG A CA 1
ATOM 5900 C C . ARG A 1 782 ? 140.680 107.411 -26.344 1.00 89.38 782 ARG A C 1
ATOM 5901 O O . ARG A 1 782 ? 140.427 106.203 -26.361 1.00 89.15 782 ARG A O 1
ATOM 5909 N N . ALA A 1 783 ? 139.980 108.282 -25.607 1.00 67.56 783 ALA A N 1
ATOM 5910 C CA . ALA A 1 783 ? 138.866 107.856 -24.762 1.00 67.10 783 ALA A CA 1
ATOM 5911 C C . ALA A 1 783 ? 137.823 107.083 -25.561 1.00 67.13 783 ALA A C 1
ATOM 5912 O O . ALA A 1 783 ? 137.436 105.970 -25.185 1.00 66.81 783 ALA A O 1
ATOM 5914 N N . ILE A 1 784 ? 137.367 107.653 -26.681 1.00 113.10 784 ILE A N 1
ATOM 5915 C CA . ILE A 1 784 ? 136.398 106.949 -27.515 1.00 113.02 784 ILE A CA 1
ATOM 5916 C C . ILE A 1 784 ? 137.005 105.679 -28.099 1.00 113.07 784 ILE A C 1
ATOM 5917 O O . ILE A 1 784 ? 136.306 104.673 -28.266 1.00 112.67 784 ILE A O 1
ATOM 5922 N N . GLU A 1 785 ? 138.308 105.686 -28.394 1.00 117.02 785 GLU A N 1
ATOM 5923 C CA . GLU A 1 785 ? 138.943 104.486 -28.929 1.00 116.93 785 GLU A CA 1
ATOM 5924 C C . GLU A 1 785 ? 139.052 103.387 -27.878 1.00 116.34 785 GLU A C 1
ATOM 5925 O O . GLU A 1 785 ? 139.051 102.200 -28.223 1.00 116.01 785 GLU A O 1
ATOM 5931 N N . LEU A 1 786 ? 139.140 103.758 -26.600 1.00 83.44 786 LEU A N 1
ATOM 5932 C CA . LEU A 1 786 ? 139.271 102.760 -25.544 1.00 82.88 786 LEU A CA 1
ATOM 5933 C C . LEU A 1 786 ? 137.948 102.049 -25.285 1.00 82.46 786 LEU A C 1
ATOM 5934 O O . LEU A 1 786 ? 137.892 100.814 -25.258 1.00 82.05 786 LEU A O 1
ATOM 5939 N N . ALA A 1 787 ? 136.869 102.809 -25.098 1.00 84.87 787 ALA A N 1
ATOM 5940 C CA . ALA A 1 787 ? 135.594 102.260 -24.656 1.00 84.42 787 ALA A CA 1
ATOM 5941 C C . ALA A 1 787 ? 134.710 101.688 -25.762 1.00 84.19 787 ALA A C 1
ATOM 5942 O O . ALA A 1 787 ? 133.561 101.332 -25.492 1.00 83.73 787 ALA A O 1
ATOM 5944 N N . THR A 1 788 ? 135.216 101.560 -26.985 1.00 94.99 788 THR A N 1
ATOM 5945 C CA . THR A 1 788 ? 134.422 101.064 -28.099 1.00 94.71 788 THR A CA 1
ATOM 5946 C C . THR A 1 788 ? 134.816 99.656 -28.540 1.00 94.13 788 THR A C 1
ATOM 5947 O O . THR A 1 788 ? 134.157 99.091 -29.419 1.00 93.72 788 THR A O 1
ATOM 5951 N N . THR A 1 789 ? 135.850 99.071 -27.932 1.00 102.52 789 THR A N 1
ATOM 5952 C CA . THR A 1 789 ? 136.336 97.754 -28.334 1.00 101.90 789 THR A CA 1
ATOM 5953 C C . THR A 1 789 ? 135.177 96.769 -28.296 1.00 101.00 789 THR A C 1
ATOM 5954 O O . THR A 1 789 ? 134.466 96.661 -27.294 1.00 100.61 789 THR A O 1
ATOM 5958 N N . LEU A 1 790 ? 134.980 96.066 -29.410 1.00 115.41 790 LEU A N 1
ATOM 5959 C CA . LEU A 1 790 ? 133.973 95.020 -29.512 1.00 114.43 790 LEU A CA 1
ATOM 5960 C C . LEU A 1 790 ? 134.599 93.644 -29.692 1.00 113.72 790 LEU A C 1
ATOM 5961 O O . LEU A 1 790 ? 133.938 92.723 -30.184 1.00 112.97 790 LEU A O 1
ATOM 5966 N N . ASP A 1 791 ? 135.867 93.496 -29.307 1.00 121.39 791 ASP A N 1
ATOM 5967 C CA . ASP A 1 791 ? 136.533 92.200 -29.323 1.00 120.70 791 ASP A CA 1
ATOM 5968 C C . ASP A 1 791 ? 135.793 91.226 -28.417 1.00 119.57 791 ASP A C 1
ATOM 5969 O O . ASP A 1 791 ? 135.688 91.452 -27.209 1.00 119.39 791 ASP A O 1
ATOM 5974 N N . GLU A 1 792 ? 135.276 90.140 -29.001 1.00 130.77 792 GLU A N 1
ATOM 5975 C CA . GLU A 1 792 ? 134.480 89.184 -28.237 1.00 129.64 792 GLU A CA 1
ATOM 5976 C C . GLU A 1 792 ? 135.274 88.538 -27.110 1.00 129.10 792 GLU A C 1
ATOM 5977 O O . GLU A 1 792 ? 134.673 88.066 -26.138 1.00 128.18 792 GLU A O 1
ATOM 5983 N N . SER A 1 793 ? 136.610 88.528 -27.208 1.00 109.99 793 SER A N 1
ATOM 5984 C CA . SER A 1 793 ? 137.452 88.037 -26.119 1.00 109.62 793 SER A CA 1
ATOM 5985 C C . SER A 1 793 ? 137.250 88.822 -24.828 1.00 109.64 793 SER A C 1
ATOM 5986 O O . SER A 1 793 ? 137.602 88.322 -23.752 1.00 109.05 793 SER A O 1
ATOM 5989 N N . LEU A 1 794 ? 136.697 90.032 -24.915 1.00 69.07 794 LEU A N 1
ATOM 5990 C CA . LEU A 1 794 ? 136.453 90.861 -23.741 1.00 69.25 794 LEU A CA 1
ATOM 5991 C C . LEU A 1 794 ? 135.528 90.163 -22.757 1.00 68.14 794 LEU A C 1
ATOM 5992 O O . LEU A 1 794 ? 134.709 89.319 -23.123 1.00 67.29 794 LEU A O 1
ATOM 5997 N N . THR A 1 795 ? 135.667 90.530 -21.491 1.00 83.06 795 THR A N 1
ATOM 5998 C CA . THR A 1 795 ? 134.721 90.119 -20.469 1.00 82.04 795 THR A CA 1
ATOM 5999 C C . THR A 1 795 ? 133.628 91.172 -20.350 1.00 82.54 795 THR A C 1
ATOM 6000 O O . THR A 1 795 ? 133.905 92.376 -20.358 1.00 83.74 795 THR A O 1
ATOM 6004 N N . ASN A 1 796 ? 132.382 90.708 -20.262 1.00 87.44 796 ASN A N 1
ATOM 6005 C CA . ASN A 1 796 ? 131.217 91.583 -20.122 1.00 87.77 796 ASN A CA 1
ATOM 6006 C C . ASN A 1 796 ? 131.089 92.558 -21.291 1.00 88.95 796 ASN A C 1
ATOM 6007 O O . ASN A 1 796 ? 130.757 93.730 -21.109 1.00 89.87 796 ASN A O 1
ATOM 6012 N N . ARG A 1 797 ? 131.362 92.076 -22.504 1.00 95.38 797 ARG A N 1
ATOM 6013 C CA . ARG A 1 797 ? 130.863 92.736 -23.706 1.00 96.08 797 ARG A CA 1
ATOM 6014 C C . ARG A 1 797 ? 129.429 92.251 -23.914 1.00 95.17 797 ARG A C 1
ATOM 6015 O O . ARG A 1 797 ? 129.107 91.485 -24.826 1.00 94.73 797 ARG A O 1
ATOM 6023 N N . ASN A 1 798 ? 128.564 92.693 -23.014 1.00 80.56 798 ASN A N 1
ATOM 6024 C CA . ASN A 1 798 ? 127.178 92.267 -22.968 1.00 79.50 798 ASN A CA 1
ATOM 6025 C C . ASN A 1 798 ? 126.269 93.413 -23.396 1.00 80.06 798 ASN A C 1
ATOM 6026 O O . ASN A 1 798 ? 126.733 94.454 -23.872 1.00 81.15 798 ASN A O 1
ATOM 6031 N N . LEU A 1 799 ? 124.961 93.225 -23.213 1.00 70.45 799 LEU A N 1
ATOM 6032 C CA . LEU A 1 799 ? 124.010 94.252 -23.624 1.00 70.83 799 LEU A CA 1
ATOM 6033 C C . LEU A 1 799 ? 124.092 95.476 -22.723 1.00 71.62 799 LEU A C 1
ATOM 6034 O O . LEU A 1 799 ? 124.155 96.611 -23.209 1.00 72.56 799 LEU A O 1
ATOM 6039 N N . GLN A 1 800 ? 124.111 95.266 -21.405 1.00 94.07 800 GLN A N 1
ATOM 6040 C CA . GLN A 1 800 ? 124.043 96.387 -20.473 1.00 94.83 800 GLN A CA 1
ATOM 6041 C C . GLN A 1 800 ? 125.281 97.272 -20.563 1.00 96.35 800 GLN A C 1
ATOM 6042 O O . GLN A 1 800 ? 125.174 98.504 -20.596 1.00 97.16 800 GLN A O 1
ATOM 6048 N N . THR A 1 801 ? 126.468 96.665 -20.605 1.00 67.36 801 THR A N 1
ATOM 6049 C CA . THR A 1 801 ? 127.691 97.457 -20.671 1.00 68.73 801 THR A CA 1
ATOM 6050 C C . THR A 1 801 ? 127.750 98.268 -21.959 1.00 69.34 801 THR A C 1
ATOM 6051 O O . THR A 1 801 ? 128.164 99.432 -21.945 1.00 70.29 801 THR A O 1
ATOM 6055 N N . CYS A 1 802 ? 127.321 97.678 -23.077 1.00 82.48 802 CYS A N 1
ATOM 6056 C CA . CYS A 1 802 ? 127.302 98.417 -24.335 1.00 83.02 802 CYS A CA 1
ATOM 6057 C C . CYS A 1 802 ? 126.346 99.602 -24.264 1.00 83.20 802 CYS A C 1
ATOM 6058 O O . CYS A 1 802 ? 126.663 100.697 -24.751 1.00 83.90 802 CYS A O 1
ATOM 6061 N N . MET A 1 803 ? 125.172 99.402 -23.656 1.00 76.88 803 MET A N 1
ATOM 6062 C CA . MET A 1 803 ? 124.238 100.507 -23.462 1.00 77.00 803 MET A CA 1
ATOM 6063 C C . MET A 1 803 ? 124.859 101.610 -22.619 1.00 77.91 803 MET A C 1
ATOM 6064 O O . MET A 1 803 ? 124.605 102.796 -22.853 1.00 78.35 803 MET A O 1
ATOM 6069 N N . GLU A 1 804 ? 125.683 101.239 -21.638 1.00 89.39 804 GLU A N 1
ATOM 6070 C CA . GLU A 1 804 ? 126.371 102.240 -20.833 1.00 90.23 804 GLU A CA 1
ATOM 6071 C C . GLU A 1 804 ? 127.375 103.025 -21.664 1.00 91.16 804 GLU A C 1
ATOM 6072 O O . GLU A 1 804 ? 127.525 104.237 -21.477 1.00 91.71 804 GLU A O 1
ATOM 6078 N N . VAL A 1 805 ? 128.079 102.350 -22.576 1.00 74.73 805 VAL A N 1
ATOM 6079 C CA . VAL A 1 805 ? 129.039 103.043 -23.430 1.00 75.52 805 VAL A CA 1
ATOM 6080 C C . VAL A 1 805 ? 128.325 104.030 -24.341 1.00 75.57 805 VAL A C 1
ATOM 6081 O O . VAL A 1 805 ? 128.713 105.202 -24.435 1.00 76.09 805 VAL A O 1
ATOM 6085 N N . LEU A 1 806 ? 127.273 103.570 -25.031 1.00 82.15 806 LEU A N 1
ATOM 6086 C CA . LEU A 1 806 ? 126.487 104.473 -25.866 1.00 82.16 806 LEU A CA 1
ATOM 6087 C C . LEU A 1 806 ? 125.897 105.602 -25.038 1.00 82.06 806 LEU A C 1
ATOM 6088 O O . LEU A 1 806 ? 125.908 106.764 -25.463 1.00 82.39 806 LEU A O 1
ATOM 6093 N N . GLU A 1 807 ? 125.382 105.278 -23.850 1.00 102.10 807 GLU A N 1
ATOM 6094 C CA . GLU A 1 807 ? 124.940 106.312 -22.923 1.00 101.94 807 GLU A CA 1
ATOM 6095 C C . GLU A 1 807 ? 126.059 107.309 -22.653 1.00 102.59 807 GLU A C 1
ATOM 6096 O O . GLU A 1 807 ? 125.869 108.519 -22.797 1.00 102.67 807 GLU A O 1
ATOM 6102 N N . ALA A 1 808 ? 127.250 106.805 -22.298 1.00 78.29 808 ALA A N 1
ATOM 6103 C CA . ALA A 1 808 ? 128.382 107.674 -21.975 1.00 78.75 808 ALA A CA 1
ATOM 6104 C C . ALA A 1 808 ? 128.740 108.596 -23.135 1.00 79.17 808 ALA A C 1
ATOM 6105 O O . ALA A 1 808 ? 129.082 109.765 -22.920 1.00 79.28 808 ALA A O 1
ATOM 6107 N N . LEU A 1 809 ? 128.672 108.089 -24.371 1.00 88.58 809 LEU A N 1
ATOM 6108 C CA . LEU A 1 809 ? 128.896 108.939 -25.538 1.00 88.98 809 LEU A CA 1
ATOM 6109 C C . LEU A 1 809 ? 127.824 110.015 -25.651 1.00 88.66 809 LEU A C 1
ATOM 6110 O O . LEU A 1 809 ? 128.129 111.191 -25.885 1.00 88.92 809 LEU A O 1
ATOM 6115 N N . TYR A 1 810 ? 126.555 109.626 -25.485 1.00 91.97 810 TYR A N 1
ATOM 6116 C CA . TYR A 1 810 ? 125.464 110.593 -25.478 1.00 91.56 810 TYR A CA 1
ATOM 6117 C C . TYR A 1 810 ? 125.485 111.441 -24.213 1.00 91.21 810 TYR A C 1
ATOM 6118 O O . TYR A 1 810 ? 125.108 112.617 -24.249 1.00 91.11 810 TYR A O 1
ATOM 6127 N N . ASP A 1 811 ? 125.918 110.858 -23.091 1.00 104.16 811 ASP A N 1
ATOM 6128 C CA . ASP A 1 811 ? 125.990 111.567 -21.817 1.00 103.74 811 ASP A CA 1
ATOM 6129 C C . ASP A 1 811 ? 126.968 112.736 -21.852 1.00 104.07 811 ASP A C 1
ATOM 6130 O O . ASP A 1 811 ? 126.822 113.675 -21.063 1.00 103.81 811 ASP A O 1
ATOM 6135 N N . GLY A 1 812 ? 127.946 112.714 -22.754 1.00 86.03 812 GLY A N 1
ATOM 6136 C CA . GLY A 1 812 ? 129.041 113.658 -22.707 1.00 86.33 812 GLY A CA 1
ATOM 6137 C C . GLY A 1 812 ? 130.093 113.362 -21.661 1.00 86.39 812 GLY A C 1
ATOM 6138 O O . GLY A 1 812 ? 131.007 114.176 -21.485 1.00 86.57 812 GLY A O 1
ATOM 6139 N N . SER A 1 813 ? 129.981 112.235 -20.947 1.00 96.58 813 SER A N 1
ATOM 6140 C CA . SER A 1 813 ? 131.036 111.821 -20.030 1.00 96.65 813 SER A CA 1
ATOM 6141 C C . SER A 1 813 ? 132.345 111.606 -20.770 1.00 97.14 813 SER A C 1
ATOM 6142 O O . SER A 1 813 ? 133.424 111.779 -20.192 1.00 97.17 813 SER A O 1
ATOM 6145 N N . LEU A 1 814 ? 132.267 111.232 -22.045 1.00 101.47 814 LEU A N 1
ATOM 6146 C CA . LEU A 1 814 ? 133.422 111.163 -22.923 1.00 102.05 814 LEU A CA 1
ATOM 6147 C C . LEU A 1 814 ? 133.519 112.383 -23.824 1.00 102.35 814 LEU A C 1
ATOM 6148 O O . LEU A 1 814 ? 134.258 112.356 -24.813 1.00 102.97 814 LEU A O 1
ATOM 6153 N N . GLY A 1 815 ? 132.803 113.449 -23.501 1.00 145.45 815 GLY A N 1
ATOM 6154 C CA . GLY A 1 815 ? 132.779 114.618 -24.347 1.00 145.67 815 GLY A CA 1
ATOM 6155 C C . GLY A 1 815 ? 131.747 114.482 -25.447 1.00 145.44 815 GLY A C 1
ATOM 6156 O O . GLY A 1 815 ? 130.916 113.568 -25.465 1.00 144.23 815 GLY A O 1
ATOM 6157 N N . ASP A 1 816 ? 131.818 115.413 -26.394 1.00 125.76 816 ASP A N 1
ATOM 6158 C CA . ASP A 1 816 ? 130.869 115.448 -27.500 1.00 125.59 816 ASP A CA 1
ATOM 6159 C C . ASP A 1 816 ? 131.344 114.486 -28.584 1.00 126.12 816 ASP A C 1
ATOM 6160 O O . ASP A 1 816 ? 132.400 114.694 -29.189 1.00 126.25 816 ASP A O 1
ATOM 6165 N N . CYS A 1 817 ? 130.561 113.433 -28.834 1.00 118.84 817 CYS A N 1
ATOM 6166 C CA . CYS A 1 817 ? 130.862 112.437 -29.861 1.00 119.31 817 CYS A CA 1
ATOM 6167 C C . CYS A 1 817 ? 129.624 112.210 -30.727 1.00 118.98 817 CYS A C 1
ATOM 6168 O O . CYS A 1 817 ? 129.145 111.086 -30.875 1.00 118.60 817 CYS A O 1
ATOM 6171 N N . LYS A 1 818 ? 129.089 113.298 -31.287 1.00 114.53 818 LYS A N 1
ATOM 6172 C CA . LYS A 1 818 ? 127.965 113.172 -32.212 1.00 114.36 818 LYS A CA 1
ATOM 6173 C C . LYS A 1 818 ? 128.318 112.256 -33.376 1.00 114.52 818 LYS A C 1
ATOM 6174 O O . LYS A 1 818 ? 127.547 111.358 -33.734 1.00 114.25 818 LYS A O 1
ATOM 6180 N N . GLU A 1 819 ? 129.496 112.458 -33.968 1.00 134.70 819 GLU A N 1
ATOM 6181 C CA . GLU A 1 819 ? 129.894 111.644 -35.109 1.00 134.89 819 GLU A CA 1
ATOM 6182 C C . GLU A 1 819 ? 130.215 110.214 -34.692 1.00 134.58 819 GLU A C 1
ATOM 6183 O O . GLU A 1 819 ? 130.011 109.281 -35.477 1.00 134.41 819 GLU A O 1
ATOM 6189 N N . ALA A 1 820 ? 130.698 110.022 -33.463 1.00 123.44 820 ALA A N 1
ATOM 6190 C CA . ALA A 1 820 ? 131.198 108.717 -33.050 1.00 123.20 820 ALA A CA 1
ATOM 6191 C C . ALA A 1 820 ? 130.105 107.818 -32.490 1.00 122.51 820 ALA A C 1
ATOM 6192 O O . ALA A 1 820 ? 130.163 106.598 -32.680 1.00 122.03 820 ALA A O 1
ATOM 6194 N N . ALA A 1 821 ? 129.112 108.390 -31.802 1.00 120.91 821 ALA A N 1
ATOM 6195 C CA . ALA A 1 821 ? 128.070 107.571 -31.190 1.00 120.29 821 ALA A CA 1
ATOM 6196 C C . ALA A 1 821 ? 127.305 106.765 -32.228 1.00 119.97 821 ALA A C 1
ATOM 6197 O O . ALA A 1 821 ? 126.898 105.632 -31.950 1.00 119.41 821 ALA A O 1
ATOM 6199 N N . GLU A 1 822 ? 127.115 107.321 -33.429 1.00 144.90 822 GLU A N 1
ATOM 6200 C CA . GLU A 1 822 ? 126.403 106.604 -34.482 1.00 144.65 822 GLU A CA 1
ATOM 6201 C C . GLU A 1 822 ? 127.087 105.287 -34.817 1.00 144.44 822 GLU A C 1
ATOM 6202 O O . GLU A 1 822 ? 126.422 104.257 -34.979 1.00 143.69 822 GLU A O 1
ATOM 6208 N N . ILE A 1 823 ? 128.416 105.304 -34.927 1.00 109.28 823 ILE A N 1
ATOM 6209 C CA . ILE A 1 823 ? 129.153 104.098 -35.298 1.00 109.16 823 ILE A CA 1
ATOM 6210 C C . ILE A 1 823 ? 128.992 103.023 -34.231 1.00 108.50 823 ILE A C 1
ATOM 6211 O O . ILE A 1 823 ? 128.791 101.844 -34.544 1.00 108.04 823 ILE A O 1
ATOM 6216 N N . TYR A 1 824 ? 129.069 103.413 -32.956 1.00 100.92 824 TYR A N 1
ATOM 6217 C CA . TYR A 1 824 ? 128.843 102.456 -31.877 1.00 100.26 824 TYR A CA 1
ATOM 6218 C C . TYR A 1 824 ? 127.388 102.000 -31.818 1.00 99.44 824 TYR A C 1
ATOM 6219 O O . TYR A 1 824 ? 127.113 100.877 -31.381 1.00 98.62 824 TYR A O 1
ATOM 6228 N N . ARG A 1 825 ? 126.447 102.842 -32.253 1.00 96.12 825 ARG A N 1
ATOM 6229 C CA . ARG A 1 825 ? 125.039 102.461 -32.199 1.00 95.28 825 ARG A CA 1
ATOM 6230 C C . ARG A 1 825 ? 124.712 101.415 -33.255 1.00 94.93 825 ARG A C 1
ATOM 6231 O O . ARG A 1 825 ? 124.041 100.419 -32.965 1.00 94.13 825 ARG A O 1
ATOM 6239 N N . ALA A 1 826 ? 125.181 101.621 -34.488 1.00 94.42 826 ALA A N 1
ATOM 6240 C CA . ALA A 1 826 ? 124.893 100.682 -35.566 1.00 94.16 826 ALA A CA 1
ATOM 6241 C C . ALA A 1 826 ? 125.729 99.415 -35.482 1.00 93.85 826 ALA A C 1
ATOM 6242 O O . ALA A 1 826 ? 125.356 98.405 -36.089 1.00 93.37 826 ALA A O 1
ATOM 6244 N N . ASN A 1 827 ? 126.846 99.447 -34.753 1.00 97.63 827 ASN A N 1
ATOM 6245 C CA . ASN A 1 827 ? 127.638 98.240 -34.558 1.00 97.24 827 ASN A CA 1
ATOM 6246 C C . ASN A 1 827 ? 127.075 97.389 -33.427 1.00 96.25 827 ASN A C 1
ATOM 6247 O O . ASN A 1 827 ? 127.056 96.157 -33.526 1.00 95.54 827 ASN A O 1
ATOM 6252 N N . CYS A 1 828 ? 126.605 98.023 -32.351 1.00 102.38 828 CYS A N 1
ATOM 6253 C CA . CYS A 1 828 ? 125.950 97.270 -31.289 1.00 101.39 828 CYS A CA 1
ATOM 6254 C C . CYS A 1 828 ? 124.635 96.672 -31.762 1.00 100.57 828 CYS A C 1
ATOM 6255 O O . CYS A 1 828 ? 124.266 95.577 -31.326 1.00 99.60 828 CYS A O 1
ATOM 6258 N N . HIS A 1 829 ? 123.919 97.373 -32.646 1.00 123.69 829 HIS A N 1
ATOM 6259 C CA . HIS A 1 829 ? 122.710 96.816 -33.242 1.00 123.08 829 HIS A CA 1
ATOM 6260 C C . HIS A 1 829 ? 123.007 95.530 -34.000 1.00 122.70 829 HIS A C 1
ATOM 6261 O O . HIS A 1 829 ? 122.131 94.668 -34.129 1.00 121.95 829 HIS A O 1
ATOM 6268 N N . LYS A 1 830 ? 124.236 95.380 -34.499 1.00 109.19 830 LYS A N 1
ATOM 6269 C CA . LYS A 1 830 ? 124.625 94.145 -35.168 1.00 108.88 830 LYS A CA 1
ATOM 6270 C C . LYS A 1 830 ? 124.684 92.969 -34.198 1.00 107.94 830 LYS A C 1
ATOM 6271 O O . LYS A 1 830 ? 124.447 91.826 -34.601 1.00 107.43 830 LYS A O 1
ATOM 6277 N N . LEU A 1 831 ? 124.974 93.227 -32.921 1.00 95.76 831 LEU A N 1
ATOM 6278 C CA . LEU A 1 831 ? 125.136 92.173 -31.927 1.00 94.90 831 LEU A CA 1
ATOM 6279 C C . LEU A 1 831 ? 123.893 91.936 -31.078 1.00 93.94 831 LEU A C 1
ATOM 6280 O O . LEU A 1 831 ? 123.745 90.845 -30.514 1.00 92.98 831 LEU A O 1
ATOM 6285 N N . PHE A 1 832 ? 123.010 92.927 -30.966 1.00 94.72 832 PHE A N 1
ATOM 6286 C CA . PHE A 1 832 ? 121.735 92.798 -30.262 1.00 93.89 832 PHE A CA 1
ATOM 6287 C C . PHE A 1 832 ? 120.652 93.304 -31.204 1.00 94.12 832 PHE A C 1
ATOM 6288 O O . PHE A 1 832 ? 120.124 94.408 -31.033 1.00 94.49 832 PHE A O 1
ATOM 6296 N N . PRO A 1 833 ? 120.311 92.519 -32.230 1.00 105.15 833 PRO A N 1
ATOM 6297 C CA . PRO A 1 833 ? 119.387 93.012 -33.263 1.00 105.55 833 PRO A CA 1
ATOM 6298 C C . PRO A 1 833 ? 118.006 93.330 -32.736 1.00 105.07 833 PRO A C 1
ATOM 6299 O O . PRO A 1 833 ? 117.267 94.078 -33.387 1.00 105.64 833 PRO A O 1
ATOM 6303 N N . TYR A 1 834 ? 117.633 92.793 -31.581 1.00 96.81 834 TYR A N 1
ATOM 6304 C CA . TYR A 1 834 ? 116.349 93.071 -30.964 1.00 96.22 834 TYR A CA 1
ATOM 6305 C C . TYR A 1 834 ? 116.432 94.195 -29.942 1.00 96.37 834 TYR A C 1
ATOM 6306 O O . TYR A 1 834 ? 115.443 94.466 -29.258 1.00 95.79 834 TYR A O 1
ATOM 6315 N N . ALA A 1 835 ? 117.579 94.866 -29.836 1.00 84.85 835 ALA A N 1
ATOM 6316 C CA . ALA A 1 835 ? 117.776 95.897 -28.823 1.00 85.11 835 ALA A CA 1
ATOM 6317 C C . ALA A 1 835 ? 117.203 97.229 -29.295 1.00 85.89 835 ALA A C 1
ATOM 6318 O O . ALA A 1 835 ? 117.593 97.742 -30.351 1.00 86.83 835 ALA A O 1
ATOM 6320 N N . LEU A 1 836 ? 116.281 97.789 -28.505 1.00 86.84 836 LEU A N 1
ATOM 6321 C CA . LEU A 1 836 ? 115.688 99.082 -28.841 1.00 87.51 836 LEU A CA 1
ATOM 6322 C C . LEU A 1 836 ? 116.719 100.205 -28.792 1.00 88.60 836 LEU A C 1
ATOM 6323 O O . LEU A 1 836 ? 116.713 101.095 -29.653 1.00 89.43 836 LEU A O 1
ATOM 6328 N N . ALA A 1 837 ? 117.610 100.179 -27.792 1.00 80.85 837 ALA A N 1
ATOM 6329 C CA . ALA A 1 837 ? 118.580 101.251 -27.603 1.00 81.87 837 ALA A CA 1
ATOM 6330 C C . ALA A 1 837 ? 119.515 101.406 -28.790 1.00 82.69 837 ALA A C 1
ATOM 6331 O O . ALA A 1 837 ? 120.157 102.453 -28.922 1.00 83.51 837 ALA A O 1
ATOM 6333 N N . PHE A 1 838 ? 119.595 100.406 -29.665 1.00 97.61 838 PHE A N 1
ATOM 6334 C CA . PHE A 1 838 ? 120.465 100.455 -30.831 1.00 98.36 838 PHE A CA 1
ATOM 6335 C C . PHE A 1 838 ? 119.689 100.494 -32.141 1.00 98.48 838 PHE A C 1
ATOM 6336 O O . PHE A 1 838 ? 120.292 100.344 -33.210 1.00 98.97 838 PHE A O 1
ATOM 6344 N N . MET A 1 839 ? 118.371 100.687 -32.087 1.00 101.70 839 MET A N 1
ATOM 6345 C CA . MET A 1 839 ? 117.586 100.811 -33.308 1.00 101.92 839 MET A CA 1
ATOM 6346 C C . MET A 1 839 ? 117.917 102.126 -34.009 1.00 102.88 839 MET A C 1
ATOM 6347 O O . MET A 1 839 ? 118.090 103.155 -33.347 1.00 103.12 839 MET A O 1
ATOM 6352 N N . PRO A 1 840 ? 118.033 102.122 -35.334 1.00 122.33 840 PRO A N 1
ATOM 6353 C CA . PRO A 1 840 ? 118.256 103.375 -36.066 1.00 123.26 840 PRO A CA 1
ATOM 6354 C C . PRO A 1 840 ? 117.125 104.352 -35.806 1.00 123.14 840 PRO A C 1
ATOM 6355 O O . PRO A 1 840 ? 115.948 103.966 -35.865 1.00 122.89 840 PRO A O 1
ATOM 6359 N N . PRO A 1 841 ? 117.440 105.637 -35.547 1.00 115.37 841 PRO A N 1
ATOM 6360 C CA . PRO A 1 841 ? 116.608 106.719 -35.007 1.00 115.19 841 PRO A CA 1
ATOM 6361 C C . PRO A 1 841 ? 115.184 106.332 -34.608 1.00 114.80 841 PRO A C 1
ATOM 6362 O O . PRO A 1 841 ? 114.966 105.983 -33.445 1.00 113.85 841 PRO A O 1
ATOM 6369 N N . MET B 2 2 ? 112.156 72.847 -4.677 1.00 86.73 1 MET B N 1
ATOM 6370 C CA . MET B 2 2 ? 111.931 74.012 -3.840 1.00 84.26 1 MET B CA 1
ATOM 6371 C C . MET B 2 2 ? 112.073 73.622 -2.374 1.00 83.26 1 MET B C 1
ATOM 6372 O O . MET B 2 2 ? 111.551 72.563 -1.947 1.00 83.69 1 MET B O 1
ATOM 6377 N N . ASN B 2 3 ? 112.772 74.446 -1.603 1.00 66.91 2 ASN B N 1
ATOM 6378 C CA . ASN B 2 3 ? 112.902 74.207 -0.169 1.00 65.83 2 ASN B CA 1
ATOM 6379 C C . ASN B 2 3 ? 111.605 74.581 0.560 1.00 64.52 2 ASN B C 1
ATOM 6380 O O . ASN B 2 3 ? 111.026 75.639 0.326 1.00 63.67 2 ASN B O 1
ATOM 6385 N N . ILE B 2 4 ? 111.153 73.684 1.433 1.00 60.60 3 ILE B N 1
ATOM 6386 C CA . ILE B 2 4 ? 109.986 73.889 2.287 1.00 59.83 3 ILE B CA 1
ATOM 6387 C C . ILE B 2 4 ? 110.476 73.959 3.728 1.00 59.15 3 ILE B C 1
ATOM 6388 O O . ILE B 2 4 ? 111.224 73.084 4.181 1.00 59.65 3 ILE B O 1
ATOM 6393 N N . ARG B 2 5 ? 110.076 75.008 4.440 1.00 71.10 4 ARG B N 1
ATOM 6394 C CA . ARG B 2 5 ? 110.560 75.198 5.801 1.00 70.84 4 ARG B CA 1
ATOM 6395 C C . ARG B 2 5 ? 109.628 76.144 6.547 1.00 70.54 4 ARG B C 1
ATOM 6396 O O . ARG B 2 5 ? 108.846 76.882 5.940 1.00 70.28 4 ARG B O 1
ATOM 6404 N N . ASN B 2 6 ? 109.727 76.110 7.877 1.00 71.73 5 ASN B N 1
ATOM 6405 C CA . ASN B 2 6 ? 108.920 76.991 8.711 1.00 71.75 5 ASN B CA 1
ATOM 6406 C C . ASN B 2 6 ? 109.249 78.451 8.423 1.00 71.25 5 ASN B C 1
ATOM 6407 O O . ASN B 2 6 ? 110.401 78.807 8.152 1.00 70.86 5 ASN B O 1
ATOM 6412 N N . ALA B 2 7 ? 108.225 79.299 8.478 1.00 68.64 6 ALA B N 1
ATOM 6413 C CA . ALA B 2 7 ? 108.377 80.719 8.195 1.00 68.44 6 ALA B CA 1
ATOM 6414 C C . ALA B 2 7 ? 108.721 81.464 9.479 1.00 69.11 6 ALA B C 1
ATOM 6415 O O . ALA B 2 7 ? 107.989 81.377 10.475 1.00 70.02 6 ALA B O 1
ATOM 6417 N N . ARG B 2 8 ? 109.841 82.183 9.454 1.00 86.40 7 ARG B N 1
ATOM 6418 C CA . ARG B 2 8 ? 110.329 83.040 10.521 1.00 87.33 7 ARG B CA 1
ATOM 6419 C C . ARG B 2 8 ? 109.986 84.494 10.224 1.00 88.02 7 ARG B C 1
ATOM 6420 O O . ARG B 2 8 ? 109.646 84.835 9.088 1.00 87.52 7 ARG B O 1
ATOM 6428 N N . PRO B 2 9 ? 110.034 85.381 11.229 1.00 69.12 8 PRO B N 1
ATOM 6429 C CA . PRO B 2 9 ? 109.771 86.810 10.964 1.00 70.25 8 PRO B CA 1
ATOM 6430 C C . PRO B 2 9 ? 110.589 87.379 9.816 1.00 69.70 8 PRO B C 1
ATOM 6431 O O . PRO B 2 9 ? 110.092 88.229 9.066 1.00 70.10 8 PRO B O 1
ATOM 6435 N N . GLU B 2 10 ? 111.828 86.911 9.652 1.00 78.34 9 GLU B N 1
ATOM 6436 C CA . GLU B 2 10 ? 112.694 87.344 8.563 1.00 78.07 9 GLU B CA 1
ATOM 6437 C C . GLU B 2 10 ? 112.074 87.105 7.189 1.00 77.00 9 GLU B C 1
ATOM 6438 O O . GLU B 2 10 ? 112.498 87.730 6.213 1.00 77.10 9 GLU B O 1
ATOM 6444 N N . ASP B 2 11 ? 111.064 86.238 7.094 1.00 68.76 10 ASP B N 1
ATOM 6445 C CA . ASP B 2 11 ? 110.477 85.860 5.815 1.00 67.78 10 ASP B CA 1
ATOM 6446 C C . ASP B 2 11 ? 109.219 86.644 5.463 1.00 68.17 10 ASP B C 1
ATOM 6447 O O . ASP B 2 11 ? 108.826 86.651 4.291 1.00 67.64 10 ASP B O 1
ATOM 6452 N N . LEU B 2 12 ? 108.590 87.306 6.440 1.00 56.80 11 LEU B N 1
ATOM 6453 C CA . LEU B 2 12 ? 107.213 87.769 6.274 1.00 57.27 11 LEU B CA 1
ATOM 6454 C C . LEU B 2 12 ? 107.074 88.843 5.205 1.00 57.52 11 LEU B C 1
ATOM 6455 O O . LEU B 2 12 ? 106.030 88.920 4.546 1.00 57.30 11 LEU B O 1
ATOM 6460 N N . MET B 2 13 ? 108.097 89.679 5.015 1.00 70.67 12 MET B N 1
ATOM 6461 C CA . MET B 2 13 ? 107.990 90.727 4.005 1.00 71.25 12 MET B CA 1
ATOM 6462 C C . MET B 2 13 ? 108.020 90.159 2.592 1.00 69.99 12 MET B C 1
ATOM 6463 O O . MET B 2 13 ? 107.389 90.723 1.691 1.00 70.32 12 MET B O 1
ATOM 6468 N N . ASN B 2 14 ? 108.741 89.055 2.378 1.00 84.86 13 ASN B N 1
ATOM 6469 C CA . ASN B 2 14 ? 108.695 88.367 1.095 1.00 84.01 13 ASN B CA 1
ATOM 6470 C C . ASN B 2 14 ? 107.415 87.561 0.944 1.00 83.39 13 ASN B C 1
ATOM 6471 O O . ASN B 2 14 ? 106.955 87.341 -0.181 1.00 83.27 13 ASN B O 1
ATOM 6476 N N . MET B 2 15 ? 106.830 87.120 2.060 1.00 77.85 14 MET B N 1
ATOM 6477 C CA . MET B 2 15 ? 105.524 86.470 2.003 1.00 77.73 14 MET B CA 1
ATOM 6478 C C . MET B 2 15 ? 104.455 87.445 1.531 1.00 78.52 14 MET B C 1
ATOM 6479 O O . MET B 2 15 ? 103.651 87.127 0.648 1.00 78.52 14 MET B O 1
ATOM 6484 N N . GLN B 2 16 ? 104.435 88.641 2.119 1.00 56.05 15 GLN B N 1
ATOM 6485 C CA . GLN B 2 16 ? 103.509 89.679 1.690 1.00 57.09 15 GLN B CA 1
ATOM 6486 C C . GLN B 2 16 ? 103.701 90.019 0.215 1.00 57.01 15 GLN B C 1
ATOM 6487 O O . GLN B 2 16 ? 102.731 90.327 -0.485 1.00 57.54 15 GLN B O 1
ATOM 6493 N N . HIS B 2 17 ? 104.940 89.945 -0.281 1.00 69.58 16 HIS B N 1
ATOM 6494 C CA . HIS B 2 17 ? 105.184 90.185 -1.699 1.00 69.78 16 HIS B CA 1
ATOM 6495 C C . HIS B 2 17 ? 104.526 89.113 -2.557 1.00 69.22 16 HIS B C 1
ATOM 6496 O O . HIS B 2 17 ? 103.925 89.418 -3.593 1.00 69.86 16 HIS B O 1
ATOM 6503 N N . CYS B 2 18 ? 104.631 87.849 -2.144 1.00 71.34 17 CYS B N 1
ATOM 6504 C CA . CYS B 2 18 ? 103.969 86.779 -2.881 1.00 71.24 17 CYS B CA 1
ATOM 6505 C C . CYS B 2 18 ? 102.454 86.932 -2.822 1.00 71.85 17 CYS B C 1
ATOM 6506 O O . CYS B 2 18 ? 101.762 86.755 -3.834 1.00 72.44 17 CYS B O 1
ATOM 6509 N N . ASN B 2 19 ? 101.923 87.264 -1.643 1.00 83.28 18 ASN B N 1
ATOM 6510 C CA . ASN B 2 19 ? 100.498 87.536 -1.502 1.00 84.17 18 ASN B CA 1
ATOM 6511 C C . ASN B 2 19 ? 100.024 88.561 -2.528 1.00 85.10 18 ASN B C 1
ATOM 6512 O O . ASN B 2 19 ? 99.170 88.264 -3.369 1.00 85.70 18 ASN B O 1
ATOM 6517 N N . LEU B 2 20 ? 100.580 89.775 -2.478 1.00 75.99 19 LEU B N 1
ATOM 6518 C CA . LEU B 2 20 ? 100.152 90.852 -3.368 1.00 77.17 19 LEU B CA 1
ATOM 6519 C C . LEU B 2 20 ? 100.401 90.544 -4.837 1.00 77.25 19 LEU B C 1
ATOM 6520 O O . LEU B 2 20 ? 99.909 91.281 -5.698 1.00 78.39 19 LEU B O 1
ATOM 6525 N N . LEU B 2 21 ? 101.150 89.491 -5.146 1.00 66.44 20 LEU B N 1
ATOM 6526 C CA . LEU B 2 21 ? 101.356 89.090 -6.527 1.00 66.82 20 LEU B CA 1
ATOM 6527 C C . LEU B 2 21 ? 100.273 88.146 -7.016 1.00 67.23 20 LEU B C 1
ATOM 6528 O O . LEU B 2 21 ? 99.871 88.225 -8.179 1.00 68.27 20 LEU B O 1
ATOM 6533 N N . CYS B 2 22 ? 99.785 87.261 -6.148 1.00 83.94 21 CYS B N 1
ATOM 6534 C CA . CYS B 2 22 ? 98.941 86.150 -6.566 1.00 84.47 21 CYS B CA 1
ATOM 6535 C C . CYS B 2 22 ? 97.497 86.244 -6.105 1.00 85.29 21 CYS B C 1
ATOM 6536 O O . CYS B 2 22 ? 96.619 85.707 -6.776 1.00 86.32 21 CYS B O 1
ATOM 6539 N N . LEU B 2 23 ? 97.223 86.895 -4.982 1.00 63.18 22 LEU B N 1
ATOM 6540 C CA . LEU B 2 23 ? 95.874 86.878 -4.441 1.00 64.16 22 LEU B CA 1
ATOM 6541 C C . LEU B 2 23 ? 95.265 88.276 -4.381 1.00 65.16 22 LEU B C 1
ATOM 6542 O O . LEU B 2 23 ? 95.976 89.263 -4.174 1.00 64.93 22 LEU B O 1
ATOM 6547 N N . PRO B 2 24 ? 93.946 88.390 -4.575 1.00 85.51 23 PRO B N 1
ATOM 6548 C CA . PRO B 2 24 ? 93.267 89.661 -4.284 1.00 86.68 23 PRO B CA 1
ATOM 6549 C C . PRO B 2 24 ? 93.015 89.883 -2.803 1.00 86.73 23 PRO B C 1
ATOM 6550 O O . PRO B 2 24 ? 92.703 91.013 -2.407 1.00 87.69 23 PRO B O 1
ATOM 6554 N N . GLU B 2 25 ? 93.137 88.846 -1.977 1.00 87.34 24 GLU B N 1
ATOM 6555 C CA . GLU B 2 25 ? 92.964 88.960 -0.530 1.00 87.55 24 GLU B CA 1
ATOM 6556 C C . GLU B 2 25 ? 94.318 89.336 0.053 1.00 86.40 24 GLU B C 1
ATOM 6557 O O . GLU B 2 25 ? 95.206 88.491 0.182 1.00 85.11 24 GLU B O 1
ATOM 6563 N N . ASN B 2 26 ? 94.485 90.607 0.397 1.00 67.43 25 ASN B N 1
ATOM 6564 C CA . ASN B 2 26 ? 95.764 91.131 0.852 1.00 66.73 25 ASN B CA 1
ATOM 6565 C C . ASN B 2 26 ? 95.649 91.681 2.270 1.00 67.66 25 ASN B C 1
ATOM 6566 O O . ASN B 2 26 ? 94.576 92.097 2.718 1.00 69.10 25 ASN B O 1
ATOM 6571 N N . TYR B 2 27 ? 96.781 91.687 2.972 1.00 75.01 26 TYR B N 1
ATOM 6572 C CA . TYR B 2 27 ? 96.809 92.016 4.388 1.00 76.00 26 TYR B CA 1
ATOM 6573 C C . TYR B 2 27 ? 97.973 92.948 4.699 1.00 76.26 26 TYR B C 1
ATOM 6574 O O . TYR B 2 27 ? 98.901 93.122 3.901 1.00 75.35 26 TYR B O 1
ATOM 6583 N N . GLN B 2 28 ? 97.899 93.552 5.884 1.00 81.78 27 GLN B N 1
ATOM 6584 C CA . GLN B 2 28 ? 98.950 94.400 6.423 1.00 82.52 27 GLN B CA 1
ATOM 6585 C C . GLN B 2 28 ? 100.040 93.560 7.078 1.00 81.66 27 GLN B C 1
ATOM 6586 O O . GLN B 2 28 ? 99.827 92.407 7.462 1.00 80.83 27 GLN B O 1
ATOM 6592 N N . MET B 2 29 ? 101.216 94.172 7.229 1.00 68.83 28 MET B N 1
ATOM 6593 C CA . MET B 2 29 ? 102.348 93.461 7.808 1.00 68.21 28 MET B CA 1
ATOM 6594 C C . MET B 2 29 ? 102.122 93.172 9.285 1.00 69.44 28 MET B C 1
ATOM 6595 O O . MET B 2 29 ? 102.484 92.095 9.767 1.00 68.56 28 MET B O 1
ATOM 6600 N N . LYS B 2 30 ? 101.526 94.116 10.021 1.00 59.02 29 LYS B N 1
ATOM 6601 C CA . LYS B 2 30 ? 101.247 93.870 11.432 1.00 60.27 29 LYS B CA 1
ATOM 6602 C C . LYS B 2 30 ? 100.389 92.627 11.615 1.00 59.28 29 LYS B C 1
ATOM 6603 O O . LYS B 2 30 ? 100.478 91.960 12.654 1.00 59.66 29 LYS B O 1
ATOM 6609 N N . TYR B 2 31 ? 99.577 92.287 10.607 1.00 67.53 30 TYR B N 1
ATOM 6610 C CA . TYR B 2 31 ? 98.860 91.016 10.618 1.00 66.64 30 TYR B CA 1
ATOM 6611 C C . TYR B 2 31 ? 99.808 89.841 10.400 1.00 64.94 30 TYR B C 1
ATOM 6612 O O . TYR B 2 31 ? 99.690 88.813 11.076 1.00 64.92 30 TYR B O 1
ATOM 6621 N N . TYR B 2 32 ? 100.752 89.975 9.461 1.00 61.92 31 TYR B N 1
ATOM 6622 C CA . TYR B 2 32 ? 101.764 88.938 9.271 1.00 60.32 31 TYR B CA 1
ATOM 6623 C C . TYR B 2 32 ? 102.564 88.716 10.545 1.00 61.13 31 TYR B C 1
ATOM 6624 O O . TYR B 2 32 ? 102.944 87.584 10.858 1.00 60.35 31 TYR B O 1
ATOM 6633 N N . PHE B 2 33 ? 102.830 89.785 11.296 1.00 61.69 32 PHE B N 1
ATOM 6634 C CA . PHE B 2 33 ? 103.450 89.626 12.605 1.00 62.92 32 PHE B CA 1
ATOM 6635 C C . PHE B 2 33 ? 102.526 88.883 13.560 1.00 63.76 32 PHE B C 1
ATOM 6636 O O . PHE B 2 33 ? 102.977 88.029 14.332 1.00 63.95 32 PHE B O 1
ATOM 6644 N N . TYR B 2 34 ? 101.227 89.199 13.519 1.00 77.12 33 TYR B N 1
ATOM 6645 C CA . TYR B 2 34 ? 100.271 88.570 14.425 1.00 78.07 33 TYR B CA 1
ATOM 6646 C C . TYR B 2 34 ? 100.255 87.054 14.268 1.00 77.05 33 TYR B C 1
ATOM 6647 O O . TYR B 2 34 ? 99.992 86.337 15.239 1.00 77.96 33 TYR B O 1
ATOM 6656 N N . HIS B 2 35 ? 100.546 86.547 13.068 1.00 74.15 34 HIS B N 1
ATOM 6657 C CA . HIS B 2 35 ? 100.640 85.104 12.872 1.00 73.22 34 HIS B CA 1
ATOM 6658 C C . HIS B 2 35 ? 101.960 84.559 13.400 1.00 72.75 34 HIS B C 1
ATOM 6659 O O . HIS B 2 35 ? 101.980 83.682 14.271 1.00 73.62 34 HIS B O 1
ATOM 6666 N N . GLY B 2 36 ? 103.076 85.085 12.891 1.00 58.09 35 GLY B N 1
ATOM 6667 C CA . GLY B 2 36 ? 104.385 84.557 13.231 1.00 57.31 35 GLY B CA 1
ATOM 6668 C C . GLY B 2 36 ? 104.778 84.735 14.679 1.00 59.02 35 GLY B C 1
ATOM 6669 O O . GLY B 2 36 ? 105.723 84.082 15.137 1.00 58.39 35 GLY B O 1
ATOM 6670 N N . LEU B 2 37 ? 104.083 85.603 15.410 1.00 64.58 36 LEU B N 1
ATOM 6671 C CA . LEU B 2 37 ? 104.367 85.833 16.818 1.00 65.98 36 LEU B CA 1
ATOM 6672 C C . LEU B 2 37 ? 103.307 85.273 17.751 1.00 67.16 36 LEU B C 1
ATOM 6673 O O . LEU B 2 37 ? 103.459 85.393 18.968 1.00 68.15 36 LEU B O 1
ATOM 6678 N N . SER B 2 38 ? 102.241 84.680 17.221 1.00 67.25 37 SER B N 1
ATOM 6679 C CA . SER B 2 38 ? 101.240 83.982 18.018 1.00 68.23 37 SER B CA 1
ATOM 6680 C C . SER B 2 38 ? 101.249 82.478 17.800 1.00 67.68 37 SER B C 1
ATOM 6681 O O . SER B 2 38 ? 101.133 81.718 18.764 1.00 68.48 37 SER B O 1
ATOM 6684 N N . TRP B 2 39 ? 101.390 82.036 16.554 1.00 75.78 38 TRP B N 1
ATOM 6685 C CA . TRP B 2 39 ? 101.476 80.617 16.211 1.00 74.97 38 TRP B CA 1
ATOM 6686 C C . TRP B 2 39 ? 102.618 80.441 15.220 1.00 72.65 38 TRP B C 1
ATOM 6687 O O . TRP B 2 39 ? 102.399 80.213 14.025 1.00 71.40 38 TRP B O 1
ATOM 6698 N N . PRO B 2 40 ? 103.866 80.550 15.690 1.00 61.41 39 PRO B N 1
ATOM 6699 C CA . PRO B 2 40 ? 105.000 80.521 14.757 1.00 59.21 39 PRO B CA 1
ATOM 6700 C C . PRO B 2 40 ? 105.206 79.177 14.082 1.00 57.96 39 PRO B C 1
ATOM 6701 O O . PRO B 2 40 ? 105.700 79.141 12.949 1.00 56.42 39 PRO B O 1
ATOM 6705 N N . GLN B 2 41 ? 104.843 78.071 14.736 1.00 69.67 40 GLN B N 1
ATOM 6706 C CA . GLN B 2 41 ? 105.059 76.745 14.172 1.00 68.75 40 GLN B CA 1
ATOM 6707 C C . GLN B 2 41 ? 104.182 76.457 12.960 1.00 68.54 40 GLN B C 1
ATOM 6708 O O . GLN B 2 41 ? 104.430 75.462 12.273 1.00 67.83 40 GLN B O 1
ATOM 6714 N N . LEU B 2 42 ? 103.196 77.308 12.667 1.00 63.66 41 LEU B N 1
ATOM 6715 C CA . LEU B 2 42 ? 102.109 76.980 11.750 1.00 64.08 41 LEU B CA 1
ATOM 6716 C C . LEU B 2 42 ? 102.379 77.399 10.310 1.00 62.53 41 LEU B C 1
ATOM 6717 O O . LEU B 2 42 ? 102.087 76.634 9.387 1.00 62.46 41 LEU B O 1
ATOM 6722 N N . SER B 2 43 ? 102.923 78.591 10.092 1.00 65.59 42 SER B N 1
ATOM 6723 C CA . SER B 2 43 ? 103.113 79.096 8.740 1.00 64.32 42 SER B CA 1
ATOM 6724 C C . SER B 2 43 ? 104.391 78.538 8.124 1.00 63.10 42 SER B C 1
ATOM 6725 O O . SER B 2 43 ? 105.412 78.383 8.799 1.00 62.81 42 SER B O 1
ATOM 6728 N N . TYR B 2 44 ? 104.316 78.217 6.834 1.00 59.55 43 TYR B N 1
ATOM 6729 C CA . TYR B 2 44 ? 105.422 77.622 6.099 1.00 58.85 43 TYR B CA 1
ATOM 6730 C C . TYR B 2 44 ? 105.567 78.324 4.753 1.00 58.17 43 TYR B C 1
ATOM 6731 O O . TYR B 2 44 ? 104.623 78.936 4.249 1.00 58.31 43 TYR B O 1
ATOM 6740 N N . ILE B 2 45 ? 106.765 78.233 4.165 1.00 61.77 44 ILE B N 1
ATOM 6741 C CA . ILE B 2 45 ? 107.038 78.836 2.864 1.00 61.37 44 ILE B CA 1
ATOM 6742 C C . ILE B 2 45 ? 107.755 77.836 1.960 1.00 61.87 44 ILE B C 1
ATOM 6743 O O . ILE B 2 45 ? 108.401 76.893 2.419 1.00 62.30 44 ILE B O 1
ATOM 6748 N N . ALA B 2 46 ? 107.652 78.071 0.655 1.00 49.18 45 ALA B N 1
ATOM 6749 C CA . ALA B 2 46 ? 108.414 77.337 -0.347 1.00 50.07 45 ALA B CA 1
ATOM 6750 C C . ALA B 2 46 ? 109.352 78.319 -1.033 1.00 49.64 45 ALA B C 1
ATOM 6751 O O . ALA B 2 46 ? 108.895 79.276 -1.667 1.00 49.28 45 ALA B O 1
ATOM 6753 N N . GLU B 2 47 ? 110.655 78.098 -0.893 1.00 74.33 46 GLU B N 1
ATOM 6754 C CA . GLU B 2 47 ? 111.636 79.085 -1.311 1.00 74.08 46 GLU B CA 1
ATOM 6755 C C . GLU B 2 47 ? 112.521 78.557 -2.431 1.00 75.40 46 GLU B C 1
ATOM 6756 O O . GLU B 2 47 ? 112.729 77.350 -2.575 1.00 76.62 46 GLU B O 1
ATOM 6762 N N . ASP B 2 48 ? 113.029 79.493 -3.225 1.00 97.26 47 ASP B N 1
ATOM 6763 C CA . ASP B 2 48 ? 113.954 79.244 -4.314 1.00 98.55 47 ASP B CA 1
ATOM 6764 C C . ASP B 2 48 ? 115.349 78.972 -3.749 1.00 99.20 47 ASP B C 1
ATOM 6765 O O . ASP B 2 48 ? 115.589 79.065 -2.543 1.00 98.57 47 ASP B O 1
ATOM 6770 N N . GLU B 2 49 ? 116.278 78.609 -4.639 1.00 121.60 48 GLU B N 1
ATOM 6771 C CA . GLU B 2 49 ? 117.691 78.626 -4.275 1.00 122.45 48 GLU B CA 1
ATOM 6772 C C . GLU B 2 49 ? 118.126 80.017 -3.841 1.00 121.59 48 GLU B C 1
ATOM 6773 O O . GLU B 2 49 ? 118.966 80.160 -2.946 1.00 121.59 48 GLU B O 1
ATOM 6779 N N . ASN B 2 50 ? 117.550 81.048 -4.452 1.00 108.19 49 ASN B N 1
ATOM 6780 C CA . ASN B 2 50 ? 117.903 82.437 -4.208 1.00 108.00 49 ASN B CA 1
ATOM 6781 C C . ASN B 2 50 ? 117.084 83.066 -3.087 1.00 106.49 49 ASN B C 1
ATOM 6782 O O . ASN B 2 50 ? 117.064 84.294 -2.963 1.00 106.47 49 ASN B O 1
ATOM 6787 N N . GLY B 2 51 ? 116.410 82.260 -2.273 1.00 77.16 50 GLY B N 1
ATOM 6788 C CA . GLY B 2 51 ? 115.584 82.786 -1.208 1.00 75.99 50 GLY B CA 1
ATOM 6789 C C . GLY B 2 51 ? 114.293 83.428 -1.656 1.00 75.42 50 GLY B C 1
ATOM 6790 O O . GLY B 2 51 ? 113.608 84.042 -0.833 1.00 74.82 50 GLY B O 1
ATOM 6791 N N . LYS B 2 52 ? 113.940 83.304 -2.934 1.00 94.33 51 LYS B N 1
ATOM 6792 C CA . LYS B 2 52 ? 112.714 83.889 -3.464 1.00 94.07 51 LYS B CA 1
ATOM 6793 C C . LYS B 2 52 ? 111.542 82.983 -3.102 1.00 93.47 51 LYS B C 1
ATOM 6794 O O . LYS B 2 52 ? 111.407 81.883 -3.648 1.00 93.98 51 LYS B O 1
ATOM 6800 N N . ILE B 2 53 ? 110.695 83.442 -2.176 1.00 72.26 52 ILE B N 1
ATOM 6801 C CA . ILE B 2 53 ? 109.488 82.696 -1.830 1.00 71.95 52 ILE B CA 1
ATOM 6802 C C . ILE B 2 53 ? 108.622 82.531 -3.069 1.00 72.48 52 ILE B C 1
ATOM 6803 O O . ILE B 2 53 ? 108.310 83.505 -3.769 1.00 72.73 52 ILE B O 1
ATOM 6808 N N . VAL B 2 54 ? 108.236 81.290 -3.356 1.00 70.69 53 VAL B N 1
ATOM 6809 C CA . VAL B 2 54 ? 107.358 81.009 -4.476 1.00 71.50 53 VAL B CA 1
ATOM 6810 C C . VAL B 2 54 ? 105.966 80.573 -4.031 1.00 71.58 53 VAL B C 1
ATOM 6811 O O . VAL B 2 54 ? 104.995 80.810 -4.759 1.00 72.10 53 VAL B O 1
ATOM 6815 N N . GLY B 2 55 ? 105.842 79.947 -2.873 1.00 58.44 54 GLY B N 1
ATOM 6816 C CA . GLY B 2 55 ? 104.544 79.617 -2.319 1.00 58.74 54 GLY B CA 1
ATOM 6817 C C . GLY B 2 55 ? 104.587 79.777 -0.817 1.00 58.08 54 GLY B C 1
ATOM 6818 O O . GLY B 2 55 ? 105.645 79.680 -0.192 1.00 57.61 54 GLY B O 1
ATOM 6819 N N . TYR B 2 56 ? 103.422 80.039 -0.235 1.00 64.80 55 TYR B N 1
ATOM 6820 C CA . TYR B 2 56 ? 103.353 80.231 1.201 1.00 64.58 55 TYR B CA 1
ATOM 6821 C C . TYR B 2 56 ? 102.064 79.651 1.748 1.00 65.60 55 TYR B C 1
ATOM 6822 O O . TYR B 2 56 ? 101.134 79.324 1.009 1.00 66.45 55 TYR B O 1
ATOM 6831 N N . VAL B 2 57 ? 102.050 79.502 3.070 1.00 73.78 56 VAL B N 1
ATOM 6832 C CA . VAL B 2 57 ? 100.860 79.196 3.852 1.00 74.94 56 VAL B CA 1
ATOM 6833 C C . VAL B 2 57 ? 100.887 80.069 5.092 1.00 75.12 56 VAL B C 1
ATOM 6834 O O . VAL B 2 57 ? 101.872 80.062 5.836 1.00 74.82 56 VAL B O 1
ATOM 6838 N N . LEU B 2 58 ? 99.816 80.821 5.314 1.00 52.69 57 LEU B N 1
ATOM 6839 C CA . LEU B 2 58 ? 99.666 81.638 6.512 1.00 53.40 57 LEU B CA 1
ATOM 6840 C C . LEU B 2 58 ? 98.585 80.975 7.358 1.00 55.07 57 LEU B C 1
ATOM 6841 O O . LEU B 2 58 ? 97.390 81.115 7.080 1.00 56.04 57 LEU B O 1
ATOM 6846 N N . ALA B 2 59 ? 99.008 80.237 8.376 1.00 55.15 58 ALA B N 1
ATOM 6847 C CA . ALA B 2 59 ? 98.098 79.437 9.178 1.00 56.91 58 ALA B CA 1
ATOM 6848 C C . ALA B 2 59 ? 97.850 80.093 10.532 1.00 58.35 58 ALA B C 1
ATOM 6849 O O . ALA B 2 59 ? 98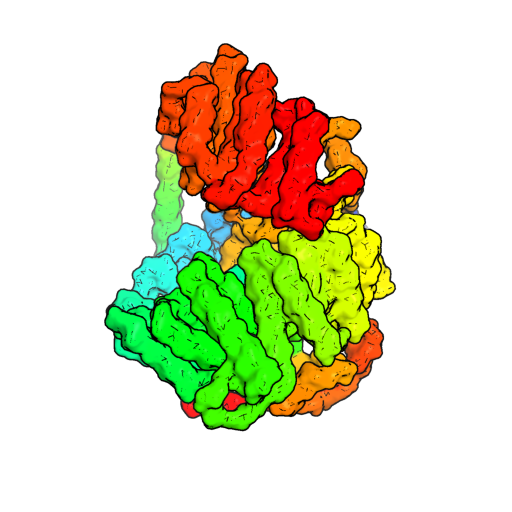.590 80.976 10.973 1.00 58.01 58 ALA B O 1
ATOM 6851 N N . LYS B 2 60 ? 96.784 79.640 11.188 1.00 75.28 59 LYS B N 1
ATOM 6852 C CA . LYS B 2 60 ? 96.275 80.272 12.395 1.00 77.17 59 LYS B CA 1
ATOM 6853 C C . LYS B 2 60 ? 95.469 79.246 13.177 1.00 78.76 59 LYS B C 1
ATOM 6854 O O . LYS B 2 60 ? 94.855 78.350 12.593 1.00 78.85 59 LYS B O 1
ATOM 6860 N N . MET B 2 61 ? 95.501 79.363 14.502 1.00 73.72 60 MET B N 1
ATOM 6861 C CA . MET B 2 61 ? 94.607 78.608 15.372 1.00 74.91 60 MET B CA 1
ATOM 6862 C C . MET B 2 61 ? 93.411 79.491 15.712 1.00 75.88 60 MET B C 1
ATOM 6863 O O . MET B 2 61 ? 93.544 80.463 16.461 1.00 76.34 60 MET B O 1
ATOM 6868 N N . GLU B 2 62 ? 92.246 79.160 15.158 1.00 117.78 61 GLU B N 1
ATOM 6869 C CA . GLU B 2 62 ? 91.041 79.917 15.470 1.00 118.87 61 GLU B CA 1
ATOM 6870 C C . GLU B 2 62 ? 90.639 79.677 16.920 1.00 120.31 61 GLU B C 1
ATOM 6871 O O . GLU B 2 62 ? 90.666 78.544 17.407 1.00 120.52 61 GLU B O 1
ATOM 6877 N N . GLU B 2 63 ? 90.283 80.756 17.615 1.00 127.44 62 GLU B N 1
ATOM 6878 C CA . GLU B 2 63 ? 90.001 80.715 19.049 1.00 128.88 62 GLU B CA 1
ATOM 6879 C C . GLU B 2 63 ? 88.493 80.599 19.256 1.00 130.57 62 GLU B C 1
ATOM 6880 O O . GLU B 2 63 ? 87.766 81.596 19.209 1.00 131.47 62 GLU B O 1
ATOM 6882 N N . ASP B 2 64 ? 88.026 79.376 19.479 1.00 136.29 63 ASP B N 1
ATOM 6883 C CA . ASP B 2 64 ? 86.629 79.110 19.816 1.00 138.14 63 ASP B CA 1
ATOM 6884 C C . ASP B 2 64 ? 86.601 78.276 21.089 1.00 138.93 63 ASP B C 1
ATOM 6885 O O . ASP B 2 64 ? 87.040 77.107 21.069 1.00 138.05 63 ASP B O 1
ATOM 6887 N N . PRO B 2 65 ? 86.133 78.826 22.216 1.00 183.20 64 PRO B N 1
ATOM 6888 C CA . PRO B 2 65 ? 86.020 78.010 23.432 1.00 184.28 64 PRO B CA 1
ATOM 6889 C C . PRO B 2 65 ? 84.788 77.125 23.450 1.00 186.01 64 PRO B C 1
ATOM 6890 O O . PRO B 2 65 ? 84.736 76.183 24.253 1.00 187.21 64 PRO B O 1
ATOM 6894 N N . ASP B 2 66 ? 83.803 77.391 22.586 1.00 183.99 65 ASP B N 1
ATOM 6895 C CA . ASP B 2 66 ? 82.582 76.592 22.576 1.00 185.79 65 ASP B CA 1
ATOM 6896 C C . ASP B 2 66 ? 82.839 75.167 22.101 1.00 184.81 65 ASP B C 1
ATOM 6897 O O . ASP B 2 66 ? 82.172 74.235 22.565 1.00 186.35 65 ASP B O 1
ATOM 6899 N N . ASP B 2 67 ? 83.800 74.970 21.199 1.00 159.17 66 ASP B N 1
ATOM 6900 C CA . ASP B 2 67 ? 84.049 73.638 20.665 1.00 158.39 66 ASP B CA 1
ATOM 6901 C C . ASP B 2 67 ? 85.531 73.287 20.679 1.00 156.42 66 ASP B C 1
ATOM 6902 O O . ASP B 2 67 ? 86.339 73.966 21.321 1.00 155.09 66 ASP B O 1
ATOM 6907 N N . VAL B 2 68 ? 85.887 72.234 19.951 1.00 140.24 67 VAL B N 1
ATOM 6908 C CA . VAL B 2 68 ? 87.244 71.697 19.912 1.00 138.61 67 VAL B CA 1
ATOM 6909 C C . VAL B 2 68 ? 88.190 72.700 19.259 1.00 136.95 67 VAL B C 1
ATOM 6910 O O . VAL B 2 68 ? 87.746 73.537 18.462 1.00 136.78 67 VAL B O 1
ATOM 6914 N N . PRO B 2 69 ? 89.485 72.664 19.574 1.00 110.76 68 PRO B N 1
ATOM 6915 C CA . PRO B 2 69 ? 90.432 73.550 18.891 1.00 109.30 68 PRO B CA 1
ATOM 6916 C C . PRO B 2 69 ? 90.607 73.142 17.439 1.00 108.06 68 PRO B C 1
ATOM 6917 O O . PRO B 2 69 ? 90.633 71.954 17.110 1.00 107.85 68 PRO B O 1
ATOM 6921 N N . HIS B 2 70 ? 90.732 74.142 16.572 1.00 72.37 69 HIS B N 1
ATOM 6922 C CA . HIS B 2 70 ? 90.856 73.897 15.146 1.00 71.36 69 HIS B CA 1
ATOM 6923 C C . HIS B 2 70 ? 91.720 74.982 14.531 1.00 70.21 69 HIS B C 1
ATOM 6924 O O . HIS B 2 70 ? 91.853 76.082 15.076 1.00 70.46 69 HIS B O 1
ATOM 6931 N N . GLY B 2 71 ? 92.303 74.655 13.377 1.00 86.77 70 GLY B N 1
ATOM 6932 C CA . GLY B 2 71 ? 93.133 75.580 12.642 1.00 85.69 70 GLY B CA 1
ATOM 6933 C C . GLY B 2 71 ? 92.401 76.230 11.484 1.00 85.69 70 GLY B C 1
ATOM 6934 O O . GLY B 2 71 ? 91.348 75.770 11.047 1.00 86.33 70 GLY B O 1
ATOM 6935 N N . HIS B 2 72 ? 92.973 77.329 11.000 1.00 91.13 71 HIS B N 1
ATOM 6936 C CA . HIS B 2 72 ? 92.414 78.068 9.878 1.00 90.76 71 HIS B CA 1
ATOM 6937 C C . HIS B 2 72 ? 93.569 78.538 9.013 1.00 89.23 71 HIS B C 1
ATOM 6938 O O . HIS B 2 72 ? 94.546 79.088 9.528 1.00 88.38 71 HIS B O 1
ATOM 6945 N N . ILE B 2 73 ? 93.470 78.300 7.709 1.00 75.66 72 ILE B N 1
ATOM 6946 C CA . ILE B 2 73 ? 94.410 78.894 6.767 1.00 73.63 72 ILE B CA 1
ATOM 6947 C C . ILE B 2 73 ? 93.946 80.323 6.503 1.00 73.33 72 ILE B C 1
ATOM 6948 O O . ILE B 2 73 ? 92.866 80.549 5.952 1.00 74.05 72 ILE B O 1
ATOM 6953 N N . THR B 2 74 ? 94.750 81.293 6.940 1.00 64.71 73 THR B N 1
ATOM 6954 C CA . THR B 2 74 ? 94.431 82.686 6.670 1.00 64.56 73 THR B CA 1
ATOM 6955 C C . THR B 2 74 ? 94.696 83.025 5.210 1.00 63.36 73 THR B C 1
ATOM 6956 O O . THR B 2 74 ? 93.920 83.762 4.589 1.00 63.82 73 THR B O 1
ATOM 6960 N N . SER B 2 75 ? 95.759 82.469 4.634 1.00 71.66 74 SER B N 1
ATOM 6961 C CA . SER B 2 75 ? 96.014 82.632 3.209 1.00 70.79 74 SER B CA 1
ATOM 6962 C C . SER B 2 75 ? 96.967 81.540 2.746 1.00 69.91 74 SER B C 1
ATOM 6963 O O . SER B 2 75 ? 97.786 81.040 3.520 1.00 69.46 74 SER B O 1
ATOM 6966 N N . LEU B 2 76 ? 96.818 81.157 1.480 1.00 67.77 75 LEU B N 1
ATOM 6967 C CA . LEU B 2 76 ? 97.690 80.192 0.830 1.00 67.24 75 LEU B CA 1
ATOM 6968 C C . LEU B 2 76 ? 97.703 80.508 -0.654 1.00 67.16 75 LEU B C 1
ATOM 6969 O O . LEU B 2 76 ? 96.649 80.750 -1.254 1.00 68.12 75 LEU B O 1
ATOM 6974 N N . ALA B 2 77 ? 98.901 80.516 -1.236 1.00 69.25 76 ALA B N 1
ATOM 6975 C CA . ALA B 2 77 ? 99.047 80.812 -2.652 1.00 69.35 76 ALA B CA 1
ATOM 6976 C C . ALA B 2 77 ? 100.382 80.268 -3.136 1.00 68.79 76 ALA B C 1
ATOM 6977 O O . ALA B 2 77 ? 101.340 80.156 -2.369 1.00 67.93 76 ALA B O 1
ATOM 6979 N N . VAL B 2 78 ? 100.411 79.897 -4.411 1.00 62.41 77 VAL B N 1
ATOM 6980 C CA . VAL B 2 78 ? 101.616 79.451 -5.094 1.00 62.32 77 VAL B CA 1
ATOM 6981 C C . VAL B 2 78 ? 101.695 80.173 -6.430 1.00 62.64 77 VAL B C 1
ATOM 6982 O O . VAL B 2 78 ? 100.683 80.318 -7.125 1.00 63.56 77 VAL B O 1
ATOM 6986 N N . LYS B 2 79 ? 102.894 80.633 -6.785 1.00 75.66 78 LYS B N 1
ATOM 6987 C CA . LYS B 2 79 ? 103.083 81.259 -8.085 1.00 76.26 78 LYS B CA 1
ATOM 6988 C C . LYS B 2 79 ? 102.655 80.306 -9.194 1.00 77.72 78 LYS B C 1
ATOM 6989 O O . LYS B 2 79 ? 102.848 79.090 -9.102 1.00 78.25 78 LYS B O 1
ATOM 6995 N N . ARG B 2 80 ? 102.038 80.868 -10.238 1.00 89.32 79 ARG B N 1
ATOM 6996 C CA . ARG B 2 80 ? 101.685 80.062 -11.400 1.00 90.86 79 ARG B CA 1
ATOM 6997 C C . ARG B 2 80 ? 102.916 79.430 -12.035 1.00 91.31 79 ARG B C 1
ATOM 6998 O O . ARG B 2 80 ? 102.831 78.330 -12.593 1.00 92.45 79 ARG B O 1
ATOM 7006 N N . SER B 2 81 ? 104.071 80.093 -11.936 1.00 80.47 80 SER B N 1
ATOM 7007 C CA . SER B 2 81 ? 105.307 79.559 -12.489 1.00 81.06 80 SER B CA 1
ATOM 7008 C C . SER B 2 81 ? 105.743 78.262 -11.824 1.00 81.04 80 SER B C 1
ATOM 7009 O O . SER B 2 81 ? 106.691 77.635 -12.306 1.00 81.81 80 SER B O 1
ATOM 7012 N N . HIS B 2 82 ? 105.071 77.832 -10.752 1.00 87.14 81 HIS B N 1
ATOM 7013 C CA . HIS B 2 82 ? 105.515 76.685 -9.967 1.00 87.26 81 HIS B CA 1
ATOM 7014 C C . HIS B 2 82 ? 104.384 75.687 -9.718 1.00 88.06 81 HIS B C 1
ATOM 7015 O O . HIS B 2 82 ? 104.327 75.049 -8.661 1.00 87.84 81 HIS B O 1
ATOM 7022 N N . ARG B 2 83 ? 103.487 75.517 -10.686 1.00 119.17 82 ARG B N 1
ATOM 7023 C CA . ARG B 2 83 ? 102.452 74.503 -10.567 1.00 120.13 82 ARG B CA 1
ATOM 7024 C C . ARG B 2 83 ? 103.024 73.136 -10.936 1.00 121.27 82 ARG B C 1
ATOM 7025 O O . ARG B 2 83 ? 104.173 73.010 -11.363 1.00 121.33 82 ARG B O 1
ATOM 7030 N N . ARG B 2 84 ? 102.209 72.094 -10.767 1.00 98.68 83 ARG B N 1
ATOM 7031 C CA . ARG B 2 84 ? 102.601 70.703 -10.998 1.00 99.82 83 ARG B CA 1
ATOM 7032 C C . ARG B 2 84 ? 103.794 70.291 -10.142 1.00 99.34 83 ARG B C 1
ATOM 7033 O O . ARG B 2 84 ? 104.529 69.367 -10.502 1.00 100.24 83 ARG B O 1
ATOM 7041 N N . LEU B 2 85 ? 104.004 70.973 -9.016 1.00 74.32 84 LEU B N 1
ATOM 7042 C CA . LEU B 2 85 ? 105.046 70.620 -8.063 1.00 74.00 84 LEU B CA 1
ATOM 7043 C C . LEU B 2 85 ? 104.488 70.223 -6.705 1.00 73.50 84 LEU B C 1
ATOM 7044 O O . LEU B 2 85 ? 105.273 69.950 -5.791 1.00 73.01 84 LEU B O 1
ATOM 7049 N N . GLY B 2 86 ? 103.166 70.184 -6.545 1.00 104.37 85 GLY B N 1
ATOM 7050 C CA . GLY B 2 86 ? 102.566 69.799 -5.282 1.00 103.82 85 GLY B CA 1
ATOM 7051 C C . GLY B 2 86 ? 102.919 70.681 -4.112 1.00 102.41 85 GLY B C 1
ATOM 7052 O O . GLY B 2 86 ? 102.773 70.253 -2.964 1.00 101.85 85 GLY B O 1
ATOM 7053 N N . LEU B 2 87 ? 103.392 71.903 -4.370 1.00 71.24 86 LEU B N 1
ATOM 7054 C CA . LEU B 2 87 ? 103.738 72.812 -3.284 1.00 69.63 86 LEU B CA 1
ATOM 7055 C C . LEU B 2 87 ? 102.529 73.125 -2.414 1.00 69.16 86 LEU B C 1
ATOM 7056 O O . LEU B 2 87 ? 102.649 73.209 -1.186 1.00 68.34 86 LEU B O 1
ATOM 7061 N N . ALA B 2 88 ? 101.355 73.284 -3.032 1.00 85.15 87 ALA B N 1
ATOM 7062 C CA . ALA B 2 88 ? 100.126 73.475 -2.267 1.00 85.22 87 ALA B CA 1
ATOM 7063 C C . ALA B 2 88 ? 99.890 72.314 -1.306 1.00 85.52 87 ALA B C 1
ATOM 7064 O O . ALA B 2 88 ? 99.598 72.522 -0.122 1.00 85.03 87 ALA B O 1
ATOM 7066 N N . GLN B 2 89 ? 100.037 71.079 -1.798 1.00 94.78 88 GLN B N 1
ATOM 7067 C CA . GLN B 2 89 ? 99.849 69.906 -0.951 1.00 95.06 88 GLN B CA 1
ATOM 7068 C C . GLN B 2 89 ? 100.926 69.817 0.124 1.00 94.06 88 GLN B C 1
ATOM 7069 O O . GLN B 2 89 ? 100.619 69.696 1.315 1.00 93.80 88 GLN B O 1
ATOM 7075 N N . LYS B 2 90 ? 102.198 69.865 -0.284 1.00 70.36 89 LYS B N 1
ATOM 7076 C CA . LYS B 2 90 ? 103.297 69.734 0.670 1.00 69.59 89 LYS B CA 1
ATOM 7077 C C . LYS B 2 90 ? 103.220 70.797 1.762 1.00 68.60 89 LYS B C 1
ATOM 7078 O O . LYS B 2 90 ? 103.543 70.526 2.928 1.00 68.24 89 LYS B O 1
ATOM 7084 N N . LEU B 2 91 ? 102.775 72.007 1.401 1.00 64.82 90 LEU B N 1
ATOM 7085 C CA . LEU B 2 91 ? 102.681 73.106 2.359 1.00 64.11 90 LEU B CA 1
ATOM 7086 C C . LEU B 2 91 ? 101.524 72.908 3.331 1.00 64.66 90 LEU B C 1
ATOM 7087 O O . LEU B 2 91 ? 101.677 73.110 4.542 1.00 64.46 90 LEU B O 1
ATOM 7092 N N . MET B 2 92 ? 100.354 72.524 2.812 1.00 78.50 91 MET B N 1
ATOM 7093 C CA . MET B 2 92 ? 99.207 72.268 3.674 1.00 79.36 91 MET B CA 1
ATOM 7094 C C . MET B 2 92 ? 99.486 71.134 4.650 1.00 79.56 91 MET B C 1
ATOM 7095 O O . MET B 2 92 ? 98.996 71.162 5.785 1.00 80.00 91 MET B O 1
ATOM 7100 N N . ASP B 2 93 ? 100.268 70.133 4.232 1.00 80.81 92 ASP B N 1
ATOM 7101 C CA . ASP B 2 93 ? 100.572 69.001 5.106 1.00 81.06 92 ASP B CA 1
ATOM 7102 C C . ASP B 2 93 ? 101.444 69.428 6.281 1.00 80.30 92 ASP B C 1
ATOM 7103 O O . ASP B 2 93 ? 101.167 69.074 7.435 1.00 80.71 92 ASP B O 1
ATOM 7108 N N . GLN B 2 94 ? 102.502 70.200 6.004 1.00 73.07 93 GLN B N 1
ATOM 7109 C CA . GLN B 2 94 ? 103.409 70.640 7.062 1.00 72.37 93 GLN B CA 1
ATOM 7110 C C . GLN B 2 94 ? 102.702 71.542 8.065 1.00 72.63 93 GLN B C 1
ATOM 7111 O O . GLN B 2 94 ? 102.945 71.448 9.275 1.00 72.78 93 GLN B O 1
ATOM 7117 N N . ALA B 2 95 ? 101.826 72.425 7.581 1.00 60.94 94 ALA B N 1
ATOM 7118 C CA . ALA B 2 95 ? 101.086 73.301 8.481 1.00 61.64 94 ALA B CA 1
ATOM 7119 C C . ALA B 2 95 ? 100.076 72.519 9.311 1.00 62.93 94 ALA B C 1
ATOM 7120 O O . ALA B 2 95 ? 99.934 72.767 10.513 1.00 63.59 94 ALA B O 1
ATOM 7122 N N . SER B 2 96 ? 99.382 71.560 8.694 1.00 65.08 95 SER B N 1
ATOM 7123 C CA . SER B 2 96 ? 98.374 70.784 9.413 1.00 66.37 95 SER B CA 1
ATOM 7124 C C . SER B 2 96 ? 98.990 70.024 10.580 1.00 66.42 95 SER B C 1
ATOM 7125 O O . SER B 2 96 ? 98.488 70.081 11.711 1.00 67.35 95 SER B O 1
ATOM 7128 N N . ARG B 2 97 ? 100.092 69.317 10.320 1.00 68.36 96 ARG B N 1
ATOM 7129 C CA . ARG B 2 97 ? 100.787 68.599 11.381 1.00 68.42 96 ARG B CA 1
ATOM 7130 C C . ARG B 2 97 ? 101.169 69.532 12.522 1.00 68.38 96 ARG B C 1
ATOM 7131 O O . ARG B 2 97 ? 100.969 69.197 13.696 1.00 69.23 96 ARG B O 1
ATOM 7139 N N . ALA B 2 98 ? 101.704 70.713 12.198 1.00 79.23 97 ALA B N 1
ATOM 7140 C CA . ALA B 2 98 ? 102.082 71.667 13.235 1.00 79.36 97 ALA B CA 1
ATOM 7141 C C . ALA B 2 98 ? 100.889 72.081 14.082 1.00 80.97 97 ALA B C 1
ATOM 7142 O O . ALA B 2 98 ? 101.048 72.356 15.277 1.00 81.74 97 ALA B O 1
ATOM 7144 N N . MET B 2 99 ? 99.689 72.112 13.492 1.00 72.21 98 MET B N 1
ATOM 7145 C CA . MET B 2 99 ? 98.496 72.415 14.274 1.00 73.84 98 MET B CA 1
ATOM 7146 C C . MET B 2 99 ? 98.228 71.336 15.311 1.00 74.74 98 MET B C 1
ATOM 7147 O O . MET B 2 99 ? 97.726 71.635 16.401 1.00 76.01 98 MET B O 1
ATOM 7152 N N . ILE B 2 100 ? 98.584 70.087 15.004 1.00 73.15 99 ILE B N 1
ATOM 7153 C CA . ILE B 2 100 ? 98.363 68.987 15.938 1.00 74.07 99 ILE B CA 1
ATOM 7154 C C . ILE B 2 100 ? 99.408 68.990 17.046 1.00 73.95 99 ILE B C 1
ATOM 7155 O O . ILE B 2 100 ? 99.065 68.917 18.232 1.00 75.15 99 ILE B O 1
ATOM 7160 N N . GLU B 2 101 ? 100.694 69.067 16.677 1.00 89.86 100 GLU B N 1
ATOM 7161 C CA . GLU B 2 101 ? 101.765 68.939 17.663 1.00 89.72 100 GLU B CA 1
ATOM 7162 C C . GLU B 2 101 ? 101.622 69.957 18.784 1.00 90.60 100 GLU B C 1
ATOM 7163 O O . GLU B 2 101 ? 101.802 69.626 19.964 1.00 91.47 100 GLU B O 1
ATOM 7169 N N . ASN B 2 102 ? 101.272 71.193 18.437 1.00 80.34 101 ASN B N 1
ATOM 7170 C CA . ASN B 2 102 ? 101.381 72.315 19.356 1.00 81.15 101 ASN B CA 1
ATOM 7171 C C . ASN B 2 102 ? 100.082 72.574 20.111 1.00 83.03 101 ASN B C 1
ATOM 7172 O O . ASN B 2 102 ? 100.096 72.746 21.333 1.00 84.18 101 ASN B O 1
ATOM 7177 N N . PHE B 2 103 ? 98.955 72.590 19.400 1.00 80.86 102 PHE B N 1
ATOM 7178 C CA . PHE B 2 103 ? 97.681 72.990 19.982 1.00 82.49 102 PHE B CA 1
ATOM 7179 C C . PHE B 2 103 ? 96.634 71.884 19.956 1.00 83.22 102 PHE B C 1
ATOM 7180 O O . PHE B 2 103 ? 95.452 72.172 20.178 1.00 84.39 102 PHE B O 1
ATOM 7188 N N . ASN B 2 104 ? 97.035 70.636 19.702 1.00 134.68 103 ASN B N 1
ATOM 7189 C CA . ASN B 2 104 ? 96.127 69.484 19.717 1.00 135.52 103 ASN B CA 1
ATOM 7190 C C . ASN B 2 104 ? 94.934 69.699 18.789 1.00 135.85 103 ASN B C 1
ATOM 7191 O O . ASN B 2 104 ? 93.812 69.281 19.085 1.00 137.15 103 ASN B O 1
ATOM 7196 N N . ALA B 2 105 ? 95.181 70.356 17.654 1.00 85.85 104 ALA B N 1
ATOM 7197 C CA . ALA B 2 105 ? 94.103 70.737 16.749 1.00 86.19 104 ALA B CA 1
ATOM 7198 C C . ALA B 2 105 ? 93.345 69.510 16.254 1.00 86.64 104 ALA B C 1
ATOM 7199 O O . ALA B 2 105 ? 93.877 68.396 16.213 1.00 86.26 104 ALA B O 1
ATOM 7201 N N . LYS B 2 106 ? 92.081 69.724 15.889 1.00 83.92 105 LYS B N 1
ATOM 7202 C CA . LYS B 2 106 ? 91.179 68.653 15.485 1.00 84.73 105 LYS B CA 1
ATOM 7203 C C . LYS B 2 106 ? 90.849 68.679 14.000 1.00 84.18 105 LYS B C 1
ATOM 7204 O O . LYS B 2 106 ? 90.857 67.633 13.349 1.00 84.07 105 LYS B O 1
ATOM 7210 N N . TYR B 2 107 ? 90.537 69.845 13.443 1.00 89.17 106 TYR B N 1
ATOM 7211 C CA . TYR B 2 107 ? 90.329 69.969 12.007 1.00 88.65 106 TYR B CA 1
ATOM 7212 C C . TYR B 2 107 ? 91.023 71.243 11.544 1.00 87.54 106 TYR B C 1
ATOM 7213 O O . TYR B 2 107 ? 91.796 71.850 12.289 1.00 87.07 106 TYR B O 1
ATOM 7222 N N . VAL B 2 108 ? 90.749 71.650 10.303 1.00 100.49 107 VAL B N 1
ATOM 7223 C CA . VAL B 2 108 ? 91.302 72.874 9.735 1.00 99.61 107 VAL B CA 1
ATOM 7224 C C . VAL B 2 108 ? 90.391 73.397 8.633 1.00 99.97 107 VAL B C 1
ATOM 7225 O O . VAL B 2 108 ? 89.891 72.626 7.808 1.00 100.33 107 VAL B O 1
ATOM 7229 N N . SER B 2 109 ? 90.178 74.714 8.618 1.00 86.41 108 SER B N 1
ATOM 7230 C CA . SER B 2 109 ? 89.185 75.370 7.777 1.00 86.85 108 SER B CA 1
ATOM 7231 C C . SER B 2 109 ? 89.808 76.340 6.780 1.00 85.79 108 SER B C 1
ATOM 7232 O O . SER B 2 109 ? 91.001 76.677 6.827 1.00 84.76 108 SER B O 1
ATOM 7235 N N . LEU B 2 110 ? 89.013 76.685 5.781 1.00 95.19 109 LEU B N 1
ATOM 7236 C CA . LEU B 2 110 ? 89.442 77.614 4.755 1.00 94.39 109 LEU B CA 1
ATOM 7237 C C . LEU B 2 110 ? 88.208 78.055 3.986 1.00 95.46 109 LEU B C 1
ATOM 7238 O O . LEU B 2 110 ? 87.139 77.488 4.144 1.00 96.68 109 LEU B O 1
ATOM 7243 N N . HIS B 2 111 ? 88.376 79.085 3.162 1.00 98.01 110 HIS B N 1
ATOM 7244 C CA . HIS B 2 111 ? 87.316 79.616 2.312 1.00 97.27 110 HIS B CA 1
ATOM 7245 C C . HIS B 2 111 ? 87.905 79.700 0.914 1.00 96.53 110 HIS B C 1
ATOM 7246 O O . HIS B 2 111 ? 89.102 79.952 0.773 1.00 95.31 110 HIS B O 1
ATOM 7253 N N . VAL B 2 112 ? 87.100 79.478 -0.120 1.00 99.99 111 VAL B N 1
ATOM 7254 C CA . VAL B 2 112 ? 87.666 79.481 -1.483 1.00 99.52 111 VAL B CA 1
ATOM 7255 C C . VAL B 2 112 ? 86.574 79.926 -2.438 1.00 100.90 111 VAL B C 1
ATOM 7256 O O . VAL B 2 112 ? 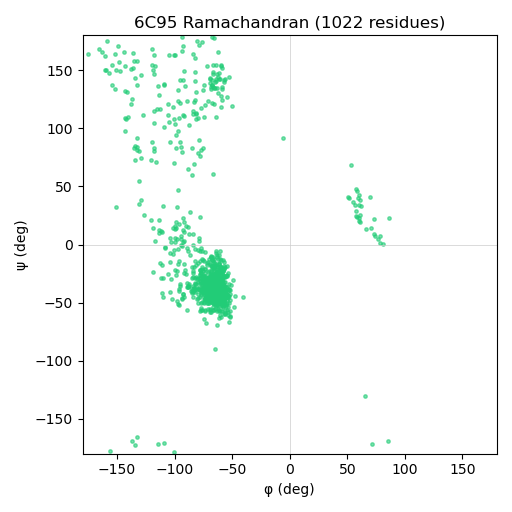85.395 79.652 -2.213 1.00 102.46 111 VAL B O 1
ATOM 7260 N N . ARG B 2 113 ? 86.984 80.568 -3.538 1.00 88.31 112 ARG B N 1
ATOM 7261 C CA . ARG B 2 113 ? 86.047 80.968 -4.576 1.00 89.75 112 ARG B CA 1
ATOM 7262 C C . ARG B 2 113 ? 85.435 79.735 -5.219 1.00 91.03 112 ARG B C 1
ATOM 7263 O O . ARG B 2 113 ? 86.146 78.783 -5.546 1.00 90.42 112 ARG B O 1
ATOM 7271 N N . LYS B 2 114 ? 84.114 79.748 -5.404 1.00 96.40 113 LYS B N 1
ATOM 7272 C CA . LYS B 2 114 ? 83.485 78.605 -6.059 1.00 97.80 113 LYS B CA 1
ATOM 7273 C C . LYS B 2 114 ? 83.830 78.535 -7.542 1.00 98.10 113 LYS B C 1
ATOM 7274 O O . LYS B 2 114 ? 83.766 77.449 -8.131 1.00 98.80 113 LYS B O 1
ATOM 7280 N N . SER B 2 115 ? 84.203 79.663 -8.154 1.00 137.86 114 SER B N 1
ATOM 7281 C CA . SER B 2 115 ? 84.618 79.651 -9.553 1.00 138.15 114 SER B CA 1
ATOM 7282 C C . SER B 2 115 ? 85.981 79.004 -9.741 1.00 136.53 114 SER B C 1
ATOM 7283 O O . SER B 2 115 ? 86.339 78.660 -10.873 1.00 136.94 114 SER B O 1
ATOM 7286 N N . ASN B 2 116 ? 86.746 78.831 -8.662 1.00 134.24 115 ASN B N 1
ATOM 7287 C CA . ASN B 2 116 ? 88.053 78.181 -8.722 1.00 132.87 115 ASN B CA 1
ATOM 7288 C C . ASN B 2 116 ? 87.854 76.706 -8.380 1.00 133.46 115 ASN B C 1
ATOM 7289 O O . ASN B 2 116 ? 88.029 76.266 -7.244 1.00 132.83 115 ASN B O 1
ATOM 7294 N N . ARG B 2 117 ? 87.477 75.932 -9.399 1.00 167.74 116 ARG B N 1
ATOM 7295 C CA . ARG B 2 117 ? 87.266 74.504 -9.196 1.00 168.50 116 ARG B CA 1
ATOM 7296 C C . ARG B 2 117 ? 88.587 73.764 -9.031 1.00 167.22 116 ARG B C 1
ATOM 7297 O O . ARG B 2 117 ? 88.689 72.851 -8.202 1.00 167.15 116 ARG B O 1
ATOM 7305 N N . ALA B 2 118 ? 89.606 74.142 -9.811 1.00 129.04 117 ALA B N 1
ATOM 7306 C CA . ALA B 2 118 ? 90.891 73.447 -9.766 1.00 128.04 117 ALA B CA 1
ATOM 7307 C C . ALA B 2 118 ? 91.478 73.458 -8.359 1.00 126.68 117 ALA B C 1
ATOM 7308 O O . ALA B 2 118 ? 91.860 72.408 -7.829 1.00 126.66 117 ALA B O 1
ATOM 7310 N N . ALA B 2 119 ? 91.556 74.641 -7.738 1.00 139.89 118 ALA B N 1
ATOM 7311 C CA . ALA B 2 119 ? 91.995 74.726 -6.348 1.00 138.87 118 ALA B CA 1
ATOM 7312 C C . ALA B 2 119 ? 91.062 73.938 -5.434 1.00 139.80 118 ALA B C 1
ATOM 7313 O O . ALA B 2 119 ? 91.515 73.132 -4.614 1.00 139.43 118 ALA B O 1
ATOM 7315 N N . LEU B 2 120 ? 89.750 74.157 -5.575 1.00 115.75 119 LEU B N 1
ATOM 7316 C CA . LEU B 2 120 ? 88.762 73.380 -4.832 1.00 116.88 119 LEU B CA 1
ATOM 7317 C C . LEU B 2 120 ? 88.975 71.881 -5.007 1.00 117.45 119 LEU B C 1
ATOM 7318 O O . LEU B 2 120 ? 88.904 71.119 -4.036 1.00 117.63 119 LEU B O 1
ATOM 7323 N N . HIS B 2 121 ? 89.226 71.440 -6.244 1.00 127.72 120 HIS B N 1
ATOM 7324 C CA . HIS B 2 121 ? 89.411 70.016 -6.506 1.00 128.52 120 HIS B CA 1
ATOM 7325 C C . HIS B 2 121 ? 90.660 69.483 -5.815 1.00 127.35 120 HIS B C 1
ATOM 7326 O O . HIS B 2 121 ? 90.674 68.339 -5.344 1.00 127.87 120 HIS B O 1
ATOM 7333 N N . LEU B 2 122 ? 91.721 70.295 -5.751 1.00 93.98 121 LEU B N 1
ATOM 7334 C CA . LEU B 2 122 ? 92.915 69.903 -5.007 1.00 92.90 121 LEU B CA 1
ATOM 7335 C C . LEU B 2 122 ? 92.588 69.694 -3.534 1.00 92.79 121 LEU B C 1
ATOM 7336 O O . LEU B 2 122 ? 92.966 68.675 -2.944 1.00 92.88 121 LEU B O 1
ATOM 7341 N N . TYR B 2 123 ? 91.880 70.648 -2.924 1.00 96.02 122 TYR B N 1
ATOM 7342 C CA . TYR B 2 123 ? 91.420 70.448 -1.554 1.00 96.23 122 TYR B CA 1
ATOM 7343 C C . TYR B 2 123 ? 90.497 69.239 -1.452 1.00 97.64 122 TYR B C 1
ATOM 7344 O O . TYR B 2 123 ? 90.590 68.458 -0.497 1.00 97.74 122 TYR B O 1
ATOM 7353 N N . SER B 2 124 ? 89.617 69.053 -2.440 1.00 121.40 123 SER B N 1
ATOM 7354 C CA . SER B 2 124 ? 88.571 68.040 -2.323 1.00 122.98 123 SER B CA 1
ATOM 7355 C C . SER B 2 124 ? 89.136 66.631 -2.457 1.00 123.30 123 SER B C 1
ATOM 7356 O O . SER B 2 124 ? 88.809 65.743 -1.661 1.00 124.16 123 SER B O 1
ATOM 7359 N N . ASN B 2 125 ? 89.984 66.403 -3.458 1.00 111.40 124 ASN B N 1
ATOM 7360 C CA . ASN B 2 125 ? 90.501 65.067 -3.723 1.00 111.88 124 ASN B CA 1
ATOM 7361 C C . ASN B 2 125 ? 91.880 64.835 -3.120 1.00 110.50 124 ASN B C 1
ATOM 7362 O O . ASN B 2 125 ? 92.097 63.817 -2.457 1.00 110.72 124 ASN B O 1
ATOM 7367 N N . THR B 2 126 ? 92.815 65.765 -3.329 1.00 110.88 125 THR B N 1
ATOM 7368 C CA . THR B 2 126 ? 94.194 65.533 -2.907 1.00 109.73 125 THR B CA 1
ATOM 7369 C C . THR B 2 126 ? 94.348 65.639 -1.393 1.00 108.91 125 THR B C 1
ATOM 7370 O O . THR B 2 126 ? 95.063 64.837 -0.783 1.00 108.66 125 THR B O 1
ATOM 7374 N N . LEU B 2 127 ? 93.682 66.608 -0.766 1.00 85.09 126 LEU B N 1
ATOM 7375 C CA . LEU B 2 127 ? 93.881 66.888 0.651 1.00 84.39 126 LEU B CA 1
ATOM 7376 C C . LEU B 2 127 ? 92.656 66.588 1.514 1.00 85.49 126 LEU B C 1
ATOM 7377 O O . LEU B 2 127 ? 92.620 67.000 2.679 1.00 85.19 126 LEU B O 1
ATOM 7382 N N . ASN B 2 128 ? 91.658 65.881 0.978 1.00 98.11 127 ASN B N 1
ATOM 7383 C CA . ASN B 2 128 ? 90.492 65.418 1.741 1.00 99.41 127 ASN B CA 1
ATOM 7384 C C . ASN B 2 128 ? 89.752 66.562 2.428 1.00 99.49 127 ASN B C 1
ATOM 7385 O O . ASN B 2 128 ? 89.217 66.394 3.527 1.00 100.13 127 ASN B O 1
ATOM 7390 N N . PHE B 2 129 ? 89.722 67.736 1.803 1.00 82.41 128 PHE B N 1
ATOM 7391 C CA . PHE B 2 129 ? 88.950 68.851 2.335 1.00 82.71 128 PHE B CA 1
ATOM 7392 C C . PHE B 2 129 ? 87.495 68.698 1.919 1.00 84.35 128 PHE B C 1
ATOM 7393 O O . PHE B 2 129 ? 87.189 68.579 0.728 1.00 84.83 128 PHE B O 1
ATOM 7401 N N . GLN B 2 130 ? 86.605 68.688 2.905 1.00 114.62 129 GLN B N 1
ATOM 7402 C CA . GLN B 2 130 ? 85.181 68.513 2.678 1.00 116.38 129 GLN B CA 1
ATOM 7403 C C . GLN B 2 130 ? 84.465 69.827 2.951 1.00 116.68 129 GLN B C 1
ATOM 7404 O O . GLN B 2 130 ? 84.779 70.526 3.919 1.00 116.08 129 GLN B O 1
ATOM 7410 N N . ILE B 2 131 ? 83.509 70.165 2.086 1.00 90.56 130 ILE B N 1
ATOM 7411 C CA . ILE B 2 131 ? 82.734 71.386 2.260 1.00 91.04 130 ILE B CA 1
ATOM 7412 C C . ILE B 2 131 ? 81.872 71.273 3.508 1.00 92.33 130 ILE B C 1
ATOM 7413 O O . ILE B 2 131 ? 81.237 70.241 3.755 1.00 93.74 130 ILE B O 1
ATOM 7418 N N . SER B 2 132 ? 81.846 72.338 4.310 1.00 101.50 131 SER B N 1
ATOM 7419 C CA . SER B 2 132 ? 81.046 72.358 5.523 1.00 102.82 131 SER B CA 1
ATOM 7420 C C . SER B 2 132 ? 79.866 73.310 5.460 1.00 104.16 131 SER B C 1
ATOM 7421 O O . SER B 2 132 ? 78.937 73.166 6.260 1.00 105.62 131 SER B O 1
ATOM 7424 N N . GLU B 2 133 ? 79.869 74.252 4.523 1.00 144.14 132 GLU B N 1
ATOM 7425 C CA . GLU B 2 133 ? 78.874 75.313 4.465 1.00 145.27 132 GLU B CA 1
ATOM 7426 C C . GLU B 2 133 ? 79.133 76.118 3.200 1.00 144.50 132 GLU B C 1
ATOM 7427 O O . GLU B 2 133 ? 80.200 76.010 2.589 1.00 142.83 132 GLU B O 1
ATOM 7433 N N . VAL B 2 134 ? 78.141 76.911 2.801 1.00 116.02 133 VAL B N 1
ATOM 7434 C CA . VAL B 2 134 ? 78.287 77.883 1.722 1.00 115.55 133 VAL B CA 1
ATOM 7435 C C . VAL B 2 134 ? 78.056 79.259 2.328 1.00 115.72 133 VAL B C 1
ATOM 7436 O O . VAL B 2 134 ? 76.953 79.561 2.802 1.00 117.60 133 VAL B O 1
ATOM 7440 N N . GLU B 2 135 ? 79.099 80.088 2.330 1.00 123.06 134 GLU B N 1
ATOM 7441 C CA . GLU B 2 135 ? 79.001 81.449 2.834 1.00 123.16 134 GLU B CA 1
ATOM 7442 C C . GLU B 2 135 ? 78.981 82.401 1.646 1.00 123.16 134 GLU B C 1
ATOM 7443 O O . GLU B 2 135 ? 80.025 82.618 1.014 1.00 121.44 134 GLU B O 1
ATOM 7449 N N . PRO B 2 136 ? 77.837 82.984 1.300 1.00 131.21 135 PRO B N 1
ATOM 7450 C CA . PRO B 2 136 ? 77.717 83.690 0.024 1.00 131.54 135 PRO B CA 1
ATOM 7451 C C . PRO B 2 136 ? 78.264 85.107 0.070 1.00 130.69 135 PRO B C 1
ATOM 7452 O O . PRO B 2 136 ? 78.223 85.788 1.097 1.00 130.95 135 PRO B O 1
ATOM 7456 N N . LYS B 2 137 ? 78.781 85.540 -1.083 1.00 135.22 136 LYS B N 1
ATOM 7457 C CA . LYS B 2 137 ? 79.380 86.864 -1.242 1.00 134.57 136 LYS B CA 1
ATOM 7458 C C . LYS B 2 137 ? 80.417 87.134 -0.157 1.00 132.85 136 LYS B C 1
ATOM 7459 O O . LYS B 2 137 ? 80.520 88.240 0.374 1.00 133.07 136 LYS B O 1
ATOM 7465 N N . TYR B 2 138 ? 81.196 86.103 0.174 1.00 103.95 137 TYR B N 1
ATOM 7466 C CA . TYR B 2 138 ? 82.223 86.244 1.200 1.00 102.39 137 TYR B CA 1
ATOM 7467 C C . TYR B 2 138 ? 83.303 87.239 0.779 1.00 101.12 137 TYR B C 1
ATOM 7468 O O . TYR B 2 138 ? 83.747 88.066 1.586 1.00 100.79 137 TYR B O 1
ATOM 7477 N N . TYR B 2 139 ? 83.732 87.183 -0.481 1.00 110.60 138 TYR B N 1
ATOM 7478 C CA . TYR B 2 139 ? 84.765 88.084 -0.971 1.00 109.42 138 TYR B CA 1
ATOM 7479 C C . TYR B 2 139 ? 84.177 89.421 -1.405 1.00 110.92 138 TYR B C 1
ATOM 7480 O O . TYR B 2 139 ? 82.968 89.567 -1.607 1.00 112.84 138 TYR B O 1
ATOM 7489 N N . ALA B 2 140 ? 85.068 90.407 -1.544 1.00 83.14 139 ALA B N 1
ATOM 7490 C CA . ALA B 2 140 ? 84.650 91.740 -1.965 1.00 84.61 139 ALA B CA 1
ATOM 7491 C C . ALA B 2 140 ? 83.968 91.703 -3.325 1.00 85.80 139 ALA B C 1
ATOM 7492 O O . ALA B 2 140 ? 83.029 92.466 -3.573 1.00 88.57 139 ALA B O 1
ATOM 7494 N N . ASP B 2 141 ? 84.406 90.800 -4.208 1.00 139.23 140 ASP B N 1
ATOM 7495 C CA . ASP B 2 141 ? 83.801 90.622 -5.525 1.00 140.44 140 ASP B CA 1
ATOM 7496 C C . ASP B 2 141 ? 82.334 90.225 -5.432 1.00 142.68 140 ASP B C 1
ATOM 7497 O O . ASP B 2 141 ? 81.643 90.137 -6.453 1.00 144.73 140 ASP B O 1
ATOM 7502 N N . GLY B 2 142 ? 81.846 89.994 -4.217 1.00 127.72 141 GLY B N 1
ATOM 7503 C CA . GLY B 2 142 ? 80.504 89.485 -4.058 1.00 129.78 141 GLY B CA 1
ATOM 7504 C C . GLY B 2 142 ? 80.371 88.036 -4.446 1.00 129.64 141 GLY B C 1
ATOM 7505 O O . GLY B 2 142 ? 79.267 87.586 -4.763 1.00 131.61 141 GLY B O 1
ATOM 7506 N N . GLU B 2 143 ? 81.471 87.291 -4.440 1.00 104.90 142 GLU B N 1
ATOM 7507 C CA . GLU B 2 143 ? 81.450 85.889 -4.818 1.00 104.84 142 GLU B CA 1
ATOM 7508 C C . GLU B 2 143 ? 81.261 85.001 -3.596 1.00 104.52 142 GLU B C 1
ATOM 7509 O O . GLU B 2 143 ? 81.814 85.266 -2.524 1.00 103.32 142 GLU B O 1
ATOM 7515 N N . ASP B 2 144 ? 80.476 83.942 -3.772 1.00 117.06 143 ASP B N 1
ATOM 7516 C CA . ASP B 2 144 ? 80.214 83.005 -2.690 1.00 117.08 143 ASP B CA 1
ATOM 7517 C C . ASP B 2 144 ? 81.433 82.119 -2.454 1.00 115.07 143 ASP B C 1
ATOM 7518 O O . ASP B 2 144 ? 82.066 81.641 -3.399 1.00 114.37 143 ASP B O 1
ATOM 7523 N N . ALA B 2 145 ? 81.770 81.906 -1.187 1.00 113.32 144 ALA B N 1
ATOM 7524 C CA . ALA B 2 145 ? 82.925 81.101 -0.823 1.00 111.63 144 ALA B CA 1
ATOM 7525 C C . ALA B 2 145 ? 82.475 79.842 -0.099 1.00 112.38 144 ALA B C 1
ATOM 7526 O O . ALA B 2 145 ? 81.593 79.888 0.766 1.00 113.63 144 ALA B O 1
ATOM 7528 N N . TYR B 2 146 ? 83.078 78.718 -0.469 1.00 118.93 145 TYR B N 1
ATOM 7529 C CA . TYR B 2 146 ? 82.851 77.468 0.239 1.00 119.52 145 TYR B CA 1
ATOM 7530 C C . TYR B 2 146 ? 83.718 77.429 1.489 1.00 118.37 145 TYR B C 1
ATOM 7531 O O . TYR B 2 146 ? 84.920 77.707 1.428 1.00 116.75 145 TYR B O 1
ATOM 7540 N N . ALA B 2 147 ? 83.104 77.098 2.624 1.00 91.83 146 ALA B N 1
ATOM 7541 C CA . ALA B 2 147 ? 83.801 77.003 3.905 1.00 91.16 146 ALA B CA 1
ATOM 7542 C C . ALA B 2 147 ? 84.179 75.539 4.106 1.00 91.16 146 ALA B C 1
ATOM 7543 O O . ALA B 2 147 ? 83.437 74.757 4.704 1.00 92.49 146 ALA B O 1
ATOM 7545 N N . MET B 2 148 ? 85.350 75.168 3.598 1.00 79.70 147 MET B N 1
ATOM 7546 C CA . MET B 2 148 ? 85.790 73.784 3.642 1.00 79.66 147 MET B CA 1
ATOM 7547 C C . MET B 2 148 ? 86.334 73.419 5.023 1.00 79.43 147 MET B C 1
ATOM 7548 O O . MET B 2 148 ? 86.498 74.266 5.904 1.00 79.17 147 MET B O 1
ATOM 7553 N N . LYS B 2 149 ? 86.606 72.125 5.203 1.00 95.35 148 LYS B N 1
ATOM 7554 C CA . LYS B 2 149 ? 87.141 71.589 6.447 1.00 95.16 148 LYS B CA 1
ATOM 7555 C C . LYS B 2 149 ? 87.908 70.310 6.139 1.00 94.63 148 LYS B C 1
ATOM 7556 O O . LYS B 2 149 ? 87.639 69.632 5.144 1.00 94.94 148 LYS B O 1
ATOM 7562 N N . ARG B 2 150 ? 88.872 69.988 6.999 1.00 89.89 149 ARG B N 1
ATOM 7563 C CA . ARG B 2 150 ? 89.686 68.788 6.836 1.00 89.36 149 ARG B CA 1
ATOM 7564 C C . ARG B 2 150 ? 89.878 68.122 8.186 1.00 89.67 149 ARG B C 1
ATOM 7565 O O . ARG B 2 150 ? 90.433 68.730 9.105 1.00 89.16 149 ARG B O 1
ATOM 7573 N N . ASP B 2 151 ? 89.433 66.873 8.294 1.00 94.46 150 ASP B N 1
ATOM 7574 C CA . ASP B 2 151 ? 89.567 66.127 9.537 1.00 94.96 150 ASP B CA 1
ATOM 7575 C C . ASP B 2 151 ? 91.030 65.767 9.761 1.00 93.59 150 ASP B C 1
ATOM 7576 O O . ASP B 2 151 ? 91.662 65.136 8.908 1.00 92.95 150 ASP B O 1
ATOM 7581 N N . LEU B 2 152 ? 91.573 66.182 10.902 1.00 86.15 151 LEU B N 1
ATOM 7582 C CA . LEU B 2 152 ? 92.951 65.890 11.267 1.00 85.00 151 LEU B CA 1
ATOM 7583 C C . LEU B 2 152 ? 93.059 64.749 12.267 1.00 85.79 151 LEU B C 1
ATOM 7584 O O . LEU B 2 152 ? 94.119 64.566 12.872 1.00 85.12 151 LEU B O 1
ATOM 7589 N N . THR B 2 153 ? 91.986 63.981 12.457 1.00 81.28 152 THR B N 1
ATOM 7590 C CA . THR B 2 153 ? 92.045 62.850 13.376 1.00 82.21 152 THR B CA 1
ATOM 7591 C C . THR B 2 153 ? 92.886 61.719 12.802 1.00 81.77 152 THR B C 1
ATOM 7592 O O . THR B 2 153 ? 93.624 61.054 13.538 1.00 81.85 152 THR B O 1
ATOM 7596 N N . GLN B 2 154 ? 92.787 61.488 11.490 1.00 110.11 153 GLN B N 1
ATOM 7597 C CA . GLN B 2 154 ? 93.599 60.459 10.847 1.00 109.85 153 GLN B CA 1
ATOM 7598 C C . GLN B 2 154 ? 95.083 60.800 10.926 1.00 108.25 153 GLN B C 1
ATOM 7599 O O . GLN B 2 154 ? 95.902 59.966 11.332 1.00 108.27 153 GLN B O 1
ATOM 7605 N N . MET B 2 155 ? 95.445 62.036 10.565 1.00 88.19 154 MET B N 1
ATOM 7606 C CA . MET B 2 155 ? 96.850 62.436 10.575 1.00 86.71 154 MET B CA 1
ATOM 7607 C C . MET B 2 155 ? 97.444 62.360 11.979 1.00 86.73 154 MET B C 1
ATOM 7608 O O . MET B 2 155 ? 98.602 61.959 12.147 1.00 86.16 154 MET B O 1
ATOM 7613 N N . ALA B 2 156 ? 96.663 62.732 13.002 1.00 80.74 155 ALA B N 1
ATOM 7614 C CA . ALA B 2 156 ? 97.159 62.700 14.376 1.00 80.93 155 ALA B CA 1
ATOM 7615 C C . ALA B 2 156 ? 97.370 61.272 14.857 1.00 81.93 155 ALA B C 1
ATOM 7616 O O . ALA B 2 156 ? 98.344 60.988 15.565 1.00 81.77 155 ALA B O 1
ATOM 7618 N N . ASP B 2 157 ? 96.470 60.360 14.483 1.00 90.78 156 ASP B N 1
ATOM 7619 C CA . ASP B 2 157 ? 96.654 58.957 14.841 1.00 91.89 156 ASP B CA 1
ATOM 7620 C C . ASP B 2 157 ? 97.824 58.349 14.077 1.00 91.14 156 ASP B C 1
ATOM 7621 O O . ASP B 2 157 ? 98.560 57.513 14.616 1.00 91.64 156 ASP B O 1
ATOM 7626 N N . GLU B 2 158 ? 98.020 58.769 12.825 1.00 106.48 157 GLU B N 1
ATOM 7627 C CA . GLU B 2 158 ? 99.174 58.331 12.049 1.00 105.86 157 GLU B CA 1
ATOM 7628 C C . GLU B 2 158 ? 100.496 58.731 12.691 1.00 104.98 157 GLU B C 1
ATOM 7629 O O . GLU B 2 158 ? 101.531 58.146 12.360 1.00 105.05 157 GLU B O 1
ATOM 7635 N N . LEU B 2 159 ? 100.486 59.709 13.596 1.00 100.60 158 LEU B N 1
ATOM 7636 C CA . LEU B 2 159 ? 101.687 60.137 14.300 1.00 99.90 158 LEU B CA 1
ATOM 7637 C C . LEU B 2 159 ? 101.771 59.616 15.726 1.00 101.02 158 LEU B C 1
ATOM 7638 O O . LEU B 2 159 ? 102.883 59.414 16.227 1.00 100.96 158 LEU B O 1
ATOM 7643 N N . ARG B 2 160 ? 100.630 59.394 16.389 1.00 107.78 159 ARG B N 1
ATOM 7644 C CA . ARG B 2 160 ? 100.643 58.788 17.716 1.00 109.06 159 ARG B CA 1
ATOM 7645 C C . ARG B 2 160 ? 101.418 57.478 17.730 1.00 109.81 159 ARG B C 1
ATOM 7646 O O . ARG B 2 160 ? 101.921 57.078 18.786 1.00 110.65 159 ARG B O 1
ATOM 7648 N N . ARG B 2 161 ? 101.537 56.815 16.582 1.00 128.40 160 ARG B N 1
ATOM 7649 C CA . ARG B 2 161 ? 102.429 55.673 16.428 1.00 129.12 160 ARG B CA 1
ATOM 7650 C C . ARG B 2 161 ? 103.882 56.147 16.391 1.00 127.97 160 ARG B C 1
ATOM 7651 O O . ARG B 2 161 ? 104.389 56.716 17.361 1.00 127.70 160 ARG B O 1
ATOM 7653 N N . LYS C 3 35 ? 82.511 88.431 4.279 1.00 105.09 35 LYS D N 1
ATOM 7654 C CA . LYS C 3 35 ? 82.786 88.562 5.706 1.00 105.25 35 LYS D CA 1
ATOM 7655 C C . LYS C 3 35 ? 84.287 88.463 5.992 1.00 104.36 35 LYS D C 1
ATOM 7656 O O . LYS C 3 35 ? 84.702 88.194 7.124 1.00 104.64 35 LYS D O 1
ATOM 7662 N N . HIS C 3 36 ? 85.092 88.683 4.951 1.00 109.27 36 HIS D N 1
ATOM 7663 C CA . HIS C 3 36 ? 86.544 88.701 5.069 1.00 108.20 36 HIS D CA 1
ATOM 7664 C C . HIS C 3 36 ? 86.981 89.857 5.965 1.00 107.48 36 HIS D C 1
ATOM 7665 O O . HIS C 3 36 ? 86.883 91.025 5.573 1.00 106.66 36 HIS D O 1
ATOM 7672 N N . ASP C 3 37 ? 87.470 89.540 7.169 1.00 145.05 37 ASP D N 1
ATOM 7673 C CA . ASP C 3 37 ? 87.753 90.575 8.162 1.00 144.69 37 ASP D CA 1
ATOM 7674 C C . ASP C 3 37 ? 89.002 91.379 7.824 1.00 143.39 37 ASP D C 1
ATOM 7675 O O . ASP C 3 37 ? 89.138 92.521 8.279 1.00 143.13 37 ASP D O 1
ATOM 7680 N N . SER C 3 38 ? 89.921 90.803 7.044 1.00 113.90 38 SER D N 1
ATOM 7681 C CA . SER C 3 38 ? 91.234 91.365 6.716 1.00 112.69 38 SER D CA 1
ATOM 7682 C C . SER C 3 38 ? 92.147 91.468 7.929 1.00 112.76 38 SER D C 1
ATOM 7683 O O . SER C 3 38 ? 93.184 92.137 7.862 1.00 111.88 38 SER D O 1
ATOM 7686 N N . GLY C 3 39 ? 91.791 90.824 9.037 1.00 110.86 39 GLY D N 1
ATOM 7687 C CA . GLY C 3 39 ? 92.596 90.835 10.238 1.00 111.19 39 GLY D CA 1
ATOM 7688 C C . GLY C 3 39 ? 92.456 92.060 11.111 1.00 111.37 39 GLY D C 1
ATOM 7689 O O . GLY C 3 39 ? 93.132 92.135 12.147 1.00 111.77 39 GLY D O 1
ATOM 7690 N N . ALA C 3 40 ? 91.613 93.021 10.727 1.00 78.18 40 ALA D N 1
ATOM 7691 C CA . ALA C 3 40 ? 91.399 94.200 11.556 1.00 78.34 40 ALA D CA 1
ATOM 7692 C C . ALA C 3 40 ? 90.908 93.807 12.944 1.00 79.72 40 ALA D C 1
ATOM 7693 O O . ALA C 3 40 ? 91.470 94.241 13.957 1.00 79.70 40 ALA D O 1
ATOM 7695 N N . ALA C 3 41 ? 89.873 92.960 13.006 1.00 91.62 41 ALA D N 1
ATOM 7696 C CA . ALA C 3 41 ? 89.338 92.530 14.294 1.00 93.06 41 ALA D CA 1
ATOM 7697 C C . ALA C 3 41 ? 90.368 91.735 15.081 1.00 93.57 41 ALA D C 1
ATOM 7698 O O . ALA C 3 41 ? 90.457 91.864 16.308 1.00 94.48 41 ALA D O 1
ATOM 7700 N N . ASP C 3 42 ? 91.170 90.922 14.387 1.00 107.38 42 ASP D N 1
ATOM 7701 C CA . ASP C 3 42 ? 92.178 90.110 15.061 1.00 107.88 42 ASP D CA 1
ATOM 7702 C C . ASP C 3 42 ? 93.241 90.985 15.713 1.00 107.53 42 ASP D C 1
ATOM 7703 O O . ASP C 3 42 ? 93.587 90.791 16.884 1.00 108.57 42 ASP D O 1
ATOM 7708 N N . LEU C 3 43 ? 93.764 91.966 14.969 1.00 91.32 43 LEU D N 1
ATOM 7709 C CA . LEU C 3 43 ? 94.823 92.830 15.485 1.00 90.96 43 LEU D CA 1
ATOM 7710 C C . LEU C 3 43 ? 94.397 93.627 16.710 1.00 91.93 43 LEU D C 1
ATOM 7711 O O . LEU C 3 43 ? 95.254 94.261 17.340 1.00 91.98 43 LEU D O 1
ATOM 7716 N N . GLU C 3 44 ? 93.105 93.608 17.059 1.00 98.67 44 GLU D N 1
ATOM 7717 C CA . GLU C 3 44 ? 92.637 94.223 18.292 1.00 99.68 44 GLU D CA 1
ATOM 7718 C C . GLU C 3 44 ? 92.796 93.312 19.502 1.00 101.18 44 GLU D C 1
ATOM 7719 O O . GLU C 3 44 ? 92.800 93.809 20.632 1.00 102.07 44 GLU D O 1
ATOM 7725 N N . ARG C 3 45 ? 92.938 92.001 19.298 1.00 133.30 45 ARG D N 1
ATOM 7726 C CA . ARG C 3 45 ? 93.210 91.101 20.413 1.00 134.78 45 ARG D CA 1
ATOM 7727 C C . ARG C 3 45 ? 94.595 91.324 21.003 1.00 134.86 45 ARG D C 1
ATOM 7728 O O . ARG C 3 45 ? 94.851 90.896 22.133 1.00 136.19 45 ARG D O 1
ATOM 7736 N N . VAL C 3 46 ? 95.480 91.996 20.267 1.00 90.92 46 VAL D N 1
ATOM 7737 C CA . VAL C 3 46 ? 96.830 92.250 20.756 1.00 90.95 46 VAL D CA 1
ATOM 7738 C C . VAL C 3 46 ? 96.811 93.278 21.881 1.00 91.71 46 VAL D C 1
ATOM 7739 O O . VAL C 3 46 ? 97.385 93.059 22.954 1.00 92.83 46 VAL D O 1
ATOM 7743 N N . THR C 3 47 ? 96.152 94.410 21.656 1.00 75.21 47 THR D N 1
ATOM 7744 C CA . THR C 3 47 ? 96.124 95.491 22.629 1.00 75.76 47 THR D CA 1
ATOM 7745 C C . THR C 3 47 ? 95.053 95.308 23.695 1.00 77.12 47 THR D C 1
ATOM 7746 O O . THR C 3 47 ? 94.948 96.157 24.585 1.00 77.68 47 THR D O 1
ATOM 7750 N N . ASP C 3 48 ? 94.269 94.231 23.638 1.00 117.25 48 ASP D N 1
ATOM 7751 C CA . ASP C 3 48 ? 93.155 94.066 24.566 1.00 118.48 48 ASP D CA 1
ATOM 7752 C C . ASP C 3 48 ? 93.654 93.941 26.000 1.00 119.87 48 ASP D C 1
ATOM 7753 O O . ASP C 3 48 ? 94.792 93.538 26.254 1.00 120.15 48 ASP D O 1
ATOM 7758 N N . TYR C 3 49 ? 92.786 94.308 26.939 1.00 117.63 49 TYR D N 1
ATOM 7759 C CA . TYR C 3 49 ? 93.143 94.262 28.349 1.00 118.91 49 TYR D CA 1
ATOM 7760 C C . TYR C 3 49 ? 93.431 92.830 28.783 1.00 120.10 49 TYR D C 1
ATOM 7761 O O . TYR C 3 49 ? 92.838 91.870 28.282 1.00 120.25 49 TYR D O 1
ATOM 7770 N N . ALA C 3 50 ? 94.371 92.692 29.715 1.00 112.82 50 ALA D N 1
ATOM 7771 C CA . ALA C 3 50 ? 94.726 91.393 30.264 1.00 114.14 50 ALA D CA 1
ATOM 7772 C C . ALA C 3 50 ? 95.245 91.587 31.680 1.00 115.34 50 ALA D C 1
ATOM 7773 O O . ALA C 3 50 ? 95.582 92.700 32.091 1.00 114.98 50 ALA D O 1
ATOM 7775 N N . GLU C 3 51 ? 95.294 90.489 32.427 1.00 155.75 51 GLU D N 1
ATOM 7776 C CA . GLU C 3 51 ? 95.764 90.502 33.803 1.00 156.98 51 GLU D CA 1
ATOM 7777 C C . GLU C 3 51 ? 97.239 90.127 33.854 1.00 157.40 51 GLU D C 1
ATOM 7778 O O . GLU C 3 51 ? 97.697 89.261 33.102 1.00 157.38 51 GLU D O 1
ATOM 7784 N N . GLU C 3 52 ? 97.980 90.795 34.736 1.00 142.81 52 GLU D N 1
ATOM 7785 C CA . GLU C 3 52 ? 99.380 90.455 34.972 1.00 143.37 52 GLU D CA 1
ATOM 7786 C C . GLU C 3 52 ? 99.459 89.172 35.788 1.00 145.05 52 GLU D C 1
ATOM 7787 O O . GLU C 3 52 ? 99.108 89.157 36.972 1.00 145.93 52 GLU D O 1
ATOM 7793 N N . LYS C 3 53 ? 99.911 88.091 35.155 1.00 141.38 53 LYS D N 1
ATOM 7794 C CA . LYS C 3 53 ? 100.005 86.809 35.837 1.00 143.01 53 LYS D CA 1
ATOM 7795 C C . LYS C 3 53 ? 101.062 86.862 36.934 1.00 143.85 53 LYS D C 1
ATOM 7796 O O . LYS C 3 53 ? 102.058 87.582 36.834 1.00 143.20 53 LYS D O 1
ATOM 7802 N N . GLU C 3 54 ? 100.831 86.093 37.994 1.00 113.99 54 GLU D N 1
ATOM 7803 C CA . GLU C 3 54 ? 101.751 86.014 39.115 1.00 114.48 54 GLU D CA 1
ATOM 7804 C C . GLU C 3 54 ? 102.342 84.606 39.212 1.00 115.55 54 GLU D C 1
ATOM 7805 O O . GLU C 3 54 ? 102.152 83.763 38.329 1.00 115.99 54 GLU D O 1
ATOM 7811 N N . ILE C 3 55 ? 103.070 84.352 40.299 1.00 140.02 55 ILE D N 1
ATOM 7812 C CA . ILE C 3 55 ? 103.979 83.215 40.374 1.00 140.03 55 ILE D CA 1
ATOM 7813 C C . ILE C 3 55 ? 104.023 82.707 41.810 1.00 140.21 55 ILE D C 1
ATOM 7814 O O . ILE C 3 55 ? 103.832 83.469 42.762 1.00 140.11 55 ILE D O 1
ATOM 7819 N N . GLN C 3 56 ? 104.249 81.401 41.960 1.00 163.11 56 GLN D N 1
ATOM 7820 C CA . GLN C 3 56 ? 104.442 80.814 43.280 1.00 163.21 56 GLN D CA 1
ATOM 7821 C C . GLN C 3 56 ? 105.725 81.329 43.924 1.00 162.24 56 GLN D C 1
ATOM 7822 O O . GLN C 3 56 ? 106.784 81.371 43.292 1.00 161.34 56 GLN D O 1
ATOM 7828 N N . SER C 3 57 ? 105.628 81.704 45.198 1.00 149.38 57 SER D N 1
ATOM 7829 C CA . SER C 3 57 ? 106.773 82.210 45.951 1.00 148.47 57 SER D CA 1
ATOM 7830 C C . SER C 3 57 ? 107.610 81.037 46.450 1.00 148.05 57 SER D C 1
ATOM 7831 O O . SER C 3 57 ? 107.204 80.325 47.375 1.00 148.85 57 SER D O 1
ATOM 7834 N N . SER C 3 58 ? 108.783 80.835 45.849 1.00 169.75 58 SER D N 1
ATOM 7835 C CA . SER C 3 58 ? 109.668 79.733 46.223 1.00 169.17 58 SER D CA 1
ATOM 7836 C C . SER C 3 58 ? 111.111 80.210 46.159 1.00 167.80 58 SER D C 1
ATOM 7837 O O . SER C 3 58 ? 111.642 80.426 45.066 1.00 166.43 58 SER D O 1
ATOM 7840 N N . ASN C 3 59 ? 111.732 80.381 47.328 1.00 126.68 59 ASN D N 1
ATOM 7841 C CA . ASN C 3 59 ? 113.178 80.598 47.444 1.00 125.52 59 ASN D CA 1
ATOM 7842 C C . ASN C 3 59 ? 113.667 81.715 46.523 1.00 124.46 59 ASN D C 1
ATOM 7843 O O . ASN C 3 59 ? 114.729 81.620 45.905 1.00 123.48 59 ASN D O 1
ATOM 7848 N N . LEU C 3 60 ? 112.885 82.791 46.439 1.00 136.05 60 LEU D N 1
ATOM 7849 C CA . LEU C 3 60 ? 113.182 83.846 45.476 1.00 135.05 60 LEU D CA 1
ATOM 7850 C C . LEU C 3 60 ? 114.198 84.848 46.011 1.00 133.79 60 LEU D C 1
ATOM 7851 O O . LEU C 3 60 ? 115.059 85.314 45.257 1.00 132.57 60 LEU D O 1
ATOM 7856 N N . GLU C 3 61 ? 114.119 85.196 47.300 1.00 157.60 61 GLU D N 1
ATOM 7857 C CA . GLU C 3 61 ? 115.067 86.155 47.860 1.00 156.41 61 GLU D CA 1
ATOM 7858 C C . GLU C 3 61 ? 116.502 85.646 47.787 1.00 155.45 61 GLU D C 1
ATOM 7859 O O . GLU C 3 61 ? 117.435 86.457 47.798 1.00 154.41 61 GLU D O 1
ATOM 7865 N N . THR C 3 62 ? 116.698 84.324 47.721 1.00 150.10 62 THR D N 1
ATOM 7866 C CA . THR C 3 62 ? 118.019 83.780 47.417 1.00 149.06 62 THR D CA 1
ATOM 7867 C C . THR C 3 62 ? 118.514 84.280 46.067 1.00 1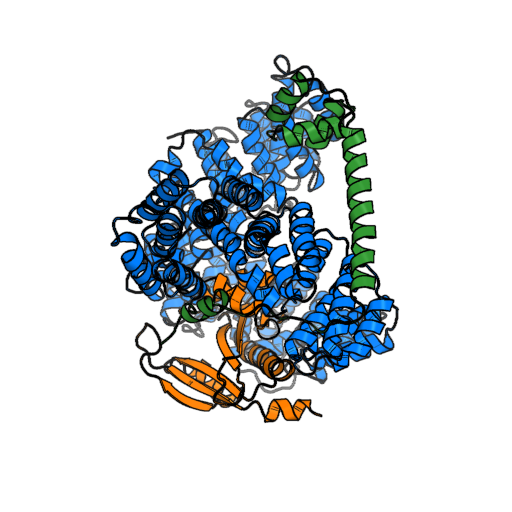47.98 62 THR D C 1
ATOM 7868 O O . THR C 3 62 ? 119.622 84.818 45.959 1.00 146.80 62 THR D O 1
ATOM 7872 N N . ALA C 3 63 ? 117.692 84.119 45.024 1.00 114.28 63 ALA D N 1
ATOM 7873 C CA . ALA C 3 63 ? 118.088 84.544 43.685 1.00 113.25 63 ALA D CA 1
ATOM 7874 C C . ALA C 3 63 ? 118.058 86.062 43.548 1.00 112.68 63 ALA D C 1
ATOM 7875 O O . ALA C 3 63 ? 118.955 86.650 42.932 1.00 111.34 63 ALA D O 1
ATOM 7877 N N . MET C 3 64 ? 117.045 86.717 44.130 1.00 152.39 64 MET D N 1
ATOM 7878 C CA . MET C 3 64 ? 116.916 88.166 44.009 1.00 151.85 64 MET D CA 1
ATOM 7879 C C . MET C 3 64 ? 118.107 88.905 44.609 1.00 150.61 64 MET D C 1
ATOM 7880 O O . MET C 3 64 ? 118.382 90.043 44.210 1.00 149.67 64 MET D O 1
ATOM 7885 N N . SER C 3 65 ? 118.818 88.286 45.556 1.00 130.76 65 SER D N 1
ATOM 7886 C CA . SER C 3 65 ? 120.049 88.873 46.071 1.00 129.59 65 SER D CA 1
ATOM 7887 C C . SER C 3 65 ? 121.215 88.679 45.110 1.00 128.25 65 SER D C 1
ATOM 7888 O O . SER C 3 65 ? 122.130 89.509 45.083 1.00 127.11 65 SER D O 1
ATOM 7891 N N . VAL C 3 66 ? 121.196 87.606 44.313 1.00 111.25 66 VAL D N 1
ATOM 7892 C CA . VAL C 3 66 ? 122.272 87.358 43.356 1.00 109.95 66 VAL D CA 1
ATOM 7893 C C . VAL C 3 66 ? 122.252 88.391 42.234 1.00 109.04 66 VAL D C 1
ATOM 7894 O O . VAL C 3 66 ? 123.292 88.679 41.626 1.00 107.68 66 VAL D O 1
ATOM 7898 N N . ILE C 3 67 ? 121.084 88.972 41.949 1.00 115.99 67 ILE D N 1
ATOM 7899 C CA . ILE C 3 67 ? 120.996 89.990 40.905 1.00 115.22 67 ILE D CA 1
ATOM 7900 C C . ILE C 3 67 ? 121.759 91.242 41.318 1.00 114.23 67 ILE D C 1
ATOM 7901 O O . ILE C 3 67 ? 122.580 91.767 40.556 1.00 112.93 67 ILE D O 1
ATOM 7906 N N . GLY C 3 68 ? 121.501 91.737 42.532 1.00 134.20 68 GLY D N 1
ATOM 7907 C CA . GLY C 3 68 ? 122.225 92.885 43.052 1.00 133.36 68 GLY D CA 1
ATOM 7908 C C . GLY C 3 68 ? 123.727 92.704 43.091 1.00 132.24 68 GLY D C 1
ATOM 7909 O O . GLY C 3 68 ? 124.460 93.697 43.146 1.00 131.40 68 GLY D O 1
ATOM 7910 N N . ASP C 3 69 ? 124.202 91.457 43.065 1.00 125.57 69 ASP D N 1
ATOM 7911 C CA . ASP C 3 69 ? 125.631 91.202 42.923 1.00 124.43 69 ASP D CA 1
ATOM 7912 C C . ASP C 3 69 ? 126.087 91.458 41.491 1.00 123.24 69 ASP D C 1
ATOM 7913 O O . ASP C 3 69 ? 127.104 92.122 41.261 1.00 122.10 69 ASP D O 1
ATOM 7918 N N . ARG C 3 70 ? 125.341 90.937 40.512 1.00 114.51 70 ARG D N 1
ATOM 7919 C CA . ARG C 3 70 ? 125.664 91.170 39.110 1.00 113.36 70 ARG D CA 1
ATOM 7920 C C . ARG C 3 70 ? 125.269 92.570 38.658 1.00 112.98 70 ARG D C 1
ATOM 7921 O O . ARG C 3 70 ? 125.901 93.124 37.752 1.00 111.70 70 ARG D O 1
ATOM 7929 N N . ARG C 3 71 ? 124.236 93.158 39.269 1.00 111.57 71 ARG D N 1
ATOM 7930 C CA . ARG C 3 71 ? 123.885 94.541 38.959 1.00 111.20 71 ARG D CA 1
ATOM 7931 C C . ARG C 3 71 ? 124.935 95.511 39.485 1.00 110.22 71 ARG D C 1
ATOM 7932 O O . ARG C 3 71 ? 125.302 96.466 38.793 1.00 109.19 71 ARG D O 1
ATOM 7940 N N . SER C 3 72 ? 125.435 95.280 40.703 1.00 100.47 72 SER D N 1
ATOM 7941 C CA . SER C 3 72 ? 126.448 96.164 41.276 1.00 99.62 72 SER D CA 1
ATOM 7942 C C . SER C 3 72 ? 127.755 96.101 40.490 1.00 98.43 72 SER D C 1
ATOM 7943 O O . SER C 3 72 ? 128.324 97.140 40.135 1.00 97.50 72 SER D O 1
ATOM 7946 N N . ARG C 3 73 ? 128.249 94.886 40.212 1.00 109.43 73 ARG D N 1
ATOM 7947 C CA . ARG C 3 73 ? 129.459 94.723 39.406 1.00 108.33 73 ARG D CA 1
ATOM 7948 C C . ARG C 3 73 ? 129.270 95.210 37.974 1.00 107.45 73 ARG D C 1
ATOM 7949 O O . ARG C 3 73 ? 130.262 95.470 37.283 1.00 106.33 73 ARG D O 1
ATOM 7951 N N . GLU C 3 74 ? 128.022 95.323 37.511 1.00 113.15 74 GLU D N 1
ATOM 7952 C CA . GLU C 3 74 ? 127.745 96.059 36.282 1.00 112.45 74 GLU D CA 1
ATOM 7953 C C . GLU C 3 74 ? 127.892 97.557 36.505 1.00 112.04 74 GLU D C 1
ATOM 7954 O O . GLU C 3 74 ? 128.533 98.254 35.711 1.00 111.12 74 GLU D O 1
ATOM 7960 N N . GLN C 3 75 ? 127.292 98.068 37.585 1.00 108.74 75 GLN D N 1
ATOM 7961 C CA . GLN C 3 75 ? 127.367 99.495 37.887 1.00 108.38 75 GLN D CA 1
ATOM 7962 C C . GLN C 3 75 ? 128.790 99.919 38.235 1.00 107.55 75 GLN D C 1
ATOM 7963 O O . GLN C 3 75 ? 129.216 101.026 37.882 1.00 106.87 75 GLN D O 1
ATOM 7969 N N . LYS C 3 76 ? 129.539 99.054 38.925 1.00 112.19 76 LYS D N 1
ATOM 7970 C CA . LYS C 3 76 ? 130.938 99.348 39.217 1.00 111.48 76 LYS D CA 1
ATOM 7971 C C . LYS C 3 76 ? 131.764 99.409 37.935 1.00 110.46 76 LYS D C 1
ATOM 7972 O O . LYS C 3 76 ? 132.414 100.420 37.651 1.00 109.73 76 LYS D O 1
ATOM 7974 N N . ALA C 3 77 ? 131.732 98.334 37.138 1.00 91.30 77 ALA D N 1
ATOM 7975 C CA . ALA C 3 77 ? 132.502 98.290 35.897 1.00 90.05 77 ALA D CA 1
ATOM 7976 C C . ALA C 3 77 ? 132.137 99.440 34.965 1.00 89.44 77 ALA D C 1
ATOM 7977 O O . ALA C 3 77 ? 133.015 100.027 34.326 1.00 88.53 77 ALA D O 1
ATOM 7979 N N . LYS C 3 78 ? 130.847 99.783 34.880 1.00 92.38 78 LYS D N 1
ATOM 7980 C CA . LYS C 3 78 ? 130.435 100.901 34.034 1.00 91.86 78 LYS D CA 1
ATOM 7981 C C . LYS C 3 78 ? 130.855 102.241 34.625 1.00 91.52 78 LYS D C 1
ATOM 7982 O O . LYS C 3 78 ? 131.094 103.197 33.876 1.00 90.76 78 LYS D O 1
ATOM 7984 N N . GLN C 3 79 ? 130.956 102.333 35.955 1.00 103.33 79 GLN D N 1
ATOM 7985 C CA . GLN C 3 79 ? 131.379 103.584 36.578 1.00 102.97 79 GLN D CA 1
ATOM 7986 C C . GLN C 3 79 ? 132.853 103.867 36.308 1.00 102.18 79 GLN D C 1
ATOM 7987 O O . GLN C 3 79 ? 133.235 105.019 36.077 1.00 101.58 79 GLN D O 1
ATOM 7989 N N . GLU C 3 80 ? 133.692 102.828 36.315 1.00 122.01 80 GLU D N 1
ATOM 7990 C CA . GLU C 3 80 ? 135.122 103.006 36.090 1.00 121.47 80 GLU D CA 1
ATOM 7991 C C . GLU C 3 80 ? 135.475 103.204 34.622 1.00 120.50 80 GLU D C 1
ATOM 7992 O O . GLU C 3 80 ? 136.516 103.804 34.330 1.00 119.93 80 GLU D O 1
ATOM 7998 N N . ARG C 3 81 ? 134.646 102.714 33.697 1.00 106.74 81 ARG D N 1
ATOM 7999 C CA . ARG C 3 81 ? 134.890 102.975 32.282 1.00 105.93 81 ARG D CA 1
ATOM 8000 C C . ARG C 3 81 ? 134.825 104.468 31.990 1.00 105.56 81 ARG D C 1
ATOM 8001 O O . ARG C 3 81 ? 135.728 105.028 31.359 1.00 105.01 81 ARG D O 1
ATOM 8009 N N . GLU C 3 82 ? 133.764 105.133 32.457 1.00 133.87 82 GLU D N 1
ATOM 8010 C CA . GLU C 3 82 ? 133.629 106.570 32.253 1.00 133.58 82 GLU D CA 1
ATOM 8011 C C . GLU C 3 82 ? 134.573 107.371 33.139 1.00 133.49 82 GLU D C 1
ATOM 8012 O O . GLU C 3 82 ? 134.868 108.528 32.817 1.00 133.10 82 GLU D O 1
ATOM 8018 N N . LYS C 3 83 ? 135.052 106.787 34.242 1.00 110.21 83 LYS D N 1
ATOM 8019 C CA . LYS C 3 83 ? 136.054 107.466 35.059 1.00 110.67 83 LYS D CA 1
ATOM 8020 C C . LYS C 3 83 ? 137.346 107.670 34.280 1.00 110.17 83 LYS D C 1
ATOM 8021 O O . LYS C 3 83 ? 137.972 108.732 34.370 1.00 110.50 83 LYS D O 1
ATOM 8027 N N . GLU C 3 84 ? 137.755 106.665 33.501 1.00 103.86 84 GLU D N 1
ATOM 8028 C CA . GLU C 3 84 ? 138.938 106.819 32.664 1.00 103.34 84 GLU D CA 1
ATOM 8029 C C . GLU C 3 84 ? 138.675 107.776 31.508 1.00 102.64 84 GLU D C 1
ATOM 8030 O O . GLU C 3 84 ? 139.556 108.560 31.133 1.00 102.56 84 GLU D O 1
ATOM 8036 N N . LEU C 3 85 ? 137.466 107.740 30.941 1.00 130.66 85 LEU D N 1
ATOM 8037 C CA . LEU C 3 85 ? 137.155 108.606 29.807 1.00 130.21 85 LEU D CA 1
ATOM 8038 C C . LEU C 3 85 ? 137.087 110.070 30.221 1.00 129.97 85 LEU D C 1
ATOM 8039 O O . LEU C 3 85 ? 137.478 110.955 29.451 1.00 129.49 85 LEU D O 1
ATOM 8044 N N . ALA C 3 86 ? 136.596 110.345 31.433 1.00 114.97 86 ALA D N 1
ATOM 8045 C CA . ALA C 3 86 ? 136.429 111.729 31.866 1.00 115.08 86 ALA D CA 1
ATOM 8046 C C . ALA C 3 86 ? 137.771 112.439 32.012 1.00 115.64 86 ALA D C 1
ATOM 8047 O O . ALA C 3 86 ? 137.893 113.618 31.658 1.00 115.54 86 ALA D O 1
ATOM 8049 N N . LYS C 3 87 ? 138.794 111.741 32.509 1.00 133.29 87 LYS D N 1
ATOM 8050 C CA . LYS C 3 87 ? 140.103 112.348 32.749 1.00 134.14 87 LYS D CA 1
ATOM 8051 C C . LYS C 3 87 ? 140.957 112.328 31.478 1.00 133.33 87 LYS D C 1
ATOM 8052 O O . LYS C 3 87 ? 142.043 111.753 31.420 1.00 133.47 87 LYS D O 1
ATOM 8058 N N . VAL C 3 88 ? 140.436 112.986 30.443 1.00 123.26 88 VAL D N 1
ATOM 8059 C CA . VAL C 3 88 ? 141.114 113.117 29.160 1.00 122.56 88 VAL D CA 1
ATOM 8060 C C . VAL C 3 88 ? 141.015 114.567 28.701 1.00 122.51 88 VAL D C 1
ATOM 8061 O O . VAL C 3 88 ? 139.999 115.233 28.931 1.00 122.51 88 VAL D O 1
ATOM 8065 N N . THR C 3 89 ? 142.083 115.058 28.067 1.00 125.56 89 THR D N 1
ATOM 8066 C CA . THR C 3 89 ? 142.061 116.387 27.467 1.00 125.36 89 THR D CA 1
ATOM 8067 C C . THR C 3 89 ? 141.036 116.447 26.341 1.00 123.97 89 THR D C 1
ATOM 8068 O O . THR C 3 89 ? 140.883 115.498 25.567 1.00 122.99 89 THR D O 1
ATOM 8072 N N . ILE C 3 90 ? 140.333 117.576 26.248 1.00 150.87 90 ILE D N 1
ATOM 8073 C CA . ILE C 3 90 ? 139.314 117.747 25.219 1.00 149.68 90 ILE D CA 1
ATOM 8074 C C . ILE C 3 90 ? 139.447 119.129 24.582 1.00 149.58 90 ILE D C 1
ATOM 8075 O O . ILE C 3 90 ? 138.753 120.081 24.957 1.00 149.75 90 ILE D O 1
ATOM 8080 N N . LYS C 3 91 ? 140.359 119.244 23.616 1.00 126.55 91 LYS D N 1
ATOM 8081 C CA . LYS C 3 91 ? 140.544 120.481 22.864 1.00 126.45 91 LYS D CA 1
ATOM 8082 C C . LYS C 3 91 ? 139.308 120.739 22.005 1.00 125.28 91 LYS D C 1
ATOM 8083 O O . LYS C 3 91 ? 138.938 119.900 21.177 1.00 124.78 91 LYS D O 1
ATOM 8089 N N . LYS C 3 92 ? 138.663 121.896 22.203 1.00 129.28 92 LYS D N 1
ATOM 8090 C CA . LYS C 3 92 ? 137.351 122.122 21.597 1.00 128.33 92 LYS D CA 1
ATOM 8091 C C . LYS C 3 92 ? 137.433 122.226 20.079 1.00 127.61 92 LYS D C 1
ATOM 8092 O O . LYS C 3 92 ? 136.570 121.690 19.375 1.00 127.37 92 LYS D O 1
ATOM 8098 N N . GLU C 3 93 ? 138.448 122.920 19.553 1.00 161.71 93 GLU D N 1
ATOM 8099 C CA . GLU C 3 93 ? 138.559 123.072 18.104 1.00 161.05 93 GLU D CA 1
ATOM 8100 C C . GLU C 3 93 ? 138.651 121.729 17.390 1.00 161.24 93 GLU D C 1
ATOM 8101 O O . GLU C 3 93 ? 138.288 121.639 16.212 1.00 160.72 93 GLU D O 1
ATOM 8107 N N . ASP C 3 94 ? 139.112 120.686 18.082 1.00 124.66 94 ASP D N 1
ATOM 8108 C CA . ASP C 3 94 ? 139.092 119.342 17.517 1.00 124.91 94 ASP D CA 1
ATOM 8109 C C . ASP C 3 94 ? 137.662 118.840 17.341 1.00 124.68 94 ASP D C 1
ATOM 8110 O O . ASP C 3 94 ? 137.350 118.176 16.344 1.00 124.43 94 ASP D O 1
ATOM 8115 N N . LEU C 3 95 ? 136.780 119.154 18.297 1.00 111.14 95 LEU D N 1
ATOM 8116 C CA . LEU C 3 95 ? 135.385 118.724 18.223 1.00 111.05 95 LEU D CA 1
ATOM 8117 C C . LEU C 3 95 ? 134.684 119.303 17.000 1.00 110.31 95 LEU D C 1
ATOM 8118 O O . LEU C 3 95 ? 134.143 118.562 16.171 1.00 110.16 95 LEU D O 1
ATOM 8123 N N . GLU C 3 96 ? 134.677 120.635 16.877 1.00 133.26 96 GLU D N 1
ATOM 8124 C CA . GLU C 3 96 ? 134.005 121.286 15.758 1.00 132.54 96 GLU D CA 1
ATOM 8125 C C . GLU C 3 96 ? 134.540 120.824 14.411 1.00 132.47 96 GLU D C 1
ATOM 8126 O O . GLU C 3 96 ? 133.827 120.930 13.408 1.00 132.17 96 GLU D O 1
ATOM 8132 N N . LEU C 3 97 ? 135.769 120.305 14.366 1.00 80.60 97 LEU D N 1
ATOM 8133 C CA . LEU C 3 97 ? 136.320 119.789 13.121 1.00 80.61 97 LEU D CA 1
ATOM 8134 C C . LEU C 3 97 ? 135.808 118.387 12.824 1.00 80.80 97 LEU D C 1
ATOM 8135 O O . LEU C 3 97 ? 135.386 118.102 11.698 1.00 80.48 97 LEU D O 1
ATOM 8140 N N . ILE C 3 98 ? 135.828 117.503 13.826 1.00 92.04 98 ILE D N 1
ATOM 8141 C CA . ILE C 3 98 ? 135.360 116.130 13.626 1.00 92.29 98 ILE D CA 1
ATOM 8142 C C . ILE C 3 98 ? 133.874 116.108 13.283 1.00 91.89 98 ILE D C 1
ATOM 8143 O O . ILE C 3 98 ? 133.456 115.469 12.308 1.00 91.68 98 ILE D O 1
ATOM 8148 N N . MET C 3 99 ? 133.051 116.802 14.077 1.00 101.52 99 MET D N 1
ATOM 8149 C CA . MET C 3 99 ? 131.615 116.819 13.817 1.00 101.23 99 MET D CA 1
ATOM 8150 C C . MET C 3 99 ? 131.277 117.388 12.448 1.00 100.61 99 MET D C 1
ATOM 8151 O O . MET C 3 99 ? 130.200 117.093 11.920 1.00 100.49 99 MET D O 1
ATOM 8156 N N . THR C 3 100 ? 132.156 118.200 11.865 1.00 74.50 100 THR D N 1
ATOM 8157 C CA . THR C 3 100 ? 131.881 118.758 10.550 1.00 73.88 100 THR D CA 1
ATOM 8158 C C . THR C 3 100 ? 132.505 117.931 9.436 1.00 73.92 100 THR D C 1
ATOM 8159 O O . THR C 3 100 ? 131.910 117.799 8.362 1.00 73.56 100 THR D O 1
ATOM 8163 N N . GLU C 3 101 ? 133.692 117.364 9.665 1.00 94.78 101 GLU D N 1
ATOM 8164 C CA . GLU C 3 101 ? 134.340 116.579 8.620 1.00 94.83 101 GLU D CA 1
ATOM 8165 C C . GLU C 3 101 ? 133.786 115.163 8.532 1.00 95.10 101 GLU D C 1
ATOM 8166 O O . GLU C 3 101 ? 133.792 114.570 7.448 1.00 94.96 101 GLU D O 1
ATOM 8172 N N . MET C 3 102 ? 133.309 114.612 9.646 1.00 88.99 102 MET D N 1
ATOM 8173 C CA . MET C 3 102 ? 132.702 113.289 9.673 1.00 89.30 102 MET D CA 1
ATOM 8174 C C . MET C 3 102 ? 131.181 113.334 9.713 1.00 89.07 102 MET D C 1
ATOM 8175 O O . MET C 3 102 ? 130.541 112.283 9.592 1.00 89.31 102 MET D O 1
ATOM 8180 N N . GLU C 3 103 ? 130.597 114.518 9.879 1.00 101.88 103 GLU D N 1
ATOM 8181 C CA . GLU C 3 103 ? 129.152 114.715 9.950 1.00 101.74 103 GLU D CA 1
ATOM 8182 C C . GLU C 3 103 ? 128.512 113.910 11.069 1.00 102.42 103 GLU D C 1
ATOM 8183 O O . GLU C 3 103 ? 127.322 113.591 11.007 1.00 102.55 103 GLU D O 1
ATOM 8189 N N . ILE C 3 104 ? 129.279 113.574 12.100 1.00 82.94 104 ILE D N 1
ATOM 8190 C CA . ILE C 3 104 ? 128.721 112.898 13.262 1.00 83.66 104 ILE D CA 1
ATOM 8191 C C . ILE C 3 104 ? 128.345 113.948 14.296 1.00 83.71 104 ILE D C 1
ATOM 8192 O O . ILE C 3 104 ? 128.557 115.146 14.082 1.00 83.12 104 ILE D O 1
ATOM 8197 N N . SER C 3 105 ? 127.785 113.510 15.419 1.00 87.79 105 SER D N 1
ATOM 8198 C CA . SER C 3 105 ? 127.304 114.423 16.443 1.00 87.92 105 SER D CA 1
ATOM 8199 C C . SER C 3 105 ? 128.379 114.691 17.490 1.00 88.16 105 SER D C 1
ATOM 8200 O O . SER C 3 105 ? 129.425 114.040 17.532 1.00 88.35 105 SER D O 1
ATOM 8203 N N . ARG C 3 106 ? 128.093 115.668 18.357 1.00 121.52 106 ARG D N 1
ATOM 8204 C CA . ARG C 3 106 ? 129.046 116.061 19.391 1.00 121.73 106 ARG D CA 1
ATOM 8205 C C . ARG C 3 106 ? 129.328 114.918 20.359 1.00 122.55 106 ARG D C 1
ATOM 8206 O O . ARG C 3 106 ? 130.485 114.683 20.728 1.00 122.80 106 ARG D O 1
ATOM 8214 N N . ALA C 3 107 ? 128.284 114.199 20.782 1.00 93.01 107 ALA D N 1
ATOM 8215 C CA . ALA C 3 107 ? 128.474 113.081 21.700 1.00 93.86 107 ALA D CA 1
ATOM 8216 C C . ALA C 3 107 ? 129.337 111.995 21.073 1.00 94.00 107 ALA D C 1
ATOM 8217 O O . ALA C 3 107 ? 130.248 111.466 21.720 1.00 94.59 107 ALA D O 1
ATOM 8219 N N . ALA C 3 108 ? 129.066 111.654 19.810 1.00 87.91 108 ALA D N 1
ATOM 8220 C CA . ALA C 3 108 ? 129.890 110.674 19.112 1.00 87.90 108 ALA D CA 1
ATOM 8221 C C . ALA C 3 108 ? 131.312 111.184 18.928 1.00 87.50 108 ALA D C 1
ATOM 8222 O O . ALA C 3 108 ? 132.276 110.438 19.140 1.00 87.80 108 ALA D O 1
ATOM 8224 N N . ALA C 3 109 ? 131.461 112.458 18.546 1.00 74.81 109 ALA D N 1
ATOM 8225 C CA . ALA C 3 109 ? 132.791 113.037 18.372 1.00 74.54 109 ALA D CA 1
ATOM 8226 C C . ALA C 3 109 ? 133.560 113.067 19.687 1.00 75.00 109 ALA D C 1
ATOM 8227 O O . ALA C 3 109 ? 134.769 112.802 19.713 1.00 75.11 109 ALA D O 1
ATOM 8229 N N . GLU C 3 110 ? 132.876 113.379 20.790 1.00 102.18 110 GLU D N 1
ATOM 8230 C CA . GLU C 3 110 ? 133.521 113.329 22.096 1.00 102.58 110 GLU D CA 1
ATOM 8231 C C . GLU C 3 110 ? 133.903 111.901 22.467 1.00 103.08 110 GLU D C 1
ATOM 8232 O O . GLU C 3 110 ? 134.942 111.677 23.099 1.00 103.26 110 GLU D O 1
ATOM 8238 N N . ARG C 3 111 ? 133.082 110.922 22.074 1.00 119.52 111 ARG D N 1
ATOM 8239 C CA . ARG C 3 111 ? 133.402 109.526 22.358 1.00 119.92 111 ARG D CA 1
ATOM 8240 C C . ARG C 3 111 ? 134.674 109.097 21.637 1.00 119.57 111 ARG D C 1
ATOM 8241 O O . ARG C 3 111 ? 135.562 108.483 22.239 1.00 119.87 111 ARG D O 1
ATOM 8249 N N . SER C 3 112 ? 134.783 109.419 20.345 1.00 122.55 112 SER D N 1
ATOM 8250 C CA . SER C 3 112 ? 135.953 109.002 19.578 1.00 122.29 112 SER D CA 1
ATOM 8251 C C . SER C 3 112 ? 137.227 109.629 20.124 1.00 122.27 112 SER D C 1
ATOM 8252 O O . SER C 3 112 ? 138.270 108.969 20.183 1.00 122.35 112 SER D O 1
ATOM 8255 N N . LEU C 3 113 ? 137.160 110.900 20.536 1.00 96.62 113 LEU D N 1
ATOM 8256 C CA . LEU C 3 113 ? 138.358 111.597 21.002 1.00 96.61 113 LEU D CA 1
ATOM 8257 C C . LEU C 3 113 ? 138.872 111.020 22.316 1.00 97.05 113 LEU D C 1
ATOM 8258 O O . LEU C 3 113 ? 140.075 110.771 22.465 1.00 97.23 113 LEU D O 1
ATOM 8263 N N . ARG C 3 114 ? 137.977 110.808 23.284 1.00 113.50 114 ARG D N 1
ATOM 8264 C CA . ARG C 3 114 ? 138.393 110.239 24.562 1.00 113.95 114 ARG D CA 1
ATOM 8265 C C . ARG C 3 114 ? 138.916 108.819 24.393 1.00 114.09 114 ARG D C 1
ATOM 8266 O O . ARG C 3 114 ? 139.886 108.424 25.053 1.00 114.30 114 ARG D O 1
ATOM 8274 N N . GLU C 3 115 ? 138.284 108.038 23.511 1.00 111.13 115 GLU D N 1
ATOM 8275 C CA . GLU C 3 115 ? 138.769 106.692 23.221 1.00 111.14 115 GLU D CA 1
ATOM 8276 C C . GLU C 3 115 ? 140.201 106.722 22.706 1.00 110.95 115 GLU D C 1
ATOM 8277 O O . GLU C 3 115 ? 140.998 105.826 23.007 1.00 111.07 115 GLU D O 1
ATOM 8283 N N . HIS C 3 116 ? 140.550 107.754 21.938 1.00 122.23 116 HIS D N 1
ATOM 8284 C CA . HIS C 3 116 ? 141.884 107.905 21.376 1.00 122.22 116 HIS D CA 1
ATOM 8285 C C . HIS C 3 116 ? 142.758 108.853 22.192 1.00 122.44 116 HIS D C 1
ATOM 8286 O O . HIS C 3 116 ? 143.756 109.369 21.674 1.00 122.49 116 HIS D O 1
ATOM 8293 N N . MET C 3 117 ? 142.398 109.095 23.453 1.00 136.04 117 MET D N 1
ATOM 8294 C CA . MET C 3 117 ? 143.215 109.869 24.389 1.00 136.25 117 MET D CA 1
ATOM 8295 C C . MET C 3 117 ? 143.509 111.277 23.874 1.00 136.08 117 MET D C 1
ATOM 8296 O O . MET C 3 117 ? 144.544 111.859 24.196 1.00 136.26 117 MET D O 1
ATOM 8301 N N . GLY C 3 118 ? 142.607 111.834 23.070 1.00 104.50 118 GLY D N 1
ATOM 8302 C CA . GLY C 3 118 ? 142.730 113.207 22.630 1.00 104.31 118 GLY D CA 1
ATOM 8303 C C . GLY C 3 118 ? 143.579 113.430 21.403 1.00 104.19 118 GLY D C 1
ATOM 8304 O O . GLY C 3 118 ? 144.090 114.540 21.218 1.00 104.15 118 GLY D O 1
ATOM 8305 N N . ASN C 3 119 ? 143.759 112.419 20.560 1.00 102.77 119 ASN D N 1
ATOM 8306 C CA . ASN C 3 119 ? 144.464 112.576 19.295 1.00 102.74 119 ASN D CA 1
ATOM 8307 C C . ASN C 3 119 ? 143.423 112.662 18.186 1.00 102.40 119 ASN D C 1
ATOM 8308 O O . ASN C 3 119 ? 142.657 111.715 17.977 1.00 102.36 119 ASN D O 1
ATOM 8313 N N . VAL C 3 120 ? 143.391 113.797 17.486 1.00 94.40 120 VAL D N 1
ATOM 8314 C CA . VAL C 3 120 ? 142.364 114.005 16.468 1.00 94.00 120 VAL D CA 1
ATOM 8315 C C . VAL C 3 120 ? 142.615 113.101 15.266 1.00 94.15 120 VAL D C 1
ATOM 8316 O O . VAL C 3 120 ? 141.701 112.418 14.788 1.00 94.00 120 VAL D O 1
ATOM 8320 N N . VAL C 3 121 ? 143.857 113.085 14.763 1.00 80.85 121 VAL D N 1
ATOM 8321 C CA . VAL C 3 121 ? 144.216 112.200 13.653 1.00 81.10 121 VAL D CA 1
ATOM 8322 C C . VAL C 3 121 ? 143.903 110.751 14.002 1.00 81.13 121 VAL D C 1
ATOM 8323 O O . VAL C 3 121 ? 143.122 110.081 13.316 1.00 81.00 121 VAL D O 1
ATOM 8327 N N . GLU C 3 122 ? 144.510 110.252 15.084 1.00 119.24 122 GLU D N 1
ATOM 8328 C CA . GLU C 3 122 ? 144.285 108.882 15.533 1.00 119.23 122 GLU D CA 1
ATOM 8329 C C . GLU C 3 122 ? 142.805 108.576 15.749 1.00 118.89 122 GLU D C 1
ATOM 8330 O O . GLU C 3 122 ? 142.426 107.401 15.770 1.00 118.81 122 GLU D O 1
ATOM 8336 N N . ALA C 3 123 ? 141.964 109.603 15.894 1.00 97.95 123 ALA D N 1
ATOM 8337 C CA . ALA C 3 123 ? 140.512 109.465 15.938 1.00 97.71 123 ALA D CA 1
ATOM 8338 C C . ALA C 3 123 ? 139.863 109.707 14.580 1.00 97.53 123 ALA D C 1
ATOM 8339 O O . ALA C 3 123 ? 139.081 108.874 14.117 1.00 97.46 123 ALA D O 1
ATOM 8341 N N . LEU C 3 124 ? 140.176 110.835 13.931 1.00 101.77 124 LEU D N 1
ATOM 8342 C CA . LEU C 3 124 ? 139.629 111.116 12.605 1.00 101.51 124 LEU D CA 1
ATOM 8343 C C . LEU C 3 124 ? 139.947 110.002 11.618 1.00 101.78 124 LEU D C 1
ATOM 8344 O O . LEU C 3 124 ? 139.188 109.785 10.667 1.00 101.57 124 LEU D O 1
ATOM 8349 N N . ILE C 3 125 ? 141.054 109.286 11.827 1.00 86.64 125 ILE D N 1
ATOM 8350 C CA . ILE C 3 125 ? 141.372 108.144 10.975 1.00 86.89 125 ILE D CA 1
ATOM 8351 C C . ILE C 3 125 ? 140.456 106.951 11.208 1.00 86.69 125 ILE D C 1
ATOM 8352 O O . ILE C 3 125 ? 139.948 106.350 10.256 1.00 86.70 125 ILE D O 1
ATOM 8357 N N . ALA C 3 126 ? 140.235 106.590 12.478 1.00 89.96 126 ALA D N 1
ATOM 8358 C CA . ALA C 3 126 ? 139.370 105.456 12.794 1.00 89.78 126 ALA D CA 1
ATOM 8359 C C . ALA C 3 126 ? 137.927 105.702 12.369 1.00 89.70 126 ALA D C 1
ATOM 8360 O O . ALA C 3 126 ? 137.223 104.756 11.993 1.00 89.61 126 ALA D O 1
ATOM 8362 N N . LEU C 3 127 ? 137.473 106.958 12.415 1.00 76.28 127 LEU D N 1
ATOM 8363 C CA . LEU C 3 127 ? 136.133 107.274 11.937 1.00 76.11 127 LEU D CA 1
ATOM 8364 C C . LEU C 3 127 ? 135.976 107.069 10.438 1.00 76.02 127 LEU D C 1
ATOM 8365 O O . LEU C 3 127 ? 134.878 106.739 9.974 1.00 75.90 127 LEU D O 1
ATOM 8370 N N . THR C 3 128 ? 137.052 107.277 9.700 1.00 97.70 128 THR D N 1
ATOM 8371 C CA . THR C 3 128 ? 137.042 107.054 8.270 1.00 97.68 128 THR D CA 1
ATOM 8372 C C . THR C 3 128 ? 136.823 105.571 7.975 1.00 98.12 128 THR D C 1
ATOM 8373 O O . THR C 3 128 ? 136.155 105.213 7.005 1.00 98.15 128 THR D O 1
ATOM 8377 N N . ASN C 3 129 ? 137.396 104.714 8.819 1.00 89.09 129 ASN D N 1
ATOM 8378 C CA . ASN C 3 129 ? 137.367 103.278 8.582 1.00 88.83 129 ASN D CA 1
ATOM 8379 C C . ASN C 3 129 ? 135.944 102.745 8.522 1.00 88.54 129 ASN D C 1
ATOM 8380 O O . ASN C 3 129 ? 135.331 102.477 9.554 1.00 88.97 129 ASN D O 1
#

InterPro domains:
  IPR011990 Tetratricopeptide-like helical domain superfamily [SSF48452] (20-482)
  IPR019734 Tetratricopeptide repeat [PF13181] (83-113)
  IPR019734 Tetratricopeptide repeat [PS50005] (80-113)
  IPR019734 Tetratricopeptide repeat [SM00028] (46-79)
  IPR019734 Tetratricopeptide repeat [SM00028] (80-113)
  IPR019734 Tetratricopeptide repeat [SM00028] (224-257)
  IPR019734 Tetratricopeptide repeat [SM00028] (374-407)
  IPR019734 Tetratricopeptide repeat [SM00028] (408-441)
  IPR019734 Tetratricopeptide repeat [SM00028] (485-518)
  IPR021183 N-terminal acetyltransferase A, auxiliary subunit [PF12569] (187-698)
  IPR021183 N-terminal acetyltransferase A, auxiliary subunit [PIRSF000422] (4-808)

Foldseek 3Di:
DDDPVLVVLVVVLVVCVVVVVLVVSVVSLCVNLVPVVVVQAQLSLQSNLLSCLVPPPNVSSCVSLVSSCVRPVQALNSLQSVLVSVVVVPPLVRSLVSLVSSCVNVVLDLVSLVVNLLSCVLVPVLVVNLVSLVSLCVVDVPDLLSLVSNLVSCVSVVVLVVSLVSLVVSLVVQVPDPVHDLQLNLLSLLVSLVSCVSVVVLVVSLVSLVVCVVSHPDPVSSLVSNLVSCLVVLNLVVNLVSLVVVCVVPVQDDVSLVSNCSSVVAPDLVSSLVSLVVVCPVPVVDCNSLQVSCQPDADPRNLVSVVVNLVVCLQVLDLCPVVSCVVVVVDVRVLVSVVVQLVCQLVCCVPVQDRHPPDDDDGGDPSSNLSSLSNQLVSCLVVQNNVVSVVSLVVSCVVPVLDLSSLLSVLVSLVQFADLPVSLVSLVVSCVNPVPDCVSLQVSLLSCLQVLNPVVSQVSQQVVFDPPDGSVVRCLVVVVLSVLLSNLVSCVVVVQQLSSLLSLVSNVVVLVCLSVVLSVCPVVCSVSSNSVVNVVSSVCSVLVCVPVSLVSSLVSLLVLLLVCVVPNDVPDRRGRVPVRNDPCSLVVSVVSLVSCVVRPLLDLVSLLSQLSSVVVVVPLVSLLVSLVSSCVNPVLQLSSLLSLLSSQQCCVVPVPPDPPVCCVVVPVSCCVSVNDDHSLVSLVVSCVVQVQELSNQLSSLLVCCVVPVVCLVVSLVRNLDCPVSGDPPGDVSLLVSLCCQVVCSSHPPPVSSLVSLCVVCVSSVSRPSSPDD/DDKDFDALVCQVLVQVLCVVFHPDHDDVVVVVVQCVVQRQQKMFDADPVRRTFWIWRKAWDDDPVDFTAIETPDIDGHPVDPPPCPVVVRNVSNLVSCCVPVVHFKYKYKDFPVCVVVVVCCVPVVVKAFDDWAALPDVVRTIITIIMGGCPVVNVVPVD/DPPVCPVVVVVVVDDDDDDDDDDDCVVVVVVVVCVVVVVVVVVVVVVVVQLVPADDDPVLQVCLCVVLVNDSVVSSVQCSVVRRDSCSRSVVSVD

Secondary structure (DSSP, 8-state):
---HHHHTTHHHHHHHHHTT-HHHHHHHHHHHHTSGGGTT-HHHHHHHHHHHHTSS-HHHHHHHHHHHHHH-SS-HHHHHHHHHHHHHTT-HHHHHHHHHHHHHHSTT-HHHHHHHHHHHHHTT-HHHHHHHHHHHHHH-SSSHHHHHHHHHHHHHTT-HHHHHHHHHHHHHHHHH-TT--HHHHHHHHHHHHHHHHHTT-HHHHHHHHHHHHTT-S-HHHHHHHHHHHHHHTT-HHHHHHHHHHHHHH-TT-SHHHHHHHHHH--SSHHHHHHHHHHHHHHSTT-SHHHHGGGGT--HHHHHHHHHHHHHHHHHHT-TTHHHHHHGGGG-HHHHHHHHHHHHHHHHHHHTSSSS-SSS-SPPPPHHHHHHHHHHHHHHHHHTT-HHHHHHHHHHHHHH-S--HHHHHHHHHHHHHSS-SHHHHHHHHHHHHHSSS-HHHHHHHHHHHHHTT-HHHHHHHHTTTS-TTS-HHHHHHHTT-HHHHHHHHHHHHHTT-HHHHHHHHHHHHHHHHHHHHGGGGHHHHHHHH--HHHHHHHHHHHHTGGGSHHHHHHHHHHHHHHHHHHHS--------HHHHHT-S-HHHHHHHHHHHHHHH--SSHHHHHHHHHHHHHTT-HHHHHHHHHHHHTT-TT-HHHHHHHHHHHHHHHHT-TTS-TTHHHHHHHHHHHHH-S--HHHHHHHHHHHTTTBHHHHHHHHHHHHHH-GGGHHHHHHHTT---TTSBT-SHHHHHHHHHHHHHTTT---HHHHHHHHHHHHHH-TT-GGGS--/-EEEEPPGGGHHHHHHHHHHH-S----HHHHHHHHTTSTTT-EEEE-TTS-EEEEEEEEEE--SSS--EEEEEEEEE-GGG-SS-HHHHHHHHHHHHHHHHH---EEEEEEETT-HHHHHIIIIIS--EEEEEETT-STT---EEEEEEE-HHHHHHHH-/---TTTTTTHHHHS----------SHHHHHHHHHHHHHHHHHHHHHHHHHHHSS---HHHHHHHHHHS---HHHHHHHHHHTTT-HHHHHHHHH-